Protein AF-0000000084769124 (afdb_homodimer)

pLDDT: mean 92.44, std 15.37, range [23.61, 98.94]

Organism: Brachypodium distachyon (NCBI:txid15368)

Sequence (930 aa):
MGTARRRLGLLFLAALMAAAPGTHAGITSAYRRKLEATADMPFDADVFRLPTGYNAPQQVHITLGDQAGTAMTVSWVTASEPGSSTVRYGRGSPDPRKMKLSARGTRTRYSYVNYTSGFIHHCTLTGLKHGAKYYYAMGFGHTVRSFSFTVPPKPGPDVPFKFGLIGDLGQTFDSNSTLSHYESNGGAAVLFVGDLSYADTYPLHDNRRWDSWARFVERSVAYQPWLWTTGNHELDYAPELGETTPFKPFTHRYPTPHRAAGSTEPFWYSVKIASAHVIVLASYSAYGKYTPQWTWLQDELKKVDREVTPWLVVLMHSPWYNSNGYHYMEGETMRVQFESWLVDAKVDVVLAGHVHSYERSKRFSNVEYDIVNGKATPVKNLHAPVYINIGDGGNIEGIANNFTKPQPAYSAFREASFGHATLEIMNRTHAYYAWHRNHDGAMAAAADSVWLTNRYWMPTHDDSIMGTARRRLGLLFLAALMAAAPGTHAGITSAYRRKLEATADMPFDADVFRLPTGYNAPQQVHITLGDQAGTAMTVSWVTASEPGSSTVRYGRGSPDPRKMKLSARGTRTRYSYVNYTSGFIHHCTLTGLKHGAKYYYAMGFGHTVRSFSFTVPPKPGPDVPFKFGLIGDLGQTFDSNSTLSHYESNGGAAVLFVGDLSYADTYPLHDNRRWDSWARFVERSVAYQPWLWTTGNHELDYAPELGETTPFKPFTHRYPTPHRAAGSTEPFWYSVKIASAHVIVLASYSAYGKYTPQWTWLQDELKKVDREVTPWLVVLMHSPWYNSNGYHYMEGETMRVQFESWLVDAKVDVVLAGHVHSYERSKRFSNVEYDIVNGKATPVKNLHAPVYINIGDGGNIEGIANNFTKPQPAYSAFREASFGHATLEIMNRTHAYYAWHRNHDGAMAAAADSVWLTNRYWMPTHDDSI

Nearest PDB structures (foldseek):
  8brn-assembly1_C  TM=9.808E-01  e=7.477E-72  Phaseolus vulgaris
  6hwr-assembly1_D  TM=9.807E-01  e=9.400E-72  Phaseolus vulgaris
  1kbp-assembly1_B  TM=9.807E-01  e=3.410E-69  Phaseolus vulgaris
  1xzw-assembly1_A  TM=9.712E-01  e=7.703E-70  Ipomoea batatas
  6gja-assembly1_A  TM=8.857E-01  e=1.894E-47  Triticum aestivum

InterPro domains:
  IPR004843 Calcineurin-like, phosphoesterase domain [PF00149] (162-358)
  IPR008963 Purple acid phosphatase-like, N-terminal [SSF49363] (39-153)
  IPR015914 Purple acid phosphatase, N-terminal [PF16656] (57-150)
  IPR025733 Purple acid phosphatase, C-terminal domain [PF14008] (384-442)
  IPR029052 Metallo-dependent phosphatase-like [G3DSA:3.60.21.10] (156-464)
  IPR029052 Metallo-dependent phosphatase-like [SSF56300] (155-462)
  IPR039331 Purple acid phosphatase-like [PTHR22953] (12-453)
  IPR041792 Purple acid phosphatase, metallophosphatase domain [cd00839] (157-454)

Secondary structure (DSSP, 8-state):
--------------------------EE-------PPP-BPPTTSGGGPPPSSTT--EEEEEEE-SSSS--EEEEEEESSS----EEEEESS-S-GGG--EEEE-EEE--EETTEE--EEEEEEE-SPPTT-EEEEEE-TTS--EEEEEEPPPPP-TT--EEEEEE---TTBHHHHHHHHHHHHH--SEEEE-S--S-GGGSGGG-THHHHHHHHHHHHHHTTSPEEE---GGGT--BGGGTB-STTHHHHHH----TTTTT-SSTTSEEEEETTEEEEE--TTS--STTSHHHHHHHHHHHH--TTT--EEEEE-SS-SS--BSTTTTTTHHHHHHHHHHHHHTT--EEEE-SSSSEEEEEEEE-TT--SSS---S-EE-TTSPEEEEE--S--TT-----B-SSPPTTEEEEE---EEEEEEE-SSSEEEEEEEETTS-TTSPPSEEEEEE-TTT----GGG-/--------------------------EE-------PPP-BPPTTSGGGPPPSSTT--EEEEEEE-SSSS--EEEEEEESSS----EEEEESS-S-GGG--EEEE-EEE--EETTEE--EEEEEEE-SPPTT-EEEEEE-TTS--EEEEEEPPPPP-TT--EEEEEE---TTBHHHHHHHHHHHHH--SEEEE-S--S-GGGSGGG-THHHHHHHHHHHHHHTTSPEEE---GGGT--BGGGTB-STTHHHHHH----TTTTT-SSTTSEEEEETTEEEEE--TTS--STTSHHHHHHHHHHHH--TTT--EEEEE-SS-SS--BSTTTTTTHHHHHHHHHHHHHTT--EEEE-SSSSEEEEEEEE-TT--SSS---S-EE-TTSPEEEEE--S--TT-----B-SSPPTTEEEEE---EEEEEEE-SSSEEEEEEEETTS-TTSPPSEEEEEE-TTT----GGG-

Solvent-accessible surface area (backbone atoms only — not comparable to full-atom values): 47021 Å² total; per-residue (Å²): 137,84,81,78,80,80,79,76,79,77,76,76,76,75,74,74,73,72,73,64,82,70,74,74,73,49,42,74,54,80,68,69,68,84,82,64,77,56,47,70,52,58,81,82,36,76,61,37,55,76,64,77,61,62,53,25,58,32,47,36,31,32,23,51,44,28,25,67,34,35,23,39,26,42,30,31,30,15,70,79,53,70,77,53,45,43,39,33,27,32,68,84,45,78,49,69,96,65,25,80,43,73,38,77,36,47,75,49,70,56,73,53,89,91,44,66,59,45,32,30,29,46,27,62,43,67,85,50,57,55,56,38,53,33,22,36,26,34,22,62,97,66,20,72,50,67,46,40,37,60,36,47,42,62,60,23,30,70,33,55,46,42,30,22,36,42,8,24,28,31,54,14,57,52,13,50,38,17,54,55,32,42,67,67,64,48,52,62,32,30,53,31,18,16,28,58,40,50,23,56,79,39,81,89,38,38,61,69,32,49,55,42,32,35,30,45,46,24,87,49,27,40,43,30,35,44,44,84,27,44,28,74,49,38,28,58,62,35,61,94,65,70,36,69,55,65,29,55,67,44,72,68,69,57,78,54,24,7,63,64,46,68,32,90,48,72,51,33,35,38,36,34,50,15,20,28,34,38,37,35,36,41,56,65,45,38,53,39,83,80,21,72,54,32,50,42,49,62,53,50,63,71,64,63,48,58,72,39,25,35,40,32,36,39,35,24,6,54,37,59,77,60,64,33,64,65,72,50,68,63,14,40,34,56,36,75,69,44,45,56,57,40,32,74,68,27,28,40,37,36,41,14,7,76,40,25,16,36,36,34,37,39,43,35,41,54,70,78,45,44,58,80,75,48,39,23,49,59,38,82,28,73,44,27,27,33,43,34,31,41,8,8,11,26,25,72,86,42,74,45,75,48,62,50,81,74,73,56,88,47,39,42,38,35,38,45,46,44,21,38,33,33,42,33,36,59,37,46,42,42,30,42,36,35,33,36,50,31,85,44,58,65,83,47,76,58,76,44,69,48,61,40,50,22,42,78,78,39,64,56,64,49,87,75,106,137,82,82,79,79,75,80,77,76,78,77,76,75,75,74,74,72,75,74,63,81,70,77,74,73,49,42,75,54,81,69,68,68,83,83,63,76,57,48,69,52,60,84,80,36,76,63,38,56,76,65,77,61,62,55,25,58,33,45,36,31,33,22,52,44,28,26,68,34,34,22,39,26,43,30,31,28,17,69,79,53,70,76,53,45,42,38,32,26,33,67,83,45,79,49,68,93,64,25,81,42,74,39,75,36,47,74,49,71,57,73,51,90,91,44,68,60,43,33,32,29,45,26,62,44,67,85,50,56,54,55,40,55,34,21,38,27,33,23,63,96,64,21,69,51,67,46,42,37,59,36,47,44,61,61,24,30,70,33,57,45,42,30,21,36,42,9,24,28,32,55,14,55,52,14,52,39,18,53,54,34,42,67,67,64,48,52,64,31,31,54,32,18,17,28,57,42,50,23,57,79,39,81,88,38,38,62,68,32,50,54,42,31,37,31,46,47,24,87,49,28,40,43,29,36,45,45,84,26,46,27,74,49,37,28,58,63,35,61,94,65,70,37,71,54,64,29,54,68,44,71,69,70,57,78,54,24,6,63,65,46,68,31,91,48,72,51,33,35,38,36,34,50,15,20,30,35,39,36,37,36,41,56,64,44,37,52,40,82,80,21,70,52,33,51,42,49,62,54,50,62,71,64,64,49,58,74,39,26,34,38,33,37,38,37,25,8,55,35,61,78,64,64,33,64,64,73,49,68,63,15,39,34,55,36,75,69,42,44,55,57,40,32,74,68,27,28,40,35,36,40,15,7,78,41,23,16,35,36,33,36,40,44,35,40,54,68,78,46,44,58,78,76,46,38,23,49,59,38,83,29,74,44,25,28,33,42,34,30,40,8,8,11,27,23,72,85,43,73,46,74,49,62,50,82,76,72,58,87,48,40,43,38,34,34,43,46,44,20,38,32,32,43,34,36,59,38,46,42,40,31,42,37,36,32,36,50,30,84,46,59,67,83,48,77,58,75,44,70,47,60,39,50,22,41,78,79,38,65,56,64,49,88,74,109

Radius of gyration: 32.26 Å; Cα contacts (8 Å, |Δi|>4): 2492; chains: 2; bounding box: 113×96×92 Å

Structure (mmCIF, N/CA/C/O backbone):
data_AF-0000000084769124-model_v1
#
loop_
_entity.id
_entity.type
_entity.pdbx_description
1 polymer 'Purple acid phosphatase'
#
loop_
_atom_site.group_PDB
_atom_site.id
_atom_site.type_symbol
_atom_site.label_atom_id
_atom_site.label_alt_id
_atom_site.label_comp_id
_atom_site.label_asym_id
_atom_site.label_entity_id
_atom_site.label_seq_id
_atom_site.pdbx_PDB_ins_code
_atom_site.Cartn_x
_atom_site.Cartn_y
_atom_site.Cartn_z
_atom_site.occupancy
_atom_site.B_iso_or_equiv
_atom_site.auth_seq_id
_atom_site.auth_comp_id
_atom_site.auth_asym_id
_atom_site.auth_atom_id
_atom_site.pdbx_PDB_model_num
ATOM 1 N N . MET A 1 1 ? -79 -56.188 -21.922 1 27.66 1 MET A N 1
ATOM 2 C CA . MET A 1 1 ? -78.438 -55.562 -20.703 1 27.66 1 MET A CA 1
ATOM 3 C C . MET A 1 1 ? -77.062 -55.094 -20.906 1 27.66 1 MET A C 1
ATOM 5 O O . MET A 1 1 ? -76.125 -55.875 -21.062 1 27.66 1 MET A O 1
ATOM 9 N N . GLY A 1 2 ? -76.812 -54 -21.734 1 30.17 2 GLY A N 1
ATOM 10 C CA . GLY A 1 2 ? -75.688 -53.344 -22.422 1 30.17 2 GLY A CA 1
ATOM 11 C C . GLY A 1 2 ? -74.688 -52.719 -21.469 1 30.17 2 GLY A C 1
ATOM 12 O O . GLY A 1 2 ? -75 -51.812 -20.703 1 30.17 2 GLY A O 1
ATOM 13 N N . THR A 1 3 ? -73.812 -53.5 -20.891 1 28.48 3 THR A N 1
ATOM 14 C CA . THR A 1 3 ? -72.812 -53.219 -19.875 1 28.48 3 THR A CA 1
ATOM 15 C C . THR A 1 3 ? -71.812 -52.125 -20.344 1 28.48 3 THR A C 1
ATOM 17 O O . THR A 1 3 ? -71.125 -52.344 -21.344 1 28.48 3 THR A O 1
ATOM 20 N N . ALA A 1 4 ? -72.25 -50.844 -20.312 1 31.33 4 ALA A N 1
ATOM 21 C CA . ALA A 1 4 ? -71.5 -49.625 -20.656 1 31.33 4 ALA A CA 1
ATOM 22 C C . ALA A 1 4 ? -70.188 -49.562 -19.875 1 31.33 4 ALA A C 1
ATOM 24 O O . ALA A 1 4 ? -70.188 -49.625 -18.641 1 31.33 4 ALA A O 1
ATOM 25 N N . ARG A 1 5 ? -69 -49.969 -20.469 1 31.22 5 ARG A N 1
ATOM 26 C CA . ARG A 1 5 ? -67.625 -49.969 -20.109 1 31.22 5 ARG A CA 1
ATOM 27 C C . ARG A 1 5 ? -67.125 -48.562 -19.719 1 31.22 5 ARG A C 1
ATOM 29 O O . ARG A 1 5 ? -67.188 -47.656 -20.531 1 31.22 5 ARG A O 1
ATOM 36 N N . ARG A 1 6 ? -67.5 -48.031 -18.516 1 28.73 6 ARG A N 1
ATOM 37 C CA . ARG A 1 6 ? -67.062 -46.75 -18 1 28.73 6 ARG A CA 1
ATOM 38 C C . ARG A 1 6 ? -65.5 -46.625 -18.062 1 28.73 6 ARG A C 1
ATOM 40 O O . ARG A 1 6 ? -64.812 -47.469 -17.484 1 28.73 6 ARG A O 1
ATOM 47 N N . ARG A 1 7 ? -64.938 -46.156 -19.172 1 27.7 7 ARG A N 1
ATOM 48 C CA . ARG A 1 7 ? -63.531 -45.781 -19.375 1 27.7 7 ARG A CA 1
ATOM 49 C C . ARG A 1 7 ? -63.062 -44.812 -18.312 1 27.7 7 ARG A C 1
ATOM 51 O O . ARG A 1 7 ? -63.562 -43.688 -18.234 1 27.7 7 ARG A O 1
ATOM 58 N N . LEU A 1 8 ? -62.844 -45.188 -17.047 1 29.52 8 LEU A N 1
ATOM 59 C CA . LEU A 1 8 ? -62.281 -44.344 -16.031 1 29.52 8 LEU A CA 1
ATOM 60 C C . LEU A 1 8 ? -60.938 -43.781 -16.484 1 29.52 8 LEU A C 1
ATOM 62 O O . LEU A 1 8 ? -60 -44.531 -16.766 1 29.52 8 LEU A O 1
ATOM 66 N N . GLY A 1 9 ? -60.938 -42.656 -17.25 1 29.08 9 GLY A N 1
ATOM 67 C CA . GLY A 1 9 ? -59.719 -41.906 -17.578 1 29.08 9 GLY A CA 1
ATOM 68 C C . GLY A 1 9 ? -58.906 -41.531 -16.359 1 29.08 9 GLY A C 1
ATOM 69 O O . GLY A 1 9 ? -59.375 -40.875 -15.445 1 29.08 9 GLY A O 1
ATOM 70 N N . LEU A 1 10 ? -58.031 -42.469 -15.859 1 30.67 10 LEU A N 1
ATOM 71 C CA . LEU A 1 10 ? -57.031 -42.156 -14.836 1 30.67 10 LEU A CA 1
ATOM 72 C C . LEU A 1 10 ? -56.188 -40.969 -15.242 1 30.67 10 LEU A C 1
ATOM 74 O O . LEU A 1 10 ? -55.469 -41.031 -16.25 1 30.67 10 LEU A O 1
ATOM 78 N N . LEU A 1 11 ? -56.719 -39.75 -14.992 1 33.38 11 LEU A N 1
ATOM 79 C CA . LEU A 1 11 ? -55.875 -38.562 -15.07 1 33.38 11 LEU A CA 1
ATOM 80 C C . LEU A 1 11 ? -54.625 -38.75 -14.211 1 33.38 11 LEU A C 1
ATOM 82 O O . LEU A 1 11 ? -54.719 -38.938 -13 1 33.38 11 LEU A O 1
ATOM 86 N N . PHE A 1 12 ? -53.531 -39.312 -14.789 1 31.03 12 PHE A N 1
ATOM 87 C CA . PHE A 1 12 ? -52.188 -39.25 -14.18 1 31.03 12 PHE A CA 1
ATOM 88 C C . PHE A 1 12 ? -51.812 -37.812 -13.867 1 31.03 12 PHE A C 1
ATOM 90 O O . PHE A 1 12 ? -51.656 -37 -14.773 1 31.03 12 PHE A O 1
ATOM 97 N N . LEU A 1 13 ? -52.344 -37.281 -12.766 1 33.06 13 LEU A N 1
ATOM 98 C CA . LEU A 1 13 ? -51.719 -36.062 -12.25 1 33.06 13 LEU A CA 1
ATOM 99 C C . LEU A 1 13 ? -50.219 -36.219 -12.102 1 33.06 13 LEU A C 1
ATOM 101 O O . LEU A 1 13 ? -49.75 -37 -11.258 1 33.06 13 LEU A O 1
ATOM 105 N N . ALA A 1 14 ? -49.469 -36 -13.164 1 33.72 14 ALA A N 1
ATOM 106 C CA . ALA A 1 14 ? -48.031 -35.781 -13.062 1 33.72 14 ALA A CA 1
ATOM 107 C C . ALA A 1 14 ? -47.688 -34.688 -12.055 1 33.72 14 ALA A C 1
ATOM 109 O O . ALA A 1 14 ? -47.969 -33.531 -12.289 1 33.72 14 ALA A O 1
ATOM 110 N N . ALA A 1 15 ? -47.75 -35 -10.773 1 34.41 15 ALA A N 1
ATOM 111 C CA . ALA A 1 15 ? -47.156 -34.094 -9.797 1 34.41 15 ALA A CA 1
ATOM 112 C C . ALA A 1 15 ? -45.75 -33.719 -10.211 1 34.41 15 ALA A C 1
ATOM 114 O O . ALA A 1 15 ? -44.844 -34.562 -10.219 1 34.41 15 ALA A O 1
ATOM 115 N N . LEU A 1 16 ? -45.594 -32.75 -11.055 1 33.94 16 LEU A N 1
ATOM 116 C CA . LEU A 1 16 ? -44.344 -32.062 -11.234 1 33.94 16 LEU A CA 1
ATOM 117 C C . LEU A 1 16 ? -43.75 -31.641 -9.883 1 33.94 16 LEU A C 1
ATOM 119 O O . LEU A 1 16 ? -44.281 -30.719 -9.258 1 33.94 16 LEU A O 1
ATOM 123 N N . MET A 1 17 ? -43.281 -32.625 -9.125 1 33 17 MET A N 1
ATOM 124 C CA . MET A 1 17 ? -42.438 -32.188 -8.039 1 33 17 MET A CA 1
ATOM 125 C C . MET A 1 17 ? -41.344 -31.234 -8.555 1 33 17 MET A C 1
ATOM 127 O O . MET A 1 17 ? -40.531 -31.625 -9.375 1 33 17 MET A O 1
ATOM 131 N N . ALA A 1 18 ? -41.625 -30 -8.578 1 34.16 18 ALA A N 1
ATOM 132 C CA . ALA A 1 18 ? -40.594 -28.984 -8.727 1 34.16 18 ALA A CA 1
ATOM 133 C C . ALA A 1 18 ? -39.438 -29.234 -7.762 1 34.16 18 ALA A C 1
ATOM 135 O O . ALA A 1 18 ? -39.594 -29.172 -6.543 1 34.16 18 ALA A O 1
ATOM 136 N N . ALA A 1 19 ? -38.438 -29.984 -8.117 1 30.97 19 ALA A N 1
ATOM 137 C CA . ALA A 1 19 ? -37.156 -29.984 -7.387 1 30.97 19 ALA A CA 1
ATOM 138 C C . ALA A 1 19 ? -36.75 -28.562 -7.023 1 30.97 19 ALA A C 1
ATOM 140 O O . ALA A 1 19 ? -36.562 -27.719 -7.906 1 30.97 19 ALA A O 1
ATOM 141 N N . ALA A 1 20 ? -37.156 -28.125 -5.949 1 39.56 20 ALA A N 1
ATOM 142 C CA . ALA A 1 20 ? -36.531 -26.906 -5.453 1 39.56 20 ALA A CA 1
ATOM 143 C C . ALA A 1 20 ? -35.031 -26.906 -5.746 1 39.56 20 ALA A C 1
ATOM 145 O O . ALA A 1 20 ? -34.344 -27.891 -5.469 1 39.56 20 ALA A O 1
ATOM 146 N N . PRO A 1 21 ? -34.5 -26.062 -6.684 1 39.09 21 PRO A N 1
ATOM 147 C CA . PRO A 1 21 ? -33.062 -26.109 -6.816 1 39.09 21 PRO A CA 1
ATOM 148 C C . PRO A 1 21 ? -32.344 -26.266 -5.477 1 39.09 21 PRO A C 1
ATOM 150 O O . PRO A 1 21 ? -32.5 -25.438 -4.582 1 39.09 21 PRO A O 1
ATOM 153 N N . GLY A 1 22 ? -32.188 -27.422 -4.965 1 39.06 22 GLY A N 1
ATOM 154 C CA . GLY A 1 22 ? -31.453 -27.656 -3.73 1 39.06 22 GLY A CA 1
ATOM 155 C C . GLY A 1 22 ? -30.156 -26.859 -3.646 1 39.06 22 GLY A C 1
ATOM 156 O O . GLY A 1 22 ? -29.297 -26.969 -4.523 1 39.06 22 GLY A O 1
ATOM 157 N N . THR A 1 23 ? -30.156 -25.688 -3.125 1 49.59 23 THR A N 1
ATOM 158 C CA . THR A 1 23 ? -28.906 -25.078 -2.686 1 49.59 23 THR A CA 1
ATOM 159 C C . THR A 1 23 ? -27.984 -26.109 -2.033 1 49.59 23 THR A C 1
ATOM 161 O O . THR A 1 23 ? -28.312 -26.641 -0.973 1 49.59 23 THR A O 1
ATOM 164 N N . HIS A 1 24 ? -27.25 -26.812 -2.793 1 59.72 24 HIS A N 1
ATOM 165 C CA . HIS A 1 24 ? -26.297 -27.766 -2.217 1 59.72 24 HIS A CA 1
ATOM 166 C C . HIS A 1 24 ? -25.5 -27.125 -1.085 1 59.72 24 HIS A C 1
ATOM 168 O O . HIS A 1 24 ? -24.859 -26.094 -1.28 1 59.72 24 HIS A O 1
ATOM 174 N N . ALA A 1 25 ? -25.781 -27.469 0.105 1 72.31 25 ALA A N 1
ATOM 175 C CA . ALA A 1 25 ? -25.047 -27.062 1.299 1 72.31 25 ALA A CA 1
ATOM 176 C C . ALA A 1 25 ? -23.547 -27.281 1.117 1 72.31 25 ALA A C 1
ATOM 178 O O . ALA A 1 25 ? -23.125 -28.234 0.458 1 72.31 25 ALA A O 1
ATOM 179 N N . GLY A 1 26 ? -22.781 -26.297 1.421 1 80.25 26 GLY A N 1
ATOM 180 C CA . GLY A 1 26 ? -21.344 -26.438 1.415 1 80.25 26 GLY A CA 1
ATOM 181 C C . GLY A 1 26 ? -20.859 -27.625 2.223 1 80.25 26 GLY A C 1
ATOM 182 O O . GLY A 1 26 ? -21.594 -28.156 3.064 1 80.25 26 GLY A O 1
ATOM 183 N N . ILE A 1 27 ? -19.734 -28.156 1.871 1 85 27 ILE A N 1
ATOM 184 C CA . ILE A 1 27 ? -19.141 -29.312 2.547 1 85 27 ILE A CA 1
ATOM 185 C C . ILE A 1 27 ? -17.922 -28.875 3.352 1 85 27 ILE A C 1
ATOM 187 O O . ILE A 1 27 ? -16.984 -28.281 2.801 1 85 27 ILE A O 1
ATOM 191 N N . THR A 1 28 ? -18.016 -29.047 4.598 1 84.88 28 THR A N 1
ATOM 192 C CA . THR A 1 28 ? -16.812 -29.062 5.41 1 84.88 28 THR A CA 1
ATOM 193 C C . THR A 1 28 ? -16.281 -30.484 5.582 1 84.88 28 THR A C 1
ATOM 195 O O . THR A 1 28 ? -16.891 -31.297 6.27 1 84.88 28 THR A O 1
ATOM 198 N N . SER A 1 29 ? -15.102 -30.734 5.008 1 84 29 SER A N 1
ATOM 199 C CA . SER A 1 29 ? -14.57 -32.094 5.078 1 84 29 SER A CA 1
ATOM 200 C C . SER A 1 29 ? -14.164 -32.469 6.504 1 84 29 SER A C 1
ATOM 202 O O . SER A 1 29 ? -13.586 -31.625 7.215 1 84 29 SER A O 1
ATOM 204 N N . ALA A 1 30 ? -14.438 -33.656 6.934 1 73.06 30 ALA A N 1
ATOM 205 C CA . ALA A 1 30 ? -14.102 -34.156 8.266 1 73.06 30 ALA A CA 1
ATOM 206 C C . ALA A 1 30 ? -12.703 -34.781 8.289 1 73.06 30 ALA A C 1
ATOM 208 O O . ALA A 1 30 ? -12.211 -35.156 9.352 1 73.06 30 ALA A O 1
ATOM 209 N N . TYR A 1 31 ? -12.07 -34.844 7.152 1 78.75 31 TYR A N 1
ATOM 210 C CA . TYR A 1 31 ? -10.742 -35.469 7.117 1 78.75 31 TYR A CA 1
ATOM 211 C C . TYR A 1 31 ? -9.766 -34.688 7.992 1 78.75 31 TYR A C 1
ATOM 213 O O . TYR A 1 31 ? -9.688 -33.469 7.922 1 78.75 31 TYR A O 1
ATOM 221 N N . ARG A 1 32 ? -9.141 -35.344 9.047 1 63.25 32 ARG A N 1
ATOM 222 C CA . ARG A 1 32 ? -8.086 -34.75 9.875 1 63.25 32 ARG A CA 1
ATOM 223 C C . ARG A 1 32 ? -6.812 -35.594 9.805 1 63.25 32 ARG A C 1
ATOM 225 O O . ARG A 1 32 ? -6.852 -36.812 10 1 63.25 32 ARG A O 1
ATOM 232 N N . ARG A 1 33 ? -5.75 -35.062 9.258 1 62.31 33 ARG A N 1
ATOM 233 C CA . ARG A 1 33 ? -4.484 -35.75 9.383 1 62.31 33 ARG A CA 1
ATOM 234 C C . ARG A 1 33 ? -4.016 -35.812 10.828 1 62.31 33 ARG A C 1
ATOM 236 O O . ARG A 1 33 ? -4.328 -34.906 11.617 1 62.31 33 ARG A O 1
ATOM 243 N N . LYS A 1 34 ? -3.316 -36.875 11.281 1 57.12 34 LYS A N 1
ATOM 244 C CA . LYS A 1 34 ? -2.67 -36.844 12.594 1 57.12 34 LYS A CA 1
ATOM 245 C C . LYS A 1 34 ? -1.876 -35.531 12.766 1 57.12 34 LYS A C 1
ATOM 247 O O . LYS A 1 34 ? -1.098 -35.156 11.883 1 57.12 34 LYS A O 1
ATOM 252 N N . LEU A 1 35 ? -2.436 -34.688 13.523 1 57.06 35 LEU A N 1
ATOM 253 C CA . LEU A 1 35 ? -1.974 -33.375 13.891 1 57.06 35 LEU A CA 1
ATOM 254 C C . LEU A 1 35 ? -0.507 -33.406 14.305 1 57.06 35 LEU A C 1
ATOM 256 O O . LEU A 1 35 ? -0.196 -33.406 15.5 1 57.06 35 LEU A O 1
ATOM 260 N N . GLU A 1 36 ? 0.319 -34.344 13.719 1 59.72 36 GLU A N 1
ATOM 261 C CA . GLU A 1 36 ? 1.699 -34.156 14.148 1 59.72 36 GLU A CA 1
ATOM 262 C C . GLU A 1 36 ? 2.178 -32.75 13.812 1 59.72 36 GLU A C 1
ATOM 264 O O . GLU A 1 36 ? 1.704 -32.125 12.852 1 59.72 36 GLU A O 1
ATOM 269 N N . ALA A 1 37 ? 2.945 -32.312 14.672 1 68.69 37 ALA A N 1
ATOM 270 C CA . ALA A 1 37 ? 3.541 -31 14.508 1 68.69 37 ALA A CA 1
ATOM 271 C C . ALA A 1 37 ? 4.355 -30.922 13.219 1 68.69 37 ALA A C 1
ATOM 273 O O . ALA A 1 37 ? 5.035 -31.891 12.852 1 68.69 37 ALA A O 1
ATOM 274 N N . THR A 1 38 ? 4.102 -29.969 12.453 1 81.44 38 THR A N 1
ATOM 275 C CA . THR A 1 38 ? 4.93 -29.672 11.289 1 81.44 38 THR A CA 1
ATOM 276 C C . THR A 1 38 ? 6.387 -29.484 11.688 1 81.44 38 THR A C 1
ATOM 278 O O . THR A 1 38 ? 6.684 -28.797 12.672 1 81.44 38 THR A O 1
ATOM 281 N N . ALA A 1 39 ? 7.262 -30.219 11.062 1 88.25 39 ALA A N 1
ATOM 282 C CA . ALA A 1 39 ? 8.688 -30.125 11.375 1 88.25 39 ALA A CA 1
ATOM 283 C C . ALA A 1 39 ? 9.492 -29.719 10.141 1 88.25 39 ALA A C 1
ATOM 285 O O . ALA A 1 39 ? 9.203 -30.156 9.031 1 88.25 39 ALA A O 1
ATOM 286 N N . ASP A 1 40 ? 10.484 -28.891 10.414 1 91.06 40 ASP A N 1
ATOM 287 C CA . ASP A 1 40 ? 11.398 -28.516 9.344 1 91.06 40 ASP A CA 1
ATOM 288 C C . ASP A 1 40 ? 12.227 -29.703 8.875 1 91.06 40 ASP A C 1
ATOM 290 O O . ASP A 1 40 ? 12.641 -30.531 9.68 1 91.06 40 ASP A O 1
ATOM 294 N N . MET A 1 41 ? 12.484 -29.672 7.621 1 94.88 41 MET A N 1
ATOM 295 C CA . MET A 1 41 ? 13.586 -30.516 7.16 1 94.88 41 MET A CA 1
ATOM 296 C C . MET A 1 41 ? 14.93 -29.922 7.602 1 94.88 41 MET A C 1
ATOM 298 O O . MET A 1 41 ? 15.125 -28.719 7.562 1 94.88 41 MET A O 1
ATOM 302 N N . PRO A 1 42 ? 15.773 -30.812 8.164 1 93.69 42 PRO A N 1
ATOM 303 C CA . PRO A 1 42 ? 17.078 -30.281 8.547 1 93.69 42 PRO A CA 1
ATOM 304 C C . PRO A 1 42 ? 17.875 -29.766 7.352 1 93.69 42 PRO A C 1
ATOM 306 O O . PRO A 1 42 ? 17.719 -30.266 6.234 1 93.69 42 PRO A O 1
ATOM 309 N N . PHE A 1 43 ? 18.797 -28.828 7.555 1 93.44 43 PHE A N 1
ATOM 310 C CA . PHE A 1 43 ? 19.531 -28.172 6.484 1 93.44 43 PHE A CA 1
ATOM 311 C C . PHE A 1 43 ? 20.359 -29.188 5.695 1 93.44 43 PHE A C 1
ATOM 313 O O . PHE A 1 43 ? 20.719 -28.938 4.547 1 93.44 43 PHE A O 1
ATOM 320 N N . ASP A 1 44 ? 20.641 -30.312 6.297 1 93.12 44 ASP A N 1
ATOM 321 C CA . ASP A 1 44 ? 21.469 -31.281 5.598 1 93.12 44 ASP A CA 1
ATOM 322 C C . ASP A 1 44 ? 20.609 -32.344 4.918 1 93.12 44 ASP A C 1
ATOM 324 O O . ASP A 1 44 ? 21.109 -33.375 4.48 1 93.12 44 ASP A O 1
ATOM 328 N N . ALA A 1 45 ? 19.344 -32.094 4.883 1 94.88 45 ALA A N 1
ATOM 329 C CA . ALA A 1 45 ? 18.453 -33 4.137 1 94.88 45 ALA A CA 1
ATOM 330 C C . ALA A 1 45 ? 18.875 -33.094 2.672 1 94.88 45 ALA A C 1
ATOM 332 O O . ALA A 1 45 ? 19.406 -32.125 2.111 1 94.88 45 ALA A O 1
ATOM 333 N N . ASP A 1 46 ? 18.562 -34.188 1.987 1 94.94 46 ASP A N 1
ATOM 334 C CA . ASP A 1 46 ? 18.969 -34.469 0.612 1 94.94 46 ASP A CA 1
ATOM 335 C C . ASP A 1 46 ? 18.359 -33.469 -0.355 1 94.94 46 ASP A C 1
ATOM 337 O O . ASP A 1 46 ? 18.984 -33.062 -1.339 1 94.94 46 ASP A O 1
ATOM 341 N N . VAL A 1 47 ? 17.188 -33 -0.063 1 95.12 47 VAL A N 1
ATOM 342 C CA . VAL A 1 47 ? 16.453 -32.125 -0.965 1 95.12 47 VAL A CA 1
ATOM 343 C C . VAL A 1 47 ? 17.109 -30.75 -0.984 1 95.12 47 VAL A C 1
ATOM 345 O O . VAL A 1 47 ? 16.812 -29.938 -1.861 1 95.12 47 VAL A O 1
ATOM 348 N N . PHE A 1 48 ? 18.016 -30.484 0.001 1 95.88 48 PHE A N 1
ATOM 349 C CA . PHE A 1 48 ? 18.703 -29.203 0.066 1 95.88 48 PHE A CA 1
ATOM 350 C C . PHE A 1 48 ? 20.125 -29.328 -0.459 1 95.88 48 PHE A C 1
ATOM 352 O O . PHE A 1 48 ? 20.922 -28.391 -0.356 1 95.88 48 PHE A O 1
ATOM 359 N N . ARG A 1 49 ? 20.5 -30.422 -0.928 1 95.06 49 ARG A N 1
ATOM 360 C CA . ARG A 1 49 ? 21.891 -30.734 -1.272 1 95.06 49 ARG A CA 1
ATOM 361 C C . ARG A 1 49 ? 22.422 -29.75 -2.309 1 95.06 49 ARG A C 1
ATOM 363 O O . ARG A 1 49 ? 21.703 -29.375 -3.24 1 95.06 49 ARG A O 1
ATOM 370 N N . LEU A 1 50 ? 23.641 -29.406 -2.16 1 96.31 50 LEU A N 1
ATOM 371 C CA . LEU A 1 50 ? 24.344 -28.562 -3.111 1 96.31 50 LEU A CA 1
ATOM 372 C C . LEU A 1 50 ? 24.766 -29.359 -4.34 1 96.31 50 LEU A C 1
ATOM 374 O O . LEU A 1 50 ? 25.125 -30.531 -4.227 1 96.31 50 LEU A O 1
ATOM 378 N N . PRO A 1 51 ? 24.719 -28.703 -5.492 1 97 51 PRO A N 1
ATOM 379 C CA . PRO A 1 51 ? 25.281 -29.391 -6.652 1 97 51 PRO A CA 1
ATOM 380 C C . PRO A 1 51 ? 26.797 -29.594 -6.531 1 97 51 PRO A C 1
ATOM 382 O O . PRO A 1 51 ? 27.484 -28.797 -5.875 1 97 51 PRO A O 1
ATOM 385 N N . THR A 1 52 ? 27.234 -30.594 -7.199 1 96.25 52 THR A N 1
ATOM 386 C CA . THR A 1 52 ? 28.672 -30.906 -7.145 1 96.25 52 THR A CA 1
ATOM 387 C C . THR A 1 52 ? 29.453 -29.969 -8.055 1 96.25 52 THR A C 1
ATOM 389 O O . THR A 1 52 ? 28.969 -29.547 -9.102 1 96.25 52 THR A O 1
ATOM 392 N N . GLY A 1 53 ? 30.719 -29.734 -7.602 1 97.44 53 GLY A N 1
ATOM 393 C CA . GLY A 1 53 ? 31.609 -28.922 -8.414 1 97.44 53 GLY A CA 1
ATOM 394 C C . GLY A 1 53 ? 31.844 -27.547 -7.836 1 97.44 53 GLY A C 1
ATOM 395 O O . GLY A 1 53 ? 31.031 -27.047 -7.047 1 97.44 53 GLY A O 1
ATOM 396 N N . TYR A 1 54 ? 32.969 -26.922 -8.258 1 97.62 54 TYR A N 1
ATOM 397 C CA . TYR A 1 54 ? 33.312 -25.594 -7.77 1 97.62 54 TYR A CA 1
ATOM 398 C C . TYR A 1 54 ? 32.406 -24.531 -8.344 1 97.62 54 TYR A C 1
ATOM 400 O O . TYR A 1 54 ? 32.188 -24.484 -9.562 1 97.62 54 TYR A O 1
ATOM 408 N N . ASN A 1 55 ? 31.875 -23.719 -7.52 1 98.25 55 ASN A N 1
ATOM 409 C CA . ASN A 1 55 ? 31.047 -22.578 -7.871 1 98.25 55 ASN A CA 1
ATOM 410 C C . ASN A 1 55 ? 29.891 -22.969 -8.766 1 98.25 55 ASN A C 1
ATOM 412 O O . ASN A 1 55 ? 29.469 -22.203 -9.625 1 98.25 55 ASN A O 1
ATOM 416 N N . ALA A 1 56 ? 29.422 -24.266 -8.656 1 98.62 56 ALA A N 1
ATOM 417 C CA . ALA A 1 56 ? 28.344 -24.781 -9.492 1 98.62 56 ALA A CA 1
ATOM 418 C C . ALA A 1 56 ? 27.062 -23.953 -9.312 1 98.62 56 ALA A C 1
ATOM 420 O O . ALA A 1 56 ? 26.672 -23.656 -8.188 1 98.62 56 ALA A O 1
ATOM 421 N N . PRO A 1 57 ? 26.438 -23.594 -10.469 1 98.75 57 PRO A N 1
ATOM 422 C CA . PRO A 1 57 ? 25.141 -22.906 -10.344 1 98.75 57 PRO A CA 1
ATOM 423 C C . PRO A 1 57 ? 24.156 -23.688 -9.484 1 98.75 57 PRO A C 1
ATOM 425 O O . PRO A 1 57 ? 23.984 -24.891 -9.672 1 98.75 57 PRO A O 1
ATOM 428 N N . GLN A 1 58 ? 23.562 -23.031 -8.57 1 98.81 58 GLN A N 1
ATOM 429 C CA . GLN A 1 58 ? 22.531 -23.609 -7.703 1 98.81 58 GLN A CA 1
ATOM 430 C C . GLN A 1 58 ? 21.297 -22.719 -7.652 1 98.81 58 GLN A C 1
ATOM 432 O O . GLN A 1 58 ? 21.328 -21.562 -8.102 1 98.81 58 GLN A O 1
ATOM 437 N N . GLN A 1 59 ? 20.141 -23.312 -7.086 1 98.81 59 GLN A N 1
ATOM 438 C CA . GLN A 1 59 ? 18.906 -22.547 -6.949 1 98.81 59 GLN A CA 1
ATOM 439 C C . GLN A 1 59 ? 18.375 -22.094 -8.305 1 98.81 59 GLN A C 1
ATOM 441 O O . GLN A 1 59 ? 17.891 -20.969 -8.445 1 98.81 59 GLN A O 1
ATOM 446 N N . VAL A 1 60 ? 18.547 -22.953 -9.336 1 98.94 60 VAL A N 1
ATOM 447 C CA . VAL A 1 60 ? 18.172 -22.609 -10.711 1 98.94 60 VAL A CA 1
ATOM 448 C C . VAL A 1 60 ? 16.641 -22.578 -10.836 1 98.94 60 VAL A C 1
ATOM 450 O O . VAL A 1 60 ? 15.961 -23.484 -10.375 1 98.94 60 VAL A O 1
ATOM 453 N N . HIS A 1 61 ? 16.172 -21.516 -11.375 1 98.94 61 HIS A N 1
ATOM 454 C CA . HIS A 1 61 ? 14.734 -21.453 -11.672 1 98.94 61 HIS A CA 1
ATOM 455 C C . HIS A 1 61 ? 14.469 -20.609 -12.914 1 98.94 61 HIS A C 1
ATOM 457 O O . HIS A 1 61 ? 15.32 -19.812 -13.328 1 98.94 61 HIS A O 1
ATOM 463 N N . ILE A 1 62 ? 13.312 -20.844 -13.539 1 98.81 62 ILE A N 1
ATOM 464 C CA . ILE A 1 62 ? 12.914 -20.078 -14.719 1 98.81 62 ILE A CA 1
ATOM 465 C C . ILE A 1 62 ? 11.562 -19.422 -14.469 1 98.81 62 ILE A C 1
ATOM 467 O O . ILE A 1 62 ? 10.727 -19.953 -13.734 1 98.81 62 ILE A O 1
ATOM 471 N N . THR A 1 63 ? 11.344 -18.281 -14.984 1 97.56 63 THR A N 1
ATOM 472 C CA . THR A 1 63 ? 10.086 -17.547 -15.008 1 97.56 63 THR A CA 1
ATOM 473 C C . THR A 1 63 ? 9.844 -16.922 -16.375 1 97.56 63 THR A C 1
ATOM 475 O O . THR A 1 63 ? 10.789 -16.625 -17.109 1 97.56 63 THR A O 1
ATOM 478 N N . LEU A 1 64 ? 8.602 -16.75 -16.75 1 98.31 64 LEU A N 1
ATOM 479 C CA . LEU A 1 64 ? 8.32 -16.094 -18.016 1 98.31 64 LEU A CA 1
ATOM 480 C C . LEU A 1 64 ? 8.977 -14.719 -18.062 1 98.31 64 LEU A C 1
ATOM 482 O O . LEU A 1 64 ? 8.977 -13.992 -17.062 1 98.31 64 LEU A O 1
ATOM 486 N N . GLY A 1 65 ? 9.578 -14.414 -19.266 1 98.19 65 GLY A N 1
ATOM 487 C CA . GLY A 1 65 ? 10.367 -13.195 -19.375 1 98.19 65 GLY A CA 1
ATOM 488 C C . GLY A 1 65 ? 9.602 -12.047 -20 1 98.19 65 GLY A C 1
ATOM 489 O O . GLY A 1 65 ? 10.078 -10.914 -20.016 1 98.19 65 GLY A O 1
ATOM 490 N N . ASP A 1 66 ? 8.414 -12.336 -20.516 1 98.19 66 ASP A N 1
ATOM 491 C CA . ASP A 1 66 ? 7.543 -11.312 -21.078 1 98.19 66 ASP A CA 1
ATOM 492 C C . ASP A 1 66 ? 6.074 -11.703 -20.953 1 98.19 66 ASP A C 1
ATOM 494 O O . ASP A 1 66 ? 5.746 -12.719 -20.328 1 98.19 66 ASP A O 1
ATOM 498 N N . GLN A 1 67 ? 5.207 -10.891 -21.438 1 97.44 67 GLN A N 1
ATOM 499 C CA . GLN A 1 67 ? 3.773 -11.102 -21.266 1 97.44 67 GLN A CA 1
ATOM 500 C C . GLN A 1 67 ? 3.254 -12.164 -22.234 1 97.44 67 GLN A C 1
ATOM 502 O O . GLN A 1 67 ? 2.344 -12.922 -21.891 1 97.44 67 GLN A O 1
ATOM 507 N N . ALA A 1 68 ? 3.891 -12.32 -23.391 1 94.56 68 ALA A N 1
ATOM 508 C CA . ALA A 1 68 ? 3.355 -13.141 -24.484 1 94.56 68 ALA A CA 1
ATOM 509 C C . ALA A 1 68 ? 3.924 -14.555 -24.438 1 94.56 68 ALA A C 1
ATOM 511 O O . ALA A 1 68 ? 3.459 -15.445 -25.156 1 94.56 68 ALA A O 1
ATOM 512 N N . GLY A 1 69 ? 4.914 -14.828 -23.703 1 95.38 69 GLY A N 1
ATOM 513 C CA . GLY A 1 69 ? 5.457 -16.172 -23.547 1 95.38 69 GLY A CA 1
ATOM 514 C C . GLY A 1 69 ? 6.535 -16.5 -24.562 1 95.38 69 GLY A C 1
ATOM 515 O O . GLY A 1 69 ? 6.699 -17.656 -24.938 1 95.38 69 GLY A O 1
ATOM 516 N N . THR A 1 70 ? 7.281 -15.453 -24.984 1 97.56 70 THR A N 1
ATOM 517 C CA . THR A 1 70 ? 8.352 -15.695 -25.953 1 97.56 70 THR A CA 1
ATOM 518 C C . THR A 1 70 ? 9.719 -15.453 -25.328 1 97.56 70 THR A C 1
ATOM 520 O O . THR A 1 70 ? 10.727 -15.375 -26.031 1 97.56 70 THR A O 1
ATOM 523 N N . ALA A 1 71 ? 9.68 -15.219 -24.109 1 98.62 71 ALA A N 1
ATOM 524 C CA . ALA A 1 71 ? 10.914 -15.023 -23.344 1 98.62 71 ALA A CA 1
ATOM 525 C C . ALA A 1 71 ? 10.875 -15.781 -22.031 1 98.62 71 ALA A C 1
ATOM 527 O O . ALA A 1 71 ? 9.805 -15.984 -21.453 1 98.62 71 ALA A O 1
ATOM 528 N N . MET A 1 72 ? 12.039 -16.203 -21.625 1 98.81 72 MET A N 1
ATOM 529 C CA . MET A 1 72 ? 12.227 -16.922 -20.359 1 98.81 72 MET A CA 1
ATOM 530 C C . MET A 1 72 ? 13.414 -16.359 -19.594 1 98.81 72 MET A C 1
ATOM 532 O O . MET A 1 72 ? 14.508 -16.219 -20.141 1 98.81 72 MET A O 1
ATOM 536 N N . THR A 1 73 ? 13.211 -15.938 -18.359 1 98.88 73 THR A N 1
ATOM 537 C CA . THR A 1 73 ? 14.328 -15.516 -17.531 1 98.88 73 THR A CA 1
ATOM 538 C C . THR A 1 73 ? 14.891 -16.688 -16.734 1 98.88 73 THR A C 1
ATOM 540 O O . THR A 1 73 ? 14.148 -17.359 -16 1 98.88 73 THR A O 1
ATOM 543 N N . VAL A 1 74 ? 16.109 -16.969 -16.859 1 98.94 74 VAL A N 1
ATOM 544 C CA . VAL A 1 74 ? 16.859 -17.969 -16.094 1 98.94 74 VAL A CA 1
ATOM 545 C C . VAL A 1 74 ? 17.578 -17.281 -14.93 1 98.94 74 VAL A C 1
ATOM 547 O O . VAL A 1 74 ? 18.266 -16.297 -15.109 1 98.94 74 VAL A O 1
ATOM 550 N N . SER A 1 75 ? 17.391 -17.797 -13.742 1 98.94 75 SER A N 1
ATOM 551 C CA . SER A 1 75 ? 18.062 -17.281 -12.547 1 98.94 75 SER A CA 1
ATOM 552 C C . SER A 1 75 ? 18.828 -18.375 -11.828 1 98.94 75 SER A C 1
ATOM 554 O O . SER A 1 75 ? 18.406 -19.547 -11.828 1 98.94 75 SER A O 1
ATOM 556 N N . TRP A 1 76 ? 19.922 -18.031 -11.242 1 98.94 76 TRP A N 1
ATOM 557 C CA . TRP A 1 76 ? 20.734 -18.969 -10.461 1 98.94 76 TRP A CA 1
ATOM 558 C C . TRP A 1 76 ? 21.656 -18.219 -9.508 1 98.94 76 TRP A C 1
ATOM 560 O O . TRP A 1 76 ? 21.703 -17 -9.5 1 98.94 76 TRP A O 1
ATOM 570 N N . VAL A 1 77 ? 22.266 -19 -8.602 1 98.88 77 VAL A N 1
ATOM 571 C CA . VAL A 1 77 ? 23.188 -18.422 -7.617 1 98.88 77 VAL A CA 1
ATOM 572 C C . VAL A 1 77 ? 24.547 -19.109 -7.715 1 98.88 77 VAL A C 1
ATOM 574 O O . VAL A 1 77 ? 24.625 -20.328 -7.863 1 98.88 77 VAL A O 1
ATOM 577 N N . THR A 1 78 ? 25.594 -18.344 -7.75 1 98.75 78 THR A N 1
ATOM 578 C CA . THR A 1 78 ? 26.953 -18.844 -7.508 1 98.75 78 THR A CA 1
ATOM 579 C C . THR A 1 78 ? 27.438 -18.422 -6.129 1 98.75 78 THR A C 1
ATOM 581 O O . THR A 1 78 ? 27.203 -17.281 -5.699 1 98.75 78 THR A O 1
ATOM 584 N N . ALA A 1 79 ? 28.094 -19.266 -5.469 1 97.25 79 ALA A N 1
ATOM 585 C CA . ALA A 1 79 ? 28.344 -19.062 -4.047 1 97.25 79 ALA A CA 1
ATOM 586 C C . ALA A 1 79 ? 29.75 -18.516 -3.803 1 97.25 79 ALA A C 1
ATOM 588 O O . ALA A 1 79 ? 29.953 -17.688 -2.926 1 97.25 79 ALA A O 1
ATOM 589 N N . SER A 1 80 ? 30.75 -18.875 -4.555 1 96.94 80 SER A N 1
ATOM 590 C CA . SER A 1 80 ? 32.156 -18.625 -4.219 1 96.94 80 SER A CA 1
ATOM 591 C C . SER A 1 80 ? 32.656 -17.359 -4.883 1 96.94 80 SER A C 1
ATOM 593 O O . SER A 1 80 ? 33.438 -16.594 -4.285 1 96.94 80 SER A O 1
ATOM 595 N N . GLU A 1 81 ? 32.312 -17.125 -6.078 1 97.56 81 GLU A N 1
ATOM 596 C CA . GLU A 1 81 ? 32.656 -15.938 -6.844 1 97.56 81 GLU A CA 1
ATOM 597 C C . GLU A 1 81 ? 31.609 -15.602 -7.887 1 97.56 81 GLU A C 1
ATOM 599 O O . GLU A 1 81 ? 30.75 -16.438 -8.211 1 97.56 81 GLU A O 1
ATOM 604 N N . PRO A 1 82 ? 31.578 -14.43 -8.422 1 97.44 82 PRO A N 1
ATOM 605 C CA . PRO A 1 82 ? 30.5 -13.992 -9.32 1 97.44 82 PRO A CA 1
ATOM 606 C C . PRO A 1 82 ? 30.312 -14.922 -10.516 1 97.44 82 PRO A C 1
ATOM 608 O O . PRO A 1 82 ? 29.188 -15.336 -10.805 1 97.44 82 PRO A O 1
ATOM 611 N N . GLY A 1 83 ? 31.453 -15.266 -11.156 1 96.25 83 GLY A N 1
ATOM 612 C CA . GLY A 1 83 ? 31.328 -16.078 -12.359 1 96.25 83 GLY A CA 1
ATOM 613 C C . GLY A 1 83 ? 30.625 -15.352 -13.5 1 96.25 83 GLY A C 1
ATOM 614 O O . GLY A 1 83 ? 30.391 -14.148 -13.422 1 96.25 83 GLY A O 1
ATOM 615 N N . SER A 1 84 ? 30.312 -16.156 -14.547 1 97.06 84 SER A N 1
ATOM 616 C CA . SER A 1 84 ? 29.672 -15.609 -15.734 1 97.06 84 SER A CA 1
ATOM 617 C C . SER A 1 84 ? 28.156 -15.602 -15.602 1 97.06 84 SER A C 1
ATOM 619 O O . SER A 1 84 ? 27.562 -16.547 -15.086 1 97.06 84 SER A O 1
ATOM 621 N N . SER A 1 85 ? 27.547 -14.508 -16.078 1 98.62 85 SER A N 1
ATOM 622 C CA . SER A 1 85 ? 26.078 -14.438 -16.125 1 98.62 85 SER A CA 1
ATOM 623 C C . SER A 1 85 ? 25.547 -14.82 -17.5 1 98.62 85 SER A C 1
ATOM 625 O O . SER A 1 85 ? 24.516 -14.297 -17.922 1 98.62 85 SER A O 1
ATOM 627 N N . THR A 1 86 ? 26.219 -15.695 -18.156 1 98.56 86 THR A N 1
ATOM 628 C CA . THR A 1 86 ? 25.859 -16.109 -19.5 1 98.56 86 THR A CA 1
ATOM 629 C C . THR A 1 86 ? 25.062 -17.406 -19.484 1 98.56 86 THR A C 1
ATOM 631 O O . THR A 1 86 ? 25.391 -18.328 -18.719 1 98.56 86 THR A O 1
ATOM 634 N N . VAL A 1 87 ? 24.047 -17.469 -20.312 1 98.88 87 VAL A N 1
ATOM 635 C CA . VAL A 1 87 ? 23.281 -18.688 -20.562 1 98.88 87 VAL A CA 1
ATOM 636 C C . VAL A 1 87 ? 23.406 -19.078 -22.031 1 98.88 87 VAL A C 1
ATOM 638 O O . VAL A 1 87 ? 23.234 -18.25 -22.922 1 98.88 87 VAL A O 1
ATOM 641 N N . ARG A 1 88 ? 23.766 -20.328 -22.25 1 98.75 88 ARG A N 1
ATOM 642 C CA . ARG A 1 88 ? 23.641 -20.906 -23.594 1 98.75 88 ARG A CA 1
ATOM 643 C C . ARG A 1 88 ? 22.391 -21.766 -23.688 1 98.75 88 ARG A C 1
ATOM 645 O O . ARG A 1 88 ? 21.984 -22.422 -22.719 1 98.75 88 ARG A O 1
ATOM 652 N N . TYR A 1 89 ? 21.781 -21.75 -24.844 1 98.75 89 TYR A N 1
ATOM 653 C CA . TYR A 1 89 ? 20.547 -22.5 -25 1 98.75 89 TYR A CA 1
ATOM 654 C C . TYR A 1 89 ? 20.328 -22.906 -26.453 1 98.75 89 TYR A C 1
ATOM 656 O O . TYR A 1 89 ? 21 -22.406 -27.344 1 98.75 89 TYR A O 1
ATOM 664 N N . GLY A 1 90 ? 19.5 -23.875 -26.609 1 97.88 90 GLY A N 1
ATOM 665 C CA . GLY A 1 90 ? 19.188 -24.359 -27.938 1 97.88 90 GLY A CA 1
ATOM 666 C C . GLY A 1 90 ? 18.188 -25.516 -27.938 1 97.88 90 GLY A C 1
ATOM 667 O O . GLY A 1 90 ? 17.812 -26 -26.875 1 97.88 90 GLY A O 1
ATOM 668 N N . ARG A 1 91 ? 17.594 -26.109 -29.016 1 96.06 91 ARG A N 1
ATOM 669 C CA . ARG A 1 91 ? 16.516 -27.094 -29.109 1 96.06 91 ARG A CA 1
ATOM 670 C C . ARG A 1 91 ? 17.062 -28.469 -29.469 1 96.06 91 ARG A C 1
ATOM 672 O O . ARG A 1 91 ? 16.391 -29.484 -29.266 1 96.06 91 ARG A O 1
ATOM 679 N N . GLY A 1 92 ? 18.266 -28.625 -29.75 1 89.12 92 GLY A N 1
ATOM 680 C CA . GLY A 1 92 ? 18.703 -29.844 -30.422 1 89.12 92 GLY A CA 1
ATOM 681 C C . GLY A 1 92 ? 19.391 -30.828 -29.484 1 89.12 92 GLY A C 1
ATOM 682 O O . GLY A 1 92 ? 19.281 -32.031 -29.656 1 89.12 92 GLY A O 1
ATOM 683 N N . SER A 1 93 ? 20.078 -30.344 -28.5 1 93.19 93 SER A N 1
ATOM 684 C CA . SER A 1 93 ? 20.906 -31.234 -27.688 1 93.19 93 SER A CA 1
ATOM 685 C C . SER A 1 93 ? 21.062 -30.703 -26.266 1 93.19 93 SER A C 1
ATOM 687 O O . SER A 1 93 ? 21.203 -29.484 -26.078 1 93.19 93 SER A O 1
ATOM 689 N N . PRO A 1 94 ? 21 -31.625 -25.312 1 95.69 94 PRO A N 1
ATOM 690 C CA . PRO A 1 94 ? 21.281 -31.203 -23.938 1 95.69 94 PRO A CA 1
ATOM 691 C C . PRO A 1 94 ? 22.766 -30.906 -23.703 1 95.69 94 PRO A C 1
ATOM 693 O O . PRO A 1 94 ? 23.141 -30.438 -22.625 1 95.69 94 PRO A O 1
ATOM 696 N N . ASP A 1 95 ? 23.625 -31.172 -24.703 1 96.69 95 ASP A N 1
ATOM 697 C CA . ASP A 1 95 ? 25.047 -30.891 -24.609 1 96.69 95 ASP A CA 1
ATOM 698 C C . ASP A 1 95 ? 25.312 -29.391 -24.703 1 96.69 95 ASP A C 1
ATOM 700 O O . ASP A 1 95 ? 25.125 -28.781 -25.75 1 96.69 95 ASP A O 1
ATOM 704 N N . PRO A 1 96 ? 25.844 -28.812 -23.625 1 96.12 96 PRO A N 1
ATOM 705 C CA . PRO A 1 96 ? 26.094 -27.375 -23.641 1 96.12 96 PRO A CA 1
ATOM 706 C C . PRO A 1 96 ? 26.938 -26.922 -24.828 1 96.12 96 PRO A C 1
ATOM 708 O O . PRO A 1 96 ? 26.812 -25.781 -25.281 1 96.12 96 PRO A O 1
ATOM 711 N N . ARG A 1 97 ? 27.938 -27.734 -25.516 1 93.38 97 ARG A N 1
ATOM 712 C CA . ARG A 1 97 ? 28.828 -27.406 -26.625 1 93.38 97 ARG A CA 1
ATOM 713 C C . ARG A 1 97 ? 28.047 -27.266 -27.922 1 93.38 97 ARG A C 1
ATOM 715 O O . ARG A 1 97 ? 28.531 -26.672 -28.891 1 93.38 97 ARG A O 1
ATOM 722 N N . LYS A 1 98 ? 26.828 -27.734 -27.766 1 95.69 98 LYS A N 1
ATOM 723 C CA . LYS A 1 98 ? 26.016 -27.734 -28.984 1 95.69 98 LYS A CA 1
ATOM 724 C C . LYS A 1 98 ? 24.922 -26.688 -28.922 1 95.69 98 LYS A C 1
ATOM 726 O O . LYS A 1 98 ? 24.141 -26.531 -29.859 1 95.69 98 LYS A O 1
ATOM 731 N N . MET A 1 99 ? 24.781 -26.078 -27.844 1 96.62 99 MET A N 1
ATOM 732 C CA . MET A 1 99 ? 23.828 -24.969 -27.703 1 96.62 99 MET A CA 1
ATOM 733 C C . MET A 1 99 ? 24.359 -23.719 -28.391 1 96.62 99 MET A C 1
ATOM 735 O O . MET A 1 99 ? 25.281 -23.078 -27.906 1 96.62 99 MET A O 1
ATOM 739 N N . LYS A 1 100 ? 23.719 -23.281 -29.406 1 94.69 100 LYS A N 1
ATOM 740 C CA . LYS A 1 100 ? 24.281 -22.281 -30.328 1 94.69 100 LYS A CA 1
ATOM 741 C C . LYS A 1 100 ? 23.891 -20.875 -29.906 1 94.69 100 LYS A C 1
ATOM 743 O O . LYS A 1 100 ? 24.531 -19.891 -30.312 1 94.69 100 LYS A O 1
ATOM 748 N N . LEU A 1 101 ? 22.797 -20.719 -29.219 1 97.88 101 LEU A N 1
ATOM 749 C CA . LEU A 1 101 ? 22.344 -19.391 -28.797 1 97.88 101 LEU A CA 1
ATOM 750 C C . LEU A 1 101 ? 22.938 -19.031 -27.438 1 97.88 101 LEU A C 1
ATOM 752 O O . LEU A 1 101 ? 23.25 -19.906 -26.625 1 97.88 101 LEU A O 1
ATOM 756 N N . SER A 1 102 ? 23.078 -17.703 -27.266 1 98.19 102 SER A N 1
ATOM 757 C CA . SER A 1 102 ? 23.609 -17.219 -26 1 98.19 102 SER A CA 1
ATOM 758 C C . SER A 1 102 ? 22.969 -15.898 -25.594 1 98.19 102 SER A C 1
ATOM 760 O O . SER A 1 102 ? 22.547 -15.125 -26.453 1 98.19 102 SER A O 1
ATOM 762 N N . ALA A 1 103 ? 22.797 -15.672 -24.344 1 98.62 103 ALA A N 1
ATOM 763 C CA . ALA A 1 103 ? 22.344 -14.406 -23.781 1 98.62 103 ALA A CA 1
ATOM 764 C C . ALA A 1 103 ? 23.172 -14.023 -22.547 1 98.62 103 ALA A C 1
ATOM 766 O O . ALA A 1 103 ? 23.641 -14.898 -21.828 1 98.62 103 ALA A O 1
ATOM 767 N N . ARG A 1 104 ? 23.391 -12.719 -22.344 1 98 104 ARG A N 1
ATOM 768 C CA . ARG A 1 104 ? 24.109 -12.211 -21.188 1 98 104 ARG A CA 1
ATOM 769 C C . ARG A 1 104 ? 23.156 -11.602 -20.172 1 98 104 ARG A C 1
ATOM 771 O O . ARG A 1 104 ? 22.25 -10.836 -20.531 1 98 104 ARG A O 1
ATOM 778 N N . GLY A 1 105 ? 23.344 -11.977 -18.938 1 98.44 105 GLY A N 1
ATOM 779 C CA . GLY A 1 105 ? 22.469 -11.5 -17.875 1 98.44 105 GLY A CA 1
ATOM 780 C C . GLY A 1 105 ? 23.141 -10.5 -16.953 1 98.44 105 GLY A C 1
ATOM 781 O O . GLY A 1 105 ? 24.156 -9.906 -17.312 1 98.44 105 GLY A O 1
ATOM 782 N N . THR A 1 106 ? 22.516 -10.188 -15.883 1 98.31 106 THR A N 1
ATOM 783 C CA . THR A 1 106 ? 23.016 -9.312 -14.836 1 98.31 106 THR A CA 1
ATOM 784 C C . THR A 1 106 ? 23.172 -10.078 -13.523 1 98.31 106 THR A C 1
ATOM 786 O O . THR A 1 106 ? 22.766 -11.234 -13.422 1 98.31 106 THR A O 1
ATOM 789 N N . ARG A 1 107 ? 23.844 -9.5 -12.625 1 98.25 107 ARG A N 1
ATOM 790 C CA . ARG A 1 107 ? 24.078 -10.109 -11.312 1 98.25 107 ARG A CA 1
ATOM 791 C C . ARG A 1 107 ? 23.781 -9.117 -10.195 1 98.25 107 ARG A C 1
ATOM 793 O O . ARG A 1 107 ? 24.047 -7.922 -10.328 1 98.25 107 ARG A O 1
ATOM 800 N N . THR A 1 108 ? 23.234 -9.555 -9.102 1 98.31 108 THR A N 1
ATOM 801 C CA . THR A 1 108 ? 23 -8.75 -7.91 1 98.31 108 THR A CA 1
ATOM 802 C C . THR A 1 108 ? 23.359 -9.531 -6.648 1 98.31 108 THR A C 1
ATOM 804 O O . THR A 1 108 ? 23.703 -10.719 -6.723 1 98.31 108 THR A O 1
ATOM 807 N N . ARG A 1 109 ? 23.453 -8.898 -5.562 1 98.12 109 ARG A N 1
ATOM 808 C CA . ARG A 1 109 ? 23.688 -9.43 -4.223 1 98.12 109 ARG A CA 1
ATOM 809 C C . ARG A 1 109 ? 23.016 -8.562 -3.164 1 98.12 109 ARG A C 1
ATOM 811 O O . ARG A 1 109 ? 22.719 -7.391 -3.412 1 98.12 109 ARG A O 1
ATOM 818 N N . TYR A 1 110 ? 22.594 -9.102 -2.078 1 98.56 110 TYR A N 1
ATOM 819 C CA . TYR A 1 110 ? 22.062 -8.312 -0.976 1 98.56 110 TYR A CA 1
ATOM 820 C C . TYR A 1 110 ? 22.5 -8.875 0.368 1 98.56 110 TYR A C 1
ATOM 822 O O . TYR A 1 110 ? 22.906 -10.031 0.458 1 98.56 110 TYR A O 1
ATOM 830 N N . SER A 1 111 ? 22.516 -8.039 1.367 1 98.31 111 SER A N 1
ATOM 831 C CA . SER A 1 111 ? 22.75 -8.445 2.748 1 98.31 111 SER A CA 1
ATOM 832 C C . SER A 1 111 ? 21.5 -8.32 3.594 1 98.31 111 SER A C 1
ATOM 834 O O . SER A 1 111 ? 20.594 -7.547 3.262 1 98.31 111 SER A O 1
ATOM 836 N N . TYR A 1 112 ? 21.375 -9.148 4.602 1 97.69 112 TYR A N 1
ATOM 837 C CA . TYR A 1 112 ? 20.312 -9.172 5.59 1 97.69 112 TYR A CA 1
ATOM 838 C C . TYR A 1 112 ? 20.844 -9.5 6.977 1 97.69 112 TYR A C 1
ATOM 840 O O . TYR A 1 112 ? 21.312 -10.609 7.219 1 97.69 112 TYR A O 1
ATOM 848 N N . VAL A 1 113 ? 20.766 -8.688 8 1 94.19 113 VAL A N 1
ATOM 849 C CA . VAL A 1 113 ? 21.219 -8.688 9.383 1 94.19 113 VAL A CA 1
ATOM 850 C C . VAL A 1 113 ? 22.516 -9.492 9.5 1 94.19 113 VAL A C 1
ATOM 852 O O . VAL A 1 113 ? 23.578 -8.922 9.711 1 94.19 113 VAL A O 1
ATOM 855 N N . ASN A 1 114 ? 22.5 -10.828 9.469 1 95.81 114 ASN A N 1
ATOM 856 C CA . ASN A 1 114 ? 23.656 -11.695 9.617 1 95.81 114 ASN A CA 1
ATOM 857 C C . ASN A 1 114 ? 23.828 -12.625 8.422 1 95.81 114 ASN A C 1
ATOM 859 O O . ASN A 1 114 ? 24.234 -13.773 8.57 1 95.81 114 ASN A O 1
ATOM 863 N N . TYR A 1 115 ? 23.484 -12.117 7.316 1 98.12 115 TYR A N 1
ATOM 864 C CA . TYR A 1 115 ? 23.469 -12.906 6.09 1 98.12 115 TYR A CA 1
ATOM 865 C C . TYR A 1 115 ? 23.859 -12.055 4.887 1 98.12 115 TYR A C 1
ATOM 867 O O . TYR A 1 115 ? 23.484 -10.883 4.801 1 98.12 115 TYR A O 1
ATOM 875 N N . THR A 1 116 ? 24.672 -12.547 4.012 1 98.5 116 THR A N 1
ATOM 876 C CA . THR A 1 116 ? 24.906 -12.023 2.672 1 98.5 116 THR A CA 1
ATOM 877 C C . THR A 1 116 ? 24.672 -13.102 1.62 1 98.5 116 THR A C 1
ATOM 879 O O . THR A 1 116 ? 25.219 -14.203 1.723 1 98.5 116 THR A O 1
ATOM 882 N N . SER A 1 117 ? 23.859 -12.852 0.644 1 98.69 117 SER A N 1
ATOM 883 C CA . SER A 1 117 ? 23.516 -13.844 -0.376 1 98.69 117 SER A CA 1
ATOM 884 C C . SER A 1 117 ? 24.734 -14.156 -1.257 1 98.69 117 SER A C 1
ATOM 886 O O . SER A 1 117 ? 25.703 -13.398 -1.286 1 98.69 117 SER A O 1
ATOM 888 N N . GLY A 1 118 ? 24.641 -15.352 -1.974 1 98.62 118 GLY A N 1
ATOM 889 C CA . GLY A 1 118 ? 25.562 -15.516 -3.098 1 98.62 118 GLY A CA 1
ATOM 890 C C . GLY A 1 118 ? 25.312 -14.523 -4.215 1 98.62 118 GLY A C 1
ATOM 891 O O . GLY A 1 118 ? 24.562 -13.562 -4.047 1 98.62 118 GLY A O 1
ATOM 892 N N . PHE A 1 119 ? 26.016 -14.781 -5.246 1 98.88 119 PHE A N 1
ATOM 893 C CA . PHE A 1 119 ? 25.812 -13.945 -6.426 1 98.88 119 PHE A CA 1
ATOM 894 C C . PHE A 1 119 ? 24.609 -14.414 -7.215 1 98.88 119 PHE A C 1
ATOM 896 O O . PHE A 1 119 ? 24.594 -15.516 -7.758 1 98.88 119 PHE A O 1
ATOM 903 N N . ILE A 1 120 ? 23.594 -13.578 -7.289 1 98.94 120 ILE A N 1
ATOM 904 C CA . ILE A 1 120 ? 22.312 -13.945 -7.906 1 98.94 120 ILE A CA 1
ATOM 905 C C . ILE A 1 120 ? 22.281 -13.453 -9.352 1 98.94 120 ILE A C 1
ATOM 907 O O . ILE A 1 120 ? 22.406 -12.25 -9.609 1 98.94 120 ILE A O 1
ATOM 911 N N . HIS A 1 121 ? 22.141 -14.406 -10.25 1 98.94 121 HIS A N 1
ATOM 912 C CA . HIS A 1 121 ? 22.156 -14.102 -11.68 1 98.94 121 HIS A CA 1
ATOM 913 C C . HIS A 1 121 ? 20.75 -14.164 -12.273 1 98.94 121 HIS A C 1
ATOM 915 O O . HIS A 1 121 ? 19.953 -15.039 -11.922 1 98.94 121 HIS A O 1
ATOM 921 N N . HIS A 1 122 ? 20.453 -13.203 -13.188 1 98.88 122 HIS A N 1
ATOM 922 C CA . HIS A 1 122 ? 19.25 -13.219 -14.008 1 98.88 122 HIS A CA 1
ATOM 923 C C . HIS A 1 122 ? 19.594 -13.008 -15.484 1 98.88 122 HIS A C 1
ATOM 925 O O . HIS A 1 122 ? 20.266 -12.039 -15.836 1 98.88 122 HIS A O 1
ATOM 931 N N . CYS A 1 123 ? 19.188 -13.898 -16.297 1 98.94 123 CYS A N 1
ATOM 932 C CA . CYS A 1 123 ? 19.422 -13.812 -17.734 1 98.94 123 CYS A CA 1
ATOM 933 C C . CYS A 1 123 ? 18.141 -14.109 -18.516 1 98.94 123 CYS A C 1
ATOM 935 O O . CYS A 1 123 ? 17.609 -15.219 -18.438 1 98.94 123 CYS A O 1
ATOM 937 N N . THR A 1 124 ? 17.656 -13.148 -19.281 1 98.81 124 THR A N 1
ATOM 938 C CA . THR A 1 124 ? 16.422 -13.32 -20.047 1 98.81 124 THR A CA 1
ATOM 939 C C . THR A 1 124 ? 16.734 -13.773 -21.469 1 98.81 124 THR A C 1
ATOM 941 O O . THR A 1 124 ? 17.469 -13.094 -22.203 1 98.81 124 THR A O 1
ATOM 944 N N . LEU A 1 125 ? 16.266 -14.922 -21.781 1 98.88 125 LEU A N 1
ATOM 945 C CA . LEU A 1 125 ? 16.312 -15.438 -23.156 1 98.88 125 LEU A CA 1
ATOM 946 C C . LEU A 1 125 ? 15.117 -14.93 -23.969 1 98.88 125 LEU A C 1
ATOM 948 O O . LEU A 1 125 ? 13.969 -15.086 -23.562 1 98.88 125 LEU A O 1
ATOM 952 N N . THR A 1 126 ? 15.336 -14.375 -25.125 1 98.19 126 THR A N 1
ATOM 953 C CA . THR A 1 126 ? 14.266 -13.781 -25.906 1 98.19 126 THR A CA 1
ATOM 954 C C . THR A 1 126 ? 14.141 -14.469 -27.266 1 98.19 126 THR A C 1
ATOM 956 O O . THR A 1 126 ? 14.992 -15.281 -27.625 1 98.19 126 THR A O 1
ATOM 959 N N . GLY A 1 127 ? 13.031 -14.164 -27.938 1 97.62 127 GLY A N 1
ATOM 960 C CA . GLY A 1 127 ? 12.82 -14.695 -29.281 1 97.62 127 GLY A CA 1
ATOM 961 C C . GLY A 1 127 ? 12.555 -16.188 -29.281 1 97.62 127 GLY A C 1
ATOM 962 O O . GLY A 1 127 ? 12.914 -16.875 -30.25 1 97.62 127 GLY A O 1
ATOM 963 N N . LEU A 1 128 ? 12.023 -16.766 -28.297 1 98.56 128 LEU A N 1
ATOM 964 C CA . LEU A 1 128 ? 11.773 -18.203 -28.172 1 98.56 128 LEU A CA 1
ATOM 965 C C . LEU A 1 128 ? 10.531 -18.609 -28.984 1 98.56 128 LEU A C 1
ATOM 967 O O . LEU A 1 128 ? 9.602 -17.812 -29.125 1 98.56 128 LEU A O 1
ATOM 971 N N . LYS A 1 129 ? 10.57 -19.812 -29.5 1 98.12 129 LYS A N 1
ATOM 972 C CA . LYS A 1 129 ? 9.445 -20.328 -30.266 1 98.12 129 LYS A CA 1
ATOM 973 C C . LYS A 1 129 ? 8.422 -21 -29.359 1 98.12 129 LYS A C 1
ATOM 975 O O . LYS A 1 129 ? 8.758 -21.922 -28.609 1 98.12 129 LYS A O 1
ATOM 980 N N . HIS A 1 130 ? 7.172 -20.625 -29.516 1 98.31 130 HIS A N 1
ATOM 981 C CA . HIS A 1 130 ? 6.098 -21.234 -28.734 1 98.31 130 HIS A CA 1
ATOM 982 C C . HIS A 1 130 ? 6.07 -22.75 -28.922 1 98.31 130 HIS A C 1
ATOM 984 O O . HIS A 1 130 ? 6.23 -23.25 -30.031 1 98.31 130 HIS A O 1
ATOM 990 N N . GLY A 1 131 ? 5.922 -23.422 -27.766 1 97.69 131 GLY A N 1
ATOM 991 C CA . GLY A 1 131 ? 5.719 -24.859 -27.781 1 97.69 131 GLY A CA 1
ATOM 992 C C . GLY A 1 131 ? 7.012 -25.641 -27.922 1 97.69 131 GLY A C 1
ATOM 993 O O . GLY A 1 131 ? 7.023 -26.859 -27.766 1 97.69 131 GLY A O 1
ATOM 994 N N . ALA A 1 132 ? 8.117 -25 -28.125 1 98.19 132 ALA A N 1
ATOM 995 C CA . ALA A 1 132 ? 9.391 -25.672 -28.375 1 98.19 132 ALA A CA 1
ATOM 996 C C . ALA A 1 132 ? 10.086 -26 -27.047 1 98.19 132 ALA A C 1
ATOM 998 O O . ALA A 1 132 ? 10.023 -25.219 -26.094 1 98.19 132 ALA A O 1
ATOM 999 N N . LYS A 1 133 ? 10.75 -27.141 -27.062 1 98.19 133 LYS A N 1
ATOM 1000 C CA . LYS A 1 133 ? 11.633 -27.484 -25.953 1 98.19 133 LYS A CA 1
ATOM 1001 C C . LYS A 1 133 ? 13.023 -26.891 -26.141 1 98.19 133 LYS A C 1
ATOM 1003 O O . LYS A 1 133 ? 13.602 -26.984 -27.234 1 98.19 133 LYS A O 1
ATOM 1008 N N . TYR A 1 134 ? 13.562 -26.25 -25.203 1 98.69 134 TYR A N 1
ATOM 1009 C CA . TYR A 1 134 ? 14.922 -25.719 -25.188 1 98.69 134 TYR A CA 1
ATOM 1010 C C . TYR A 1 134 ? 15.75 -26.359 -24.078 1 98.69 134 TYR A C 1
ATOM 1012 O O . TYR A 1 134 ? 15.242 -26.609 -22.984 1 98.69 134 TYR A O 1
ATOM 1020 N N . TYR A 1 135 ? 16.953 -26.656 -24.391 1 98.81 135 TYR A N 1
ATOM 1021 C CA . TYR A 1 135 ? 17.969 -26.938 -23.391 1 98.81 135 TYR A CA 1
ATOM 1022 C C . TYR A 1 135 ? 18.766 -25.688 -23.062 1 98.81 135 TYR A C 1
ATOM 1024 O O . TYR A 1 135 ? 19 -24.844 -23.938 1 98.81 135 TYR A O 1
ATOM 1032 N N . TYR A 1 136 ? 19.188 -25.469 -21.797 1 98.88 136 TYR A N 1
ATOM 1033 C CA . TYR A 1 136 ? 19.984 -24.312 -21.422 1 98.88 136 TYR A CA 1
ATOM 1034 C C . TYR A 1 136 ? 21.031 -24.672 -20.391 1 98.88 136 TYR A C 1
ATOM 1036 O O . TYR A 1 136 ? 20.875 -25.656 -19.641 1 98.88 136 TYR A O 1
ATOM 1044 N N . ALA A 1 137 ? 22.125 -23.922 -20.422 1 98.81 137 ALA A N 1
ATOM 1045 C CA . ALA A 1 137 ? 23.25 -24.203 -19.547 1 98.81 137 ALA A CA 1
ATOM 1046 C C . ALA A 1 137 ? 23.906 -22.906 -19.062 1 98.81 137 ALA A C 1
ATOM 1048 O O . ALA A 1 137 ? 23.859 -21.891 -19.75 1 98.81 137 ALA A O 1
ATOM 1049 N N . MET A 1 138 ? 24.469 -22.969 -17.906 1 98.69 138 MET A N 1
ATOM 1050 C CA . MET A 1 138 ? 25.188 -21.844 -17.297 1 98.69 138 MET A CA 1
ATOM 1051 C C . MET A 1 138 ? 26.344 -22.359 -16.438 1 98.69 138 MET A C 1
ATOM 1053 O O . MET A 1 138 ? 26.484 -23.562 -16.234 1 98.69 138 MET A O 1
ATOM 1057 N N . GLY A 1 139 ? 27.078 -21.438 -15.914 1 98.12 139 GLY A N 1
ATOM 1058 C CA . GLY A 1 139 ? 28.219 -21.781 -15.062 1 98.12 139 GLY A CA 1
ATOM 1059 C C . GLY A 1 139 ? 29.516 -21.891 -15.828 1 98.12 139 GLY A C 1
ATOM 1060 O O . GLY A 1 139 ? 30.484 -22.5 -15.344 1 98.12 139 GLY A O 1
ATOM 1061 N N . PHE A 1 140 ? 29.625 -21.359 -16.984 1 97.19 140 PHE A N 1
ATOM 1062 C CA . PHE A 1 140 ? 30.812 -21.453 -17.828 1 97.19 140 PHE A CA 1
ATOM 1063 C C . PHE A 1 140 ? 32.031 -20.828 -17.141 1 97.19 140 PHE A C 1
ATOM 1065 O O . PHE A 1 140 ? 31.922 -19.766 -16.547 1 97.19 140 PHE A O 1
ATOM 1072 N N . GLY A 1 141 ? 33.125 -21.438 -17.312 1 96.75 141 GLY A N 1
ATOM 1073 C CA . GLY A 1 141 ? 34.344 -21.031 -16.641 1 96.75 141 GLY A CA 1
ATOM 1074 C C . GLY A 1 141 ? 34.625 -21.812 -15.367 1 96.75 141 GLY A C 1
ATOM 1075 O O . GLY A 1 141 ? 35.781 -21.859 -14.898 1 96.75 141 GLY A O 1
ATOM 1076 N N . HIS A 1 142 ? 33.562 -22.453 -14.805 1 97.56 142 HIS A N 1
ATOM 1077 C CA . HIS A 1 142 ? 33.688 -23.312 -13.633 1 97.56 142 HIS A CA 1
ATOM 1078 C C . HIS A 1 142 ? 32.938 -24.625 -13.828 1 97.56 142 HIS A C 1
ATOM 1080 O O . HIS A 1 142 ? 33.312 -25.422 -14.703 1 97.56 142 HIS A O 1
ATOM 1086 N N . THR A 1 143 ? 31.844 -24.766 -13.062 1 98.19 143 THR A N 1
ATOM 1087 C CA . THR A 1 143 ? 31.016 -25.953 -13.227 1 98.19 143 THR A CA 1
ATOM 1088 C C . THR A 1 143 ? 29.766 -25.641 -14.023 1 98.19 143 THR A C 1
ATOM 1090 O O . THR A 1 143 ? 28.969 -24.797 -13.633 1 98.19 143 THR A O 1
ATOM 1093 N N . VAL A 1 144 ? 29.625 -26.359 -15.125 1 98.25 144 VAL A N 1
ATOM 1094 C CA . VAL A 1 144 ? 28.484 -26.125 -16 1 98.25 144 VAL A CA 1
ATOM 1095 C C . VAL A 1 144 ? 27.328 -27.047 -15.602 1 98.25 144 VAL A C 1
ATOM 1097 O O . VAL A 1 144 ? 27.531 -28.25 -15.367 1 98.25 144 VAL A O 1
ATOM 1100 N N . ARG A 1 145 ? 26.141 -26.531 -15.461 1 98.38 145 ARG A N 1
ATOM 1101 C CA . ARG A 1 145 ? 24.922 -27.312 -15.266 1 98.38 145 ARG A CA 1
ATOM 1102 C C . ARG A 1 145 ? 23.906 -27.016 -16.375 1 98.38 145 ARG A C 1
ATOM 1104 O O . ARG A 1 145 ? 23.812 -25.891 -16.859 1 98.38 145 ARG A O 1
ATOM 1111 N N . SER A 1 146 ? 23.188 -28 -16.781 1 98.12 146 SER A N 1
ATOM 1112 C CA . SER A 1 146 ? 22.234 -27.891 -17.875 1 98.12 146 SER A CA 1
ATOM 1113 C C . SER A 1 146 ? 20.844 -28.359 -17.453 1 98.12 146 SER A C 1
ATOM 1115 O O . SER A 1 146 ? 20.719 -29.25 -16.625 1 98.12 146 SER A O 1
ATOM 1117 N N . PHE A 1 147 ? 19.875 -27.734 -18 1 98.69 147 PHE A N 1
ATOM 1118 C CA . PHE A 1 147 ? 18.453 -28 -17.766 1 98.69 147 PHE A CA 1
ATOM 1119 C C . PHE A 1 147 ? 17.672 -27.844 -19.062 1 98.69 147 PHE A C 1
ATOM 1121 O O . PHE A 1 147 ? 18.234 -27.625 -20.125 1 98.69 147 PHE A O 1
ATOM 1128 N N . SER A 1 148 ? 16.406 -28.078 -18.953 1 98.75 148 SER A N 1
ATOM 1129 C CA . SER A 1 148 ? 15.547 -27.859 -20.109 1 98.75 148 SER A CA 1
ATOM 1130 C C . SER A 1 148 ? 14.188 -27.328 -19.688 1 98.75 148 SER A C 1
ATOM 1132 O O . SER A 1 148 ? 13.797 -27.438 -18.516 1 98.75 148 SER A O 1
ATOM 1134 N N . PHE A 1 149 ? 13.539 -26.672 -20.578 1 98.56 149 PHE A N 1
ATOM 1135 C CA . PHE A 1 149 ? 12.156 -26.234 -20.406 1 98.56 149 PHE A CA 1
ATOM 1136 C C . PHE A 1 149 ? 11.414 -26.25 -21.734 1 98.56 149 PHE A C 1
ATOM 1138 O O . PHE A 1 149 ? 12.039 -26.297 -22.797 1 98.56 149 PHE A O 1
ATOM 1145 N N . THR A 1 150 ? 10.141 -26.281 -21.656 1 98.19 150 THR A N 1
ATOM 1146 C CA . THR A 1 150 ? 9.281 -26.109 -22.828 1 98.19 150 THR A CA 1
ATOM 1147 C C . THR A 1 150 ? 8.562 -24.766 -22.781 1 98.19 150 THR A C 1
ATOM 1149 O O . THR A 1 150 ? 7.941 -24.422 -21.781 1 98.19 150 THR A O 1
ATOM 1152 N N . VAL A 1 151 ? 8.688 -24.016 -23.875 1 98.5 151 VAL A N 1
ATOM 1153 C CA . VAL A 1 151 ? 8.008 -22.719 -23.969 1 98.5 151 VAL A CA 1
ATOM 1154 C C . VAL A 1 151 ? 6.5 -22.938 -24.062 1 98.5 151 VAL A C 1
ATOM 1156 O O . VAL A 1 151 ? 6.031 -23.844 -24.766 1 98.5 151 VAL A O 1
ATOM 1159 N N . PRO A 1 152 ? 5.723 -22.094 -23.297 1 97.5 152 PRO A N 1
ATOM 1160 C CA . PRO A 1 152 ? 4.273 -22.266 -23.406 1 97.5 152 PRO A CA 1
ATOM 1161 C C . PRO A 1 152 ? 3.76 -22.109 -24.844 1 97.5 152 PRO A C 1
ATOM 1163 O O . PRO A 1 152 ? 4.391 -21.438 -25.656 1 97.5 152 PRO A O 1
ATOM 1166 N N . PRO A 1 153 ? 2.639 -22.766 -25.125 1 97.94 153 PRO A N 1
ATOM 1167 C CA . PRO A 1 153 ? 2.055 -22.609 -26.453 1 97.94 153 PRO A CA 1
ATOM 1168 C C . PRO A 1 153 ? 1.643 -21.172 -26.75 1 97.94 153 PRO A C 1
ATOM 1170 O O . PRO A 1 153 ? 1.469 -20.375 -25.828 1 97.94 153 PRO A O 1
ATOM 1173 N N . LYS A 1 154 ? 1.475 -20.875 -28.016 1 97.5 154 LYS A N 1
ATOM 1174 C CA . LYS A 1 154 ? 0.994 -19.562 -28.422 1 97.5 154 LYS A CA 1
ATOM 1175 C C . LYS A 1 154 ? -0.402 -19.281 -27.875 1 97.5 154 LYS A C 1
ATOM 1177 O O . LYS A 1 154 ? -1.273 -20.156 -27.922 1 97.5 154 LYS A O 1
ATOM 1182 N N . PRO A 1 155 ? -0.596 -18.125 -27.359 1 97.81 155 PRO A N 1
ATOM 1183 C CA . PRO A 1 155 ? -1.937 -17.797 -26.875 1 97.81 155 PRO A CA 1
ATOM 1184 C C . PRO A 1 155 ? -3.008 -17.922 -27.953 1 97.81 155 PRO A C 1
ATOM 1186 O O . PRO A 1 155 ? -2.787 -17.516 -29.094 1 97.81 155 PRO A O 1
ATOM 1189 N N . GLY A 1 156 ? -4.105 -18.547 -27.562 1 97.75 156 GLY A N 1
ATOM 1190 C CA . GLY A 1 156 ? -5.25 -18.766 -28.438 1 97.75 156 GLY A CA 1
ATOM 1191 C C . GLY A 1 156 ? -6.453 -19.344 -27.719 1 97.75 156 GLY A C 1
ATOM 1192 O O . GLY A 1 156 ? -6.328 -19.844 -26.594 1 97.75 156 GLY A O 1
ATOM 1193 N N . PRO A 1 157 ? -7.703 -19.25 -28.266 1 96.88 157 PRO A N 1
ATOM 1194 C CA . PRO A 1 157 ? -8.938 -19.547 -27.547 1 96.88 157 PRO A CA 1
ATOM 1195 C C . PRO A 1 157 ? -9.125 -21.031 -27.281 1 96.88 157 PRO A C 1
ATOM 1197 O O . PRO A 1 157 ? -9.797 -21.422 -26.312 1 96.88 157 PRO A O 1
ATOM 1200 N N . ASP A 1 158 ? -8.609 -21.922 -28.094 1 97.94 158 ASP A N 1
ATOM 1201 C CA . ASP A 1 158 ? -8.805 -23.375 -27.938 1 97.94 158 ASP A CA 1
ATOM 1202 C C . ASP A 1 158 ? -7.469 -24.094 -27.828 1 97.94 158 ASP A C 1
ATOM 1204 O O . ASP A 1 158 ? -7.234 -25.078 -28.531 1 97.94 158 ASP A O 1
ATOM 1208 N N . VAL A 1 159 ? -6.641 -23.531 -26.984 1 98.38 159 VAL A N 1
ATOM 1209 C CA . VAL A 1 159 ? -5.34 -24.141 -26.719 1 98.38 159 VAL A CA 1
ATOM 1210 C C . VAL A 1 159 ? -5.32 -24.719 -25.297 1 98.38 159 VAL A C 1
ATOM 1212 O O . VAL A 1 159 ? -5.266 -23.984 -24.312 1 98.38 159 VAL A O 1
ATOM 1215 N N . PRO A 1 160 ? -5.387 -26.016 -25.172 1 98.06 160 PRO A N 1
ATOM 1216 C CA . PRO A 1 160 ? -5.402 -26.641 -23.859 1 98.06 160 PRO A CA 1
ATOM 1217 C C . PRO A 1 160 ? -4.109 -26.422 -23.078 1 98.06 160 PRO A C 1
ATOM 1219 O O . PRO A 1 160 ? -3.039 -26.297 -23.672 1 98.06 160 PRO A O 1
ATOM 1222 N N . PHE A 1 161 ? -4.172 -26.422 -21.812 1 98.44 161 PHE A N 1
ATOM 1223 C CA . PHE A 1 161 ? -3.02 -26.203 -20.938 1 98.44 161 PHE A CA 1
ATOM 1224 C C . PHE A 1 161 ? -3.33 -26.625 -19.516 1 98.44 161 PHE A C 1
ATOM 1226 O O . PHE A 1 161 ? -4.434 -26.391 -19.016 1 98.44 161 PHE A O 1
ATOM 1233 N N . LYS A 1 162 ? -2.396 -27.266 -18.906 1 98.5 162 LYS A N 1
ATOM 1234 C CA . LYS A 1 162 ? -2.557 -27.703 -17.516 1 98.5 162 LYS A CA 1
ATOM 1235 C C . LYS A 1 162 ? -1.637 -26.922 -16.578 1 98.5 162 LYS A C 1
ATOM 1237 O O . LYS A 1 162 ? -0.412 -27.031 -16.688 1 98.5 162 LYS A O 1
ATOM 1242 N N . PHE A 1 163 ? -2.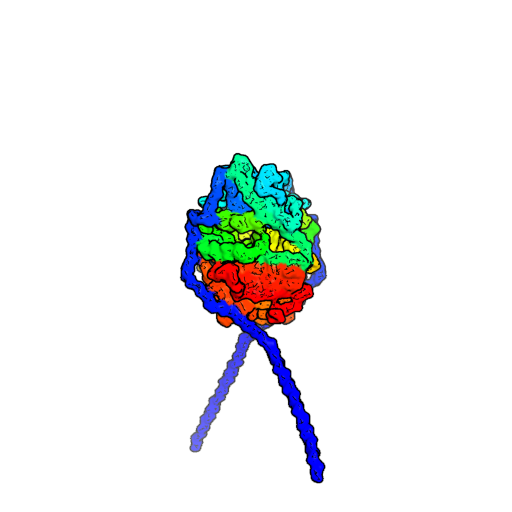24 -26.156 -15.633 1 98.69 163 PHE A N 1
ATOM 1243 C CA . PHE A 1 163 ? -1.507 -25.438 -14.602 1 98.69 163 PHE A CA 1
ATOM 1244 C C . PHE A 1 163 ? -1.428 -26.266 -13.32 1 98.69 163 PHE A C 1
ATOM 1246 O O . PHE A 1 163 ? -2.387 -26.938 -12.953 1 98.69 163 PHE A O 1
ATOM 1253 N N . GLY A 1 164 ? -0.261 -26.25 -12.68 1 98.56 164 GLY A N 1
ATOM 1254 C CA . GLY A 1 164 ? -0.216 -26.562 -11.266 1 98.56 164 GLY A CA 1
ATOM 1255 C C . GLY A 1 164 ? -0.519 -25.375 -10.375 1 98.56 164 GLY A C 1
ATOM 1256 O O . GLY A 1 164 ? -0.228 -24.234 -10.734 1 98.56 164 GLY A O 1
ATOM 1257 N N . LEU A 1 165 ? -1.172 -25.594 -9.219 1 98.69 165 LEU A N 1
ATOM 1258 C CA . LEU A 1 165 ? -1.493 -24.562 -8.242 1 98.69 165 LEU A CA 1
ATOM 1259 C C . LEU A 1 165 ? -0.919 -24.906 -6.875 1 98.69 165 LEU A C 1
ATOM 1261 O O . LEU A 1 165 ? -1.23 -25.969 -6.316 1 98.69 165 LEU A O 1
ATOM 1265 N N . ILE A 1 166 ? -0.035 -24.062 -6.344 1 98.69 166 ILE A N 1
ATOM 1266 C CA . ILE A 1 166 ? 0.597 -24.266 -5.043 1 98.69 166 ILE A CA 1
ATOM 1267 C C . ILE A 1 166 ? 0.689 -22.938 -4.305 1 98.69 166 ILE A C 1
ATOM 1269 O O . ILE A 1 166 ? 0.893 -21.891 -4.922 1 98.69 166 ILE A O 1
ATOM 1273 N N . GLY A 1 167 ? 0.47 -22.906 -3.027 1 98.56 167 GLY A N 1
ATOM 1274 C CA . GLY A 1 167 ? 0.747 -21.75 -2.186 1 98.56 167 GLY A CA 1
ATOM 1275 C C . GLY A 1 167 ? 1.281 -22.125 -0.816 1 98.56 167 GLY A C 1
ATOM 1276 O O . GLY A 1 167 ? 1.038 -23.234 -0.332 1 98.56 167 GLY A O 1
ATOM 1277 N N . ASP A 1 168 ? 2.064 -21.266 -0.238 1 98.69 168 ASP A N 1
ATOM 1278 C CA . ASP A 1 168 ? 2.492 -21.406 1.15 1 98.69 168 ASP A CA 1
ATOM 1279 C C . ASP A 1 168 ? 3.271 -22.703 1.353 1 98.69 168 ASP A C 1
ATOM 1281 O O . ASP A 1 168 ? 2.957 -23.5 2.25 1 98.69 168 ASP A O 1
ATOM 1285 N N . LEU A 1 169 ? 4.27 -22.922 0.624 1 98.44 169 LEU A N 1
ATOM 1286 C CA . LEU A 1 169 ? 4.93 -24.219 0.549 1 98.44 169 LEU A CA 1
ATOM 1287 C C . LEU A 1 169 ? 5.93 -24.391 1.687 1 98.44 169 LEU A C 1
ATOM 1289 O O . LEU A 1 169 ? 5.918 -25.406 2.389 1 98.44 169 LEU A O 1
ATOM 1293 N N . GLY A 1 170 ? 6.832 -23.422 1.931 1 97.75 170 GLY A N 1
ATOM 1294 C CA . GLY A 1 170 ? 7.875 -23.562 2.932 1 97.75 170 GLY A CA 1
ATOM 1295 C C . GLY A 1 170 ? 8.844 -24.688 2.629 1 97.75 170 GLY A C 1
ATOM 1296 O O . GLY A 1 170 ? 9.156 -24.953 1.466 1 97.75 170 GLY A O 1
ATOM 1297 N N . GLN A 1 171 ? 9.438 -25.266 3.686 1 97.69 171 GLN A N 1
ATOM 1298 C CA . GLN A 1 171 ? 10.469 -26.281 3.492 1 97.69 171 GLN A CA 1
ATOM 1299 C C . GLN A 1 171 ? 10.445 -27.312 4.617 1 97.69 171 GLN A C 1
ATOM 1301 O O . GLN A 1 171 ? 11.492 -27.656 5.168 1 97.69 171 GLN A O 1
ATOM 1306 N N . THR A 1 172 ? 9.305 -27.766 4.938 1 96.88 172 THR A N 1
ATOM 1307 C CA . THR A 1 172 ? 9.062 -28.828 5.906 1 96.88 172 THR A CA 1
ATOM 1308 C C . THR A 1 172 ? 8.922 -30.172 5.207 1 96.88 172 THR A C 1
ATOM 1310 O O . THR A 1 172 ? 8.953 -30.25 3.979 1 96.88 172 THR A O 1
ATOM 1313 N N . PHE A 1 173 ? 8.773 -31.25 6.07 1 95.62 173 PHE A N 1
ATOM 1314 C CA . PHE A 1 173 ? 8.5 -32.562 5.484 1 95.62 173 PHE A CA 1
ATOM 1315 C C . PHE A 1 173 ? 7.168 -32.562 4.75 1 95.62 173 PHE A C 1
ATOM 1317 O O . PHE A 1 173 ? 7.012 -33.219 3.727 1 95.62 173 PHE A O 1
ATOM 1324 N N . ASP A 1 174 ? 6.203 -31.844 5.258 1 94.88 174 ASP A N 1
ATOM 1325 C CA . ASP A 1 174 ? 4.922 -31.688 4.578 1 94.88 174 ASP A CA 1
ATOM 1326 C C . ASP A 1 174 ? 5.09 -30.953 3.252 1 94.88 174 ASP A C 1
ATOM 1328 O O . ASP A 1 174 ? 4.422 -31.266 2.268 1 94.88 174 ASP A O 1
ATOM 1332 N N . SER A 1 175 ? 5.941 -29.922 3.232 1 97.25 175 SER A N 1
ATOM 1333 C CA . SER A 1 175 ? 6.258 -29.219 1.996 1 97.25 175 SER A CA 1
ATOM 1334 C C . SER A 1 175 ? 6.793 -30.172 0.936 1 97.25 175 SER A C 1
ATOM 1336 O O . SER A 1 175 ? 6.387 -30.109 -0.227 1 97.25 175 SER A O 1
ATOM 1338 N N . ASN A 1 176 ? 7.719 -31.031 1.388 1 96.94 176 ASN A N 1
ATOM 1339 C CA . ASN A 1 176 ? 8.305 -32 0.474 1 96.94 176 ASN A CA 1
ATOM 1340 C C . ASN A 1 176 ? 7.25 -32.969 -0.05 1 96.94 176 ASN A C 1
ATOM 1342 O O . ASN A 1 176 ? 7.27 -33.344 -1.226 1 96.94 176 ASN A O 1
ATOM 1346 N N . SER A 1 177 ? 6.375 -33.375 0.828 1 95.06 177 SER A N 1
ATOM 1347 C CA . SER A 1 177 ? 5.285 -34.25 0.422 1 95.06 177 SER A CA 1
ATOM 1348 C C . SER A 1 177 ? 4.402 -33.594 -0.628 1 95.06 177 SER A C 1
ATOM 1350 O O . SER A 1 177 ? 4.031 -34.219 -1.623 1 95.06 177 SER A O 1
ATOM 1352 N N . THR A 1 178 ? 4.055 -32.344 -0.439 1 96.75 178 THR A N 1
ATOM 1353 C CA . THR A 1 178 ? 3.213 -31.594 -1.369 1 96.75 178 THR A CA 1
ATOM 1354 C C . THR A 1 178 ? 3.891 -31.469 -2.73 1 96.75 178 THR A C 1
ATOM 1356 O O . THR A 1 178 ? 3.279 -31.75 -3.764 1 96.75 178 THR A O 1
ATOM 1359 N N . LEU A 1 179 ? 5.145 -31.078 -2.713 1 97.56 179 LEU A N 1
ATOM 1360 C CA . LEU A 1 179 ? 5.852 -30.875 -3.975 1 97.56 179 LEU A CA 1
ATOM 1361 C C . LEU A 1 179 ? 6.031 -32.188 -4.711 1 97.56 179 LEU A C 1
ATOM 1363 O O . LEU A 1 179 ? 5.871 -32.25 -5.934 1 97.56 179 LEU A O 1
ATOM 1367 N N . SER A 1 180 ? 6.352 -33.281 -3.988 1 96.25 180 SER A N 1
ATOM 1368 C CA . SER A 1 180 ? 6.496 -34.594 -4.602 1 96.25 180 SER A CA 1
ATOM 1369 C C . SER A 1 180 ? 5.176 -35.094 -5.207 1 96.25 180 SER A C 1
ATOM 1371 O O . SER A 1 180 ? 5.16 -35.656 -6.305 1 96.25 180 SER A O 1
ATOM 1373 N N . HIS A 1 181 ? 4.152 -34.875 -4.434 1 96.19 181 HIS A N 1
ATOM 1374 C CA . HIS A 1 181 ? 2.834 -35.25 -4.93 1 96.19 181 HIS A CA 1
ATOM 1375 C C . HIS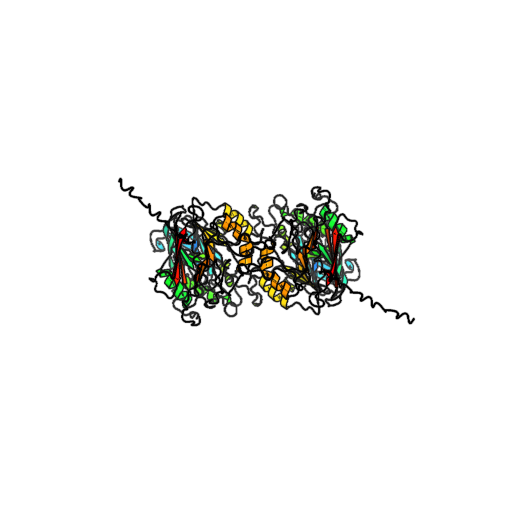 A 1 181 ? 2.475 -34.469 -6.188 1 96.19 181 HIS A C 1
ATOM 1377 O O . HIS A 1 181 ? 1.963 -35.031 -7.152 1 96.19 181 HIS A O 1
ATOM 1383 N N . TYR A 1 182 ? 2.73 -33.219 -6.176 1 96.75 182 TYR A N 1
ATOM 1384 C CA . TYR A 1 182 ? 2.475 -32.375 -7.34 1 96.75 182 TYR A CA 1
ATOM 1385 C C . TYR A 1 182 ? 3.25 -32.875 -8.555 1 96.75 182 TYR A C 1
ATOM 1387 O O . TYR A 1 182 ? 2.703 -32.969 -9.656 1 96.75 182 TYR A O 1
ATOM 1395 N N . GLU A 1 183 ? 4.516 -33.219 -8.359 1 95.19 183 GLU A N 1
ATOM 1396 C CA . GLU A 1 183 ? 5.363 -33.656 -9.461 1 95.19 183 GLU A CA 1
ATOM 1397 C C . GLU A 1 183 ? 4.789 -34.906 -10.117 1 95.19 183 GLU A C 1
ATOM 1399 O O . GLU A 1 183 ? 4.953 -35.125 -11.32 1 95.19 183 GLU A O 1
ATOM 1404 N N . SER A 1 184 ? 4.059 -35.594 -9.375 1 92.06 184 SER A N 1
ATOM 1405 C CA . SER A 1 184 ? 3.455 -36.844 -9.883 1 92.06 184 SER A CA 1
ATOM 1406 C C . SER A 1 184 ? 2.158 -36.531 -10.633 1 92.06 184 SER A C 1
ATOM 1408 O O . SER A 1 184 ? 1.698 -37.375 -11.43 1 92.06 184 SER A O 1
ATOM 1410 N N . ASN A 1 185 ? 1.5 -35.5 -10.281 1 83.69 185 ASN A N 1
ATOM 1411 C CA . ASN A 1 185 ? 0.228 -35.125 -10.891 1 83.69 185 ASN A CA 1
ATOM 1412 C C . ASN A 1 185 ? 0.427 -34.156 -12.047 1 83.69 185 ASN A C 1
ATOM 1414 O O . ASN A 1 185 ? -0.254 -34.25 -13.07 1 83.69 185 ASN A O 1
ATOM 1418 N N . GLY A 1 186 ? 1.312 -33.312 -11.844 1 81.38 186 GLY A N 1
ATOM 1419 C CA . GLY A 1 186 ? 1.983 -32.594 -12.922 1 81.38 186 GLY A CA 1
ATOM 1420 C C . GLY A 1 186 ? 1.228 -31.375 -13.391 1 81.38 186 GLY A C 1
ATOM 1421 O O . GLY A 1 186 ? 0.076 -31.172 -13.008 1 81.38 186 GLY A O 1
ATOM 1422 N N . GLY A 1 187 ? 1.746 -30.438 -14.086 1 92.56 187 GLY A N 1
ATOM 1423 C CA . GLY A 1 187 ? 1.474 -29.219 -14.844 1 92.56 187 GLY A CA 1
ATOM 1424 C C . GLY A 1 187 ? 2.674 -28.734 -15.633 1 92.56 187 GLY A C 1
ATOM 1425 O O . GLY A 1 187 ? 3.775 -29.266 -15.492 1 92.56 187 GLY A O 1
ATOM 1426 N N . ALA A 1 188 ? 2.309 -27.859 -16.531 1 97.19 188 ALA A N 1
ATOM 1427 C CA . ALA A 1 188 ? 3.381 -27.359 -17.391 1 97.19 188 ALA A CA 1
ATOM 1428 C C . ALA A 1 188 ? 3.875 -26 -16.922 1 97.19 188 ALA A C 1
ATOM 1430 O O . ALA A 1 188 ? 4.938 -25.531 -17.344 1 97.19 188 ALA A O 1
ATOM 1431 N N . ALA A 1 189 ? 3.143 -25.359 -16.094 1 98.38 189 ALA A N 1
ATOM 1432 C CA . ALA A 1 189 ? 3.48 -24.141 -15.352 1 98.38 189 ALA A CA 1
ATOM 1433 C C . ALA A 1 189 ? 2.754 -24.109 -14.008 1 98.38 189 ALA A C 1
ATOM 1435 O O . ALA A 1 189 ? 1.691 -24.703 -13.852 1 98.38 189 ALA A O 1
ATOM 1436 N N . VAL A 1 190 ? 3.326 -23.422 -13.055 1 98.69 190 VAL A N 1
ATOM 1437 C CA . VAL A 1 190 ? 2.709 -23.391 -11.734 1 98.69 190 VAL A CA 1
ATOM 1438 C C . VAL A 1 190 ? 2.281 -21.969 -11.391 1 98.69 190 VAL A C 1
ATOM 1440 O O . VAL A 1 190 ? 3.07 -21.031 -11.523 1 98.69 190 VAL A O 1
ATOM 1443 N N . LEU A 1 191 ? 1.029 -21.781 -11.078 1 98.81 191 LEU A N 1
ATOM 1444 C CA . LEU A 1 191 ? 0.546 -20.562 -10.438 1 98.81 191 LEU A CA 1
ATOM 1445 C C . LEU A 1 191 ? 0.819 -20.594 -8.938 1 98.81 191 LEU A C 1
ATOM 1447 O O . LEU A 1 191 ? 0.083 -21.234 -8.18 1 98.81 191 LEU A O 1
ATOM 1451 N N . PHE A 1 192 ? 1.916 -19.984 -8.5 1 98.81 192 PHE A N 1
ATOM 1452 C CA . PHE A 1 192 ? 2.33 -20.016 -7.105 1 98.81 192 PHE A CA 1
ATOM 1453 C C . PHE A 1 192 ? 1.817 -18.781 -6.363 1 98.81 192 PHE A C 1
ATOM 1455 O O . PHE A 1 192 ? 2.172 -17.656 -6.707 1 98.81 192 PHE A O 1
ATOM 1462 N N . VAL A 1 193 ? 1.042 -18.953 -5.254 1 98.81 193 VAL A N 1
ATOM 1463 C CA . VAL A 1 193 ? 0.237 -17.844 -4.754 1 98.81 193 VAL A CA 1
ATOM 1464 C C . VAL A 1 193 ? 0.854 -17.297 -3.469 1 98.81 193 VAL A C 1
ATOM 1466 O O . VAL A 1 193 ? 0.151 -16.734 -2.627 1 98.81 193 VAL A O 1
ATOM 1469 N N . GLY A 1 194 ? 2.133 -17.484 -3.311 1 98.69 194 GLY A N 1
ATOM 1470 C CA . GLY A 1 194 ? 2.838 -16.672 -2.324 1 98.69 194 GLY A CA 1
ATOM 1471 C C . GLY A 1 194 ? 3.273 -17.469 -1.107 1 98.69 194 GLY A C 1
ATOM 1472 O O . GLY A 1 194 ? 2.854 -18.625 -0.926 1 98.69 194 GLY A O 1
ATOM 1473 N N . ASP A 1 195 ? 4.137 -16.875 -0.242 1 98.81 195 ASP A N 1
ATOM 1474 C CA . ASP A 1 195 ? 4.801 -17.438 0.929 1 98.81 195 ASP A CA 1
ATOM 1475 C C . ASP A 1 195 ? 5.75 -18.578 0.531 1 98.81 195 ASP A C 1
ATOM 1477 O O . ASP A 1 195 ? 5.379 -19.75 0.587 1 98.81 195 ASP A O 1
ATOM 1481 N N . LEU A 1 196 ? 6.945 -18.156 0.26 1 98.69 196 LEU A N 1
ATOM 1482 C CA . LEU A 1 196 ? 7.945 -19.047 -0.309 1 98.69 196 LEU A CA 1
ATOM 1483 C C . LEU A 1 196 ? 8.75 -19.734 0.79 1 98.69 196 LEU A C 1
ATOM 1485 O O . LEU A 1 196 ? 8.328 -20.766 1.329 1 98.69 196 LEU A O 1
ATOM 1489 N N . SER A 1 197 ? 9.711 -19.062 1.397 1 98.19 197 SER A N 1
ATOM 1490 C CA . SER A 1 197 ? 10.742 -19.703 2.211 1 98.19 197 SER A CA 1
ATOM 1491 C C . SER A 1 197 ? 10.352 -19.719 3.686 1 98.19 197 SER A C 1
ATOM 1493 O O . SER A 1 197 ? 10.875 -20.516 4.465 1 98.19 197 SER A O 1
ATOM 1495 N N . TYR A 1 198 ? 9.578 -18.703 4.16 1 98.25 198 TYR A N 1
ATOM 1496 C CA . TYR A 1 198 ? 9.195 -18.516 5.555 1 98.25 198 TYR A CA 1
ATOM 1497 C C . TYR A 1 198 ? 10.398 -18.141 6.406 1 98.25 198 TYR A C 1
ATOM 1499 O O . TYR A 1 198 ? 10.422 -18.406 7.609 1 98.25 198 TYR A O 1
ATOM 1507 N N . ALA A 1 199 ? 11.383 -17.516 5.836 1 98.25 199 ALA A N 1
ATOM 1508 C CA . ALA A 1 199 ? 12.602 -17.125 6.543 1 98.25 199 ALA A CA 1
ATOM 1509 C C . ALA A 1 199 ? 12.281 -16.281 7.766 1 98.25 199 ALA A C 1
ATOM 1511 O O . ALA A 1 199 ? 12.961 -16.359 8.789 1 98.25 199 ALA A O 1
ATOM 1512 N N . ASP A 1 200 ? 11.266 -15.469 7.691 1 98 200 ASP A N 1
ATOM 1513 C CA . ASP A 1 200 ? 10.93 -14.484 8.719 1 98 200 ASP A CA 1
ATOM 1514 C C . ASP A 1 200 ? 10.312 -15.156 9.938 1 98 200 ASP A C 1
ATOM 1516 O O . ASP A 1 200 ? 10.055 -14.508 10.953 1 98 200 ASP A O 1
ATOM 1520 N N . THR A 1 201 ? 10.055 -16.484 9.906 1 97.19 201 THR A N 1
ATOM 1521 C CA . THR A 1 201 ? 9.484 -17.203 11.039 1 97.19 201 THR A CA 1
ATOM 1522 C C . THR A 1 201 ? 10.578 -17.719 11.969 1 97.19 201 THR A C 1
ATOM 1524 O O . THR A 1 201 ? 10.297 -18.203 13.062 1 97.19 201 THR A O 1
ATOM 1527 N N . TYR A 1 202 ? 11.805 -17.562 11.602 1 96.94 202 TYR A N 1
ATOM 1528 C CA . TYR A 1 202 ? 12.945 -18.062 12.367 1 96.94 202 TYR A CA 1
ATOM 1529 C C . TYR A 1 202 ? 13.703 -16.906 13.023 1 96.94 202 TYR A C 1
ATOM 1531 O O . TYR A 1 202 ? 13.562 -15.75 12.609 1 96.94 202 TYR A O 1
ATOM 1539 N N . PRO A 1 203 ? 14.477 -17.234 14.07 1 96.62 203 PRO A N 1
ATOM 1540 C CA . PRO A 1 203 ? 15.234 -16.172 14.734 1 96.62 203 PRO A CA 1
ATOM 1541 C C . PRO A 1 203 ? 16.047 -15.336 13.75 1 96.62 203 PRO A C 1
ATOM 1543 O O . PRO A 1 203 ? 16.703 -15.891 12.859 1 96.62 203 PRO A O 1
ATOM 1546 N N . LEU A 1 204 ? 15.93 -13.969 13.875 1 97.44 204 LEU A N 1
ATOM 1547 C CA . LEU A 1 204 ? 16.656 -12.992 13.07 1 97.44 204 LEU A CA 1
ATOM 1548 C C . LEU A 1 204 ? 16.266 -13.094 11.602 1 97.44 204 LEU A C 1
ATOM 1550 O O . LEU A 1 204 ? 17.062 -12.773 10.719 1 97.44 204 LEU A O 1
ATOM 1554 N N . HIS A 1 205 ? 15.078 -13.602 11.289 1 98.12 205 HIS A N 1
ATOM 1555 C CA . HIS A 1 205 ? 14.656 -13.82 9.914 1 98.12 205 HIS A CA 1
ATOM 1556 C C . HIS A 1 205 ? 15.719 -14.578 9.125 1 98.12 205 HIS A C 1
ATOM 1558 O O . HIS A 1 205 ? 16.25 -14.07 8.141 1 98.12 205 HIS A O 1
ATOM 1564 N N . ASP A 1 206 ? 16.078 -15.781 9.453 1 98 206 ASP A N 1
ATOM 1565 C CA . ASP A 1 206 ? 17.188 -16.562 8.945 1 98 206 ASP A CA 1
ATOM 1566 C C . ASP A 1 206 ? 17.156 -16.656 7.422 1 98 206 ASP A C 1
ATOM 1568 O O . ASP A 1 206 ? 16.625 -17.625 6.863 1 98 206 ASP A O 1
ATOM 1572 N N . ASN A 1 207 ? 17.828 -15.742 6.742 1 98.38 207 ASN A N 1
ATOM 1573 C CA . ASN A 1 207 ? 17.781 -15.656 5.285 1 98.38 207 ASN A CA 1
ATOM 1574 C C . ASN A 1 207 ? 18.516 -16.812 4.633 1 98.38 207 ASN A C 1
ATOM 1576 O O . ASN A 1 207 ? 18.5 -16.969 3.406 1 98.38 207 ASN A O 1
ATOM 1580 N N . ARG A 1 208 ? 19.266 -17.75 5.41 1 97.81 208 ARG A N 1
ATOM 1581 C CA . ARG A 1 208 ? 19.766 -19.016 4.871 1 97.81 208 ARG A CA 1
ATOM 1582 C C . ARG A 1 208 ? 18.609 -19.875 4.359 1 97.81 208 ARG A C 1
ATOM 1584 O O . ARG A 1 208 ? 18.797 -20.703 3.463 1 97.81 208 ARG A O 1
ATOM 1591 N N . ARG A 1 209 ? 17.359 -19.578 4.801 1 98.12 209 ARG A N 1
ATOM 1592 C CA . ARG A 1 209 ? 16.172 -20.344 4.41 1 98.12 209 ARG A CA 1
ATOM 1593 C C . ARG A 1 209 ? 15.766 -20.016 2.977 1 98.12 209 ARG A C 1
ATOM 1595 O O . ARG A 1 209 ? 15.148 -20.844 2.299 1 98.12 209 ARG A O 1
ATOM 1602 N N . TRP A 1 210 ? 16.094 -18.844 2.512 1 98.69 210 TRP A N 1
ATOM 1603 C CA . TRP A 1 210 ? 15.875 -18.547 1.101 1 98.69 210 TRP A CA 1
ATOM 1604 C C . TRP A 1 210 ? 16.719 -19.438 0.215 1 98.69 210 TRP A C 1
ATOM 1606 O O . TRP A 1 210 ? 16.281 -19.875 -0.852 1 98.69 210 TRP A O 1
ATOM 1616 N N . ASP A 1 211 ? 17.938 -19.766 0.655 1 98.56 211 ASP A N 1
ATOM 1617 C CA . ASP A 1 211 ? 18.844 -20.625 -0.107 1 98.56 211 ASP A CA 1
ATOM 1618 C C . ASP A 1 211 ? 18.328 -22.078 -0.122 1 98.56 211 ASP A C 1
ATOM 1620 O O . ASP A 1 211 ? 18.266 -22.703 -1.182 1 98.56 211 ASP A O 1
ATOM 1624 N N . SER A 1 212 ? 18.031 -22.594 1.052 1 98.38 212 SER A N 1
ATOM 1625 C CA . SER A 1 212 ? 17.578 -23.984 1.127 1 98.38 212 SER A CA 1
ATOM 1626 C C . SER A 1 212 ? 16.266 -24.188 0.386 1 98.38 212 SER A C 1
ATOM 1628 O O . SER A 1 212 ? 16.094 -25.188 -0.312 1 98.38 212 SER A O 1
ATOM 1630 N N . TRP A 1 213 ? 15.375 -23.234 0.528 1 98.62 213 TRP A N 1
ATOM 1631 C CA . TRP A 1 213 ? 14.094 -23.344 -0.165 1 98.62 213 TRP A CA 1
ATOM 1632 C C . TRP A 1 213 ? 14.289 -23.359 -1.677 1 98.62 213 TRP A C 1
ATOM 1634 O O . TRP A 1 213 ? 13.656 -24.141 -2.383 1 98.62 213 TRP A O 1
ATOM 1644 N N . ALA A 1 214 ? 15.156 -22.469 -2.145 1 98.75 214 ALA A N 1
ATOM 1645 C CA . ALA A 1 214 ? 15.406 -22.391 -3.58 1 98.75 214 ALA A CA 1
ATOM 1646 C C . ALA A 1 214 ? 16.016 -23.688 -4.102 1 98.75 214 ALA A C 1
ATOM 1648 O O . ALA A 1 214 ? 15.688 -24.141 -5.203 1 98.75 214 ALA A O 1
ATOM 1649 N N . ARG A 1 215 ? 16.906 -24.281 -3.357 1 98.56 215 ARG A N 1
ATOM 1650 C CA . ARG A 1 215 ? 17.453 -25.578 -3.75 1 98.56 215 ARG A CA 1
ATOM 1651 C C . ARG A 1 215 ? 16.375 -26.672 -3.717 1 98.56 215 ARG A C 1
ATOM 1653 O O . ARG A 1 215 ? 16.359 -27.547 -4.574 1 98.56 215 ARG A O 1
ATOM 1660 N N . PHE A 1 216 ? 15.531 -26.516 -2.771 1 98.56 216 PHE A N 1
ATOM 1661 C CA . PHE A 1 216 ? 14.445 -27.469 -2.574 1 98.56 216 PHE A CA 1
ATOM 1662 C C . PHE A 1 216 ? 13.531 -27.5 -3.791 1 98.56 216 PHE A C 1
ATOM 1664 O O . PHE A 1 216 ? 13.211 -28.578 -4.301 1 98.56 216 PHE A O 1
ATOM 1671 N N . VAL A 1 217 ? 13.156 -26.375 -4.332 1 98.69 217 VAL A N 1
ATOM 1672 C CA . VAL A 1 217 ? 12.148 -26.328 -5.387 1 98.69 217 VAL A CA 1
ATOM 1673 C C . VAL A 1 217 ? 12.828 -26.391 -6.75 1 98.69 217 VAL A C 1
ATOM 1675 O O . VAL A 1 217 ? 12.156 -26.5 -7.781 1 98.69 217 VAL A O 1
ATOM 1678 N N . GLU A 1 218 ? 14.156 -26.391 -6.844 1 98.69 218 GLU A N 1
ATOM 1679 C CA . GLU A 1 218 ? 14.898 -26.438 -8.102 1 98.69 218 GLU A CA 1
ATOM 1680 C C . GLU A 1 218 ? 14.469 -27.609 -8.961 1 98.69 218 GLU A C 1
ATOM 1682 O O . GLU A 1 218 ? 14.438 -27.516 -10.188 1 98.69 218 GLU A O 1
ATOM 1687 N N . ARG A 1 219 ? 14.086 -28.703 -8.336 1 97.94 219 ARG A N 1
ATOM 1688 C CA . ARG A 1 219 ? 13.68 -29.922 -9.031 1 97.94 219 ARG A CA 1
ATOM 1689 C C . ARG A 1 219 ? 12.453 -29.672 -9.898 1 97.94 219 ARG A C 1
ATOM 1691 O O . ARG A 1 219 ? 12.125 -30.484 -10.766 1 97.94 219 ARG A O 1
ATOM 1698 N N . SER A 1 220 ? 11.766 -28.594 -9.633 1 98.44 220 SER A N 1
ATOM 1699 C CA . SER A 1 220 ? 10.578 -28.25 -10.414 1 98.44 220 SER A CA 1
ATOM 1700 C C . SER A 1 220 ? 10.789 -26.938 -11.172 1 98.44 220 SER A C 1
ATOM 1702 O O . SER A 1 220 ? 10.633 -26.906 -12.398 1 98.44 220 SER A O 1
ATOM 1704 N N . VAL A 1 221 ? 11.297 -25.922 -10.539 1 98.69 221 VAL A N 1
ATOM 1705 C CA . VAL A 1 221 ? 11.297 -24.562 -11.055 1 98.69 221 VAL A CA 1
ATOM 1706 C C . VAL A 1 221 ? 12.391 -24.406 -12.109 1 98.69 221 VAL A C 1
ATOM 1708 O O . VAL A 1 221 ? 12.391 -23.438 -12.875 1 98.69 221 VAL A O 1
ATOM 1711 N N . ALA A 1 222 ? 13.328 -25.328 -12.227 1 98.75 222 ALA A N 1
ATOM 1712 C CA . ALA A 1 222 ? 14.352 -25.281 -13.273 1 98.75 222 ALA A CA 1
ATOM 1713 C C . ALA A 1 222 ? 13.805 -25.812 -14.594 1 98.75 222 ALA A C 1
ATOM 1715 O O . ALA A 1 222 ? 14.422 -25.641 -15.648 1 98.75 222 ALA A O 1
ATOM 1716 N N . TYR A 1 223 ? 12.609 -26.453 -14.555 1 98.38 223 TYR A N 1
ATOM 1717 C CA . TYR A 1 223 ? 12.133 -27.188 -15.719 1 98.38 223 TYR A CA 1
ATOM 1718 C C . TYR A 1 223 ? 10.805 -26.625 -16.219 1 98.38 223 TYR A C 1
ATOM 1720 O O . TYR A 1 223 ? 10.383 -26.891 -17.344 1 98.38 223 TYR A O 1
ATOM 1728 N N . GLN A 1 224 ? 10.102 -25.953 -15.398 1 98.19 224 GLN A N 1
ATOM 1729 C CA . GLN A 1 224 ? 8.852 -25.297 -15.75 1 98.19 224 GLN A CA 1
ATOM 1730 C C . GLN A 1 224 ? 8.727 -23.938 -15.047 1 98.19 224 GLN A C 1
ATOM 1732 O O . GLN A 1 224 ? 9.219 -23.766 -13.93 1 98.19 224 GLN A O 1
ATOM 1737 N N . PRO A 1 225 ? 8.094 -22.969 -15.719 1 98.44 225 PRO A N 1
ATOM 1738 C CA . PRO A 1 225 ? 7.992 -21.641 -15.094 1 98.44 225 PRO A CA 1
ATOM 1739 C C . PRO A 1 225 ? 6.992 -21.609 -13.938 1 98.44 225 PRO A C 1
ATOM 1741 O O . PRO A 1 225 ? 5.891 -22.156 -14.055 1 98.44 225 PRO A O 1
ATOM 1744 N N . TRP A 1 226 ? 7.359 -21.078 -12.852 1 98.5 226 TRP A N 1
ATOM 1745 C CA . TRP A 1 226 ? 6.457 -20.688 -11.766 1 98.5 226 TRP A CA 1
ATOM 1746 C C . TRP A 1 226 ? 6.137 -19.203 -11.836 1 98.5 226 TRP A C 1
ATOM 1748 O O . TRP A 1 226 ? 7.02 -18.391 -12.102 1 98.5 226 TRP A O 1
ATOM 1758 N N . LEU A 1 227 ? 4.891 -18.859 -11.766 1 98.56 227 LEU A N 1
ATOM 1759 C CA . LEU A 1 227 ? 4.461 -17.484 -11.625 1 98.56 227 LEU A CA 1
ATOM 1760 C C . LEU A 1 227 ? 4.438 -17.062 -10.156 1 98.56 227 LEU A C 1
ATOM 1762 O O . LEU A 1 227 ? 3.715 -17.656 -9.352 1 98.56 227 LEU A O 1
ATOM 1766 N N . TRP A 1 228 ? 5.211 -16.031 -9.852 1 98.62 228 TRP A N 1
ATOM 1767 C CA . TRP A 1 228 ? 5.434 -15.664 -8.453 1 98.62 228 TRP A CA 1
ATOM 1768 C C . TRP A 1 228 ? 4.402 -14.641 -7.988 1 98.62 228 TRP A C 1
ATOM 1770 O O . TRP A 1 228 ? 4.191 -13.617 -8.641 1 98.62 228 TRP A O 1
ATOM 1780 N N . THR A 1 229 ? 3.758 -14.914 -6.906 1 98.81 229 THR A N 1
ATOM 1781 C CA . THR A 1 229 ? 2.953 -13.969 -6.133 1 98.81 229 THR A CA 1
ATOM 1782 C C . THR A 1 229 ? 3.602 -13.688 -4.781 1 98.81 229 THR A C 1
ATOM 1784 O O . THR A 1 229 ? 4.125 -14.602 -4.137 1 98.81 229 THR A O 1
ATOM 1787 N N . THR A 1 230 ? 3.602 -12.461 -4.367 1 98.75 230 THR A N 1
ATOM 1788 C CA . THR A 1 230 ? 4.191 -12.156 -3.07 1 98.75 230 THR A CA 1
ATOM 1789 C C . THR A 1 230 ? 3.154 -12.289 -1.959 1 98.75 230 THR A C 1
ATOM 1791 O O . THR A 1 230 ? 2.002 -11.883 -2.129 1 98.75 230 THR A O 1
ATOM 1794 N N . GLY A 1 231 ? 3.518 -12.961 -0.884 1 98.69 231 GLY A N 1
ATOM 1795 C CA . GLY A 1 231 ? 2.762 -12.977 0.357 1 98.69 231 GLY A CA 1
ATOM 1796 C C . GLY A 1 231 ? 3.4 -12.148 1.456 1 98.69 231 GLY A C 1
ATOM 1797 O O . GLY A 1 231 ? 4.305 -11.352 1.194 1 98.69 231 GLY A O 1
ATOM 1798 N N . ASN A 1 232 ? 2.832 -12.242 2.668 1 98.62 232 ASN A N 1
ATOM 1799 C CA . ASN A 1 232 ? 3.359 -11.461 3.783 1 98.62 232 ASN A CA 1
ATOM 1800 C C . ASN A 1 232 ? 4.766 -11.914 4.168 1 98.62 232 ASN A C 1
ATOM 1802 O O . ASN A 1 232 ? 5.574 -11.109 4.637 1 98.62 232 ASN A O 1
ATOM 1806 N N . HIS A 1 233 ? 5.141 -13.141 3.947 1 98.75 233 HIS A N 1
ATOM 1807 C CA . HIS A 1 233 ? 6.449 -13.648 4.348 1 98.75 233 HIS A CA 1
ATOM 1808 C C . HIS A 1 233 ? 7.547 -13.133 3.424 1 98.75 233 HIS A C 1
ATOM 1810 O O . HIS A 1 233 ? 8.727 -13.195 3.764 1 98.75 233 HIS A O 1
ATOM 1816 N N . GLU A 1 234 ? 7.152 -12.625 2.279 1 98.75 234 GLU A N 1
ATOM 1817 C CA . GLU A 1 234 ? 8.141 -12.031 1.377 1 98.75 234 GLU A CA 1
ATOM 1818 C C . GLU A 1 234 ? 8.477 -10.609 1.791 1 98.75 234 GLU A C 1
ATOM 1820 O O . GLU A 1 234 ? 9.469 -10.039 1.319 1 98.75 234 GLU A O 1
ATOM 1825 N N . LEU A 1 235 ? 7.637 -9.992 2.648 1 98.62 235 LEU A N 1
ATOM 1826 C CA . LEU A 1 235 ? 7.977 -8.664 3.143 1 98.62 235 LEU A CA 1
ATOM 1827 C C . LEU A 1 235 ? 9.352 -8.656 3.797 1 98.62 235 LEU A C 1
ATOM 1829 O O . LEU A 1 235 ? 10.164 -7.77 3.543 1 98.62 235 LEU A O 1
ATOM 1833 N N . ASP A 1 236 ? 9.531 -9.703 4.637 1 98.25 236 ASP A N 1
ATOM 1834 C CA . ASP A 1 236 ? 10.781 -9.852 5.375 1 98.25 236 ASP A CA 1
ATOM 1835 C C . ASP A 1 236 ? 11.219 -8.523 5.984 1 98.25 236 ASP A C 1
ATOM 1837 O O . ASP A 1 236 ? 12.383 -8.133 5.879 1 98.25 236 ASP A O 1
ATOM 1841 N N . TYR A 1 237 ? 10.266 -7.773 6.492 1 98 237 TYR A N 1
ATOM 1842 C CA . TYR A 1 237 ? 10.422 -6.453 7.094 1 98 237 TYR A CA 1
ATOM 1843 C C . TYR A 1 237 ? 10.664 -6.562 8.594 1 98 237 TYR A C 1
ATOM 1845 O O . TYR A 1 237 ? 9.812 -7.062 9.336 1 98 237 TYR A O 1
ATOM 1853 N N . ALA A 1 238 ? 11.836 -6.113 9.062 1 97.5 238 ALA A N 1
ATOM 1854 C CA . ALA A 1 238 ? 12.227 -6.191 10.469 1 97.5 238 ALA A CA 1
ATOM 1855 C C . ALA A 1 238 ? 13.039 -4.969 10.875 1 97.5 238 ALA A C 1
ATOM 1857 O O . ALA A 1 238 ? 14.258 -5.055 11.047 1 97.5 238 ALA A O 1
ATOM 1858 N N . PRO A 1 239 ? 12.312 -3.904 11.141 1 95.88 239 PRO A N 1
ATOM 1859 C CA . PRO A 1 239 ? 13.039 -2.68 11.477 1 95.88 239 PRO A CA 1
ATOM 1860 C C . PRO A 1 239 ? 13.859 -2.807 12.758 1 95.88 239 PRO A C 1
ATOM 1862 O O . PRO A 1 239 ? 14.914 -2.178 12.891 1 95.88 239 PRO A O 1
ATOM 1865 N N . GLU A 1 240 ? 13.438 -3.641 13.703 1 95.12 240 GLU A N 1
ATOM 1866 C CA . GLU A 1 240 ? 14.156 -3.861 14.961 1 95.12 240 GLU A CA 1
ATOM 1867 C C . GLU A 1 240 ? 15.523 -4.492 14.703 1 95.12 240 GLU A C 1
ATOM 1869 O O . GLU A 1 240 ? 16.422 -4.41 15.547 1 95.12 240 GLU A O 1
ATOM 1874 N N . LEU A 1 241 ? 15.703 -5.133 13.531 1 97.06 241 LEU A N 1
ATOM 1875 C CA . LEU A 1 241 ? 16.969 -5.746 13.141 1 97.06 241 LEU A CA 1
ATOM 1876 C C . LEU A 1 241 ? 17.719 -4.848 12.172 1 97.06 241 LEU A C 1
ATOM 1878 O O . LEU A 1 241 ? 18.781 -5.238 11.648 1 97.06 241 LEU A O 1
ATOM 1882 N N . GLY A 1 242 ? 17.188 -3.68 11.906 1 96.19 242 GLY A N 1
ATOM 1883 C CA . GLY A 1 242 ? 17.781 -2.766 10.945 1 96.19 242 GLY A CA 1
ATOM 1884 C C . GLY A 1 242 ? 17.359 -3.037 9.516 1 96.19 242 GLY A C 1
ATOM 1885 O O . GLY A 1 242 ? 17.859 -2.398 8.586 1 96.19 242 GLY A O 1
ATOM 1886 N N . GLU A 1 243 ? 16.5 -3.977 9.281 1 97.75 243 GLU A N 1
ATOM 1887 C CA . GLU A 1 243 ? 16 -4.312 7.949 1 97.75 243 GLU A CA 1
ATOM 1888 C C . GLU A 1 243 ? 14.695 -3.586 7.645 1 97.75 243 GLU A C 1
ATOM 1890 O O . GLU A 1 243 ? 13.609 -4.094 7.941 1 97.75 243 GLU A O 1
ATOM 1895 N N . THR A 1 244 ? 14.781 -2.453 6.918 1 97.12 244 THR A N 1
ATOM 1896 C CA . THR A 1 244 ? 13.648 -1.537 6.801 1 97.12 244 THR A CA 1
ATOM 1897 C C . THR A 1 244 ? 13.078 -1.562 5.391 1 97.12 244 THR A C 1
ATOM 1899 O O . THR A 1 244 ? 12.102 -0.868 5.098 1 97.12 244 THR A O 1
ATOM 1902 N N . THR A 1 245 ? 13.68 -2.326 4.48 1 96.94 245 THR A N 1
ATOM 1903 C CA . THR A 1 245 ? 13.195 -2.396 3.105 1 96.94 245 THR A CA 1
ATOM 1904 C C . THR A 1 245 ? 12.344 -3.643 2.895 1 96.94 245 THR A C 1
ATOM 1906 O O . THR A 1 245 ? 12.859 -4.766 2.922 1 96.94 245 THR A O 1
ATOM 1909 N N . PRO A 1 246 ? 11.055 -3.432 2.633 1 98 246 PRO A N 1
ATOM 1910 C CA . PRO A 1 246 ? 10.219 -4.613 2.385 1 98 246 PRO A CA 1
ATOM 1911 C C . PRO A 1 246 ? 10.586 -5.332 1.088 1 98 246 PRO A C 1
ATOM 1913 O O . PRO A 1 246 ? 11.031 -4.695 0.131 1 98 246 PRO A O 1
ATOM 1916 N N . PHE A 1 247 ? 10.391 -6.684 1.021 1 98.69 247 PHE A N 1
ATOM 1917 C CA . PHE A 1 247 ? 10.492 -7.547 -0.151 1 98.69 247 PHE A CA 1
ATOM 1918 C C . PHE A 1 247 ? 11.945 -7.645 -0.623 1 98.69 247 PHE A C 1
ATOM 1920 O O . PHE A 1 247 ? 12.203 -7.992 -1.777 1 98.69 247 PHE A O 1
ATOM 1927 N N . LYS A 1 248 ? 12.93 -7.305 0.228 1 98.38 248 LYS A N 1
ATOM 1928 C CA . LYS A 1 248 ? 14.336 -7.242 -0.166 1 98.38 248 LYS A CA 1
ATOM 1929 C C . LYS A 1 248 ? 14.812 -8.578 -0.729 1 98.38 248 LYS A C 1
ATOM 1931 O O . LYS A 1 248 ? 15.352 -8.633 -1.837 1 98.38 248 LYS A O 1
ATOM 1936 N N . PRO A 1 249 ? 14.578 -9.719 -0.06 1 98.81 249 PRO A N 1
ATOM 1937 C CA . PRO A 1 249 ? 15.039 -10.977 -0.657 1 98.81 249 PRO A CA 1
ATOM 1938 C C . PRO A 1 249 ? 14.312 -11.32 -1.953 1 98.81 249 PRO A C 1
ATOM 1940 O O . PRO A 1 249 ? 14.938 -11.734 -2.928 1 98.81 249 PRO A O 1
ATOM 1943 N N . PHE A 1 250 ? 13.031 -11.102 -1.954 1 98.81 250 PHE A N 1
ATOM 1944 C CA . PHE A 1 250 ? 12.211 -11.461 -3.107 1 98.81 250 PHE A CA 1
ATOM 1945 C C . PHE A 1 250 ? 12.641 -10.672 -4.34 1 98.81 250 PHE A C 1
ATOM 1947 O O . PHE A 1 250 ? 12.773 -11.242 -5.426 1 98.81 250 PHE A O 1
ATOM 1954 N N . THR A 1 251 ? 12.852 -9.336 -4.207 1 98.62 251 THR A N 1
ATOM 1955 C CA . THR A 1 251 ? 13.141 -8.469 -5.348 1 98.62 251 THR A CA 1
ATOM 1956 C C . THR A 1 251 ? 14.508 -8.797 -5.945 1 98.62 251 THR A C 1
ATOM 1958 O O . THR A 1 251 ? 14.75 -8.539 -7.125 1 98.62 251 THR A O 1
ATOM 1961 N N . HIS A 1 252 ? 15.367 -9.414 -5.176 1 98.75 252 HIS A N 1
ATOM 1962 C CA . HIS A 1 252 ? 16.688 -9.789 -5.68 1 98.75 252 HIS A CA 1
ATOM 1963 C C . HIS A 1 252 ? 16.656 -11.172 -6.312 1 98.75 252 HIS A C 1
ATOM 1965 O O . HIS A 1 252 ? 17.422 -11.453 -7.23 1 98.75 252 HIS A O 1
ATOM 1971 N N . ARG A 1 253 ? 15.734 -12.039 -5.891 1 98.81 253 ARG A N 1
ATOM 1972 C CA . ARG A 1 253 ? 15.852 -13.453 -6.211 1 98.81 253 ARG A CA 1
ATOM 1973 C C . ARG A 1 253 ? 14.867 -13.852 -7.305 1 98.81 253 ARG A C 1
ATOM 1975 O O . ARG A 1 253 ? 15.148 -14.758 -8.102 1 98.81 253 ARG A O 1
ATOM 1982 N N . TYR A 1 254 ? 13.711 -13.195 -7.367 1 98.75 254 TYR A N 1
ATOM 1983 C CA . TYR A 1 254 ? 12.625 -13.727 -8.188 1 98.75 254 TYR A CA 1
ATOM 1984 C C . TYR A 1 254 ? 12.094 -12.656 -9.141 1 98.75 254 TYR A C 1
ATOM 1986 O O . TYR A 1 254 ? 11.094 -12 -8.844 1 98.75 254 TYR A O 1
ATOM 1994 N N . PRO A 1 255 ? 12.719 -12.555 -10.289 1 98.25 255 PRO A N 1
ATOM 1995 C CA . PRO A 1 255 ? 12.234 -11.594 -11.281 1 98.25 255 PRO A CA 1
ATOM 1996 C C . PRO A 1 255 ? 10.859 -11.953 -11.828 1 98.25 255 PRO A C 1
ATOM 1998 O O . PRO A 1 255 ? 10.469 -13.125 -11.812 1 98.25 255 PRO A O 1
ATOM 2001 N N . THR A 1 256 ? 10.102 -10.961 -12.234 1 98.56 256 THR A N 1
ATOM 2002 C CA . THR A 1 256 ? 8.812 -11.117 -12.883 1 98.56 256 THR A CA 1
ATOM 2003 C C . THR A 1 256 ? 8.766 -10.328 -14.195 1 98.56 256 THR A C 1
ATOM 2005 O O . THR A 1 256 ? 9.586 -9.438 -14.414 1 98.56 256 THR A O 1
ATOM 2008 N N . PRO A 1 257 ? 7.887 -10.625 -15.055 1 98.56 257 PRO A N 1
ATOM 2009 C CA . PRO A 1 257 ? 7.793 -9.883 -16.312 1 98.56 257 PRO A CA 1
ATOM 2010 C C . PRO A 1 257 ? 6.965 -8.602 -16.188 1 98.56 257 PRO A C 1
ATOM 2012 O O . PRO A 1 257 ? 6.215 -8.25 -17.094 1 98.56 257 PRO A O 1
ATOM 2015 N N . HIS A 1 258 ? 7.098 -7.879 -15.07 1 98.38 258 HIS A N 1
ATOM 2016 C CA . HIS A 1 258 ? 6.238 -6.746 -14.75 1 98.38 258 HIS A CA 1
ATOM 2017 C C . HIS A 1 258 ? 6.395 -5.625 -15.773 1 98.38 258 HIS A C 1
ATOM 2019 O O . HIS A 1 258 ? 5.41 -4.996 -16.172 1 98.38 258 HIS A O 1
ATOM 2025 N N . ARG A 1 259 ? 7.609 -5.422 -16.281 1 97 259 ARG A N 1
ATOM 2026 C CA . ARG A 1 259 ? 7.809 -4.34 -17.25 1 97 259 ARG A CA 1
ATOM 2027 C C . ARG A 1 259 ? 7.102 -4.633 -18.562 1 97 259 ARG A C 1
ATOM 2029 O O . ARG A 1 259 ? 6.484 -3.742 -19.156 1 97 259 ARG A O 1
ATOM 2036 N N . ALA A 1 260 ? 7.23 -5.879 -18.938 1 97.38 260 ALA A N 1
ATOM 2037 C CA . ALA A 1 260 ? 6.574 -6.289 -20.172 1 97.38 260 ALA A CA 1
ATOM 2038 C C . ALA A 1 260 ? 5.059 -6.16 -20.062 1 97.38 260 ALA A C 1
ATOM 2040 O O . ALA A 1 260 ? 4.363 -5.977 -21.062 1 97.38 260 ALA A O 1
ATOM 2041 N N . ALA A 1 261 ? 4.594 -6.215 -18.859 1 97.31 261 ALA A N 1
ATOM 2042 C CA . ALA A 1 261 ? 3.158 -6.117 -18.609 1 97.31 261 ALA A CA 1
ATOM 2043 C C . ALA A 1 261 ? 2.742 -4.672 -18.344 1 97.31 261 ALA A C 1
ATOM 2045 O O . ALA A 1 261 ? 1.587 -4.406 -18 1 97.31 261 ALA A O 1
ATOM 2046 N N . GLY A 1 262 ? 3.656 -3.736 -18.422 1 97 262 GLY A N 1
ATOM 2047 C CA . GLY A 1 262 ? 3.346 -2.326 -18.25 1 97 262 GLY A CA 1
ATOM 2048 C C . GLY A 1 262 ? 3.312 -1.89 -16.797 1 97 262 GLY A C 1
ATOM 2049 O O . GLY A 1 262 ? 2.822 -0.804 -16.484 1 97 262 GLY A O 1
ATOM 2050 N N . SER A 1 263 ? 3.709 -2.729 -15.945 1 97.56 263 SER A N 1
ATOM 2051 C CA . SER A 1 263 ? 3.777 -2.387 -14.531 1 97.56 263 SER A CA 1
ATOM 2052 C C . SER A 1 263 ? 5.102 -1.709 -14.188 1 97.56 263 SER A C 1
ATOM 2054 O O . SER A 1 263 ? 6.062 -1.792 -14.953 1 97.56 263 SER A O 1
ATOM 2056 N N . THR A 1 264 ? 5.133 -1.002 -13.055 1 97.25 264 THR A N 1
ATOM 2057 C CA . THR A 1 264 ? 6.34 -0.282 -12.656 1 97.25 264 THR A CA 1
ATOM 2058 C C . THR A 1 264 ? 6.992 -0.94 -11.445 1 97.25 264 THR A C 1
ATOM 2060 O O . THR A 1 264 ? 8.062 -0.52 -11.008 1 97.25 264 THR A O 1
ATOM 2063 N N . GLU A 1 265 ? 6.328 -2.008 -10.891 1 97.5 265 GLU A N 1
ATOM 2064 C CA . GLU A 1 265 ? 6.871 -2.781 -9.773 1 97.5 265 GLU A CA 1
ATOM 2065 C C . GLU A 1 265 ? 6.762 -4.281 -10.039 1 97.5 265 GLU A C 1
ATOM 2067 O O . GLU A 1 265 ? 5.859 -4.727 -10.75 1 97.5 265 GLU A O 1
ATOM 2072 N N . PRO A 1 266 ? 7.602 -5.051 -9.414 1 98.19 266 PRO A N 1
ATOM 2073 C CA . PRO A 1 266 ? 7.668 -6.473 -9.766 1 98.19 266 PRO A CA 1
ATOM 2074 C C . PRO A 1 266 ? 6.598 -7.305 -9.07 1 98.19 266 PRO A C 1
ATOM 2076 O O . PRO A 1 266 ? 6.555 -8.531 -9.227 1 98.19 266 PRO A O 1
ATOM 2079 N N . PHE A 1 267 ? 5.699 -6.668 -8.344 1 98.69 267 PHE A N 1
ATOM 2080 C CA . PHE A 1 267 ? 4.828 -7.41 -7.441 1 98.69 267 PHE A CA 1
ATOM 2081 C C . PHE A 1 267 ? 3.473 -7.672 -8.086 1 98.69 267 PHE A C 1
ATOM 2083 O O . PHE A 1 267 ? 2.684 -8.477 -7.586 1 98.69 267 PHE A O 1
ATOM 2090 N N . TRP A 1 268 ? 3.143 -6.941 -9.164 1 98.88 268 TRP A N 1
ATOM 2091 C CA . TRP A 1 268 ? 1.932 -7.18 -9.938 1 98.88 268 TRP A CA 1
ATOM 2092 C C . TRP A 1 268 ? 2.227 -7.133 -11.438 1 98.88 268 TRP A C 1
ATOM 2094 O O . TRP A 1 268 ? 3.051 -6.336 -11.883 1 98.88 268 TRP A O 1
ATOM 2104 N N . TYR A 1 269 ? 1.659 -8.07 -12.164 1 98.88 269 TYR A N 1
ATOM 2105 C CA . TYR A 1 269 ? 1.923 -8.234 -13.586 1 98.88 269 TYR A CA 1
ATOM 2106 C C . TYR A 1 269 ? 0.913 -9.18 -14.219 1 98.88 269 TYR A C 1
ATOM 2108 O O . TYR A 1 269 ? -0.035 -9.617 -13.562 1 98.88 269 TYR A O 1
ATOM 2116 N N . SER A 1 270 ? 1.073 -9.391 -15.539 1 98.88 270 SER A N 1
ATOM 2117 C CA . SER A 1 270 ? 0.231 -10.352 -16.234 1 98.88 270 SER A CA 1
ATOM 2118 C C . SER A 1 270 ? 1.021 -11.102 -17.312 1 98.88 270 SER A C 1
ATOM 2120 O O . SER A 1 270 ? 2.084 -10.648 -17.734 1 98.88 270 SER A O 1
ATOM 2122 N N . VAL A 1 271 ? 0.541 -12.281 -17.578 1 98.75 271 VAL A N 1
ATOM 2123 C CA . VAL A 1 271 ? 1.08 -13.086 -18.672 1 98.75 271 VAL A CA 1
ATOM 2124 C C . VAL A 1 271 ? -0.062 -13.75 -19.438 1 98.75 271 VAL A C 1
ATOM 2126 O O . VAL A 1 271 ? -1.18 -13.859 -18.922 1 98.75 271 VAL A O 1
ATOM 2129 N N . LYS A 1 272 ? 0.25 -14.148 -20.625 1 98.44 272 LYS A N 1
ATOM 2130 C CA . LYS A 1 272 ? -0.642 -14.961 -21.453 1 98.44 272 LYS A CA 1
ATOM 2131 C C . LYS A 1 272 ? -0.039 -16.328 -21.719 1 98.44 272 LYS A C 1
ATOM 2133 O O . LYS A 1 272 ? 1.07 -16.438 -22.25 1 98.44 272 LYS A O 1
ATOM 2138 N N . ILE A 1 273 ? -0.727 -17.312 -21.312 1 98.19 273 ILE A N 1
ATOM 2139 C CA . ILE A 1 273 ? -0.316 -18.703 -21.516 1 98.19 273 ILE A CA 1
ATOM 2140 C C . ILE A 1 273 ? -1.467 -19.5 -22.125 1 98.19 273 ILE A C 1
ATOM 2142 O O . ILE A 1 273 ? -2.48 -19.734 -21.469 1 98.19 273 ILE A O 1
ATOM 2146 N N . ALA A 1 274 ? -1.262 -19.953 -23.344 1 98.12 274 ALA A N 1
ATOM 2147 C CA . ALA A 1 274 ? -2.318 -20.703 -24.016 1 98.12 274 ALA A CA 1
ATOM 2148 C C . ALA A 1 274 ? -3.621 -19.906 -24.047 1 98.12 274 ALA A C 1
ATOM 2150 O O . ALA A 1 274 ? -3.648 -18.766 -24.5 1 98.12 274 ALA A O 1
ATOM 2151 N N . SER A 1 275 ? -4.652 -20.453 -23.391 1 98.44 275 SER A N 1
ATOM 2152 C CA . SER A 1 275 ? -5.961 -19.812 -23.422 1 98.44 275 SER A CA 1
ATOM 2153 C C . SER A 1 275 ? -6.172 -18.906 -22.219 1 98.44 275 SER A C 1
ATOM 2155 O O . SER A 1 275 ? -7.277 -18.406 -22 1 98.44 275 SER A O 1
ATOM 2157 N N . ALA A 1 276 ? -5.145 -18.641 -21.484 1 98.69 276 ALA A N 1
ATOM 2158 C CA . ALA A 1 276 ? -5.348 -17.953 -20.203 1 98.69 276 ALA A CA 1
ATOM 2159 C C . ALA A 1 276 ? -4.613 -16.609 -20.188 1 98.69 276 ALA A C 1
ATOM 2161 O O . ALA A 1 276 ? -3.475 -16.516 -20.656 1 98.69 276 ALA A O 1
ATOM 2162 N N . HIS A 1 277 ? -5.324 -15.586 -19.844 1 98.81 277 HIS A N 1
ATOM 2163 C CA . HIS A 1 277 ? -4.75 -14.344 -19.328 1 98.81 277 HIS A CA 1
ATOM 2164 C C . HIS A 1 277 ? -4.66 -14.367 -17.812 1 98.81 277 HIS A C 1
ATOM 2166 O O . HIS A 1 277 ? -5.684 -14.367 -17.125 1 98.81 277 HIS A O 1
ATOM 2172 N N . VAL A 1 278 ? -3.4 -14.398 -17.266 1 98.88 278 VAL A N 1
ATOM 2173 C CA . VAL A 1 278 ? -3.188 -14.523 -15.828 1 98.88 278 VAL A CA 1
ATOM 2174 C C . VAL A 1 278 ? -2.713 -13.188 -15.258 1 98.88 278 VAL A C 1
ATOM 2176 O O . VAL A 1 278 ? -1.712 -12.633 -15.711 1 98.88 278 VAL A O 1
ATOM 2179 N N . ILE A 1 279 ? -3.438 -12.664 -14.32 1 98.94 279 ILE A N 1
ATOM 2180 C CA . ILE A 1 279 ? -3.096 -11.422 -13.633 1 98.94 279 ILE A CA 1
ATOM 2181 C C . ILE A 1 279 ? -2.635 -11.734 -12.211 1 98.94 279 ILE A C 1
ATOM 2183 O O . ILE A 1 279 ? -3.289 -12.484 -11.484 1 98.94 279 ILE A O 1
ATOM 2187 N N . VAL A 1 280 ? -1.482 -11.219 -11.836 1 98.94 280 VAL A N 1
ATOM 2188 C CA . VAL A 1 280 ? -0.957 -11.352 -10.484 1 98.94 280 VAL A CA 1
ATOM 2189 C C . VAL A 1 280 ? -1.061 -10.016 -9.75 1 98.94 280 VAL A C 1
ATOM 2191 O O . VAL A 1 280 ? -0.623 -8.984 -10.266 1 98.94 280 VAL A O 1
ATOM 2194 N N . LEU A 1 281 ? -1.701 -10.031 -8.586 1 98.94 281 LEU A N 1
ATOM 2195 C CA . LEU A 1 281 ? -1.821 -8.852 -7.727 1 98.94 281 LEU A CA 1
ATOM 2196 C C . LEU A 1 281 ? -1.03 -9.039 -6.438 1 98.94 281 LEU A C 1
ATOM 2198 O O . LEU A 1 281 ? -0.661 -10.164 -6.086 1 98.94 281 LEU A O 1
ATOM 2202 N N . ALA A 1 282 ? -0.773 -7.926 -5.797 1 98.88 282 ALA A N 1
ATOM 2203 C CA . ALA A 1 282 ? 0.04 -7.926 -4.586 1 98.88 282 ALA A CA 1
ATOM 2204 C C . ALA A 1 282 ? -0.773 -7.461 -3.381 1 98.88 282 ALA A C 1
ATOM 2206 O O . ALA A 1 282 ? -1.016 -6.266 -3.211 1 98.88 282 ALA A O 1
ATOM 2207 N N . SER A 1 283 ? -1.034 -8.391 -2.449 1 98.75 283 SER A N 1
ATOM 2208 C CA . SER A 1 283 ? -1.895 -8.148 -1.295 1 98.75 283 SER A CA 1
ATOM 2209 C C . SER A 1 283 ? -1.233 -7.199 -0.302 1 98.75 283 SER A C 1
ATOM 2211 O O . SER A 1 283 ? -1.917 -6.543 0.488 1 98.75 283 SER A O 1
ATOM 2213 N N . TYR A 1 284 ? 0.055 -7.086 -0.328 1 98.56 284 TYR A N 1
ATOM 2214 C CA . TYR A 1 284 ? 0.752 -6.348 0.719 1 98.56 284 TYR A CA 1
ATOM 2215 C C . TYR A 1 284 ? 1.498 -5.152 0.139 1 98.56 284 TYR A C 1
ATOM 2217 O O . TYR A 1 284 ? 2.48 -4.684 0.72 1 98.56 284 TYR A O 1
ATOM 2225 N N . SER A 1 285 ? 1.082 -4.691 -1.037 1 98.44 285 SER A N 1
ATOM 2226 C CA . SER A 1 285 ? 1.438 -3.416 -1.654 1 98.44 285 SER A CA 1
ATOM 2227 C C . SER A 1 285 ? 0.264 -2.443 -1.631 1 98.44 285 SER A C 1
ATOM 2229 O O . SER A 1 285 ? -0.845 -2.811 -1.237 1 98.44 285 SER A O 1
ATOM 2231 N N . ALA A 1 286 ? 0.571 -1.226 -1.968 1 98.31 286 ALA A N 1
ATOM 2232 C CA . ALA A 1 286 ? -0.512 -0.247 -2.039 1 98.31 286 ALA A CA 1
ATOM 2233 C C . ALA A 1 286 ? -1.466 -0.567 -3.188 1 98.31 286 ALA A C 1
ATOM 2235 O O . ALA A 1 286 ? -1.029 -0.928 -4.281 1 98.31 286 ALA A O 1
ATOM 2236 N N . TYR A 1 287 ? -2.752 -0.478 -2.9 1 98.25 287 TYR A N 1
ATOM 2237 C CA . TYR A 1 287 ? -3.717 -0.758 -3.959 1 98.25 287 TYR A CA 1
ATOM 2238 C C . TYR A 1 287 ? -4.914 0.179 -3.867 1 98.25 287 TYR A C 1
ATOM 2240 O O . TYR A 1 287 ? -5.918 -0.014 -4.562 1 98.25 287 TYR A O 1
ATOM 2248 N N . GLY A 1 288 ? -4.895 1.139 -2.953 1 96.5 288 GLY A N 1
ATOM 2249 C CA . GLY A 1 288 ? -5.941 2.15 -2.938 1 96.5 288 GLY A CA 1
ATOM 2250 C C . GLY A 1 288 ? -6.07 2.896 -4.25 1 96.5 288 GLY A C 1
ATOM 2251 O O . GLY A 1 288 ? -5.152 2.875 -5.074 1 96.5 288 GLY A O 1
ATOM 2252 N N . LYS A 1 289 ? -7.207 3.553 -4.426 1 97.44 289 LYS A N 1
ATOM 2253 C CA . LYS A 1 289 ? -7.453 4.316 -5.648 1 97.44 289 LYS A CA 1
ATOM 2254 C C . LYS A 1 289 ? -6.285 5.25 -5.957 1 97.44 289 LYS A C 1
ATOM 2256 O O . LYS A 1 289 ? -5.742 5.895 -5.055 1 97.44 289 LYS A O 1
ATOM 2261 N N . TYR A 1 290 ? -5.77 5.27 -7.176 1 97.5 290 TYR A N 1
ATOM 2262 C CA . TYR A 1 290 ? -4.75 6.137 -7.758 1 97.5 290 TYR A CA 1
ATOM 2263 C C . TYR A 1 290 ? -3.355 5.555 -7.551 1 97.5 290 TYR A C 1
ATOM 2265 O O . TYR A 1 290 ? -2.387 6.016 -8.156 1 97.5 290 TYR A O 1
ATOM 2273 N N . THR A 1 291 ? -3.166 4.578 -6.707 1 98.38 291 THR A N 1
ATOM 2274 C CA . THR A 1 291 ? -1.854 3.973 -6.512 1 98.38 291 THR A CA 1
ATOM 2275 C C . THR A 1 291 ? -1.401 3.25 -7.777 1 98.38 291 THR A C 1
ATOM 2277 O O . THR A 1 291 ? -2.211 2.973 -8.664 1 98.38 291 THR A O 1
ATOM 2280 N N . PRO A 1 292 ? -0.144 2.922 -7.871 1 98.56 292 PRO A N 1
ATOM 2281 C CA . PRO A 1 292 ? 0.384 2.27 -9.07 1 98.56 292 PRO A CA 1
ATOM 2282 C C . PRO A 1 292 ? -0.322 0.953 -9.383 1 98.56 292 PRO A C 1
ATOM 2284 O O . PRO A 1 292 ? -0.668 0.694 -10.539 1 98.56 292 PRO A O 1
ATOM 2287 N N . GLN A 1 293 ? -0.567 0.114 -8.422 1 98.81 293 GLN A N 1
ATOM 2288 C CA . GLN A 1 293 ? -1.231 -1.163 -8.656 1 98.81 293 GLN A CA 1
ATOM 2289 C C . GLN A 1 293 ? -2.664 -0.958 -9.141 1 98.81 293 GLN A C 1
ATOM 2291 O O . GLN A 1 293 ? -3.119 -1.642 -10.055 1 98.81 293 GLN A O 1
ATOM 2296 N N . TRP A 1 294 ? -3.352 -0.009 -8.484 1 98.62 294 TRP A N 1
ATOM 2297 C CA . TRP A 1 294 ? -4.723 0.326 -8.859 1 98.62 294 TRP A CA 1
ATOM 2298 C C . TRP A 1 294 ? -4.789 0.8 -10.312 1 98.62 294 TRP A C 1
ATOM 2300 O O . TRP A 1 294 ? -5.598 0.304 -11.094 1 98.62 294 TRP A O 1
ATOM 2310 N N . THR A 1 295 ? -3.893 1.763 -10.68 1 98.31 295 THR A N 1
ATOM 2311 C CA . THR A 1 295 ? -3.863 2.328 -12.023 1 98.31 295 THR A CA 1
ATOM 2312 C C . THR A 1 295 ? -3.529 1.252 -13.055 1 98.31 295 THR A C 1
ATOM 2314 O O . THR A 1 295 ? -4.164 1.177 -14.102 1 98.31 295 THR A O 1
ATOM 2317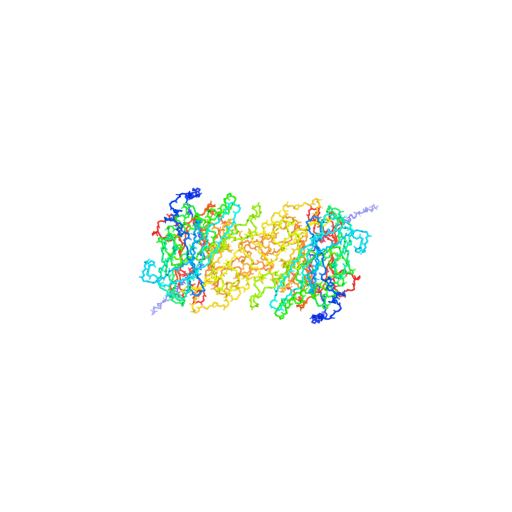 N N . TRP A 1 296 ? -2.621 0.434 -12.727 1 98.75 296 TRP A N 1
ATOM 2318 C CA . TRP A 1 296 ? -2.189 -0.623 -13.641 1 98.75 296 TRP A CA 1
ATOM 2319 C C . TRP A 1 296 ? -3.316 -1.618 -13.891 1 98.75 296 TRP A C 1
ATOM 2321 O O . TRP A 1 296 ? -3.564 -2.01 -15.031 1 98.75 296 TRP A O 1
ATOM 2331 N N . LEU A 1 297 ? -3.982 -2.043 -12.789 1 98.88 297 LEU A N 1
ATOM 2332 C CA . LEU A 1 297 ? -5.035 -3.039 -12.953 1 98.88 297 LEU A CA 1
ATOM 2333 C C . LEU A 1 297 ? -6.172 -2.496 -13.812 1 98.88 297 LEU A C 1
ATOM 2335 O O . LEU A 1 297 ? -6.73 -3.219 -14.641 1 98.88 297 LEU A O 1
ATOM 2339 N N . GLN A 1 298 ? -6.547 -1.238 -13.57 1 98.25 298 GLN A N 1
ATOM 2340 C CA . GLN A 1 298 ? -7.578 -0.604 -14.391 1 98.25 298 GLN A CA 1
ATOM 2341 C C . GLN A 1 298 ? -7.242 -0.702 -15.875 1 98.25 298 GLN A C 1
ATOM 2343 O O . GLN A 1 298 ? -8.102 -1.046 -16.688 1 98.25 298 GLN A O 1
ATOM 2348 N N . ASP A 1 299 ? -6.008 -0.456 -16.203 1 97.94 299 ASP A N 1
ATOM 2349 C CA . ASP A 1 299 ? -5.555 -0.485 -17.594 1 97.94 299 ASP A CA 1
ATOM 2350 C C . ASP A 1 299 ? -5.449 -1.919 -18.094 1 97.94 299 ASP A C 1
ATOM 2352 O O . ASP A 1 299 ? -5.812 -2.203 -19.25 1 97.94 299 ASP A O 1
ATOM 2356 N N . GLU A 1 300 ? -4.938 -2.793 -17.266 1 98.62 300 GLU A N 1
ATOM 2357 C CA . GLU A 1 300 ? -4.719 -4.18 -17.656 1 98.62 300 GLU A CA 1
ATOM 2358 C C . GLU A 1 300 ? -6.035 -4.867 -18.016 1 98.62 300 GLU A C 1
ATOM 2360 O O . GLU A 1 300 ? -6.109 -5.613 -18.984 1 98.62 300 GLU A O 1
ATOM 2365 N N . LEU A 1 301 ? -7.066 -4.637 -17.234 1 98.69 301 LEU A N 1
ATOM 2366 C CA . LEU A 1 301 ? -8.352 -5.285 -17.469 1 98.69 301 LEU A CA 1
ATOM 2367 C C . LEU A 1 301 ? -8.945 -4.855 -18.797 1 98.69 301 LEU A C 1
ATOM 2369 O O . LEU A 1 301 ? -9.617 -5.645 -19.469 1 98.69 301 LEU A O 1
ATOM 2373 N N . LYS A 1 302 ? -8.641 -3.652 -19.25 1 97.69 302 LYS A N 1
ATOM 2374 C CA . LYS A 1 302 ? -9.125 -3.156 -20.531 1 97.69 302 LYS A CA 1
ATOM 2375 C C . LYS A 1 302 ? -8.422 -3.857 -21.688 1 97.69 302 LYS A C 1
ATOM 2377 O O . LYS A 1 302 ? -8.953 -3.914 -22.812 1 97.69 302 LYS A O 1
ATOM 2382 N N . LYS A 1 303 ? -7.281 -4.422 -21.391 1 96.31 303 LYS A N 1
ATOM 2383 C CA . LYS A 1 303 ? -6.461 -5.039 -22.422 1 96.31 303 LYS A CA 1
ATOM 2384 C C . LYS A 1 303 ? -6.828 -6.508 -22.625 1 96.31 303 LYS A C 1
ATOM 2386 O O . LYS A 1 303 ? -6.414 -7.137 -23.594 1 96.31 303 LYS A O 1
ATOM 2391 N N . VAL A 1 304 ? -7.578 -7.016 -21.734 1 98.06 304 VAL A N 1
ATOM 2392 C CA . VAL A 1 304 ? -7.922 -8.43 -21.812 1 98.06 304 VAL A CA 1
ATOM 2393 C C . VAL A 1 304 ? -8.734 -8.695 -23.078 1 98.06 304 VAL A C 1
ATOM 2395 O O . VAL A 1 304 ? -9.758 -8.047 -23.312 1 98.06 304 VAL A O 1
ATOM 2398 N N . ASP A 1 305 ? -8.297 -9.594 -23.938 1 98 305 ASP A N 1
ATOM 2399 C CA . ASP A 1 305 ? -8.984 -10.023 -25.156 1 98 305 ASP A CA 1
ATOM 2400 C C . ASP A 1 305 ? -9.547 -11.438 -25 1 98 305 ASP A C 1
ATOM 2402 O O . ASP A 1 305 ? -8.836 -12.422 -25.219 1 98 305 ASP A O 1
ATOM 2406 N N . ARG A 1 306 ? -10.781 -11.547 -24.781 1 98 306 ARG A N 1
ATOM 2407 C CA . ARG A 1 306 ? -11.422 -12.82 -24.438 1 98 306 ARG A CA 1
ATOM 2408 C C . ARG A 1 306 ? -11.578 -13.703 -25.672 1 98 306 ARG A C 1
ATOM 2410 O O . ARG A 1 306 ? -11.93 -14.875 -25.562 1 98 306 ARG A O 1
ATOM 2417 N N . GLU A 1 307 ? -11.25 -13.18 -26.812 1 98 307 GLU A N 1
ATOM 2418 C CA . GLU A 1 307 ? -11.234 -14 -28.016 1 98 307 GLU A CA 1
ATOM 2419 C C . GLU A 1 307 ? -9.922 -14.766 -28.156 1 98 307 GLU A C 1
ATOM 2421 O O . GLU A 1 307 ? -9.891 -15.852 -28.734 1 98 307 GLU A O 1
ATOM 2426 N N . VAL A 1 308 ? -8.938 -14.203 -27.594 1 97.94 308 VAL A N 1
ATOM 2427 C CA . VAL A 1 308 ? -7.625 -14.836 -27.688 1 97.94 308 VAL A CA 1
ATOM 2428 C C . VAL A 1 308 ? -7.359 -15.641 -26.422 1 97.94 308 VAL A C 1
ATOM 2430 O O . VAL A 1 308 ? -6.93 -16.797 -26.484 1 97.94 308 VAL A O 1
ATOM 2433 N N . THR A 1 309 ? -7.578 -15.039 -25.312 1 98.5 309 THR A N 1
ATOM 2434 C CA . THR A 1 309 ? -7.426 -15.695 -24.016 1 98.5 309 THR A CA 1
ATOM 2435 C C . THR A 1 309 ? -8.75 -15.703 -23.266 1 98.5 309 THR A C 1
ATOM 2437 O O . THR A 1 309 ? -8.969 -14.875 -22.375 1 98.5 309 THR A O 1
ATOM 2440 N N . PRO A 1 310 ? -9.547 -16.656 -23.547 1 98.56 310 PRO A N 1
ATOM 2441 C CA . PRO A 1 310 ? -10.883 -16.688 -22.938 1 98.56 310 PRO A CA 1
ATOM 2442 C C . PRO A 1 310 ? -10.836 -16.781 -21.422 1 98.56 310 PRO A C 1
ATOM 2444 O O . PRO A 1 310 ? -11.695 -16.219 -20.734 1 98.56 310 PRO A O 1
ATOM 2447 N N . TRP A 1 311 ? -9.891 -17.484 -20.906 1 98.81 311 TRP A N 1
ATOM 2448 C CA . TRP A 1 311 ? -9.828 -17.703 -19.453 1 98.81 311 TRP A CA 1
ATOM 2449 C C . TRP A 1 311 ? -9.055 -16.578 -18.781 1 98.81 311 TRP A C 1
ATOM 2451 O O . TRP A 1 311 ? -7.91 -16.297 -19.156 1 98.81 311 TRP A O 1
ATOM 2461 N N . LEU A 1 312 ? -9.664 -15.883 -17.844 1 98.88 312 LEU A N 1
ATOM 2462 C CA . LEU A 1 312 ? -9.055 -14.844 -17.031 1 98.88 312 LEU A CA 1
ATOM 2463 C C . LEU A 1 312 ? -8.883 -15.32 -15.586 1 98.88 312 LEU A C 1
ATOM 2465 O O . LEU A 1 312 ? -9.867 -15.586 -14.898 1 98.88 312 LEU A O 1
ATOM 2469 N N . VAL A 1 313 ? -7.641 -15.484 -15.148 1 98.94 313 VAL A N 1
ATOM 2470 C CA . VAL A 1 313 ? -7.289 -15.961 -13.82 1 98.94 313 VAL A CA 1
ATOM 2471 C C . VAL A 1 313 ? -6.543 -14.875 -13.055 1 98.94 313 VAL A C 1
ATOM 2473 O O . VAL A 1 313 ? -5.641 -14.234 -13.594 1 98.94 313 VAL A O 1
ATOM 2476 N N . VAL A 1 314 ? -6.945 -14.617 -11.828 1 98.94 314 VAL A N 1
ATOM 2477 C CA . VAL A 1 314 ? -6.281 -13.625 -10.992 1 98.94 314 VAL A CA 1
ATOM 2478 C C . VAL A 1 314 ? -5.656 -14.305 -9.781 1 98.94 314 VAL A C 1
ATOM 2480 O O . VAL A 1 314 ? -6.305 -15.109 -9.109 1 98.94 314 VAL A O 1
ATOM 2483 N N . LEU A 1 315 ? -4.398 -14.031 -9.555 1 98.94 315 LEU A N 1
ATOM 2484 C CA . LEU A 1 315 ? -3.666 -14.523 -8.391 1 98.94 315 LEU A CA 1
ATOM 2485 C C . LEU A 1 315 ? -3.461 -13.406 -7.371 1 98.94 315 LEU A C 1
ATOM 2487 O O . LEU A 1 315 ? -3.191 -12.266 -7.742 1 98.94 315 LEU A O 1
ATOM 2491 N N . MET A 1 316 ? -3.578 -13.711 -6.156 1 98.88 316 MET A N 1
ATOM 2492 C CA . MET A 1 316 ? -3.225 -12.891 -5 1 98.88 316 MET A CA 1
ATOM 2493 C C . MET A 1 316 ? -2.836 -13.766 -3.811 1 98.88 316 MET A C 1
ATOM 2495 O O . MET A 1 316 ? -2.844 -14.992 -3.908 1 98.88 316 MET A O 1
ATOM 2499 N N . HIS A 1 317 ? -2.467 -13.133 -2.727 1 98.88 317 HIS A N 1
ATOM 2500 C CA . HIS A 1 317 ? -2.045 -13.961 -1.606 1 98.88 317 HIS A CA 1
ATOM 2501 C C . HIS A 1 317 ? -3.127 -14.031 -0.533 1 98.88 317 HIS A C 1
ATOM 2503 O O . HIS A 1 317 ? -3.52 -15.125 -0.112 1 98.88 317 HIS A O 1
ATOM 2509 N N . SER A 1 318 ? -3.594 -12.891 -0.076 1 98.81 318 SER A N 1
ATOM 2510 C CA . SER A 1 318 ? -4.617 -12.867 0.965 1 98.81 318 SER A CA 1
ATOM 2511 C C . SER A 1 318 ? -6.008 -13.094 0.38 1 98.81 318 SER A C 1
ATOM 2513 O O . SER A 1 318 ? -6.465 -12.328 -0.468 1 98.81 318 SER A O 1
ATOM 2515 N N . PRO A 1 319 ? -6.684 -14.109 0.819 1 98.69 319 PRO A N 1
ATOM 2516 C CA . PRO A 1 319 ? -7.984 -14.406 0.218 1 98.69 319 PRO A CA 1
ATOM 2517 C C . PRO A 1 319 ? -9.062 -13.398 0.614 1 98.69 319 PRO A C 1
ATOM 2519 O O . PRO A 1 319 ? -9.109 -12.961 1.769 1 98.69 319 PRO A O 1
ATOM 2522 N N . TRP A 1 320 ? -9.891 -13.016 -0.354 1 98.19 320 TRP A N 1
ATOM 2523 C CA . TRP A 1 320 ? -11.016 -12.125 -0.113 1 98.19 320 TRP A CA 1
ATOM 2524 C C . TRP A 1 320 ? -12.125 -12.836 0.666 1 98.19 320 TRP A C 1
ATOM 2526 O O . TRP A 1 320 ? -12.797 -12.219 1.497 1 98.19 320 TRP A O 1
ATOM 2536 N N . TYR A 1 321 ? -12.32 -14.125 0.379 1 97.5 321 TYR A N 1
ATOM 2537 C CA . TYR A 1 321 ? -13.297 -14.969 1.062 1 97.5 321 TYR A CA 1
ATOM 2538 C C . TYR A 1 321 ? -12.609 -16.141 1.762 1 97.5 321 TYR A C 1
ATOM 2540 O O . TYR A 1 321 ? -11.938 -16.938 1.118 1 97.5 321 TYR A O 1
ATOM 2548 N N . ASN A 1 322 ? -12.703 -16.125 2.998 1 96.44 322 ASN A N 1
ATOM 2549 C CA . ASN A 1 322 ? -12.109 -17.094 3.9 1 96.44 322 ASN A CA 1
ATOM 2550 C C . ASN A 1 322 ? -13.031 -17.406 5.078 1 96.44 322 ASN A C 1
ATOM 2552 O O . ASN A 1 322 ? -13.508 -16.5 5.754 1 96.44 322 ASN A O 1
ATOM 2556 N N . SER A 1 323 ? -13.344 -18.656 5.273 1 96.69 323 SER A N 1
ATOM 2557 C CA . SER A 1 323 ? -14.234 -19.016 6.375 1 96.69 323 SER A CA 1
ATOM 2558 C C . SER A 1 323 ? -13.477 -19.734 7.48 1 96.69 323 SER A C 1
ATOM 2560 O O . SER A 1 323 ? -14.031 -20.609 8.156 1 96.69 323 SER A O 1
ATOM 2562 N N . ASN A 1 324 ? -12.188 -19.547 7.57 1 96.19 324 ASN A N 1
ATOM 2563 C CA . ASN A 1 324 ? -11.328 -19.953 8.672 1 96.19 324 ASN A CA 1
ATOM 2564 C C . ASN A 1 324 ? -11.07 -18.812 9.648 1 96.19 324 ASN A C 1
ATOM 2566 O O . ASN A 1 324 ? -11 -17.656 9.242 1 96.19 324 ASN A O 1
ATOM 2570 N N . GLY A 1 325 ? -11.016 -19.156 10.977 1 95.19 325 GLY A N 1
ATOM 2571 C CA . GLY A 1 325 ? -10.695 -18.125 11.953 1 95.19 325 GLY A CA 1
ATOM 2572 C C . GLY A 1 325 ? -9.344 -17.484 11.727 1 95.19 325 GLY A C 1
ATOM 2573 O O . GLY A 1 325 ? -9.133 -16.328 12.086 1 95.19 325 GLY A O 1
ATOM 2574 N N . TYR A 1 326 ? -8.453 -18.234 11.117 1 95.44 326 TYR A N 1
ATOM 2575 C CA . TYR A 1 326 ? -7.137 -17.703 10.781 1 95.44 326 TYR A CA 1
ATOM 2576 C C . TYR A 1 326 ? -7.227 -16.734 9.617 1 95.44 326 TYR A C 1
ATOM 2578 O O . TYR A 1 326 ? -7.73 -17.078 8.547 1 95.44 326 TYR A O 1
ATOM 2586 N N . HIS A 1 327 ? -6.699 -15.5 9.875 1 96.31 327 HIS A N 1
ATOM 2587 C CA . HIS A 1 327 ? -6.602 -14.438 8.875 1 96.31 327 HIS A CA 1
ATOM 2588 C C . HIS A 1 327 ? -7.98 -14.039 8.359 1 96.31 327 HIS A C 1
ATOM 2590 O O . HIS A 1 327 ? -8.117 -13.617 7.207 1 96.31 327 HIS A O 1
ATOM 2596 N N . TYR A 1 328 ? -9.031 -14.336 9.164 1 95.62 328 TYR A N 1
ATOM 2597 C CA . TYR A 1 328 ? -10.391 -13.969 8.797 1 95.62 328 TYR A CA 1
ATOM 2598 C C . TYR A 1 328 ? -10.492 -12.469 8.508 1 95.62 328 TYR A C 1
ATOM 2600 O O . TYR A 1 328 ? -9.961 -11.656 9.266 1 95.62 328 TYR A O 1
ATOM 2608 N N . MET A 1 329 ? -11.07 -12.031 7.359 1 95.5 329 MET A N 1
ATOM 2609 C CA . MET A 1 329 ? -11.375 -10.664 6.934 1 95.5 329 MET A CA 1
ATOM 2610 C C . MET A 1 329 ? -10.102 -9.93 6.52 1 95.5 329 MET A C 1
ATOM 2612 O O . MET A 1 329 ? -10.148 -8.742 6.184 1 95.5 329 MET A O 1
ATOM 2616 N N . GLU A 1 330 ? -8.969 -10.617 6.461 1 97.25 330 GLU A N 1
ATOM 2617 C CA . GLU A 1 330 ? -7.715 -9.93 6.148 1 97.25 330 GLU A CA 1
ATOM 2618 C C . GLU A 1 330 ? -7.719 -9.398 4.719 1 97.25 330 GLU A C 1
ATOM 2620 O O . GLU A 1 330 ? -7.18 -8.328 4.445 1 97.25 330 GLU A O 1
ATOM 2625 N N . GLY A 1 331 ? -8.32 -10.109 3.801 1 97.81 331 GLY A N 1
ATOM 2626 C CA . GLY A 1 331 ? -8.359 -9.711 2.402 1 97.81 331 GLY A CA 1
ATOM 2627 C C . GLY A 1 331 ? -9.469 -8.727 2.094 1 97.81 331 GLY A C 1
ATOM 2628 O O . GLY A 1 331 ? -9.602 -8.266 0.958 1 97.81 331 GLY A O 1
ATOM 2629 N N . GLU A 1 332 ? -10.297 -8.352 3.107 1 97.06 332 GLU A N 1
ATOM 2630 C CA . GLU A 1 332 ? -11.469 -7.504 2.889 1 97.06 332 GLU A CA 1
ATOM 2631 C C . GLU A 1 332 ? -11.07 -6.137 2.346 1 97.06 332 GLU A C 1
ATOM 2633 O O . GLU A 1 332 ? -11.789 -5.543 1.541 1 97.06 332 GLU A O 1
ATOM 2638 N N . THR A 1 333 ? -9.891 -5.617 2.775 1 97.38 333 THR A N 1
ATOM 2639 C CA . THR A 1 333 ? -9.398 -4.316 2.332 1 97.38 333 THR A CA 1
ATOM 2640 C C . THR A 1 333 ? -9.25 -4.289 0.813 1 97.38 333 THR A C 1
ATOM 2642 O O . THR A 1 333 ? -9.656 -3.324 0.161 1 97.38 333 THR A O 1
ATOM 2645 N N . MET A 1 334 ? -8.734 -5.305 0.256 1 98.5 334 MET A N 1
ATOM 2646 C CA . MET A 1 334 ? -8.539 -5.359 -1.19 1 98.5 334 MET A CA 1
ATOM 2647 C C . MET A 1 334 ? -9.836 -5.727 -1.899 1 98.5 334 MET A C 1
ATOM 2649 O O . MET A 1 334 ? -10.094 -5.266 -3.014 1 98.5 334 MET A O 1
ATOM 2653 N N . ARG A 1 335 ? -10.672 -6.578 -1.278 1 98.19 335 ARG A N 1
ATOM 2654 C CA . ARG A 1 335 ? -11.93 -6.977 -1.897 1 98.19 335 ARG A CA 1
ATOM 2655 C C . ARG A 1 335 ? -12.789 -5.758 -2.225 1 98.19 335 ARG A C 1
ATOM 2657 O O . ARG A 1 335 ? -13.266 -5.613 -3.354 1 98.19 335 ARG A O 1
ATOM 2664 N N . VAL A 1 336 ? -12.938 -4.883 -1.26 1 96.62 336 VAL A N 1
ATOM 2665 C CA . VAL A 1 336 ? -13.812 -3.729 -1.432 1 96.62 336 VAL A CA 1
ATOM 2666 C C . VAL A 1 336 ? -13.289 -2.848 -2.562 1 96.62 336 VAL A C 1
ATOM 2668 O O . VAL A 1 336 ? -14.062 -2.176 -3.246 1 96.62 336 VAL A O 1
ATOM 2671 N N . GLN A 1 337 ? -12.008 -2.914 -2.793 1 97.62 337 GLN A N 1
ATOM 2672 C CA . GLN A 1 337 ? -11.391 -2.08 -3.818 1 97.62 337 GLN A CA 1
ATOM 2673 C C . GLN A 1 337 ? -11.617 -2.664 -5.211 1 97.62 337 GLN A C 1
ATOM 2675 O O . GLN A 1 337 ? -11.906 -1.931 -6.156 1 97.62 337 GLN A O 1
ATOM 2680 N N . PHE A 1 338 ? -11.5 -4.035 -5.336 1 98.69 338 PHE A N 1
ATOM 2681 C CA . PHE A 1 338 ? -11.258 -4.547 -6.676 1 98.69 338 PHE A CA 1
ATOM 2682 C C . PHE A 1 338 ? -12.352 -5.516 -7.094 1 98.69 338 PHE A C 1
ATOM 2684 O O . PHE A 1 338 ? -12.469 -5.867 -8.273 1 98.69 338 PHE A O 1
ATOM 2691 N N . GLU A 1 339 ? -13.227 -6.016 -6.211 1 98.62 339 GLU A N 1
ATOM 2692 C CA . GLU A 1 339 ? -14.102 -7.125 -6.582 1 98.62 339 GLU A CA 1
ATOM 2693 C C . GLU A 1 339 ? -15.055 -6.723 -7.699 1 98.62 339 GLU A C 1
ATOM 2695 O O . GLU A 1 339 ? -15.312 -7.508 -8.617 1 98.62 339 GLU A O 1
ATOM 2700 N N . SER A 1 340 ? -15.602 -5.516 -7.637 1 98.31 340 SER A N 1
ATOM 2701 C CA . SER A 1 340 ? -16.516 -5.086 -8.68 1 98.31 340 SER A CA 1
ATOM 2702 C C . SER A 1 340 ? -15.844 -5.109 -10.055 1 98.31 340 SER A C 1
ATOM 2704 O O . SER A 1 340 ? -16.484 -5.445 -11.055 1 98.31 340 SER A O 1
ATOM 2706 N N . TRP A 1 341 ? -14.555 -4.785 -10.094 1 98.75 341 TRP A N 1
ATOM 2707 C CA . TRP A 1 341 ? -13.812 -4.805 -11.352 1 98.75 341 TRP A CA 1
ATOM 2708 C C . TRP A 1 341 ? -13.664 -6.23 -11.875 1 98.75 341 TRP A C 1
ATOM 2710 O O . TRP A 1 341 ? -13.797 -6.477 -13.078 1 98.75 341 TRP A O 1
ATOM 2720 N N . LEU A 1 342 ? -13.359 -7.141 -10.953 1 98.81 342 LEU A N 1
ATOM 2721 C CA . LEU A 1 342 ? -13.156 -8.523 -11.367 1 98.81 342 LEU A CA 1
ATOM 2722 C C . LEU A 1 342 ? -14.461 -9.141 -11.859 1 98.81 342 LEU A C 1
ATOM 2724 O O . LEU A 1 342 ? -14.469 -9.906 -12.828 1 98.81 342 LEU A O 1
ATOM 2728 N N . VAL A 1 343 ? -15.562 -8.812 -11.164 1 98.56 343 VAL A N 1
ATOM 2729 C CA . VAL A 1 343 ? -16.875 -9.305 -11.562 1 98.56 343 VAL A CA 1
ATOM 2730 C C . VAL A 1 343 ? -17.25 -8.727 -12.93 1 98.56 343 VAL A C 1
ATOM 2732 O O . VAL A 1 343 ? -17.703 -9.453 -13.812 1 98.56 343 VAL A O 1
ATOM 2735 N N . ASP A 1 344 ? -17.031 -7.43 -13.117 1 98.38 344 ASP A N 1
ATOM 2736 C CA . ASP A 1 344 ? -17.328 -6.762 -14.383 1 98.38 344 ASP A CA 1
ATOM 2737 C C . ASP A 1 344 ? -16.5 -7.355 -15.523 1 98.38 344 ASP A C 1
ATOM 2739 O O . ASP A 1 344 ? -16.984 -7.484 -16.656 1 98.38 344 ASP A O 1
ATOM 2743 N N . ALA A 1 345 ? -15.258 -7.711 -15.227 1 98.69 345 ALA A N 1
ATOM 2744 C CA . ALA A 1 345 ? -14.352 -8.266 -16.234 1 98.69 345 ALA A CA 1
ATOM 2745 C C . ALA A 1 345 ? -14.625 -9.758 -16.438 1 98.69 345 ALA A C 1
ATOM 2747 O O . ALA A 1 345 ? -14 -10.383 -17.297 1 98.69 345 ALA A O 1
ATOM 2748 N N . LYS A 1 346 ? -15.5 -10.297 -15.609 1 98.12 346 LYS A N 1
ATOM 2749 C CA . LYS A 1 346 ? -15.883 -11.703 -15.711 1 98.12 346 LYS A CA 1
ATOM 2750 C C . LYS A 1 346 ? -14.68 -12.617 -15.484 1 98.12 346 LYS A C 1
ATOM 2752 O O . LYS A 1 346 ? -14.453 -13.547 -16.266 1 98.12 346 LYS A O 1
ATOM 2757 N N . VAL A 1 347 ? -13.938 -12.289 -14.492 1 98.81 347 VAL A N 1
ATOM 2758 C CA . VAL A 1 347 ? -12.852 -13.172 -14.078 1 98.81 347 VAL A CA 1
ATOM 2759 C C . VAL A 1 347 ? -13.391 -14.562 -13.781 1 98.81 347 VAL A C 1
ATOM 2761 O O . VAL A 1 347 ? -14.461 -14.703 -13.18 1 98.81 347 VAL A O 1
ATOM 2764 N N . ASP A 1 348 ? -12.672 -15.586 -14.203 1 98.56 348 ASP A N 1
ATOM 2765 C CA . ASP A 1 348 ? -13.164 -16.953 -14.062 1 98.56 348 ASP A CA 1
ATOM 2766 C C . ASP A 1 348 ? -12.773 -17.531 -12.703 1 98.56 348 ASP A C 1
ATOM 2768 O O . ASP A 1 348 ? -13.578 -18.219 -12.062 1 98.56 348 ASP A O 1
ATOM 2772 N N . VAL A 1 349 ? -11.531 -17.312 -12.297 1 98.62 349 VAL A N 1
ATOM 2773 C CA . VAL A 1 349 ? -10.984 -17.906 -11.086 1 98.62 349 VAL A CA 1
ATOM 2774 C C . VAL A 1 349 ? -10.078 -16.906 -10.375 1 98.62 349 VAL A C 1
ATOM 2776 O O . VAL A 1 349 ? -9.297 -16.203 -11.023 1 98.62 349 VAL A O 1
ATOM 2779 N N . VAL A 1 350 ? -10.242 -16.75 -9.102 1 98.94 350 VAL A N 1
ATOM 2780 C CA . VAL A 1 350 ? -9.297 -16.031 -8.25 1 98.94 350 VAL A CA 1
ATOM 2781 C C . VAL A 1 350 ? -8.617 -17.031 -7.305 1 98.94 350 VAL A C 1
ATOM 2783 O O . VAL A 1 350 ? -9.289 -17.766 -6.586 1 98.94 350 VAL A O 1
ATOM 2786 N N . LEU A 1 351 ? -7.309 -17.062 -7.324 1 98.88 351 LEU A N 1
ATOM 2787 C CA . LEU A 1 351 ? -6.508 -17.969 -6.504 1 98.88 351 LEU A CA 1
ATOM 2788 C C . LEU A 1 351 ? -5.762 -17.203 -5.418 1 98.88 351 LEU A C 1
ATOM 2790 O O . LEU A 1 351 ? -5.156 -16.156 -5.691 1 98.88 351 LEU A O 1
ATOM 2794 N N . ALA A 1 352 ? -5.871 -17.688 -4.203 1 98.88 352 ALA A N 1
ATOM 2795 C CA . ALA A 1 352 ? -5.172 -17.078 -3.072 1 98.88 352 ALA A CA 1
ATOM 2796 C C . ALA A 1 352 ? -4.5 -18.156 -2.213 1 98.88 352 ALA A C 1
ATOM 2798 O O . ALA A 1 352 ? -4.688 -19.344 -2.439 1 98.88 352 ALA A O 1
ATOM 2799 N N . GLY A 1 353 ? -3.666 -17.766 -1.273 1 98.75 353 GLY A N 1
ATOM 2800 C CA . GLY A 1 353 ? -3.016 -18.625 -0.287 1 98.75 353 GLY A CA 1
ATOM 2801 C C . GLY A 1 353 ? -3.219 -18.141 1.138 1 98.75 353 GLY A C 1
ATOM 2802 O O . GLY A 1 353 ? -4.348 -17.891 1.559 1 98.75 353 GLY A O 1
ATOM 2803 N N . HIS A 1 354 ? -2.232 -18.078 1.894 1 98.62 354 HIS A N 1
ATOM 2804 C CA . HIS A 1 354 ? -2.156 -17.391 3.178 1 98.62 354 HIS A CA 1
ATOM 2805 C C . HIS A 1 354 ? -2.793 -18.219 4.285 1 98.62 354 HIS A C 1
ATOM 2807 O O . HIS A 1 354 ? -2.248 -18.328 5.387 1 98.62 354 HIS A O 1
ATOM 2813 N N . VAL A 1 355 ? -3.996 -18.75 4.086 1 98.38 355 VAL A N 1
ATOM 2814 C CA . VAL A 1 355 ? -4.664 -19.625 5.047 1 98.38 355 VAL A CA 1
ATOM 2815 C C . VAL A 1 355 ? -4.262 -21.078 4.793 1 98.38 355 VAL A C 1
ATOM 2817 O O . VAL A 1 355 ? -4.473 -21.609 3.699 1 98.38 355 VAL A O 1
ATOM 2820 N N . HIS A 1 356 ? -3.713 -21.734 5.789 1 96.94 356 HIS A N 1
ATOM 2821 C CA . HIS A 1 356 ? -3.109 -23.047 5.602 1 96.94 356 HIS A CA 1
ATOM 2822 C C . HIS A 1 356 ? -4.168 -24.141 5.613 1 96.94 356 HIS A C 1
ATOM 2824 O O . HIS A 1 356 ? -4.07 -25.094 6.387 1 96.94 356 HIS A O 1
ATOM 2830 N N . SER A 1 357 ? -5.078 -23.984 4.762 1 96.31 357 SER A N 1
ATOM 2831 C CA . SER A 1 357 ? -6.176 -24.906 4.465 1 96.31 357 SER A CA 1
ATOM 2832 C C . SER A 1 357 ? -6.691 -24.703 3.043 1 96.31 357 SER A C 1
ATOM 2834 O O . SER A 1 357 ? -6.211 -23.828 2.32 1 96.31 357 SER A O 1
ATOM 2836 N N . TYR A 1 358 ? -7.527 -25.656 2.672 1 97.25 358 TYR A N 1
ATOM 2837 C CA . TYR A 1 358 ? -8.148 -25.562 1.356 1 97.25 358 TYR A CA 1
ATOM 2838 C C . TYR A 1 358 ? -9.594 -25.109 1.47 1 97.25 358 TYR A C 1
ATOM 2840 O O . TYR A 1 358 ? -10.328 -25.547 2.363 1 97.25 358 TYR A O 1
ATOM 2848 N N . GLU A 1 359 ? -9.992 -24.141 0.582 1 97.88 359 GLU A N 1
ATOM 2849 C CA . GLU A 1 359 ? -11.383 -23.719 0.49 1 97.88 359 GLU A CA 1
ATOM 2850 C C . GLU A 1 359 ? -11.727 -23.25 -0.922 1 97.88 359 GLU A C 1
ATOM 2852 O O . GLU A 1 359 ? -10.961 -22.516 -1.544 1 97.88 359 GLU A O 1
ATOM 2857 N N . ARG A 1 360 ? -12.797 -23.734 -1.459 1 98.12 360 ARG A N 1
ATOM 2858 C CA . ARG A 1 360 ? -13.359 -23.312 -2.732 1 98.12 360 ARG A CA 1
ATOM 2859 C C . ARG A 1 360 ? -14.75 -22.703 -2.541 1 98.12 360 ARG A C 1
ATOM 2861 O O . ARG A 1 360 ? -15.586 -23.266 -1.839 1 98.12 360 ARG A O 1
ATOM 2868 N N . SER A 1 361 ? -14.961 -21.609 -3.162 1 96.69 361 SER A N 1
ATOM 2869 C CA . SER A 1 361 ? -16.266 -20.938 -3.064 1 96.69 361 SER A CA 1
ATOM 2870 C C . SER A 1 361 ? -17.188 -21.375 -4.203 1 96.69 361 SER A C 1
ATOM 2872 O O . SER A 1 361 ? -16.719 -21.938 -5.203 1 96.69 361 SER A O 1
ATOM 2874 N N . LYS A 1 362 ? -18.438 -21.156 -3.988 1 94.69 362 LYS A N 1
ATOM 2875 C CA . LYS A 1 362 ? -19.359 -20.984 -5.109 1 94.69 362 LYS A CA 1
ATOM 2876 C C . LYS A 1 362 ? -19.141 -19.656 -5.809 1 94.69 362 LYS A C 1
ATOM 2878 O O . LYS A 1 362 ? -18.234 -18.891 -5.453 1 94.69 362 LYS A O 1
ATOM 2883 N N . ARG A 1 363 ? -19.922 -19.453 -6.875 1 96.25 363 ARG A N 1
ATOM 2884 C CA . ARG A 1 363 ? -19.859 -18.141 -7.504 1 96.25 363 ARG A CA 1
ATOM 2885 C C . ARG A 1 363 ? -20.703 -17.109 -6.746 1 96.25 363 ARG A C 1
ATOM 2887 O O . ARG A 1 363 ? -21.922 -17.062 -6.91 1 96.25 363 ARG A O 1
ATOM 2894 N N . PHE A 1 364 ? -20.016 -16.297 -5.918 1 95.38 364 PHE A N 1
ATOM 2895 C CA . PHE A 1 364 ? -20.609 -15.297 -5.051 1 95.38 364 PHE A CA 1
ATOM 2896 C C . PHE A 1 364 ? -19.859 -13.984 -5.133 1 95.38 364 PHE A C 1
ATOM 2898 O O . PHE A 1 364 ? -18.688 -13.953 -5.527 1 95.38 364 PHE A O 1
ATOM 2905 N N . SER A 1 365 ? -20.484 -12.906 -4.914 1 97.25 365 SER A N 1
ATOM 2906 C CA . SER A 1 365 ? -19.828 -11.617 -4.766 1 97.25 365 SER A CA 1
ATOM 2907 C C . SER A 1 365 ? -20.531 -10.758 -3.723 1 97.25 365 SER A C 1
ATOM 2909 O O . SER A 1 365 ? -21.672 -11.023 -3.354 1 97.25 365 SER A O 1
ATOM 2911 N N . ASN A 1 366 ? -19.812 -9.906 -3.195 1 97.25 366 ASN A N 1
ATOM 2912 C CA . ASN A 1 366 ? -20.328 -8.898 -2.275 1 97.25 366 ASN A CA 1
ATOM 2913 C C . ASN A 1 366 ? -20.219 -7.492 -2.865 1 97.25 366 ASN A C 1
ATOM 2915 O O . ASN A 1 366 ? -19.953 -6.531 -2.146 1 97.25 366 ASN A O 1
ATOM 2919 N N . VAL A 1 367 ? -20.453 -7.359 -4.18 1 96.56 367 VAL A N 1
ATOM 2920 C CA . VAL A 1 367 ? -20.203 -6.105 -4.887 1 96.56 367 VAL A CA 1
ATOM 2921 C C . VAL A 1 367 ? -21.297 -5.094 -4.531 1 96.56 367 VAL A C 1
ATOM 2923 O O . VAL A 1 367 ? -21.125 -3.893 -4.754 1 96.56 367 VAL A O 1
ATOM 2926 N N . GLU A 1 368 ? -22.375 -5.531 -3.92 1 94.38 368 GLU A N 1
ATOM 2927 C CA . GLU A 1 368 ? -23.469 -4.617 -3.559 1 94.38 368 GLU A CA 1
ATOM 2928 C C . GLU A 1 368 ? -23.188 -3.938 -2.221 1 94.38 368 GLU A C 1
ATOM 2930 O O . GLU A 1 368 ? -23.859 -2.973 -1.858 1 94.38 368 GLU A O 1
ATOM 2935 N N . TYR A 1 369 ? -22.203 -4.43 -1.559 1 94.19 369 TYR A N 1
ATOM 2936 C CA . TYR A 1 369 ? -21.891 -3.895 -0.239 1 94.19 369 TYR A CA 1
ATOM 2937 C C . TYR A 1 369 ? -21.594 -2.402 -0.316 1 94.19 369 TYR A C 1
ATOM 2939 O O . TYR A 1 369 ? -20.828 -1.965 -1.175 1 94.19 369 TYR A O 1
ATOM 2947 N N . ASP A 1 370 ? -22.172 -1.645 0.627 1 89.38 370 ASP A N 1
ATOM 2948 C CA . ASP A 1 370 ? -21.719 -0.309 1.017 1 89.38 370 ASP A CA 1
ATOM 2949 C C . ASP A 1 370 ? -21.984 -0.051 2.496 1 89.38 370 ASP A C 1
ATOM 2951 O O . ASP A 1 370 ? -22.594 -0.88 3.176 1 89.38 370 ASP A O 1
ATOM 2955 N N . ILE A 1 371 ? -21.594 0.959 3.09 1 90.88 371 ILE A N 1
ATOM 2956 C CA . ILE A 1 371 ? -21.594 1.142 4.535 1 90.88 371 ILE A CA 1
ATOM 2957 C C . ILE A 1 371 ? -22.984 1.624 4.992 1 90.88 371 ILE A C 1
ATOM 2959 O O . ILE A 1 371 ? -23.25 1.701 6.191 1 90.88 371 ILE A O 1
ATOM 2963 N N . VAL A 1 372 ? -23.969 1.926 4.02 1 89.06 372 VAL A N 1
ATOM 2964 C CA . VAL A 1 372 ? -25.203 2.523 4.512 1 89.06 372 VAL A CA 1
ATOM 2965 C C . VAL A 1 372 ? -26.406 1.728 3.994 1 89.06 372 VAL A C 1
ATOM 2967 O O . VAL A 1 372 ? -27.547 1.974 4.398 1 89.06 372 VAL A O 1
ATOM 2970 N N . ASN A 1 373 ? -26.219 0.68 3.111 1 87.44 373 ASN A N 1
ATOM 2971 C CA . ASN A 1 373 ? -27.344 0.022 2.457 1 87.44 373 ASN A CA 1
ATOM 2972 C C . ASN A 1 373 ? -27.781 -1.223 3.221 1 87.44 373 ASN A C 1
ATOM 2974 O O . ASN A 1 373 ? -28.812 -1.822 2.896 1 87.44 373 ASN A O 1
ATOM 2978 N N . GLY A 1 374 ? -26.984 -1.572 4.137 1 88.81 374 GLY A N 1
ATOM 2979 C CA . GLY A 1 374 ? -27.328 -2.713 4.969 1 88.81 374 GLY A CA 1
ATOM 2980 C C . GLY A 1 374 ? -27.031 -4.047 4.312 1 88.81 374 GLY A C 1
ATOM 2981 O O . GLY A 1 374 ? -27.422 -5.098 4.812 1 88.81 374 GLY A O 1
ATOM 2982 N N . LYS A 1 375 ? -26.359 -3.992 3.193 1 90.38 375 LYS A N 1
ATOM 2983 C CA . LYS A 1 375 ? -25.984 -5.207 2.48 1 90.38 375 LYS A CA 1
ATOM 2984 C C . LYS A 1 375 ? -24.5 -5.535 2.703 1 90.38 375 LYS A C 1
ATOM 2986 O O . LYS A 1 375 ? -23.625 -4.77 2.307 1 90.38 375 LYS A O 1
ATOM 2991 N N . ALA A 1 376 ? -24.281 -6.66 3.365 1 90.88 376 ALA A N 1
ATOM 2992 C CA . ALA A 1 376 ? -22.891 -7.008 3.68 1 90.88 376 ALA A CA 1
ATOM 2993 C C . ALA A 1 376 ? -22.625 -8.484 3.396 1 90.88 376 ALA A C 1
ATOM 2995 O O . ALA A 1 376 ? -21.484 -8.945 3.529 1 90.88 376 ALA A O 1
ATOM 2996 N N . THR A 1 377 ? -23.562 -9.234 2.896 1 92.94 377 THR A N 1
ATOM 2997 C CA . THR A 1 377 ? -23.422 -10.672 2.709 1 92.94 377 THR A CA 1
ATOM 2998 C C . THR A 1 377 ? -23.25 -11.016 1.233 1 92.94 377 THR A C 1
ATOM 3000 O O . THR A 1 377 ? -24.031 -10.57 0.388 1 92.94 377 THR A O 1
ATOM 3003 N N . PRO A 1 378 ? -22.203 -11.797 1.023 1 95.81 378 PRO A N 1
ATOM 3004 C CA . PRO A 1 378 ? -22.047 -12.234 -0.366 1 95.81 378 PRO A CA 1
ATOM 3005 C C . PRO A 1 378 ? -23.266 -12.977 -0.898 1 95.81 378 PRO A C 1
ATOM 3007 O O . PRO A 1 378 ? -23.875 -13.766 -0.17 1 95.81 378 PRO A O 1
ATOM 3010 N N . VAL A 1 379 ? -23.609 -12.727 -2.145 1 95.56 379 VAL A N 1
ATOM 3011 C CA . VAL A 1 379 ? -24.75 -13.375 -2.775 1 95.56 379 VAL A CA 1
ATOM 3012 C C . VAL A 1 379 ? -24.312 -14.07 -4.062 1 95.56 379 VAL A C 1
ATOM 3014 O O . VAL A 1 379 ? -23.25 -13.758 -4.609 1 95.56 379 VAL A O 1
ATOM 3017 N N . LYS A 1 380 ? -25.141 -15.023 -4.473 1 95.06 380 LYS A N 1
ATOM 3018 C CA . LYS A 1 380 ? -24.875 -15.695 -5.738 1 95.06 380 LYS A CA 1
ATOM 3019 C C . LYS A 1 380 ? -24.75 -14.695 -6.883 1 95.06 380 LYS A C 1
ATOM 3021 O O . LYS A 1 380 ? -25.516 -13.742 -6.969 1 95.06 380 LYS A O 1
ATOM 3026 N N . ASN A 1 381 ? -23.766 -14.82 -7.609 1 95.88 381 ASN A N 1
ATOM 3027 C CA . ASN A 1 381 ? -23.469 -13.945 -8.734 1 95.88 381 ASN A CA 1
ATOM 3028 C C . ASN A 1 381 ? -22.812 -14.703 -9.883 1 95.88 381 ASN A C 1
ATOM 3030 O O . ASN A 1 381 ? -21.641 -15.102 -9.789 1 95.88 381 ASN A O 1
ATOM 3034 N N . LEU A 1 382 ? -23.516 -14.867 -11.008 1 94.31 382 LEU A N 1
ATOM 3035 C CA . LEU A 1 382 ? -23.109 -15.664 -12.156 1 94.31 382 LEU A CA 1
ATOM 3036 C C . LEU A 1 382 ? -21.828 -15.125 -12.773 1 94.31 382 LEU A C 1
ATOM 3038 O O . LEU A 1 382 ? -21.094 -15.859 -13.43 1 94.31 382 LEU A O 1
ATOM 3042 N N . HIS A 1 383 ? -21.609 -13.875 -12.578 1 95.31 383 HIS A N 1
ATOM 3043 C CA . HIS A 1 383 ? -20.469 -13.234 -13.234 1 95.31 383 HIS A CA 1
ATOM 3044 C C . HIS A 1 383 ? -19.266 -13.18 -12.312 1 95.31 383 HIS A C 1
ATOM 3046 O O . HIS A 1 383 ? -18.188 -12.727 -12.719 1 95.31 383 HIS A O 1
ATOM 3052 N N . ALA A 1 384 ? -19.391 -13.664 -11.094 1 97.31 384 ALA A N 1
ATOM 3053 C CA . ALA A 1 384 ? -18.297 -13.656 -10.133 1 97.31 384 ALA A CA 1
ATOM 3054 C C . ALA A 1 384 ? -17.344 -14.828 -10.375 1 97.31 384 ALA A C 1
ATOM 3056 O O . ALA A 1 384 ? -17.75 -15.859 -10.914 1 97.31 384 ALA A O 1
ATOM 3057 N N . PRO A 1 385 ? -16.125 -14.656 -10.023 1 97.88 385 PRO A N 1
ATOM 3058 C CA . PRO A 1 385 ? -15.203 -15.789 -10.102 1 97.88 385 PRO A CA 1
ATOM 3059 C C . PRO A 1 385 ? -15.461 -16.828 -9.016 1 97.88 385 PRO A C 1
ATOM 3061 O O . PRO A 1 385 ? -16.219 -16.578 -8.078 1 97.88 385 PRO A O 1
ATOM 3064 N N . VAL A 1 386 ? -14.93 -18.016 -9.273 1 97.62 386 VAL A N 1
ATOM 3065 C CA . VAL A 1 386 ? -14.719 -18.938 -8.156 1 97.62 386 VAL A CA 1
ATOM 3066 C C . VAL A 1 386 ? -13.484 -18.5 -7.367 1 97.62 386 VAL A C 1
ATOM 3068 O O . VAL A 1 386 ? -12.414 -18.281 -7.945 1 97.62 386 VAL A O 1
ATOM 3071 N N . TYR A 1 387 ? -13.695 -18.297 -6.109 1 98.5 387 TYR A N 1
ATOM 3072 C CA . TYR A 1 387 ? -12.562 -18.016 -5.23 1 98.5 387 TYR A CA 1
ATOM 3073 C C . TYR A 1 387 ? -12.008 -19.297 -4.625 1 98.5 387 TYR A C 1
ATOM 3075 O O . TYR A 1 387 ? -12.75 -20.109 -4.062 1 98.5 387 TYR A O 1
ATOM 3083 N N . ILE A 1 388 ? -10.68 -19.453 -4.73 1 98.62 388 ILE A N 1
ATOM 3084 C CA . ILE A 1 388 ? -10.031 -20.656 -4.219 1 98.62 388 ILE A CA 1
ATOM 3085 C C . ILE A 1 388 ? -8.875 -20.266 -3.303 1 98.62 388 ILE A C 1
ATOM 3087 O O . ILE A 1 388 ? -8 -19.484 -3.691 1 98.62 388 ILE A O 1
ATOM 3091 N N . ASN A 1 389 ? -8.898 -20.734 -2.119 1 98.31 389 ASN A N 1
ATOM 3092 C CA . ASN A 1 389 ? -7.766 -20.656 -1.206 1 98.31 389 ASN A CA 1
ATOM 3093 C C . ASN A 1 389 ? -6.949 -21.953 -1.223 1 98.31 389 ASN A C 1
ATOM 3095 O O . ASN A 1 389 ? -7.449 -23.016 -0.854 1 98.31 389 ASN A O 1
ATOM 3099 N N . ILE A 1 390 ? -5.727 -21.828 -1.616 1 98.25 390 ILE A N 1
ATOM 3100 C CA . ILE A 1 390 ? -4.844 -22.984 -1.703 1 98.25 390 ILE A CA 1
ATOM 3101 C C . ILE A 1 390 ? -3.562 -22.719 -0.917 1 98.25 390 ILE A C 1
ATOM 3103 O O . ILE A 1 390 ? -2.461 -22.984 -1.407 1 98.25 390 ILE A O 1
ATOM 3107 N N . GLY A 1 391 ? -3.656 -22.094 0.259 1 97.94 391 GLY A N 1
ATOM 3108 C CA . GLY A 1 391 ? -2.521 -21.828 1.129 1 97.94 391 GLY A CA 1
ATOM 3109 C C . GLY A 1 391 ? -2.059 -23.062 1.89 1 97.94 391 GLY A C 1
ATOM 3110 O O . GLY A 1 391 ? -1.588 -22.953 3.025 1 97.94 391 GLY A O 1
ATOM 3111 N N . ASP A 1 392 ? -2.105 -24.219 1.344 1 96.75 392 ASP A N 1
ATOM 3112 C CA . ASP A 1 392 ? -1.972 -25.5 2.053 1 96.75 392 ASP A CA 1
ATOM 3113 C C . ASP A 1 392 ? -0.729 -26.25 1.591 1 96.75 392 ASP A C 1
ATOM 3115 O O . ASP A 1 392 ? -0.717 -27.484 1.573 1 96.75 392 ASP A O 1
ATOM 3119 N N . GLY A 1 393 ? 0.334 -25.609 1.236 1 97 393 GLY A N 1
ATOM 3120 C CA . GLY A 1 393 ? 1.528 -26.234 0.697 1 97 393 GLY A CA 1
ATOM 3121 C C . GLY A 1 393 ? 2.369 -26.922 1.754 1 97 393 GLY A C 1
ATOM 3122 O O . GLY A 1 393 ? 3.23 -27.75 1.43 1 97 393 GLY A O 1
ATOM 3123 N N . GLY A 1 394 ? 2.221 -26.672 3.115 1 93.56 394 GLY A N 1
ATOM 3124 C CA . GLY A 1 394 ? 2.879 -27.453 4.156 1 93.56 394 GLY A CA 1
ATOM 3125 C C . GLY A 1 394 ? 4.043 -26.719 4.797 1 93.56 394 GLY A C 1
ATOM 3126 O O . GLY A 1 394 ? 5.094 -27.312 5.051 1 93.56 394 GLY A O 1
ATOM 3127 N N . ASN A 1 395 ? 3.928 -25.547 5.383 1 93.31 395 ASN A N 1
ATOM 3128 C CA . ASN A 1 395 ? 4.98 -24.734 5.98 1 93.31 395 ASN A CA 1
ATOM 3129 C C . ASN A 1 395 ? 5.043 -24.922 7.496 1 93.31 395 ASN A C 1
ATOM 3131 O O . ASN A 1 395 ? 4.227 -25.656 8.07 1 93.31 395 ASN A O 1
ATOM 3135 N N . ILE A 1 396 ? 5.922 -24.266 8.156 1 95.38 396 ILE A N 1
ATOM 3136 C CA . ILE A 1 396 ? 6.305 -24.516 9.547 1 95.38 396 ILE A CA 1
ATOM 3137 C C . ILE A 1 396 ? 5.188 -24.031 10.477 1 95.38 396 ILE A C 1
ATOM 3139 O O . ILE A 1 396 ? 5.125 -24.453 11.641 1 95.38 396 ILE A O 1
ATOM 3143 N N . GLU A 1 397 ? 4.301 -23.188 9.969 1 94.75 397 GLU A N 1
ATOM 3144 C CA . GLU A 1 397 ? 3.248 -22.625 10.812 1 94.75 397 GLU A CA 1
ATOM 3145 C C . GLU A 1 397 ? 2.111 -23.625 11.016 1 94.75 397 GLU A C 1
ATOM 3147 O O . GLU A 1 397 ? 1.277 -23.453 11.906 1 94.75 397 GLU A O 1
ATOM 3152 N N . GLY A 1 398 ? 2.082 -24.672 10.195 1 92.81 398 GLY A N 1
ATOM 3153 C CA . GLY A 1 398 ? 1.14 -25.766 10.414 1 92.81 398 GLY A CA 1
ATOM 3154 C C . GLY A 1 398 ? -0.213 -25.516 9.773 1 92.81 398 GLY A C 1
ATOM 3155 O O . GLY A 1 398 ? -0.369 -24.594 8.977 1 92.81 398 GLY A O 1
ATOM 3156 N N . ILE A 1 399 ? -1.144 -26.359 10.125 1 92.94 399 ILE A N 1
ATOM 3157 C CA . ILE A 1 399 ? -2.445 -26.406 9.469 1 92.94 399 ILE A CA 1
ATOM 3158 C C . ILE A 1 399 ? -3.402 -25.422 10.148 1 92.94 399 ILE A C 1
ATOM 3160 O O . ILE A 1 399 ? -3.375 -25.266 11.367 1 92.94 399 ILE A O 1
ATOM 3164 N N . ALA A 1 400 ? -4.199 -24.734 9.367 1 93.94 400 ALA A N 1
ATOM 3165 C CA . ALA A 1 400 ? -5.293 -23.906 9.867 1 93.94 400 ALA A CA 1
ATOM 3166 C C . ALA A 1 400 ? -6.594 -24.703 9.938 1 93.94 400 ALA A C 1
ATOM 3168 O O . ALA A 1 400 ? -7.273 -24.891 8.922 1 93.94 400 ALA A O 1
ATOM 3169 N N . ASN A 1 401 ? -7.031 -25.094 11.102 1 92.25 401 ASN A N 1
ATOM 3170 C CA . ASN A 1 401 ? -8.156 -26.016 11.234 1 92.25 401 ASN A CA 1
ATOM 3171 C C . ASN A 1 401 ? -9.305 -25.406 12.023 1 92.25 401 ASN A C 1
ATOM 3173 O O . ASN A 1 401 ? -10.078 -26.109 12.664 1 92.25 401 ASN A O 1
ATOM 3177 N N . ASN A 1 402 ? -9.398 -24.125 12.031 1 93.69 402 ASN A N 1
ATOM 3178 C CA . ASN A 1 402 ? -10.438 -23.422 12.781 1 93.69 402 ASN A CA 1
ATOM 3179 C C . ASN A 1 402 ? -11.484 -22.812 11.844 1 93.69 402 ASN A C 1
ATOM 3181 O O . ASN A 1 402 ? -11.617 -21.578 11.781 1 93.69 402 ASN A O 1
ATOM 3185 N N . PHE A 1 403 ? -12.352 -23.641 11.258 1 94.75 403 PHE A N 1
ATOM 3186 C CA . PHE A 1 403 ? -13.391 -23.172 10.344 1 94.75 403 PHE A CA 1
ATOM 3187 C C . PHE A 1 403 ? -14.57 -22.594 11.117 1 94.75 403 PHE A C 1
ATOM 3189 O O . PHE A 1 403 ? -14.953 -23.125 12.164 1 94.75 403 PHE A O 1
ATOM 3196 N N . THR A 1 404 ? -15.078 -21.594 10.555 1 92.94 404 THR A N 1
ATOM 3197 C CA . THR A 1 404 ? -16.234 -20.953 11.18 1 92.94 404 THR A CA 1
ATOM 3198 C C . THR A 1 404 ? -17.453 -21.875 11.125 1 92.94 404 THR A C 1
ATOM 3200 O O . THR A 1 404 ? -17.578 -22.703 10.219 1 92.94 404 THR A O 1
ATOM 3203 N N . LYS A 1 405 ? -18.328 -21.797 12.117 1 91.62 405 LYS A N 1
ATOM 3204 C CA . LYS A 1 405 ? -19.641 -22.438 12.18 1 91.62 405 LYS A CA 1
ATOM 3205 C C . LYS A 1 405 ? -20.734 -21.406 12.445 1 91.62 405 LYS A C 1
ATOM 3207 O O . LYS A 1 405 ? -20.625 -20.594 13.359 1 91.62 405 LYS A O 1
ATOM 3212 N N . PRO A 1 406 ? -21.844 -21.391 11.688 1 92.19 406 PRO A N 1
ATOM 3213 C CA . PRO A 1 406 ? -22.094 -22.281 10.547 1 92.19 406 PRO A CA 1
ATOM 3214 C C . PRO A 1 406 ? -21.188 -21.969 9.359 1 92.19 406 PRO A C 1
ATOM 3216 O O . PRO A 1 406 ? -20.609 -20.891 9.281 1 92.19 406 PRO A O 1
ATOM 3219 N N . GLN A 1 407 ? -21.047 -22.891 8.484 1 94.19 407 GLN A N 1
ATOM 3220 C CA . GLN A 1 407 ? -20.359 -22.656 7.211 1 94.19 407 GLN A CA 1
ATOM 3221 C C . GLN A 1 407 ? -21.078 -21.609 6.379 1 94.19 407 GLN A C 1
ATOM 3223 O O . GLN A 1 407 ? -22.297 -21.688 6.172 1 94.19 407 GLN A O 1
ATOM 3228 N N . PRO A 1 408 ? -20.359 -20.594 5.969 1 95 408 PRO A N 1
ATOM 3229 C CA . PRO A 1 408 ? -21.016 -19.594 5.141 1 95 408 PRO A CA 1
ATOM 3230 C C . PRO A 1 408 ? -21.531 -20.156 3.816 1 95 408 PRO A C 1
ATOM 3232 O O . PRO A 1 408 ? -20.938 -21.078 3.262 1 95 408 PRO A O 1
ATOM 3235 N N . ALA A 1 409 ? -22.547 -19.484 3.223 1 93.25 409 ALA A N 1
ATOM 3236 C CA . ALA A 1 409 ? -23.219 -19.984 2.021 1 93.25 409 ALA A CA 1
ATOM 3237 C C . ALA A 1 409 ? 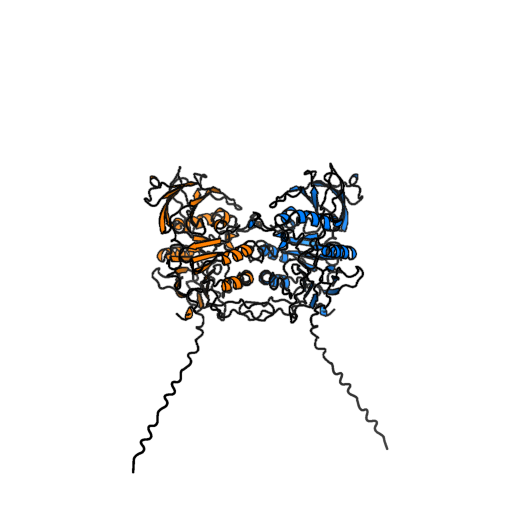-22.281 -19.922 0.812 1 93.25 409 ALA A C 1
ATOM 3239 O O . ALA A 1 409 ? -22.438 -20.719 -0.12 1 93.25 409 ALA A O 1
ATOM 3240 N N . TYR A 1 410 ? -21.297 -19.062 0.865 1 95.06 410 TYR A N 1
ATOM 3241 C CA . TYR A 1 410 ? -20.422 -18.906 -0.296 1 95.06 410 TYR A CA 1
ATOM 3242 C C . TYR A 1 410 ? -19.438 -20.062 -0.383 1 95.06 410 TYR A C 1
ATOM 3244 O O . TYR A 1 410 ? -18.859 -20.328 -1.444 1 95.06 410 TYR A O 1
ATOM 3252 N N . SER A 1 411 ? -19.156 -20.75 0.697 1 96.44 411 SER A N 1
ATOM 3253 C CA . SER A 1 411 ? -18.156 -21.797 0.754 1 96.44 411 SER A CA 1
ATOM 3254 C C . SER A 1 411 ? -18.703 -23.125 0.227 1 96.44 411 SER A C 1
ATOM 3256 O O . SER A 1 411 ? -19.625 -23.688 0.811 1 96.44 411 SER A O 1
ATOM 3258 N N . ALA A 1 412 ? -18.156 -23.609 -0.84 1 96.19 412 ALA A N 1
ATOM 3259 C CA . ALA A 1 412 ? -18.625 -24.844 -1.469 1 96.19 412 ALA A CA 1
ATOM 3260 C C . ALA A 1 412 ? -17.953 -26.062 -0.847 1 96.19 412 ALA A C 1
ATOM 3262 O O . ALA A 1 412 ? -18.609 -27.078 -0.616 1 96.19 412 ALA A O 1
ATOM 3263 N N . PHE A 1 413 ? -16.703 -25.984 -0.667 1 96.38 413 PHE A N 1
ATOM 3264 C CA . PHE A 1 413 ? -15.898 -27.078 -0.111 1 96.38 413 PHE A CA 1
ATOM 3265 C C . PHE A 1 413 ? -14.719 -26.531 0.677 1 96.38 413 PHE A C 1
ATOM 3267 O O . PHE A 1 413 ? -14.062 -25.578 0.245 1 96.38 413 PHE A O 1
ATOM 3274 N N . ARG A 1 414 ? -14.453 -27.047 1.84 1 97.06 414 ARG A N 1
ATOM 3275 C CA . ARG A 1 414 ? -13.305 -26.641 2.635 1 97.06 414 ARG A CA 1
ATOM 3276 C C . ARG A 1 414 ? -12.742 -27.797 3.447 1 97.06 414 ARG A C 1
ATOM 3278 O O . ARG A 1 414 ? -13.492 -28.688 3.863 1 97.06 414 ARG A O 1
ATOM 3285 N N . GLU A 1 415 ? -11.414 -27.812 3.582 1 95.88 415 GLU A N 1
ATOM 3286 C CA . GLU A 1 415 ? -10.719 -28.875 4.301 1 95.88 415 GLU A CA 1
ATOM 3287 C C . GLU A 1 415 ? -9.391 -28.391 4.863 1 95.88 415 GLU A C 1
ATOM 3289 O O . GLU A 1 415 ? -8.656 -27.656 4.199 1 95.88 415 GLU A O 1
ATOM 3294 N N . ALA A 1 416 ? -9.133 -28.828 6.098 1 94.19 416 ALA A N 1
ATOM 3295 C CA . ALA A 1 416 ? -7.863 -28.5 6.738 1 94.19 416 ALA A CA 1
ATOM 3296 C C . ALA A 1 416 ? -6.824 -29.594 6.473 1 94.19 416 ALA A C 1
ATOM 3298 O O . ALA A 1 416 ? -6.531 -30.406 7.352 1 94.19 416 ALA A O 1
ATOM 3299 N N . SER A 1 417 ? -6.238 -29.562 5.285 1 93.81 417 SER A N 1
ATOM 3300 C CA . SER A 1 417 ? -5.184 -30.484 4.859 1 93.81 417 SER A CA 1
ATOM 3301 C C . SER A 1 417 ? -4.172 -29.781 3.957 1 93.81 417 SER A C 1
ATOM 3303 O O . SER A 1 417 ? -4.484 -28.75 3.342 1 93.81 417 SER A O 1
ATOM 3305 N N . PHE A 1 418 ? -3.008 -30.344 3.965 1 95 418 PHE A N 1
ATOM 3306 C CA . PHE A 1 418 ? -2.023 -29.875 2.996 1 95 418 PHE A CA 1
ATOM 3307 C C . PHE A 1 418 ? -2.242 -30.531 1.641 1 95 418 PHE A C 1
ATOM 3309 O O . PHE A 1 418 ? -2.752 -31.656 1.565 1 95 418 PHE A O 1
ATOM 3316 N N . GLY A 1 419 ? -1.88 -29.812 0.657 1 95.94 419 GLY A N 1
ATOM 3317 C CA . GLY A 1 419 ? -2.068 -30.328 -0.688 1 95.94 419 GLY A CA 1
ATOM 3318 C C . GLY A 1 419 ? -1.688 -29.344 -1.771 1 95.94 419 GLY A C 1
ATOM 3319 O O . GLY A 1 419 ? -0.877 -28.438 -1.537 1 95.94 419 GLY A O 1
ATOM 3320 N N . HIS A 1 420 ? -2.094 -29.625 -2.986 1 97.75 420 HIS A N 1
ATOM 3321 C CA . HIS A 1 420 ? -1.92 -28.828 -4.203 1 97.75 420 HIS A CA 1
ATOM 3322 C C . HIS A 1 420 ? -3.09 -29.031 -5.16 1 97.75 420 HIS A C 1
ATOM 3324 O O . HIS A 1 420 ? -3.951 -29.891 -4.922 1 97.75 420 HIS A O 1
ATOM 3330 N N . ALA A 1 421 ? -3.148 -28.203 -6.172 1 98.06 421 ALA A N 1
ATOM 3331 C CA . ALA A 1 421 ? -4.234 -28.359 -7.137 1 98.06 421 ALA A CA 1
ATOM 3332 C C . ALA A 1 421 ? -3.721 -28.219 -8.57 1 98.06 421 ALA A C 1
ATOM 3334 O O . ALA A 1 421 ? -2.535 -27.953 -8.789 1 98.06 421 ALA A O 1
ATOM 3335 N N . THR A 1 422 ? -4.578 -28.609 -9.484 1 97.94 422 THR A N 1
ATOM 3336 C CA . THR A 1 422 ? -4.348 -28.406 -10.906 1 97.94 422 THR A CA 1
ATOM 3337 C C . THR A 1 422 ? -5.555 -27.719 -11.555 1 97.94 422 THR A C 1
ATOM 3339 O O . THR A 1 422 ? -6.684 -27.875 -11.078 1 97.94 422 THR A O 1
ATOM 3342 N N . LEU A 1 423 ? -5.34 -26.938 -12.477 1 98.5 423 LEU A N 1
ATOM 3343 C CA . LEU A 1 423 ? -6.328 -26.344 -13.375 1 98.5 423 LEU A CA 1
ATOM 3344 C C . LEU A 1 423 ? -6.012 -26.688 -14.828 1 98.5 423 LEU A C 1
ATOM 3346 O O . LEU A 1 423 ? -5.043 -26.172 -15.391 1 98.5 423 LEU A O 1
ATOM 3350 N N . GLU A 1 424 ? -6.805 -27.516 -15.406 1 98.31 424 GLU A N 1
ATOM 3351 C CA . GLU A 1 424 ? -6.613 -27.953 -16.781 1 98.31 424 GLU A CA 1
ATOM 3352 C C . GLU A 1 424 ? -7.629 -27.297 -17.719 1 98.31 424 GLU A C 1
ATOM 3354 O O . GLU A 1 424 ? -8.797 -27.688 -17.75 1 98.31 424 GLU A O 1
ATOM 3359 N N . ILE A 1 425 ? -7.176 -26.375 -18.469 1 98.56 425 ILE A N 1
ATOM 3360 C CA . ILE A 1 425 ? -8.016 -25.734 -19.484 1 98.56 425 ILE A CA 1
ATOM 3361 C C . ILE A 1 425 ? -8.125 -26.641 -20.703 1 98.56 425 ILE A C 1
ATOM 3363 O O . ILE A 1 425 ? -7.113 -27 -21.312 1 98.56 425 ILE A O 1
ATOM 3367 N N . MET A 1 426 ? -9.367 -26.969 -21.047 1 98.25 426 MET A N 1
ATOM 3368 C CA . MET A 1 426 ? -9.594 -27.875 -22.172 1 98.25 426 MET A CA 1
ATOM 3369 C C . MET A 1 426 ? -9.789 -27.078 -23.469 1 98.25 426 MET A C 1
ATOM 3371 O O . MET A 1 426 ? -9.258 -27.469 -24.516 1 98.25 426 MET A O 1
ATOM 3375 N N . ASN A 1 427 ? -10.531 -26.141 -23.438 1 98.12 427 ASN A N 1
ATOM 3376 C CA . ASN A 1 427 ? -10.875 -25.266 -24.547 1 98.12 427 ASN A CA 1
ATOM 3377 C C . ASN A 1 427 ? -11.422 -23.922 -24.047 1 98.12 427 ASN A C 1
ATOM 3379 O O . ASN A 1 427 ? -11.234 -23.562 -22.891 1 98.12 427 ASN A O 1
ATOM 3383 N N . ARG A 1 428 ? -12.078 -23.156 -24.906 1 98.38 428 ARG A N 1
ATOM 3384 C CA . ARG A 1 428 ? -12.477 -21.797 -24.562 1 98.38 428 ARG A CA 1
ATOM 3385 C C . ARG A 1 428 ? -13.633 -21.812 -23.578 1 98.38 428 ARG A C 1
ATOM 3387 O O . ARG A 1 428 ? -13.859 -20.828 -22.875 1 98.38 428 ARG A O 1
ATOM 3394 N N . THR A 1 429 ? -14.312 -22.953 -23.375 1 97.81 429 THR A N 1
ATOM 3395 C CA . THR A 1 429 ? -15.523 -22.922 -22.547 1 97.81 429 THR A CA 1
ATOM 3396 C C . THR A 1 429 ? -15.344 -23.766 -21.297 1 97.81 429 THR A C 1
ATOM 3398 O O . THR A 1 429 ? -16.016 -23.547 -20.281 1 97.81 429 THR A O 1
ATOM 3401 N N . HIS A 1 430 ? -14.461 -24.812 -21.312 1 97.56 430 HIS A N 1
ATOM 3402 C CA . HIS A 1 430 ? -14.406 -25.766 -20.203 1 97.56 430 HIS A CA 1
ATOM 3403 C C . HIS A 1 430 ? -12.992 -25.875 -19.641 1 97.56 430 HIS A C 1
ATOM 3405 O O . HIS A 1 430 ? -12.016 -25.906 -20.391 1 97.56 430 HIS A O 1
ATOM 3411 N N . ALA A 1 431 ? -12.883 -25.906 -18.344 1 97.88 431 ALA A N 1
ATOM 3412 C CA . ALA A 1 431 ? -11.672 -26.234 -17.594 1 97.88 431 ALA A CA 1
ATOM 3413 C C . ALA A 1 431 ? -11.984 -27.188 -16.438 1 97.88 431 ALA A C 1
ATOM 3415 O O . ALA A 1 431 ? -13.086 -27.172 -15.883 1 97.88 431 ALA A O 1
ATOM 3416 N N . TYR A 1 432 ? -11.062 -28.016 -16.125 1 97.12 432 TYR A N 1
ATOM 3417 C CA . TYR A 1 432 ? -11.203 -28.969 -15.016 1 97.12 432 TYR A CA 1
ATOM 3418 C C . TYR A 1 432 ? -10.273 -28.594 -13.867 1 97.12 432 TYR A C 1
ATOM 3420 O O . TYR A 1 432 ? -9.055 -28.516 -14.047 1 97.12 432 TYR A O 1
ATOM 3428 N N . TYR A 1 433 ? -10.891 -28.359 -12.719 1 97.38 433 TYR A N 1
ATOM 3429 C CA . TYR A 1 433 ? -10.148 -28.062 -11.5 1 97.38 433 TYR A CA 1
ATOM 3430 C C . TYR A 1 433 ? -10.133 -29.266 -10.57 1 97.38 433 TYR A C 1
ATOM 3432 O O . TYR A 1 433 ? -11.164 -29.906 -10.359 1 97.38 433 TYR A O 1
ATOM 3440 N N . ALA A 1 434 ? -8.938 -29.547 -9.961 1 96.56 434 ALA A N 1
ATOM 3441 C CA . ALA A 1 434 ? -8.812 -30.672 -9.031 1 96.56 434 ALA A CA 1
ATOM 3442 C C . ALA A 1 434 ? -7.848 -30.344 -7.898 1 96.56 434 ALA A C 1
ATOM 3444 O O . ALA A 1 434 ? -6.723 -29.906 -8.148 1 96.56 434 ALA A O 1
ATOM 3445 N N . TRP A 1 435 ? -8.336 -30.516 -6.688 1 97.12 435 TRP A N 1
ATOM 3446 C CA . TRP A 1 435 ? -7.5 -30.375 -5.5 1 97.12 435 TRP A CA 1
ATOM 3447 C C . TRP A 1 435 ? -7.129 -31.734 -4.93 1 97.12 435 TRP A C 1
ATOM 3449 O O . TRP A 1 435 ? -7.98 -32.625 -4.816 1 97.12 435 TRP A O 1
ATOM 3459 N N . HIS A 1 436 ? -5.805 -31.906 -4.57 1 95.94 436 HIS A N 1
ATOM 3460 C CA . HIS A 1 436 ? -5.266 -33.156 -4.094 1 95.94 436 HIS A CA 1
ATOM 3461 C C . HIS A 1 436 ? -4.637 -33.031 -2.713 1 95.94 436 HIS A C 1
ATOM 3463 O O . HIS A 1 436 ? -3.852 -32.094 -2.482 1 95.94 436 HIS A O 1
ATOM 3469 N N . ARG A 1 437 ? -4.941 -34 -1.816 1 92.94 437 ARG A N 1
ATOM 3470 C CA . ARG A 1 437 ? -4.227 -34.094 -0.548 1 92.94 437 ARG A CA 1
ATOM 3471 C C . ARG A 1 437 ? -2.828 -34.656 -0.752 1 92.94 437 ARG A C 1
ATOM 3473 O O . ARG A 1 437 ? -2.654 -35.656 -1.486 1 92.94 437 ARG A O 1
ATOM 3480 N N . ASN A 1 438 ? -1.921 -34.062 -0.073 1 89.69 438 ASN A N 1
ATOM 3481 C CA . ASN A 1 438 ? -0.565 -34.562 -0.283 1 89.69 438 ASN A CA 1
ATOM 3482 C C . ASN A 1 438 ? -0.383 -35.969 0.306 1 89.69 438 ASN A C 1
ATOM 3484 O O . ASN A 1 438 ? 0.513 -36.688 -0.106 1 89.69 438 ASN A O 1
ATOM 3488 N N . HIS A 1 439 ? -1.239 -36.344 1.241 1 86.25 439 HIS A N 1
ATOM 3489 C CA . HIS A 1 439 ? -1.121 -37.625 1.922 1 86.25 439 HIS A CA 1
ATOM 3490 C C . HIS A 1 439 ? -1.719 -38.75 1.084 1 86.25 439 HIS A C 1
ATOM 3492 O O . HIS A 1 439 ? -1.488 -39.906 1.364 1 86.25 439 HIS A O 1
ATOM 3498 N N . ASP A 1 440 ? -2.467 -38.281 0.246 1 87.5 440 ASP A N 1
ATOM 3499 C CA . ASP A 1 440 ? -3.064 -39.312 -0.609 1 87.5 440 ASP A CA 1
ATOM 3500 C C . ASP A 1 440 ? -2.074 -39.781 -1.674 1 87.5 440 ASP A C 1
ATOM 3502 O O . ASP A 1 440 ? -1.166 -39.031 -2.055 1 87.5 440 ASP A O 1
ATOM 3506 N N . GLY A 1 441 ? -2.186 -41.062 -1.979 1 83.69 441 GLY A N 1
ATOM 3507 C CA . GLY A 1 441 ? -1.365 -41.531 -3.086 1 83.69 441 GLY A CA 1
ATOM 3508 C C . GLY A 1 441 ? -1.54 -40.719 -4.348 1 83.69 441 GLY A C 1
ATOM 3509 O O . GLY A 1 441 ? -2.623 -40.156 -4.602 1 83.69 441 GLY A O 1
ATOM 3510 N N . ALA A 1 442 ? -0.493 -40.562 -5.07 1 78.31 442 ALA A N 1
ATOM 3511 C CA . ALA A 1 442 ? -0.489 -39.688 -6.25 1 78.31 442 ALA A CA 1
ATOM 3512 C C . ALA A 1 442 ? -1.594 -40.094 -7.223 1 78.31 442 ALA A C 1
ATOM 3514 O O . ALA A 1 442 ? -2.066 -39.281 -8.008 1 78.31 442 ALA A O 1
ATOM 3515 N N . MET A 1 443 ? -1.971 -41.312 -7.121 1 78.56 443 MET A N 1
ATOM 3516 C CA . MET A 1 443 ? -2.975 -41.812 -8.062 1 78.56 443 MET A CA 1
ATOM 3517 C C . MET A 1 443 ? -4.367 -41.75 -7.441 1 78.56 443 MET A C 1
ATOM 3519 O O . MET A 1 443 ? -5.348 -42.125 -8.086 1 78.56 443 MET A O 1
ATOM 3523 N N . ALA A 1 444 ? -4.32 -41.188 -6.312 1 81.75 444 ALA A N 1
ATOM 3524 C CA . ALA A 1 444 ? -5.621 -41.094 -5.648 1 81.75 444 ALA A CA 1
ATOM 3525 C C . ALA A 1 444 ? -6.523 -40.094 -6.324 1 81.75 444 ALA A C 1
ATOM 3527 O O . ALA A 1 444 ? -6.035 -39.156 -6.973 1 81.75 444 ALA A O 1
ATOM 3528 N N . ALA A 1 445 ? -7.785 -40.344 -6.172 1 82.81 445 ALA A N 1
ATOM 3529 C CA . ALA A 1 445 ? -8.766 -39.375 -6.652 1 82.81 445 ALA A CA 1
ATOM 3530 C C . ALA A 1 445 ? -8.602 -38.031 -5.941 1 82.81 445 ALA A C 1
ATOM 3532 O O . ALA A 1 445 ? -8.227 -38 -4.77 1 82.81 445 ALA A O 1
ATOM 3533 N N . ALA A 1 446 ? -8.938 -37 -6.746 1 92.44 446 ALA A N 1
ATOM 3534 C CA . ALA A 1 446 ? -8.914 -35.656 -6.164 1 92.44 446 ALA A CA 1
ATOM 3535 C C . ALA A 1 446 ? -9.898 -35.562 -5.004 1 92.44 446 ALA A C 1
ATOM 3537 O O . ALA A 1 446 ? -11 -36.094 -5.059 1 92.44 446 ALA A O 1
ATOM 3538 N N . ALA A 1 447 ? -9.461 -34.906 -3.994 1 92.81 447 ALA A N 1
ATOM 3539 C CA . ALA A 1 447 ? -10.328 -34.719 -2.832 1 92.81 447 ALA A CA 1
ATOM 3540 C C . ALA A 1 447 ? -11.469 -33.75 -3.154 1 92.81 447 ALA A C 1
ATOM 3542 O O . ALA A 1 447 ? -12.555 -33.844 -2.568 1 92.81 447 ALA A O 1
ATOM 3543 N N . ASP A 1 448 ? -11.25 -32.781 -3.979 1 94.75 448 ASP A N 1
ATOM 3544 C CA . ASP A 1 448 ? -12.242 -31.859 -4.539 1 94.75 448 ASP A CA 1
ATOM 3545 C C . ASP A 1 448 ? -11.977 -31.594 -6.02 1 94.75 448 ASP A C 1
ATOM 3547 O O . ASP A 1 448 ? -10.828 -31.406 -6.422 1 94.75 448 ASP A O 1
ATOM 3551 N N . SER A 1 449 ? -13.023 -31.688 -6.793 1 95.06 449 SER A N 1
ATOM 3552 C CA . SER A 1 449 ? -12.875 -31.406 -8.211 1 95.06 449 SER A CA 1
ATOM 3553 C C . SER A 1 449 ? -14.164 -30.828 -8.797 1 95.06 449 SER A C 1
ATOM 3555 O O . SER A 1 449 ? -15.258 -31.125 -8.305 1 95.06 449 SER A O 1
ATOM 3557 N N . VAL A 1 450 ? -14.016 -29.953 -9.75 1 95 450 VAL A N 1
ATOM 3558 C CA . VAL A 1 450 ? -15.172 -29.344 -10.398 1 95 450 VAL A CA 1
ATOM 3559 C C . VAL A 1 450 ? -14.82 -29 -11.844 1 95 450 VAL A C 1
ATOM 3561 O O . VAL A 1 450 ? -13.68 -28.641 -12.148 1 95 450 VAL A O 1
ATOM 3564 N N . TRP A 1 451 ? -15.789 -29.203 -12.734 1 95.94 451 TRP A N 1
ATOM 3565 C CA . TRP A 1 451 ? -15.711 -28.594 -14.055 1 95.94 451 TRP A CA 1
ATOM 3566 C C . TRP A 1 451 ? -16.141 -27.141 -14.016 1 95.94 451 TRP A C 1
ATOM 3568 O O . TRP A 1 451 ? -17.188 -26.797 -13.469 1 95.94 451 TRP A O 1
ATOM 3578 N N . LEU A 1 452 ? -15.32 -26.312 -14.531 1 96.69 452 LEU A N 1
ATOM 3579 C CA . LEU A 1 452 ? -15.617 -24.891 -14.617 1 96.69 452 LEU A CA 1
ATOM 3580 C C . LEU A 1 452 ? -15.992 -24.5 -16.047 1 96.69 452 LEU A C 1
ATOM 3582 O O . LEU A 1 452 ? -15.414 -25 -17.016 1 96.69 452 LEU A O 1
ATOM 3586 N N . THR A 1 453 ? -16.984 -23.641 -16.141 1 96.69 453 THR A N 1
ATOM 3587 C CA . THR A 1 453 ? -17.297 -23.031 -17.422 1 96.69 453 THR A CA 1
ATOM 3588 C C . THR A 1 453 ? -16.859 -21.578 -17.453 1 96.69 453 THR A C 1
ATOM 3590 O O . THR A 1 453 ? -16.859 -20.891 -16.422 1 96.69 453 THR A O 1
ATOM 3593 N N . ASN A 1 454 ? -16.469 -21.172 -18.656 1 97.25 454 ASN A N 1
ATOM 3594 C CA . ASN A 1 454 ? -15.93 -19.828 -18.844 1 97.25 454 ASN A CA 1
ATOM 3595 C C . ASN A 1 454 ? -17 -18.766 -18.672 1 97.25 454 ASN A C 1
ATOM 3597 O O . ASN A 1 454 ? -18.125 -18.922 -19.141 1 97.25 454 ASN A O 1
ATOM 3601 N N . ARG A 1 455 ? -16.672 -17.656 -18.031 1 96.31 455 ARG A N 1
ATOM 3602 C CA . ARG A 1 455 ? -17.656 -16.625 -17.672 1 96.31 455 ARG A CA 1
ATOM 3603 C C . ARG A 1 455 ? -18.016 -15.766 -18.859 1 96.31 455 ARG A C 1
ATOM 3605 O O . ARG A 1 455 ? -19.062 -15.109 -18.875 1 96.31 455 ARG A O 1
ATOM 3612 N N . TYR A 1 456 ? -17.203 -15.711 -19.844 1 96.44 456 TYR A N 1
ATOM 3613 C CA . TYR A 1 456 ? -17.438 -14.875 -21.016 1 96.44 456 TYR A CA 1
ATOM 3614 C C . TYR A 1 456 ? -18.125 -15.672 -22.109 1 96.44 456 TYR A C 1
ATOM 3616 O O . TYR A 1 456 ? -19.109 -15.219 -22.703 1 96.44 456 TYR A O 1
ATOM 3624 N N . TRP A 1 457 ? -17.734 -16.938 -22.359 1 96.69 457 TRP A N 1
ATOM 3625 C CA . TRP A 1 457 ? -18.172 -17.719 -23.516 1 96.69 457 TRP A CA 1
ATOM 3626 C C . TRP A 1 457 ? -19.312 -18.656 -23.125 1 96.69 457 TRP A C 1
ATOM 3628 O O . TRP A 1 457 ? -20.125 -19.047 -23.984 1 96.69 457 TRP A O 1
ATOM 3638 N N . MET A 1 458 ? -19.375 -19.031 -21.812 1 95.06 458 MET A N 1
ATOM 3639 C CA . MET A 1 458 ? -20.406 -19.953 -21.359 1 95.06 458 MET A CA 1
ATOM 3640 C C . MET A 1 458 ? -20.719 -19.75 -19.875 1 95.06 458 MET A C 1
ATOM 3642 O O . MET A 1 458 ? -20.469 -20.641 -19.062 1 95.06 458 MET A O 1
ATOM 3646 N N . PRO A 1 459 ? -21.359 -18.594 -19.594 1 92.75 459 PRO A N 1
ATOM 3647 C CA . PRO A 1 459 ? -21.688 -18.344 -18.188 1 92.75 459 PRO A CA 1
ATOM 3648 C C . PRO A 1 459 ? -22.812 -19.234 -17.672 1 92.75 459 PRO A C 1
ATOM 3650 O O . PRO A 1 459 ? -23.953 -19.141 -18.141 1 92.75 459 PRO A O 1
ATOM 3653 N N . THR A 1 460 ? -22.391 -20.266 -16.859 1 86.75 460 THR A N 1
ATOM 3654 C CA . THR A 1 460 ? -23.344 -21.141 -16.188 1 86.75 460 THR A CA 1
ATOM 3655 C C . THR A 1 460 ? -23.016 -21.234 -14.695 1 86.75 460 THR A C 1
ATOM 3657 O O . THR A 1 460 ? -22 -20.719 -14.242 1 86.75 460 THR A O 1
ATOM 3660 N N . HIS A 1 461 ? -24.016 -21.719 -13.906 1 76.75 461 HIS A N 1
ATOM 3661 C CA . HIS A 1 461 ? -23.688 -22.016 -12.523 1 76.75 461 HIS A CA 1
ATOM 3662 C C . HIS A 1 461 ? -22.953 -23.344 -12.406 1 76.75 461 HIS A C 1
ATOM 3664 O O . HIS A 1 461 ? -23.375 -24.344 -12.984 1 76.75 461 HIS A O 1
ATOM 3670 N N . ASP A 1 462 ? -21.625 -23.312 -12.219 1 69.19 462 ASP A N 1
ATOM 3671 C CA . ASP A 1 462 ? -20.766 -24.484 -12.211 1 69.19 462 ASP A CA 1
ATOM 3672 C C . ASP A 1 462 ? -21.469 -25.672 -11.539 1 69.19 462 ASP A C 1
ATOM 3674 O O . ASP A 1 462 ? -21.109 -26.828 -11.773 1 69.19 462 ASP A O 1
ATOM 3678 N N . ASP A 1 463 ? -22.297 -25.547 -10.492 1 56.31 463 ASP A N 1
ATOM 3679 C CA . ASP A 1 463 ? -22.953 -26.672 -9.852 1 56.31 463 ASP A CA 1
ATOM 3680 C C . ASP A 1 463 ? -23.938 -27.359 -10.812 1 56.31 463 ASP A C 1
ATOM 3682 O O . ASP A 1 463 ? -24.516 -28.391 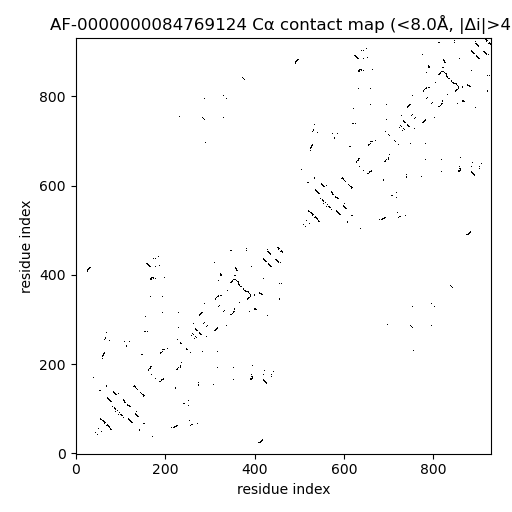-10.484 1 56.31 463 ASP A O 1
ATOM 3686 N N . SER A 1 464 ? -24.172 -26.766 -11.906 1 42.66 464 SER A N 1
ATOM 3687 C CA . SER A 1 464 ? -25.141 -27.344 -12.836 1 42.66 464 SER A CA 1
ATOM 3688 C C . SER A 1 464 ? -24.469 -28.328 -13.781 1 42.66 464 SER A C 1
ATOM 3690 O O . SER A 1 464 ? -25.125 -28.922 -14.641 1 42.66 464 SER A O 1
ATOM 3692 N N . ILE A 1 465 ? -23.234 -28.438 -13.648 1 40.12 465 ILE A N 1
ATOM 3693 C CA . ILE A 1 465 ? -22.703 -29.406 -14.602 1 40.12 465 ILE A CA 1
ATOM 3694 C C . ILE A 1 465 ? -22.359 -30.703 -13.883 1 40.12 465 ILE A C 1
ATOM 3696 O O . ILE A 1 465 ? -21.75 -30.688 -12.812 1 40.12 465 ILE A O 1
ATOM 3700 N N . MET B 1 1 ? -74.125 14.555 62.906 1 27.17 1 MET B N 1
ATOM 3701 C CA . MET B 1 1 ? -74.188 14.539 61.469 1 27.17 1 MET B CA 1
ATOM 3702 C C . MET B 1 1 ? -72.875 15.039 60.875 1 27.17 1 MET B C 1
ATOM 3704 O O . MET B 1 1 ? -72.688 16.25 60.688 1 27.17 1 MET B O 1
ATOM 3708 N N . GLY B 1 2 ? -71.688 14.469 61.312 1 29.38 2 GLY B N 1
ATOM 3709 C CA . GLY B 1 2 ? -70.25 14.812 61.125 1 29.38 2 GLY B CA 1
ATOM 3710 C C . GLY B 1 2 ? -69.812 14.695 59.656 1 29.38 2 GLY B C 1
ATOM 3711 O O . GLY B 1 2 ? -70.125 13.695 59 1 29.38 2 GLY B O 1
ATOM 3712 N N . THR B 1 3 ? -69.75 15.789 58.906 1 23.61 3 THR B N 1
ATOM 3713 C CA . THR B 1 3 ? -69.438 16 57.5 1 23.61 3 THR B CA 1
ATOM 3714 C C . THR B 1 3 ? -68.062 15.484 57.156 1 23.61 3 THR B C 1
ATOM 3716 O O . THR B 1 3 ? -67.062 15.906 57.75 1 23.61 3 THR B O 1
ATOM 3719 N N . ALA B 1 4 ? -68 14.125 56.844 1 33.38 4 ALA B N 1
ATOM 3720 C CA . ALA B 1 4 ? -66.812 13.383 56.312 1 33.38 4 ALA B CA 1
ATOM 3721 C C . ALA B 1 4 ? -66.25 14.055 55.062 1 33.38 4 ALA B C 1
ATOM 3723 O O . ALA B 1 4 ? -66.875 14.055 54 1 33.38 4 ALA B O 1
ATOM 3724 N N . ARG B 1 5 ? -65.5 15.242 55.219 1 27.92 5 ARG B N 1
ATOM 3725 C CA . ARG B 1 5 ? -64.812 15.953 54.125 1 27.92 5 ARG B CA 1
ATOM 3726 C C . ARG B 1 5 ? -63.875 15.008 53.344 1 27.92 5 ARG B C 1
ATOM 3728 O O . ARG B 1 5 ? -63 14.367 53.938 1 27.92 5 ARG B O 1
ATOM 3735 N N . ARG B 1 6 ? -64.375 14.289 52.344 1 28.22 6 ARG B N 1
ATOM 3736 C CA . ARG B 1 6 ? -63.688 13.438 51.375 1 28.22 6 ARG B CA 1
ATOM 3737 C C . ARG B 1 6 ? -62.594 14.219 50.656 1 28.22 6 ARG B C 1
ATOM 3739 O O . ARG B 1 6 ? -62.875 15.188 49.969 1 28.22 6 ARG B O 1
ATOM 3746 N N . ARG B 1 7 ? -61.375 14.477 51.281 1 27.97 7 ARG B N 1
ATOM 3747 C CA . ARG B 1 7 ? -60.219 15.047 50.594 1 27.97 7 ARG B CA 1
ATOM 3748 C C . ARG B 1 7 ? -59.875 14.25 49.344 1 27.97 7 ARG B C 1
ATOM 3750 O O . ARG B 1 7 ? -59.594 13.047 49.406 1 27.97 7 ARG B O 1
ATOM 3757 N N . LEU B 1 8 ? -60.562 14.438 48.188 1 30.42 8 LEU B N 1
ATOM 3758 C CA . LEU B 1 8 ? -60.219 13.898 46.906 1 30.42 8 LEU B CA 1
ATOM 3759 C C . LEU B 1 8 ? -58.781 14.273 46.531 1 30.42 8 LEU B C 1
ATOM 3761 O O . LEU B 1 8 ? -58.438 15.453 46.438 1 30.42 8 LEU B O 1
ATOM 3765 N N . GLY B 1 9 ? -57.781 13.516 47.062 1 30.14 9 GLY B N 1
ATOM 3766 C CA . GLY B 1 9 ? -56.406 13.633 46.625 1 30.14 9 GLY B CA 1
ATOM 3767 C C . GLY B 1 9 ? -56.219 13.547 45.125 1 30.14 9 GLY B C 1
ATOM 3768 O O . GLY B 1 9 ? -56.656 12.57 44.5 1 30.14 9 GLY B O 1
ATOM 3769 N N . LEU B 1 10 ? -56.344 14.695 44.375 1 31.59 10 LEU B N 1
ATOM 3770 C CA . LEU B 1 10 ? -56 14.797 42.969 1 31.59 10 LEU B CA 1
ATOM 3771 C C . LEU B 1 10 ? -54.594 14.25 42.719 1 31.59 10 LEU B C 1
ATOM 3773 O O . LEU B 1 10 ? -53.625 14.758 43.25 1 31.59 10 LEU B O 1
ATOM 3777 N N . LEU B 1 11 ? -54.5 12.938 42.469 1 34.12 11 LEU B N 1
ATOM 3778 C CA . LEU B 1 11 ? -53.281 12.336 41.938 1 34.12 11 LEU B CA 1
ATOM 3779 C C . LEU B 1 11 ? -52.875 13.047 40.625 1 34.12 11 LEU B C 1
ATOM 3781 O O . LEU B 1 11 ? -53.625 13.055 39.656 1 34.12 11 LEU B O 1
ATOM 3785 N N . PHE B 1 12 ? -52.125 14.164 40.75 1 31.61 12 PHE B N 1
ATOM 3786 C CA . PHE B 1 12 ? -51.406 14.703 39.594 1 31.61 12 PHE B CA 1
ATOM 3787 C C . PHE B 1 12 ? -50.562 13.633 38.938 1 31.61 12 PHE B C 1
ATOM 3789 O O . PHE B 1 12 ? -49.625 13.102 39.562 1 31.61 12 PHE B O 1
ATOM 3796 N N . LEU B 1 13 ? -51.188 12.852 38.062 1 32.72 13 LEU B N 1
ATOM 3797 C CA . LEU B 1 13 ? -50.375 12.047 37.156 1 32.72 13 LEU B CA 1
ATOM 3798 C C . LEU B 1 13 ? -49.406 12.922 36.375 1 32.72 13 LEU B C 1
ATOM 3800 O O . LEU B 1 13 ? -49.844 13.727 35.531 1 32.72 13 LEU B O 1
ATOM 3804 N N . ALA B 1 14 ? -48.312 13.297 36.969 1 34.03 14 ALA B N 1
ATOM 3805 C CA . ALA B 1 14 ? -47.188 13.828 36.156 1 34.03 14 ALA B CA 1
ATOM 3806 C C . ALA B 1 14 ? -46.875 12.906 35 1 34.03 14 ALA B C 1
ATOM 3808 O O . ALA B 1 14 ? -46.406 11.781 35.188 1 34.03 14 ALA B O 1
ATOM 3809 N N . ALA B 1 15 ? -47.594 13.016 33.938 1 33.31 15 ALA B N 1
ATOM 3810 C CA . ALA B 1 15 ? -47.156 12.422 32.688 1 33.31 15 ALA B CA 1
ATOM 3811 C C . ALA B 1 15 ? -45.719 12.797 32.375 1 33.31 15 ALA B C 1
ATOM 3813 O O . ALA B 1 15 ? -45.406 13.953 32.094 1 33.31 15 ALA B O 1
ATOM 3814 N N . LEU B 1 16 ? -44.781 12.141 33 1 33.06 16 LEU B N 1
ATOM 3815 C CA . LEU B 1 16 ? -43.406 12.18 32.5 1 33.06 16 LEU B CA 1
ATOM 3816 C C . LEU B 1 16 ? -43.406 11.867 31 1 33.06 16 LEU B C 1
ATOM 3818 O O . LEU B 1 16 ? -43.656 10.734 30.594 1 33.06 16 LEU B O 1
ATOM 3822 N N . MET B 1 17 ? -43.781 12.82 30.188 1 30.89 17 MET B N 1
ATOM 3823 C CA . MET B 1 17 ? -43.438 12.633 28.797 1 30.89 17 MET B CA 1
ATOM 3824 C C . MET B 1 17 ? -41.969 12.211 28.656 1 30.89 17 MET B C 1
ATOM 3826 O O . MET B 1 17 ? -41.062 12.938 29.078 1 30.89 17 MET B O 1
ATOM 3830 N N . ALA B 1 18 ? -41.719 10.977 28.562 1 35.34 18 ALA B N 1
ATOM 3831 C CA . ALA B 1 18 ? -40.438 10.453 28.109 1 35.34 18 ALA B CA 1
ATOM 3832 C C . ALA B 1 18 ? -39.969 11.18 26.844 1 35.34 18 ALA B C 1
ATOM 3834 O O . ALA B 1 18 ? -40.594 11.055 25.781 1 35.34 18 ALA B O 1
ATOM 3835 N N . ALA B 1 19 ? -39.312 12.375 27.047 1 33 19 ALA B N 1
ATOM 3836 C CA . ALA B 1 19 ? -38.562 12.906 25.922 1 33 19 ALA B CA 1
ATOM 3837 C C . ALA B 1 19 ? -37.75 11.812 25.234 1 33 19 ALA B C 1
ATOM 3839 O O . ALA B 1 19 ? -36.875 11.188 25.844 1 33 19 ALA B O 1
ATOM 3840 N N . ALA B 1 20 ? -38.25 11.164 24.328 1 36.94 20 ALA B N 1
ATOM 3841 C CA . ALA B 1 20 ? -37.438 10.32 23.469 1 36.94 20 ALA B CA 1
ATOM 3842 C C . ALA B 1 20 ? -36.125 11.023 23.094 1 36.94 20 ALA B C 1
ATOM 3844 O O . ALA B 1 20 ? -36.156 12.203 22.719 1 36.94 20 ALA B O 1
ATOM 3845 N N . PRO B 1 21 ? -35 10.633 23.641 1 39.84 21 PRO B N 1
ATOM 3846 C CA . PRO B 1 21 ? -33.812 11.305 23.125 1 39.84 21 PRO B CA 1
ATOM 3847 C C . PRO B 1 21 ? -33.875 11.555 21.625 1 39.84 21 PRO B C 1
ATOM 3849 O O . PRO B 1 21 ? -34 10.609 20.844 1 39.84 21 PRO B O 1
ATOM 3852 N N . GLY B 1 22 ? -34.5 12.594 21.172 1 38.81 22 GLY B N 1
ATOM 3853 C CA . GLY B 1 22 ? -34.531 12.961 19.766 1 38.81 22 GLY B CA 1
ATOM 3854 C C . GLY B 1 22 ? -33.219 12.734 19.062 1 38.81 22 GLY B C 1
ATOM 3855 O O . GLY B 1 22 ? -32.188 13.273 19.469 1 38.81 22 GLY B O 1
ATOM 3856 N N . THR B 1 23 ? -33 11.617 18.5 1 49.41 23 THR B N 1
ATOM 3857 C CA . THR B 1 23 ? -31.938 11.516 17.484 1 49.41 23 THR B CA 1
ATOM 3858 C C . THR B 1 23 ? -31.922 12.75 16.594 1 49.41 23 THR B C 1
ATOM 3860 O O . THR B 1 23 ? -32.875 12.992 15.844 1 49.41 23 THR B O 1
ATOM 3863 N N . HIS B 1 24 ? -31.312 13.812 17.016 1 59.06 24 HIS B N 1
ATOM 3864 C CA . HIS B 1 24 ? -31.203 14.984 16.156 1 59.06 24 HIS B CA 1
ATOM 3865 C C . HIS B 1 24 ? -30.797 14.594 14.742 1 59.06 24 HIS B C 1
ATOM 3867 O O . HIS B 1 24 ? -29.75 13.961 14.547 1 59.06 24 HIS B O 1
ATOM 3873 N N . ALA B 1 25 ? -31.656 14.695 13.852 1 71.25 25 ALA B N 1
ATOM 3874 C CA . ALA B 1 25 ? -31.422 14.477 12.422 1 71.25 25 ALA B CA 1
ATOM 3875 C C . ALA B 1 25 ? -30.234 15.289 11.922 1 71.25 25 ALA B C 1
ATOM 3877 O O . ALA B 1 25 ? -30 16.406 12.391 1 71.25 25 ALA B O 1
ATOM 3878 N N . GLY B 1 26 ? -29.359 14.688 11.234 1 78.69 26 GLY B N 1
ATOM 3879 C CA . GLY B 1 26 ? -28.25 15.383 10.602 1 78.69 26 GLY B CA 1
ATOM 3880 C C . GLY B 1 26 ? -28.688 16.578 9.789 1 78.69 26 GLY B C 1
ATOM 3881 O O . GLY B 1 26 ? -29.859 16.703 9.422 1 78.69 26 GLY B O 1
ATOM 3882 N N . ILE B 1 27 ? -27.844 17.562 9.648 1 84.88 27 ILE B N 1
ATOM 3883 C CA . ILE B 1 27 ? -28.141 18.781 8.898 1 84.88 27 ILE B CA 1
ATOM 3884 C C . ILE B 1 27 ? -27.344 18.781 7.59 1 84.88 27 ILE B C 1
ATOM 3886 O O . ILE B 1 27 ? -26.125 18.672 7.598 1 84.88 27 ILE B O 1
ATOM 3890 N N . THR B 1 28 ? -28.062 18.766 6.543 1 85.5 28 THR B N 1
ATOM 3891 C CA . THR B 1 28 ? -27.453 19.172 5.273 1 85.5 28 THR B CA 1
ATOM 3892 C C . THR B 1 28 ? -27.688 20.656 5.023 1 85.5 28 THR B C 1
ATOM 3894 O O . THR B 1 28 ? -28.812 21.094 4.762 1 85.5 28 THR B O 1
ATOM 3897 N N . SER B 1 29 ? -26.594 21.422 5.027 1 83.5 29 SER B N 1
ATOM 3898 C CA . SER B 1 29 ? -26.734 22.875 4.855 1 83.5 29 SER B CA 1
ATOM 3899 C C . SER B 1 29 ? -27.188 23.219 3.436 1 83.5 29 SER B C 1
ATOM 3901 O O . SER B 1 29 ? -26.688 22.641 2.467 1 83.5 29 SER B O 1
ATOM 3903 N N . ALA B 1 30 ? -28.078 24.156 3.283 1 73.25 30 ALA B N 1
ATOM 3904 C CA . ALA B 1 30 ? -28.578 24.594 1.986 1 73.25 30 ALA B CA 1
ATOM 3905 C C . ALA B 1 30 ? -27.719 25.719 1.414 1 73.25 30 ALA B C 1
ATOM 3907 O O . ALA B 1 30 ? -27.922 26.156 0.284 1 73.25 30 ALA B O 1
ATOM 3908 N N . TYR B 1 31 ? -26.75 26.156 2.168 1 78 31 TYR B N 1
ATOM 3909 C CA . TYR B 1 31 ? -25.922 27.25 1.685 1 78 31 TYR B CA 1
ATOM 3910 C C . TYR B 1 31 ? -25.172 26.859 0.417 1 78 31 TYR B C 1
ATOM 3912 O O . TYR B 1 31 ? -24.578 25.766 0.354 1 78 31 TYR B O 1
ATOM 3920 N N . ARG B 1 32 ? -25.391 27.562 -0.735 1 63.03 32 ARG B N 1
ATOM 3921 C CA . ARG B 1 32 ? -24.641 27.359 -1.971 1 63.03 32 ARG B CA 1
ATOM 3922 C C . ARG B 1 32 ? -23.938 28.656 -2.4 1 63.03 32 ARG B C 1
ATOM 3924 O O . ARG B 1 32 ? -24.578 29.703 -2.469 1 63.03 32 ARG B O 1
ATOM 3931 N N . ARG B 1 33 ? -22.656 28.719 -2.363 1 62.28 33 ARG B N 1
ATOM 3932 C CA . ARG B 1 33 ? -22 29.906 -2.939 1 62.28 33 ARG B CA 1
ATOM 3933 C C . ARG B 1 33 ? -22.234 29.969 -4.445 1 62.28 33 ARG B C 1
ATOM 3935 O O . ARG B 1 33 ? -22.406 28.938 -5.102 1 62.28 33 ARG B O 1
ATOM 3942 N N . LYS B 1 34 ? -22.297 31.156 -5.051 1 57.56 34 LYS B N 1
ATOM 3943 C CA . LYS B 1 34 ? -22.344 31.297 -6.504 1 57.56 34 LYS B CA 1
ATOM 3944 C C . LYS B 1 34 ? -21.312 30.406 -7.176 1 57.56 34 LYS B C 1
ATOM 3946 O O . LYS B 1 34 ? -20.172 30.312 -6.715 1 57.56 34 LYS B O 1
ATOM 3951 N N . LEU B 1 35 ? -21.828 29.359 -7.883 1 56.62 35 LEU B N 1
ATOM 3952 C CA . LEU B 1 35 ? -21.281 28.281 -8.695 1 56.62 35 LEU B CA 1
ATOM 3953 C C . LEU B 1 35 ? -20.188 28.797 -9.625 1 56.62 35 LEU B C 1
ATOM 3955 O O . LEU B 1 35 ? -20.344 28.781 -10.852 1 56.62 35 LEU B O 1
ATOM 3959 N N . GLU B 1 36 ? -19.625 30.016 -9.336 1 60.31 36 GLU B N 1
ATOM 3960 C CA . GLU B 1 36 ? -18.609 30.297 -10.344 1 60.31 36 GLU B CA 1
ATOM 3961 C C . GLU B 1 36 ? -17.516 29.219 -10.336 1 60.31 36 GLU B C 1
ATOM 3963 O O . GLU B 1 36 ? -17.234 28.625 -9.297 1 60.31 36 GLU B O 1
ATOM 3968 N N . ALA B 1 37 ? -17.094 29.109 -11.445 1 68.25 37 ALA B N 1
ATOM 3969 C CA . ALA B 1 37 ? -16.031 28.141 -11.672 1 68.25 37 ALA B CA 1
ATOM 3970 C C . ALA B 1 37 ? -14.758 28.516 -10.914 1 68.25 37 ALA B C 1
ATOM 3972 O O . ALA B 1 37 ? -14.398 29.703 -10.844 1 68.25 37 ALA B O 1
ATOM 3973 N N . THR B 1 38 ? -14.25 27.656 -10.18 1 82.12 38 THR B N 1
ATOM 3974 C CA . THR B 1 38 ? -12.945 27.828 -9.547 1 82.12 38 THR B CA 1
ATOM 3975 C C . THR B 1 38 ? -11.891 28.188 -10.586 1 82.12 38 THR B C 1
ATOM 3977 O O . THR B 1 38 ? -11.836 27.594 -11.664 1 82.12 38 THR B O 1
ATOM 3980 N N . ALA B 1 39 ? -11.164 29.25 -10.352 1 88.44 39 ALA B N 1
ATOM 3981 C CA . ALA B 1 39 ? -10.125 29.688 -11.281 1 88.44 39 ALA B CA 1
ATOM 3982 C C . ALA B 1 39 ? -8.766 29.766 -10.594 1 88.44 39 ALA B C 1
ATOM 3984 O O . ALA B 1 39 ? -8.672 30.172 -9.438 1 88.44 39 ALA B O 1
ATOM 3985 N N . ASP B 1 40 ? -7.777 29.375 -11.344 1 91.38 40 ASP B N 1
ATOM 3986 C CA . ASP B 1 40 ? -6.406 29.5 -10.852 1 91.38 40 ASP B CA 1
ATOM 3987 C C . ASP B 1 40 ? -6.004 30.953 -10.695 1 91.38 40 ASP B C 1
ATOM 3989 O O . ASP B 1 40 ? -6.367 31.797 -11.516 1 91.38 40 ASP B O 1
ATOM 3993 N N . MET B 1 41 ? -5.223 31.172 -9.695 1 94.94 41 MET B N 1
ATOM 3994 C CA . MET B 1 41 ? -4.461 32.406 -9.703 1 94.94 41 MET B CA 1
ATOM 3995 C C . MET B 1 41 ? -3.359 32.375 -10.758 1 94.94 41 MET B C 1
ATOM 3997 O O . MET B 1 41 ? -2.701 31.344 -10.93 1 94.94 41 MET B O 1
ATOM 4001 N N . PRO B 1 42 ? -3.291 33.469 -11.547 1 93.81 42 PRO B N 1
ATOM 4002 C CA . PRO B 1 42 ? -2.203 33.469 -12.523 1 93.81 42 PRO B CA 1
ATOM 4003 C C . PRO B 1 42 ? -0.823 33.438 -11.875 1 93.81 42 PRO B C 1
ATOM 4005 O O . PRO B 1 42 ? -0.643 33.938 -10.766 1 93.81 42 PRO B O 1
ATOM 4008 N N . PHE B 1 43 ? 0.193 32.906 -12.562 1 93.38 43 PHE B N 1
ATOM 4009 C CA . PHE B 1 43 ? 1.528 32.719 -12.008 1 93.38 43 PHE B CA 1
ATOM 4010 C C . PHE B 1 43 ? 2.135 34.031 -11.57 1 93.38 43 PHE B C 1
ATOM 4012 O O . PHE B 1 43 ? 3.045 34.062 -10.742 1 93.38 43 PHE B O 1
ATOM 4019 N N . ASP B 1 44 ? 1.644 35.094 -12.117 1 93.12 44 ASP B N 1
ATOM 4020 C CA . ASP B 1 44 ? 2.229 36.406 -11.773 1 93.12 44 ASP B CA 1
ATOM 4021 C C . ASP B 1 44 ? 1.42 37.094 -10.672 1 93.12 44 ASP B C 1
ATOM 4023 O O . ASP B 1 44 ? 1.608 38.281 -10.414 1 93.12 44 ASP B O 1
ATOM 4027 N N . ALA B 1 45 ? 0.52 36.375 -10.086 1 94.88 45 ALA B N 1
ATOM 4028 C CA . ALA B 1 45 ? -0.212 36.906 -8.945 1 94.88 45 ALA B CA 1
ATOM 4029 C C . ALA B 1 45 ? 0.74 37.312 -7.82 1 94.88 45 ALA B C 1
ATOM 4031 O O . ALA B 1 45 ? 1.8 36.719 -7.656 1 94.88 45 ALA B O 1
ATOM 4032 N N . ASP B 1 46 ? 0.366 38.25 -6.973 1 94.88 46 ASP B N 1
ATOM 4033 C CA . ASP B 1 46 ? 1.192 38.812 -5.902 1 94.88 46 ASP B CA 1
ATOM 4034 C C . ASP B 1 46 ? 1.538 37.75 -4.867 1 94.88 46 ASP B C 1
ATOM 4036 O O . ASP B 1 46 ? 2.641 37.75 -4.316 1 94.88 46 ASP B O 1
ATOM 4040 N N . VAL B 1 47 ? 0.66 36.844 -4.645 1 95.12 47 VAL B N 1
ATOM 4041 C CA . VAL B 1 47 ? 0.829 35.844 -3.604 1 95.12 47 VAL B CA 1
ATOM 4042 C C . VAL B 1 47 ? 1.909 34.844 -4.02 1 95.12 47 VAL B C 1
ATOM 4044 O O . VAL B 1 47 ? 2.41 34.062 -3.189 1 95.12 47 VAL B O 1
ATOM 4047 N N . PHE B 1 48 ? 2.297 34.875 -5.324 1 95.88 48 PHE B N 1
ATOM 4048 C CA . PHE B 1 48 ? 3.33 33.969 -5.82 1 95.88 48 PHE B CA 1
ATOM 4049 C C . PHE B 1 48 ? 4.656 34.688 -5.98 1 95.88 48 PHE B C 1
ATOM 4051 O O . PHE B 1 48 ? 5.617 34.125 -6.512 1 95.88 48 PHE B O 1
ATOM 4058 N N . ARG B 1 49 ? 4.734 35.875 -5.617 1 95.06 49 ARG B N 1
ATOM 4059 C CA . ARG B 1 49 ? 5.879 36.75 -5.902 1 95.06 49 ARG B CA 1
ATOM 4060 C C . ARG B 1 49 ? 7.16 36.156 -5.312 1 95.06 49 ARG B C 1
ATOM 4062 O O . ARG B 1 49 ? 7.152 35.625 -4.203 1 95.06 49 ARG B O 1
ATOM 4069 N N . LEU B 1 50 ? 8.211 36.312 -6.023 1 96.25 50 LEU B N 1
ATOM 4070 C CA . LEU B 1 50 ? 9.539 35.906 -5.578 1 96.25 50 LEU B CA 1
ATOM 4071 C C . LEU B 1 50 ? 10.109 36.938 -4.598 1 96.25 50 LEU B C 1
ATOM 4073 O O . LEU B 1 50 ? 9.891 38.125 -4.746 1 96.25 50 LEU B O 1
ATOM 4077 N N . PRO B 1 51 ? 10.844 36.438 -3.613 1 97 51 PRO B N 1
ATOM 4078 C CA . PRO B 1 51 ? 11.547 37.406 -2.773 1 97 51 PRO B CA 1
ATOM 4079 C C . PRO B 1 51 ? 12.625 38.156 -3.537 1 97 51 PRO B C 1
ATOM 4081 O O . PRO B 1 51 ? 13.195 37.656 -4.5 1 97 51 PRO B O 1
ATOM 4084 N N . THR B 1 52 ? 12.883 39.344 -3.039 1 96.19 52 THR B N 1
ATOM 4085 C CA . THR B 1 52 ? 13.875 40.188 -3.697 1 96.19 52 THR B CA 1
ATOM 4086 C C . THR B 1 52 ? 15.289 39.719 -3.334 1 96.19 52 THR B C 1
ATOM 4088 O O . THR B 1 52 ? 15.531 39.25 -2.221 1 96.19 52 THR B O 1
ATOM 4091 N N . GLY B 1 53 ? 16.188 39.969 -4.324 1 97.38 53 GLY B N 1
ATOM 4092 C CA . GLY B 1 53 ? 17.578 39.656 -4.082 1 97.38 53 GLY B CA 1
ATOM 4093 C C . GLY B 1 53 ? 18.062 38.406 -4.836 1 97.38 53 GLY B C 1
ATOM 4094 O O . GLY B 1 53 ? 17.266 37.562 -5.227 1 97.38 53 GLY B O 1
ATOM 4095 N N . TYR B 1 54 ? 19.406 38.344 -5.027 1 97.56 54 TYR B N 1
ATOM 4096 C CA . TYR B 1 54 ? 20 37.219 -5.758 1 97.56 54 TYR B CA 1
ATOM 4097 C C . TYR B 1 54 ? 19.938 35.938 -4.934 1 97.56 54 TYR B C 1
ATOM 4099 O O . TYR B 1 54 ? 20.328 35.938 -3.764 1 97.56 54 TYR B O 1
ATOM 4107 N N . ASN B 1 55 ? 19.469 34.938 -5.52 1 98.19 55 ASN B N 1
ATOM 4108 C CA . ASN B 1 55 ? 19.422 33.594 -4.949 1 98.19 55 ASN B CA 1
ATOM 4109 C C . ASN B 1 55 ? 18.719 33.562 -3.592 1 98.19 55 ASN B C 1
ATOM 4111 O O . ASN B 1 55 ? 19.078 32.781 -2.713 1 98.19 55 ASN B O 1
ATOM 4115 N N . ALA B 1 56 ? 17.797 34.531 -3.346 1 98.62 56 ALA B N 1
ATOM 4116 C CA . ALA B 1 56 ? 17.094 34.688 -2.072 1 98.62 56 ALA B CA 1
ATOM 4117 C C . ALA B 1 56 ? 16.312 33.406 -1.739 1 98.62 56 ALA B C 1
ATOM 4119 O O . ALA B 1 56 ? 15.609 32.844 -2.594 1 98.62 56 ALA B O 1
ATOM 4120 N N . PRO B 1 57 ? 16.469 32.938 -0.464 1 98.75 57 PRO B N 1
ATOM 4121 C CA . PRO B 1 57 ? 15.648 31.781 -0.07 1 98.75 57 PRO B CA 1
ATOM 4122 C C . PRO B 1 57 ? 14.156 32.031 -0.315 1 98.75 57 PRO B C 1
ATOM 4124 O O . PRO B 1 57 ? 13.625 33.062 0.05 1 98.75 57 PRO B O 1
ATOM 4127 N N . GLN B 1 58 ? 13.531 31.094 -0.923 1 98.81 58 GLN B N 1
ATOM 4128 C CA . GLN B 1 58 ? 12.094 31.125 -1.182 1 98.81 58 GLN B CA 1
ATOM 4129 C C . GLN B 1 58 ? 11.438 29.81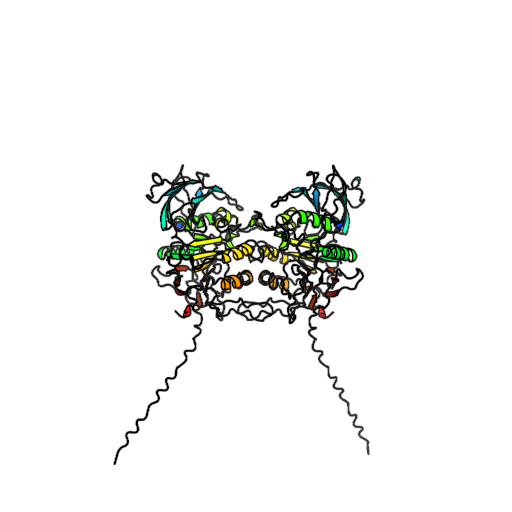2 -0.76 1 98.81 58 GLN B C 1
ATOM 4131 O O . GLN B 1 58 ? 12.117 28.812 -0.501 1 98.81 58 GLN B O 1
ATOM 4136 N N . GLN B 1 59 ? 10.023 29.844 -0.685 1 98.81 59 GLN B N 1
ATOM 4137 C CA . GLN B 1 59 ? 9.266 28.641 -0.328 1 98.81 59 GLN B CA 1
ATOM 4138 C C . GLN B 1 59 ? 9.641 28.156 1.07 1 98.81 59 GLN B C 1
ATOM 4140 O O . GLN B 1 59 ? 9.758 26.953 1.301 1 98.81 59 GLN B O 1
ATOM 4145 N N . VAL B 1 60 ? 9.898 29.094 1.999 1 98.94 60 VAL B N 1
ATOM 4146 C CA . VAL B 1 60 ? 10.352 28.781 3.348 1 98.94 60 VAL B CA 1
ATOM 4147 C C . VAL B 1 60 ? 9.203 28.156 4.145 1 98.94 60 VAL B C 1
ATOM 4149 O O . VAL B 1 60 ? 8.086 28.672 4.133 1 98.94 60 VAL B O 1
ATOM 4152 N N . HIS B 1 61 ? 9.477 27.047 4.738 1 98.94 61 HIS B N 1
ATOM 4153 C CA . HIS B 1 61 ? 8.492 26.453 5.633 1 98.94 61 HIS B CA 1
ATOM 4154 C C . HIS B 1 61 ? 9.164 25.703 6.773 1 98.94 61 HIS B C 1
ATOM 4156 O O . HIS B 1 61 ? 10.352 25.359 6.688 1 98.94 61 HIS B O 1
ATOM 4162 N N . ILE B 1 62 ? 8.422 25.531 7.875 1 98.81 62 ILE B N 1
ATOM 4163 C CA . ILE B 1 62 ? 8.93 24.781 9.023 1 98.81 62 ILE B CA 1
ATOM 4164 C C . ILE B 1 62 ? 8 23.609 9.336 1 98.81 62 ILE B C 1
ATOM 4166 O O . ILE B 1 62 ? 6.793 23.688 9.102 1 98.81 62 ILE B O 1
ATOM 4170 N N . THR B 1 63 ? 8.516 22.547 9.781 1 97.56 63 THR B N 1
ATOM 4171 C CA . THR B 1 63 ? 7.805 21.375 10.289 1 97.56 63 THR B CA 1
ATOM 4172 C C . THR B 1 63 ? 8.469 20.844 11.562 1 97.56 63 THR B C 1
ATOM 4174 O O . THR B 1 63 ? 9.672 21.016 11.758 1 97.56 63 THR B O 1
ATOM 4177 N N . LEU B 1 64 ? 7.703 20.234 12.422 1 98.31 64 LEU B N 1
ATOM 4178 C CA . LEU B 1 64 ? 8.305 19.641 13.609 1 98.31 64 LEU B CA 1
ATOM 4179 C C . LEU B 1 64 ? 9.398 18.656 13.227 1 98.31 64 LEU B C 1
ATOM 4181 O O . LEU B 1 64 ? 9.25 17.906 12.266 1 98.31 64 LEU B O 1
ATOM 4185 N N . GLY B 1 65 ? 10.531 18.734 13.992 1 98.12 65 GLY B N 1
ATOM 4186 C CA . GLY B 1 65 ? 11.695 17.953 13.625 1 98.12 65 GLY B CA 1
ATOM 4187 C C . GLY B 1 65 ? 11.82 16.656 14.414 1 98.12 65 GLY B C 1
ATOM 4188 O O . GLY B 1 65 ? 12.664 15.82 14.102 1 98.12 65 GLY B O 1
ATOM 4189 N N . ASP B 1 66 ? 10.977 16.516 15.414 1 98.19 66 ASP B N 1
ATOM 4190 C CA . ASP B 1 66 ? 10.945 15.289 16.203 1 98.19 66 ASP B CA 1
ATOM 4191 C C . ASP B 1 66 ? 9.547 15.055 16.781 1 98.19 66 ASP B C 1
ATOM 4193 O O . ASP B 1 66 ? 8.609 15.781 16.469 1 98.19 66 ASP B O 1
ATOM 4197 N N . GLN B 1 67 ? 9.398 14.008 17.531 1 97.38 67 GLN B N 1
ATOM 4198 C CA . GLN B 1 67 ? 8.086 13.609 18.047 1 97.38 67 GLN B CA 1
ATOM 4199 C C . GLN B 1 67 ? 7.672 14.469 19.234 1 97.38 67 GLN B C 1
ATOM 4201 O O . GLN B 1 67 ? 6.488 14.766 19.406 1 97.38 67 GLN B O 1
ATOM 4206 N N . ALA B 1 68 ? 8.641 14.992 20 1 94.44 68 ALA B N 1
ATOM 4207 C CA . ALA B 1 68 ? 8.367 15.633 21.297 1 94.44 68 ALA B CA 1
ATOM 4208 C C . ALA B 1 68 ? 8.25 17.156 21.141 1 94.44 68 ALA B C 1
ATOM 4210 O O . ALA B 1 68 ? 7.852 17.844 22.078 1 94.44 68 ALA B O 1
ATOM 4211 N N . GLY B 1 69 ? 8.617 17.719 20.078 1 95.31 69 GLY B N 1
ATOM 4212 C CA . GLY B 1 69 ? 8.453 19.141 19.828 1 95.31 69 GLY B CA 1
ATOM 4213 C C . GLY B 1 69 ? 9.641 19.953 20.281 1 95.31 69 GLY B C 1
ATOM 4214 O O . GLY B 1 69 ? 9.484 21.109 20.688 1 95.31 69 GLY B O 1
ATOM 4215 N N . THR B 1 70 ? 10.836 19.359 20.219 1 97.5 70 THR B N 1
ATOM 4216 C CA . THR B 1 70 ? 12.031 20.094 20.625 1 97.5 70 THR B CA 1
ATOM 4217 C C . THR B 1 70 ? 12.945 20.344 19.422 1 97.5 70 THR B C 1
ATOM 4219 O O . THR B 1 70 ? 14.102 20.734 19.594 1 97.5 70 THR B O 1
ATOM 4222 N N . ALA B 1 71 ? 12.461 19.984 18.328 1 98.62 71 ALA B N 1
ATOM 4223 C CA . ALA B 1 71 ? 13.195 20.219 17.094 1 98.62 71 ALA B CA 1
ATOM 4224 C C . ALA B 1 71 ? 12.273 20.781 16 1 98.62 71 ALA B C 1
ATOM 4226 O O . ALA B 1 71 ? 11.07 20.484 15.992 1 98.62 71 ALA B O 1
ATOM 4227 N N . MET B 1 72 ? 12.859 21.578 15.164 1 98.75 72 MET B N 1
ATOM 4228 C CA . MET B 1 72 ? 12.156 22.172 14.031 1 98.75 72 MET B CA 1
ATOM 4229 C C . MET B 1 7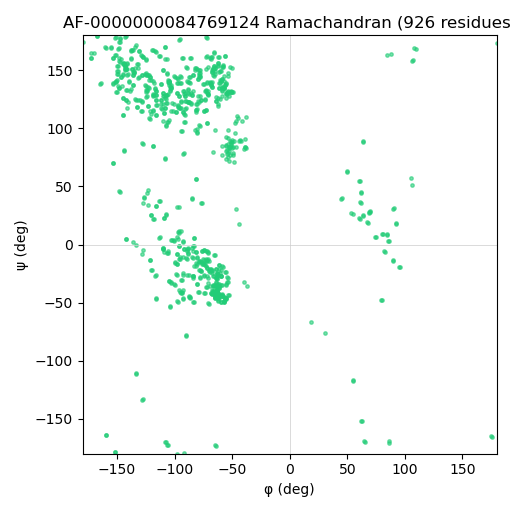2 ? 12.992 22.062 12.758 1 98.75 72 MET B C 1
ATOM 4231 O O . MET B 1 72 ? 14.172 22.406 12.75 1 98.75 72 MET B O 1
ATOM 4235 N N . THR B 1 73 ? 12.438 21.484 11.719 1 98.88 73 THR B N 1
ATOM 4236 C CA . THR B 1 73 ? 13.133 21.453 10.43 1 98.88 73 THR B CA 1
ATOM 4237 C C . THR B 1 73 ? 12.75 22.672 9.594 1 98.88 73 THR B C 1
ATOM 4239 O O . THR B 1 73 ? 11.57 22.922 9.344 1 98.88 73 THR B O 1
ATOM 4242 N N . VAL B 1 74 ? 13.695 23.422 9.188 1 98.94 74 VAL B N 1
ATOM 4243 C CA . VAL B 1 74 ? 13.547 24.547 8.273 1 98.94 74 VAL B CA 1
ATOM 4244 C C . VAL B 1 74 ? 13.867 24.109 6.844 1 98.94 74 VAL B C 1
ATOM 4246 O O . VAL B 1 74 ? 14.906 23.5 6.598 1 98.94 74 VAL B O 1
ATOM 4249 N N . SER B 1 75 ? 12.984 24.375 5.918 1 98.94 75 SER B N 1
ATOM 4250 C CA . SER B 1 75 ? 13.188 24.047 4.508 1 98.94 75 SER B CA 1
ATOM 4251 C C . SER B 1 75 ? 13.047 25.297 3.635 1 98.94 75 SER B C 1
ATOM 4253 O O . SER B 1 75 ? 12.25 26.188 3.938 1 98.94 75 SER B O 1
ATOM 4255 N N . TRP B 1 76 ? 13.812 25.344 2.58 1 98.94 76 TRP B N 1
ATOM 4256 C CA . TRP B 1 76 ? 13.734 26.453 1.622 1 98.94 76 TRP B CA 1
ATOM 4257 C C . TRP B 1 76 ? 14.344 26.047 0.282 1 98.94 76 TRP B C 1
ATOM 4259 O O . TRP B 1 76 ? 14.867 24.938 0.139 1 98.94 76 TRP B O 1
ATOM 4269 N N . VAL B 1 77 ? 14.133 26.906 -0.723 1 98.88 77 VAL B N 1
ATOM 4270 C CA . VAL B 1 77 ? 14.648 26.656 -2.064 1 98.88 77 VAL B CA 1
ATOM 4271 C C . VAL B 1 77 ? 15.508 27.828 -2.52 1 98.88 77 VAL B C 1
ATOM 4273 O O . VAL B 1 77 ? 15.156 28.984 -2.301 1 98.88 77 VAL B O 1
ATOM 4276 N N . THR B 1 78 ? 16.656 27.547 -3.023 1 98.75 78 THR B N 1
ATOM 4277 C CA . THR B 1 78 ? 17.438 28.516 -3.793 1 98.75 78 THR B CA 1
ATOM 4278 C C . THR B 1 78 ? 17.391 28.188 -5.281 1 98.75 78 THR B C 1
ATOM 4280 O O . THR B 1 78 ? 17.438 27.016 -5.668 1 98.75 78 THR B O 1
ATOM 4283 N N . ALA B 1 79 ? 17.281 29.172 -6.082 1 97.19 79 ALA B N 1
ATOM 4284 C CA . ALA B 1 79 ? 16.922 28.938 -7.48 1 97.19 79 ALA B CA 1
ATOM 4285 C C . ALA B 1 79 ? 18.156 28.984 -8.375 1 97.19 79 ALA B C 1
ATOM 4287 O O . ALA B 1 79 ? 18.266 28.203 -9.336 1 97.19 79 ALA B O 1
ATOM 4288 N N . SER B 1 80 ? 19.156 29.781 -8.125 1 96.75 80 SER B N 1
ATOM 4289 C CA . SER B 1 80 ? 20.219 30.062 -9.078 1 96.75 80 SER B CA 1
ATOM 4290 C C . SER B 1 80 ? 21.438 29.172 -8.836 1 96.75 80 SER B C 1
ATOM 4292 O O . SER B 1 80 ? 22.078 28.719 -9.781 1 96.75 80 SER B O 1
ATOM 4294 N N . GLU B 1 81 ? 21.766 28.938 -7.637 1 97.56 81 GLU B N 1
ATOM 4295 C CA . GLU B 1 81 ? 22.875 28.078 -7.242 1 97.56 81 GLU B CA 1
ATOM 4296 C C . GLU B 1 81 ? 22.625 27.453 -5.871 1 97.56 81 GLU B C 1
ATOM 4298 O O . GLU B 1 81 ? 21.766 27.906 -5.125 1 97.56 81 GLU B O 1
ATOM 4303 N N . PRO B 1 82 ? 23.312 26.422 -5.492 1 97.5 82 PRO B N 1
ATOM 4304 C CA . PRO B 1 82 ? 23.031 25.672 -4.266 1 97.5 82 PRO B CA 1
ATOM 4305 C C . PRO B 1 82 ? 23.047 26.562 -3.02 1 97.5 82 PRO B C 1
ATOM 4307 O O . PRO B 1 82 ? 22.109 26.516 -2.217 1 97.5 82 PRO B O 1
ATOM 4310 N N . GLY B 1 83 ? 24.109 27.406 -2.92 1 96.31 83 GLY B N 1
ATOM 4311 C CA . GLY B 1 83 ? 24.234 28.203 -1.715 1 96.31 83 GLY B CA 1
ATOM 4312 C C . GLY B 1 83 ? 24.469 27.375 -0.464 1 96.31 83 GLY B C 1
ATOM 4313 O O . GLY B 1 83 ? 24.719 26.172 -0.547 1 96.31 83 GLY B O 1
ATOM 4314 N N . SER B 1 84 ? 24.344 28.094 0.685 1 97.06 84 SER B N 1
ATOM 4315 C CA . SER B 1 84 ? 24.594 27.453 1.975 1 97.06 84 SER B CA 1
ATOM 4316 C C . SER B 1 84 ? 23.312 26.828 2.533 1 97.06 84 SER B C 1
ATOM 4318 O O . SER B 1 84 ? 22.234 27.406 2.428 1 97.06 84 SER B O 1
ATOM 4320 N N . SER B 1 85 ? 23.484 25.625 3.139 1 98.56 85 SER B N 1
ATOM 4321 C CA . SER B 1 85 ? 22.344 25 3.812 1 98.56 85 SER B CA 1
ATOM 4322 C C . SER B 1 85 ? 22.375 25.266 5.312 1 98.56 85 SER B C 1
ATOM 4324 O O . SER B 1 85 ? 21.922 24.438 6.105 1 98.56 85 SER B O 1
ATOM 4326 N N . THR B 1 86 ? 22.875 26.391 5.676 1 98.56 86 THR B N 1
ATOM 4327 C CA . THR B 1 86 ? 23.031 26.766 7.078 1 98.56 86 THR B CA 1
ATOM 4328 C C . THR B 1 86 ? 21.859 27.641 7.535 1 98.56 86 THR B C 1
ATOM 4330 O O . THR B 1 86 ? 21.422 28.531 6.809 1 98.56 86 THR B O 1
ATOM 4333 N N . VAL B 1 87 ? 21.391 27.375 8.75 1 98.88 87 VAL B N 1
ATOM 4334 C CA . VAL B 1 87 ? 20.406 28.219 9.43 1 98.88 87 VAL B CA 1
ATOM 4335 C C . VAL B 1 87 ? 21.016 28.766 10.719 1 98.88 87 VAL B C 1
ATOM 4337 O O . VAL B 1 87 ? 21.594 28.016 11.508 1 98.88 87 VAL B O 1
ATOM 4340 N N . ARG B 1 88 ? 20.906 30.062 10.883 1 98.75 88 ARG B N 1
ATOM 4341 C CA . ARG B 1 88 ? 21.156 30.672 12.188 1 98.75 88 ARG B CA 1
ATOM 4342 C C . ARG B 1 88 ? 19.859 30.969 12.922 1 98.75 88 ARG B C 1
ATOM 4344 O O . ARG B 1 88 ? 18.859 31.312 12.297 1 98.75 88 ARG B O 1
ATOM 4351 N N . TYR B 1 89 ? 19.906 30.812 14.227 1 98.75 89 TYR B N 1
ATOM 4352 C CA . TYR B 1 89 ? 18.672 31.031 14.984 1 98.75 89 TYR B CA 1
ATOM 4353 C C . TYR B 1 89 ? 18.984 31.453 16.422 1 98.75 89 TYR B C 1
ATOM 4355 O O . TYR B 1 89 ? 20.141 31.344 16.859 1 98.75 89 TYR B O 1
ATOM 4363 N N . GLY B 1 90 ? 18.016 32.031 17.016 1 97.88 90 GLY B N 1
ATOM 4364 C CA . GLY B 1 90 ? 18.172 32.469 18.391 1 97.88 90 GLY B CA 1
ATOM 4365 C C . GLY B 1 90 ? 16.906 33.125 18.938 1 97.88 90 GLY B C 1
ATOM 4366 O O . GLY B 1 90 ? 15.93 33.312 18.219 1 97.88 90 GLY B O 1
ATOM 4367 N N . ARG B 1 91 ? 16.656 33.562 20.219 1 96.06 91 ARG B N 1
ATOM 4368 C CA . ARG B 1 91 ? 15.461 34.031 20.891 1 96.06 91 ARG B CA 1
ATOM 4369 C C . ARG B 1 91 ? 15.508 35.531 21.094 1 96.06 91 ARG B C 1
ATOM 4371 O O . ARG B 1 91 ? 14.469 36.188 21.297 1 96.06 91 ARG B O 1
ATOM 4378 N N . GLY B 1 92 ? 16.547 36.188 20.828 1 89.06 92 GLY B N 1
ATOM 4379 C CA . GLY B 1 92 ? 16.703 37.531 21.344 1 89.06 92 GLY B CA 1
ATOM 4380 C C . GLY B 1 92 ? 16.453 38.594 20.297 1 89.06 92 GLY B C 1
ATOM 4381 O O . GLY B 1 92 ? 15.961 39.688 20.625 1 89.06 92 GLY B O 1
ATOM 4382 N N . SER B 1 93 ? 16.766 38.344 19.078 1 93.19 93 SER B N 1
ATOM 4383 C CA . SER B 1 93 ? 16.703 39.406 18.062 1 93.19 93 SER B CA 1
ATOM 4384 C C . SER B 1 93 ? 16.406 38.844 16.688 1 93.19 93 SER B C 1
ATOM 4386 O O . SER B 1 93 ? 16.906 37.781 16.328 1 93.19 93 SER B O 1
ATOM 4388 N N . PRO B 1 94 ? 15.57 39.562 15.945 1 95.62 94 PRO B N 1
ATOM 4389 C CA . PRO B 1 94 ? 15.352 39.156 14.555 1 95.62 94 PRO B CA 1
ATOM 4390 C C . PRO B 1 94 ? 16.547 39.469 13.656 1 95.62 94 PRO B C 1
ATOM 4392 O O . PRO B 1 94 ? 16.562 39.062 12.484 1 95.62 94 PRO B O 1
ATOM 4395 N N . ASP B 1 95 ? 17.578 40.156 14.188 1 96.75 95 ASP B N 1
ATOM 4396 C CA . ASP B 1 95 ? 18.797 40.438 13.438 1 96.75 95 ASP B CA 1
ATOM 4397 C C . ASP B 1 95 ? 19.656 39.188 13.258 1 96.75 95 ASP B C 1
ATOM 4399 O O . ASP B 1 95 ? 20.203 38.656 14.227 1 96.75 95 ASP B O 1
ATOM 4403 N N . PRO B 1 96 ? 19.828 38.75 12 1 96.19 96 PRO B N 1
ATOM 4404 C CA . PRO B 1 96 ? 20.594 37.531 11.766 1 96.19 96 PRO B CA 1
ATOM 4405 C C . PRO B 1 96 ? 21.984 37.594 12.398 1 96.19 96 PRO B C 1
ATOM 4407 O O . PRO B 1 96 ? 22.547 36.531 12.75 1 96.19 96 PRO B O 1
ATOM 4410 N N . ARG B 1 97 ? 22.766 38.781 12.641 1 93.5 97 ARG B N 1
ATOM 4411 C CA . ARG B 1 97 ? 24.094 38.938 13.203 1 93.5 97 ARG B CA 1
ATOM 4412 C C . ARG B 1 97 ? 24.109 38.625 14.695 1 93.5 97 ARG B C 1
ATOM 4414 O O . ARG B 1 97 ? 25.156 38.375 15.281 1 93.5 97 ARG B O 1
ATOM 4421 N N . LYS B 1 98 ? 22.875 38.594 15.133 1 95.81 98 LYS B N 1
ATOM 4422 C CA . LYS B 1 98 ? 22.781 38.406 16.578 1 95.81 98 LYS B CA 1
ATOM 4423 C C . LYS B 1 98 ? 22.297 36.969 16.906 1 95.81 98 LYS B C 1
ATOM 4425 O O . LYS B 1 98 ? 22.141 36.625 18.078 1 95.81 98 LYS B O 1
ATOM 4430 N N . MET B 1 99 ? 21.938 36.25 15.969 1 96.62 99 MET B N 1
ATOM 4431 C CA . MET B 1 99 ? 21.547 34.875 16.172 1 96.62 99 MET B CA 1
ATOM 4432 C C . MET B 1 99 ? 22.766 34 16.422 1 96.62 99 MET B C 1
ATOM 4434 O O . MET B 1 99 ? 23.547 33.719 15.508 1 96.62 99 MET B O 1
ATOM 4438 N N . LYS B 1 100 ? 22.891 33.438 17.562 1 94.56 100 LYS B N 1
ATOM 4439 C CA . LYS B 1 100 ? 24.141 32.844 18.031 1 94.56 100 LYS B CA 1
ATOM 4440 C C . LYS B 1 100 ? 24.203 31.359 17.703 1 94.56 100 LYS B C 1
ATOM 4442 O O . LYS B 1 100 ? 25.281 30.781 17.672 1 94.56 100 LYS B O 1
ATOM 4447 N N . LEU B 1 101 ? 23.078 30.719 17.547 1 97.88 101 LEU B N 1
ATOM 4448 C CA . LEU B 1 101 ? 23.062 29.297 17.25 1 97.88 101 LEU B CA 1
ATOM 4449 C C . LEU B 1 101 ? 23.078 29.062 15.734 1 97.88 101 LEU B C 1
ATOM 4451 O O . LEU B 1 101 ? 22.609 29.906 14.969 1 97.88 101 LEU B O 1
ATOM 4455 N N . SER B 1 102 ? 23.641 27.891 15.398 1 98.19 102 SER B N 1
ATOM 4456 C CA . SER B 1 102 ? 23.703 27.531 13.984 1 98.19 102 SER B CA 1
ATOM 4457 C C . SER B 1 102 ? 23.531 26.031 13.781 1 98.19 102 SER B C 1
ATOM 4459 O O . SER B 1 102 ? 23.891 25.25 14.656 1 98.19 102 SER B O 1
ATOM 4461 N N . ALA B 1 103 ? 22.922 25.641 12.719 1 98.56 103 ALA B N 1
ATOM 4462 C CA . ALA B 1 103 ? 22.812 24.25 12.289 1 98.56 103 ALA B CA 1
ATOM 4463 C C . ALA B 1 103 ? 23.062 24.109 10.797 1 98.56 103 ALA B C 1
ATOM 4465 O O . ALA B 1 103 ? 22.766 25.031 10.016 1 98.56 103 ALA B O 1
ATOM 4466 N N . ARG B 1 104 ? 23.672 22.984 10.383 1 97.94 104 ARG B N 1
ATOM 4467 C CA . ARG B 1 104 ? 23.922 22.688 8.977 1 97.94 104 ARG B CA 1
ATOM 4468 C C . ARG B 1 104 ? 22.938 21.641 8.445 1 97.94 104 ARG B C 1
ATOM 4470 O O . ARG B 1 104 ? 22.703 20.625 9.094 1 97.94 104 ARG B O 1
ATOM 4477 N N . GLY B 1 105 ? 22.391 21.938 7.305 1 98.38 105 GLY B N 1
ATOM 4478 C CA . GLY B 1 105 ? 21.406 21.062 6.703 1 98.38 105 GLY B CA 1
ATOM 4479 C C . GLY B 1 105 ? 21.938 20.312 5.484 1 98.38 105 GLY B C 1
ATOM 4480 O O . GLY B 1 105 ? 23.141 20.219 5.289 1 98.38 105 GLY B O 1
ATOM 4481 N N . THR B 1 106 ? 21.078 19.688 4.789 1 98.31 106 THR B N 1
ATOM 4482 C CA . THR B 1 106 ? 21.344 18.984 3.545 1 98.31 106 THR B CA 1
ATOM 4483 C C . THR B 1 106 ? 20.594 19.609 2.383 1 98.31 106 THR B C 1
ATOM 4485 O O . THR B 1 106 ? 19.75 20.5 2.586 1 98.31 106 THR B O 1
ATOM 4488 N N . ARG B 1 107 ? 20.953 19.281 1.225 1 98.25 107 ARG B N 1
ATOM 4489 C CA . ARG B 1 107 ? 20.312 19.781 0.021 1 98.25 107 ARG B CA 1
ATOM 4490 C C . ARG B 1 107 ? 19.969 18.656 -0.939 1 98.25 107 ARG B C 1
ATOM 4492 O O . ARG B 1 107 ? 20.719 17.688 -1.062 1 98.25 107 ARG B O 1
ATOM 4499 N N . THR B 1 108 ? 18.875 18.734 -1.629 1 98.38 108 THR B N 1
ATOM 4500 C CA . THR B 1 108 ? 18.469 17.797 -2.67 1 98.38 108 THR B CA 1
ATOM 4501 C C . THR B 1 108 ? 17.891 18.531 -3.873 1 98.38 108 THR B C 1
ATOM 4503 O O . THR B 1 108 ? 17.719 19.75 -3.84 1 98.38 108 THR B O 1
ATOM 4506 N N . ARG B 1 109 ? 17.719 17.875 -4.945 1 98.12 109 ARG B N 1
ATOM 4507 C CA . ARG B 1 109 ? 17.094 18.312 -6.188 1 98.12 109 ARG B CA 1
ATOM 4508 C C . ARG B 1 109 ? 16.438 17.156 -6.914 1 98.12 109 ARG B C 1
ATOM 4510 O O . ARG B 1 109 ? 16.766 15.992 -6.676 1 98.12 109 ARG B O 1
ATOM 4517 N N . TYR B 1 110 ? 15.398 17.375 -7.645 1 98.56 110 TYR B N 1
ATOM 4518 C CA . TYR B 1 110 ? 14.781 16.328 -8.453 1 98.56 110 TYR B CA 1
ATOM 4519 C C . TYR B 1 110 ? 14.312 16.875 -9.797 1 98.56 110 TYR B C 1
ATOM 4521 O O . TYR B 1 110 ? 14.141 18.094 -9.945 1 98.56 110 TYR B O 1
ATOM 4529 N N . SER B 1 111 ? 14.219 16.016 -10.766 1 98.31 111 SER B N 1
ATOM 4530 C CA . SER B 1 111 ? 13.641 16.344 -12.062 1 98.31 111 SER B CA 1
ATOM 4531 C C . SER B 1 111 ? 12.297 15.648 -12.258 1 98.31 111 SER B C 1
ATOM 4533 O O . SER B 1 111 ? 12.023 14.617 -11.641 1 98.31 111 SER B O 1
ATOM 4535 N N . TYR B 1 112 ? 11.438 16.266 -13.008 1 97.69 112 TYR B N 1
ATOM 4536 C CA . TYR B 1 112 ? 10.125 15.781 -13.422 1 97.69 112 TYR B CA 1
ATOM 4537 C C . TYR B 1 112 ? 9.836 16.156 -14.867 1 97.69 112 TYR B C 1
ATOM 4539 O O . TYR B 1 112 ? 9.836 17.344 -15.219 1 97.69 112 TYR B O 1
ATOM 4547 N N . VAL B 1 113 ? 9.539 15.289 -15.844 1 93.94 113 VAL B N 1
ATOM 4548 C CA . VAL B 1 113 ? 9.336 15.289 -17.281 1 93.94 113 VAL B CA 1
ATOM 4549 C C . VAL B 1 113 ? 9.938 16.547 -17.891 1 93.94 113 VAL B C 1
ATOM 4551 O O . VAL B 1 113 ? 10.852 16.469 -18.719 1 93.94 113 VAL B O 1
ATOM 4554 N N . ASN B 1 114 ? 9.453 17.766 -17.656 1 95.56 114 ASN B N 1
ATOM 4555 C CA . ASN B 1 114 ? 9.93 19.031 -18.219 1 95.56 114 ASN B CA 1
ATOM 4556 C C . ASN B 1 114 ? 10.219 20.062 -17.141 1 95.56 114 ASN B C 1
ATOM 4558 O O . ASN B 1 114 ? 9.969 21.25 -17.312 1 95.56 114 ASN B O 1
ATOM 4562 N N . TYR B 1 115 ? 10.695 19.562 -16.078 1 98.12 115 TYR B N 1
ATOM 4563 C CA . TYR B 1 115 ? 10.922 20.391 -14.906 1 98.12 115 TYR B CA 1
ATOM 4564 C C . TYR B 1 115 ? 12.102 19.891 -14.094 1 98.12 115 TYR B C 1
ATOM 4566 O O . TYR B 1 115 ? 12.312 18.672 -13.977 1 98.12 115 TYR B O 1
ATOM 4574 N N . THR B 1 116 ? 12.953 20.734 -13.641 1 98.5 116 THR B N 1
ATOM 4575 C CA . THR B 1 116 ? 13.945 20.469 -12.602 1 98.5 116 THR B CA 1
ATOM 4576 C C . THR B 1 116 ? 13.797 21.469 -11.453 1 98.5 116 THR B C 1
ATOM 4578 O O . THR B 1 116 ? 13.758 22.688 -11.68 1 98.5 116 THR B O 1
ATOM 4581 N N . SER B 1 117 ? 13.688 21.016 -10.25 1 98.69 117 SER B N 1
ATOM 4582 C CA . SER B 1 117 ? 13.492 21.891 -9.094 1 98.69 117 SER B CA 1
ATOM 4583 C C . SER B 1 117 ? 14.727 22.734 -8.82 1 98.69 117 SER B C 1
ATOM 4585 O O . SER B 1 117 ? 15.812 22.422 -9.297 1 98.69 117 SER B O 1
ATOM 4587 N N . GLY B 1 118 ? 14.508 23.859 -8.031 1 98.62 118 GLY B N 1
ATOM 4588 C CA . GLY B 1 118 ? 15.672 24.484 -7.418 1 98.62 118 GLY B CA 1
ATOM 4589 C C . GLY B 1 118 ? 16.375 23.594 -6.414 1 98.62 118 GLY B C 1
ATOM 4590 O O . GLY B 1 118 ? 16.078 22.406 -6.32 1 98.62 118 GLY B O 1
ATOM 4591 N N . PHE B 1 119 ? 17.297 24.203 -5.797 1 98.88 119 PHE B N 1
ATOM 4592 C CA . PHE B 1 119 ? 18 23.484 -4.742 1 98.88 119 PHE B CA 1
ATOM 4593 C C . PHE B 1 119 ? 17.203 23.5 -3.445 1 98.88 119 PHE B C 1
ATOM 4595 O O . PHE B 1 119 ? 17 24.562 -2.854 1 98.88 119 PHE B O 1
ATOM 4602 N N . ILE B 1 120 ? 16.75 22.359 -3.008 1 98.94 120 ILE B N 1
ATOM 4603 C CA . ILE B 1 120 ? 15.859 22.25 -1.854 1 98.94 120 ILE B CA 1
ATOM 4604 C C . ILE B 1 120 ? 16.672 21.922 -0.604 1 98.94 120 ILE B C 1
ATOM 4606 O O . ILE B 1 120 ? 17.359 20.906 -0.55 1 98.94 120 ILE B O 1
ATOM 4610 N N . HIS B 1 121 ? 16.578 22.828 0.361 1 98.94 121 HIS B N 1
ATOM 4611 C CA . HIS B 1 121 ? 17.344 22.688 1.592 1 98.94 121 HIS B CA 1
ATOM 4612 C C . HIS B 1 121 ? 16.453 22.25 2.752 1 98.94 121 HIS B C 1
ATOM 4614 O O . HIS B 1 121 ? 15.32 22.703 2.877 1 98.94 121 HIS B O 1
ATOM 4620 N N . HIS B 1 122 ? 17.031 21.359 3.607 1 98.88 122 HIS B N 1
ATOM 4621 C CA . HIS B 1 122 ? 16.422 20.984 4.879 1 98.88 122 HIS B CA 1
ATOM 4622 C C . HIS B 1 122 ? 17.438 21.062 6.016 1 98.88 122 HIS B C 1
ATOM 4624 O O . HIS B 1 122 ? 18.516 20.484 5.934 1 98.88 122 HIS B O 1
ATOM 4630 N N . CYS B 1 123 ? 17.125 21.797 7.008 1 98.94 123 CYS B N 1
ATOM 4631 C CA . CYS B 1 123 ? 17.984 21.953 8.172 1 98.94 123 CYS B CA 1
ATOM 4632 C C . CYS B 1 123 ? 17.188 21.781 9.469 1 98.94 123 CYS B C 1
ATOM 4634 O O . CYS B 1 123 ? 16.297 22.578 9.75 1 98.94 123 CYS B O 1
ATOM 4636 N N . THR B 1 124 ? 17.531 20.797 10.273 1 98.81 124 THR B N 1
ATOM 4637 C CA . THR B 1 124 ? 16.812 20.531 11.523 1 98.81 124 THR B CA 1
ATOM 4638 C C . THR B 1 124 ? 17.516 21.203 12.695 1 98.81 124 THR B C 1
ATOM 4640 O O . THR B 1 124 ? 18.703 20.953 12.945 1 98.81 124 THR B O 1
ATOM 4643 N N . LEU B 1 125 ? 16.812 22.109 13.305 1 98.88 125 LEU B N 1
ATOM 4644 C CA . LEU B 1 125 ? 17.266 22.719 14.547 1 98.88 125 LEU B CA 1
ATOM 4645 C C . LEU B 1 125 ? 16.875 21.875 15.75 1 98.88 125 LEU B C 1
ATOM 4647 O O . LEU B 1 125 ? 15.703 21.516 15.914 1 98.88 125 LEU B O 1
ATOM 4651 N N . THR B 1 126 ? 17.781 21.562 16.609 1 98.19 126 THR B N 1
ATOM 4652 C CA . THR B 1 126 ? 17.516 20.672 17.734 1 98.19 126 THR B CA 1
ATOM 4653 C C . THR B 1 126 ? 17.734 21.375 19.062 1 98.19 126 THR B C 1
ATOM 4655 O O . THR B 1 126 ? 18.266 22.5 19.094 1 98.19 126 THR B O 1
ATOM 4658 N N . GLY B 1 127 ? 17.266 20.734 20.141 1 97.62 127 GLY B N 1
ATOM 4659 C CA . GLY B 1 127 ? 17.484 21.266 21.484 1 97.62 127 GLY B CA 1
ATOM 4660 C C . GLY B 1 127 ? 16.688 22.531 21.75 1 97.62 127 GLY B C 1
ATOM 4661 O O . GLY B 1 127 ? 17.125 23.391 22.516 1 97.62 127 GLY B O 1
ATOM 4662 N N . LEU B 1 128 ? 15.594 22.75 21.172 1 98.56 128 LEU B N 1
ATOM 4663 C CA . LEU B 1 128 ? 14.773 23.953 21.312 1 98.56 128 LEU B CA 1
ATOM 4664 C C . LEU B 1 128 ? 13.977 23.906 22.625 1 98.56 128 LEU B C 1
ATOM 4666 O O . LEU B 1 128 ? 13.617 22.812 23.094 1 98.56 128 LEU B O 1
ATOM 4670 N N . LYS B 1 129 ? 13.758 25.062 23.172 1 98.06 129 LYS B N 1
ATOM 4671 C CA . LYS B 1 129 ? 12.992 25.156 24.422 1 98.06 129 LYS B CA 1
ATOM 4672 C C . LYS B 1 129 ? 11.5 25.281 24.141 1 98.06 129 LYS B C 1
ATOM 4674 O O . LYS B 1 129 ? 11.07 26.188 23.406 1 98.06 129 LYS B O 1
ATOM 4679 N N . HIS B 1 130 ? 10.703 24.469 24.797 1 98.31 130 HIS B N 1
ATOM 4680 C CA . HIS B 1 130 ? 9.258 24.516 24.641 1 98.31 130 HIS B CA 1
ATOM 4681 C C . HIS B 1 130 ? 8.711 25.906 24.969 1 98.31 130 HIS B C 1
ATOM 4683 O O . HIS B 1 130 ? 9.148 26.531 25.938 1 98.31 130 HIS B O 1
ATOM 4689 N N . GLY B 1 131 ? 7.82 26.344 24.078 1 97.69 131 GLY B N 1
ATOM 4690 C CA . GLY B 1 131 ? 7.094 27.578 24.328 1 97.69 131 GLY B CA 1
ATOM 4691 C C . GLY B 1 131 ? 7.879 28.812 23.938 1 97.69 131 GLY B C 1
ATOM 4692 O O . GLY B 1 131 ? 7.336 29.922 23.922 1 97.69 131 GLY B O 1
ATOM 4693 N N . ALA B 1 132 ? 9.117 28.688 23.562 1 98.12 132 ALA B N 1
ATOM 4694 C CA . ALA B 1 132 ? 9.977 29.844 23.281 1 98.12 132 ALA B CA 1
ATOM 4695 C C . ALA B 1 132 ? 9.82 30.281 21.828 1 98.12 132 ALA B C 1
ATOM 4697 O O . ALA B 1 132 ? 9.656 29.453 20.938 1 98.12 132 ALA B O 1
ATOM 4698 N N . LYS B 1 133 ? 9.898 31.594 21.656 1 98.19 133 LYS B N 1
ATOM 4699 C CA . LYS B 1 133 ? 9.969 32.156 20.312 1 98.19 133 LYS B CA 1
ATOM 4700 C C . LYS B 1 133 ? 11.414 32.156 19.797 1 98.19 133 LYS B C 1
ATOM 4702 O O . LYS B 1 133 ? 12.32 32.594 20.516 1 98.19 133 LYS B O 1
ATOM 4707 N N . TYR B 1 134 ? 11.688 31.719 18.656 1 98.69 134 TYR B N 1
ATOM 4708 C CA . TYR B 1 134 ? 12.984 31.781 17.984 1 98.69 134 TYR B CA 1
ATOM 4709 C C . TYR B 1 134 ? 12.891 32.594 16.688 1 98.69 134 TYR B C 1
ATOM 4711 O O . TYR B 1 134 ? 11.906 32.5 15.961 1 98.69 134 TYR B O 1
ATOM 4719 N N . TYR B 1 135 ? 13.891 33.344 16.469 1 98.81 135 TYR B N 1
ATOM 4720 C CA . TYR B 1 135 ? 14.141 33.906 15.141 1 98.81 135 TYR B CA 1
ATOM 4721 C C . TYR B 1 135 ? 15.133 33.031 14.367 1 98.81 135 TYR B C 1
ATOM 4723 O O . TYR B 1 135 ? 16.031 32.438 14.961 1 98.81 135 TYR B O 1
ATOM 4731 N N . TYR B 1 136 ? 14.984 32.906 13.039 1 98.88 136 TYR B N 1
ATOM 4732 C CA . TYR B 1 136 ? 15.914 32.125 12.234 1 98.88 136 TYR B CA 1
ATOM 4733 C C . TYR B 1 136 ? 16.141 32.781 10.875 1 98.88 136 TYR B C 1
ATOM 4735 O O . TYR B 1 136 ? 15.297 33.5 10.383 1 98.88 136 TYR B O 1
ATOM 4743 N N . ALA B 1 137 ? 17.344 32.5 10.359 1 98.81 137 ALA B N 1
ATOM 4744 C CA . ALA B 1 137 ? 17.75 33.125 9.102 1 98.81 137 ALA B CA 1
ATOM 4745 C C . ALA B 1 137 ? 18.547 32.156 8.25 1 98.81 137 ALA B C 1
ATOM 4747 O O . ALA B 1 137 ? 19.234 31.281 8.773 1 98.81 137 ALA B O 1
ATOM 4748 N N . MET B 1 138 ? 18.469 32.312 6.973 1 98.69 138 MET B N 1
ATOM 4749 C CA . MET B 1 138 ? 19.219 31.531 6 1 98.69 138 MET B CA 1
ATOM 4750 C C . MET B 1 138 ? 19.562 32.375 4.77 1 98.69 138 MET B C 1
ATOM 4752 O O . MET B 1 138 ? 19.109 33.5 4.641 1 98.69 138 MET B O 1
ATOM 4756 N N . GLY B 1 139 ? 20.281 31.766 3.871 1 98.19 139 GLY B N 1
ATOM 4757 C CA . GLY B 1 139 ? 20.672 32.469 2.646 1 98.19 139 GLY B CA 1
ATOM 4758 C C . GLY B 1 139 ? 22.016 33.156 2.748 1 98.19 139 GLY B C 1
ATOM 4759 O O . GLY B 1 139 ? 22.328 34.031 1.961 1 98.19 139 GLY B O 1
ATOM 4760 N N . PHE B 1 140 ? 22.828 32.812 3.67 1 97.25 140 PHE B N 1
ATOM 4761 C CA . PHE B 1 140 ? 24.125 33.438 3.904 1 97.25 140 PHE B CA 1
ATOM 4762 C C . PHE B 1 140 ? 25.031 33.312 2.689 1 97.25 140 PHE B C 1
ATOM 4764 O O . PHE B 1 140 ? 25.109 32.219 2.094 1 97.25 140 PHE B O 1
ATOM 4771 N N . GLY B 1 141 ? 25.75 34.312 2.398 1 96.81 141 GLY B N 1
ATOM 4772 C CA . GLY B 1 141 ? 26.594 34.375 1.217 1 96.81 141 GLY B CA 1
ATOM 4773 C C . GLY B 1 141 ? 25.938 35.062 0.04 1 96.81 141 GLY B C 1
ATOM 4774 O O . GLY B 1 141 ? 26.609 35.5 -0.884 1 96.81 141 GLY B O 1
ATOM 4775 N N . HIS B 1 142 ? 24.578 35.156 0.075 1 97.56 142 HIS B N 1
ATOM 4776 C CA . HIS B 1 142 ? 23.812 35.875 -0.937 1 97.56 142 HIS B CA 1
ATOM 4777 C C . HIS B 1 142 ? 22.781 36.781 -0.294 1 97.56 142 HIS B C 1
ATOM 4779 O O . HIS B 1 142 ? 23.141 37.719 0.41 1 97.56 142 HIS B O 1
ATOM 4785 N N . THR B 1 143 ? 21.5 36.438 -0.466 1 98.19 143 THR B N 1
ATOM 4786 C CA . THR B 1 143 ? 20.438 37.188 0.165 1 98.19 143 THR B CA 1
ATOM 4787 C C . THR B 1 143 ? 19.922 36.5 1.411 1 98.19 143 THR B C 1
ATOM 4789 O O . THR B 1 143 ? 19.438 35.375 1.333 1 98.19 143 THR B O 1
ATOM 4792 N N . VAL B 1 144 ? 20.016 37.188 2.52 1 98.25 144 VAL B N 1
ATOM 4793 C CA . VAL B 1 144 ? 19.578 36.594 3.785 1 98.25 144 VAL B CA 1
ATOM 4794 C C . VAL B 1 144 ? 18.125 36.969 4.043 1 98.25 144 VAL B C 1
ATOM 4796 O O . VAL B 1 144 ? 17.703 38.094 3.855 1 98.25 144 VAL B O 1
ATOM 4799 N N . ARG B 1 145 ? 17.297 36 4.398 1 98.38 145 ARG B N 1
ATOM 4800 C CA . ARG B 1 145 ? 15.93 36.219 4.855 1 98.38 145 ARG B CA 1
ATOM 4801 C C . ARG B 1 145 ? 15.727 35.656 6.258 1 98.38 145 ARG B C 1
ATOM 4803 O O . ARG B 1 145 ? 16.328 34.625 6.617 1 98.38 145 ARG B O 1
ATOM 4810 N N . SER B 1 146 ? 14.945 36.312 7.039 1 98.12 146 SER B N 1
ATOM 4811 C CA . SER B 1 146 ? 14.711 35.938 8.43 1 98.12 146 SER B CA 1
ATOM 4812 C C . SER B 1 146 ? 13.227 35.75 8.719 1 98.12 146 SER B C 1
ATOM 4814 O O . SER B 1 146 ? 12.391 36.438 8.125 1 98.12 146 SER B O 1
ATOM 4816 N N . PHE B 1 147 ? 12.938 34.875 9.578 1 98.69 147 PHE B N 1
ATOM 4817 C CA . PHE B 1 147 ? 11.594 34.5 10.039 1 98.69 147 PHE B CA 1
ATOM 4818 C C . PHE B 1 147 ? 11.594 34.188 11.523 1 98.69 147 PHE B C 1
ATOM 4820 O O . PHE B 1 147 ? 12.625 34.344 12.195 1 98.69 147 PHE B O 1
ATOM 4827 N N . SER B 1 148 ? 10.453 33.875 12.008 1 98.75 148 SER B N 1
ATOM 4828 C CA . SER B 1 148 ? 10.367 33.469 13.398 1 98.75 148 SER B CA 1
ATOM 4829 C C . SER B 1 148 ? 9.297 32.375 13.586 1 98.75 148 SER B C 1
ATOM 4831 O O . SER B 1 148 ? 8.414 32.219 12.734 1 98.75 148 SER B O 1
ATOM 4833 N N . PHE B 1 149 ? 9.43 31.625 14.602 1 98.5 149 PHE B N 1
ATOM 4834 C CA . PHE B 1 149 ? 8.414 30.672 15.023 1 98.5 149 PHE B CA 1
ATOM 4835 C C . PHE B 1 149 ? 8.422 30.516 16.531 1 98.5 149 PHE B C 1
ATOM 4837 O O . PHE B 1 149 ? 9.375 30.906 17.203 1 98.5 149 PHE B O 1
ATOM 4844 N N . THR B 1 150 ? 7.344 30.016 17.047 1 98.19 150 THR B N 1
ATOM 4845 C CA . THR B 1 150 ? 7.25 29.641 18.438 1 98.19 150 THR B CA 1
ATOM 4846 C C . THR B 1 150 ? 7.188 28.125 18.594 1 98.19 150 THR B C 1
ATOM 4848 O O . THR B 1 150 ? 6.375 27.469 17.938 1 98.19 150 THR B O 1
ATOM 4851 N N . VAL B 1 151 ? 8.062 27.594 19.438 1 98.44 151 VAL B N 1
ATOM 4852 C CA . VAL B 1 151 ? 8.078 26.156 19.703 1 98.44 151 VAL B CA 1
ATOM 4853 C C . VAL B 1 151 ? 6.82 25.766 20.469 1 98.44 151 VAL B C 1
ATOM 4855 O O . VAL B 1 151 ? 6.398 26.469 21.391 1 98.44 151 VAL B O 1
ATOM 4858 N N . PRO B 1 152 ? 6.203 24.609 20.062 1 97.44 152 PRO B N 1
ATOM 4859 C CA . PRO B 1 152 ? 5.016 24.203 20.812 1 97.44 152 PRO B CA 1
ATOM 4860 C C . PRO B 1 152 ? 5.305 24 22.297 1 97.44 152 PRO B C 1
ATOM 4862 O O . PRO B 1 152 ? 6.441 23.719 22.688 1 97.44 152 PRO B O 1
ATOM 4865 N N . PRO B 1 153 ? 4.27 24.188 23.125 1 97.88 153 PRO B N 1
ATOM 4866 C CA . PRO B 1 153 ? 4.465 23.938 24.562 1 97.88 153 PRO B CA 1
ATOM 4867 C C . PRO B 1 153 ? 4.836 22.484 24.859 1 97.88 153 PRO B C 1
ATOM 4869 O O . PRO B 1 153 ? 4.594 21.594 24.047 1 97.88 153 PRO B O 1
ATOM 4872 N N . LYS B 1 154 ? 5.383 22.281 26.031 1 97.5 154 LYS B N 1
ATOM 4873 C CA . LYS B 1 154 ? 5.703 20.938 26.484 1 97.5 154 LYS B CA 1
ATOM 4874 C C . LYS B 1 154 ? 4.445 20.078 26.594 1 97.5 154 LYS B C 1
ATOM 4876 O O . LYS B 1 154 ? 3.424 20.531 27.109 1 97.5 154 LYS B O 1
ATOM 4881 N N . PRO B 1 155 ? 4.52 18.891 26.109 1 97.81 155 PRO B N 1
ATOM 4882 C CA . PRO B 1 155 ? 3.355 18.016 26.234 1 97.81 155 PRO B CA 1
ATOM 4883 C C . PRO B 1 155 ? 2.932 17.812 27.688 1 97.81 155 PRO B C 1
ATOM 4885 O O . PRO B 1 155 ? 3.781 17.625 28.562 1 97.81 155 PRO B O 1
ATOM 4888 N N . GLY B 1 156 ? 1.624 17.906 27.891 1 97.75 156 GLY B N 1
ATOM 4889 C CA . GLY B 1 156 ? 1.013 17.734 29.203 1 97.75 156 GLY B CA 1
ATOM 4890 C C . GLY B 1 156 ? -0.503 17.719 29.156 1 97.75 156 GLY B C 1
ATOM 4891 O O . GLY B 1 156 ? -1.103 18.109 28.156 1 97.75 156 GLY B O 1
ATOM 4892 N N . PRO B 1 157 ? -1.245 17.188 30.188 1 96.75 157 PRO B N 1
ATOM 4893 C CA . PRO B 1 157 ? -2.68 16.891 30.125 1 96.75 157 PRO B CA 1
ATOM 4894 C C . PRO B 1 157 ? -3.537 18.156 30.125 1 96.75 157 PRO B C 1
ATOM 4896 O O . PRO B 1 157 ? -4.656 18.141 29.609 1 96.75 157 PRO B O 1
ATOM 4899 N N . ASP B 1 158 ? -3.113 19.266 30.688 1 97.94 158 ASP B N 1
ATOM 4900 C CA . ASP B 1 158 ? -3.908 20.484 30.797 1 97.94 158 ASP B CA 1
ATOM 4901 C C . ASP B 1 158 ? -3.178 21.672 30.156 1 97.94 158 ASP B C 1
ATOM 4903 O O . ASP B 1 158 ? -3.088 22.75 30.766 1 97.94 158 ASP B O 1
ATOM 4907 N N . VAL B 1 159 ? -2.639 21.391 29 1 98.38 159 VAL B N 1
ATOM 4908 C CA . VAL B 1 159 ? -1.956 22.422 28.234 1 98.38 159 VAL B CA 1
ATOM 4909 C C . VAL B 1 159 ? -2.807 22.828 27.031 1 98.38 159 VAL B C 1
ATOM 4911 O O . VAL B 1 159 ? -2.926 22.062 26.078 1 98.38 159 VAL B O 1
ATOM 4914 N N . PRO B 1 160 ? -3.426 23.969 27.078 1 98.06 160 PRO B N 1
ATOM 4915 C CA . PRO B 1 160 ? -4.281 24.406 25.969 1 98.06 160 PRO B CA 1
ATOM 4916 C C . PRO B 1 160 ? -3.506 24.641 24.672 1 98.06 160 PRO B C 1
ATOM 4918 O O . PRO B 1 160 ? -2.326 25 24.719 1 98.06 160 PRO B O 1
ATOM 4921 N N . PHE B 1 161 ? -4.121 24.484 23.594 1 98.44 161 PHE B N 1
ATOM 4922 C CA . PHE B 1 161 ? -3.5 24.672 22.281 1 98.44 161 PHE B CA 1
ATOM 4923 C C . PHE B 1 161 ? -4.562 24.797 21.188 1 98.44 161 PHE B C 1
ATOM 4925 O O . PHE B 1 161 ? -5.574 24.094 21.219 1 98.44 161 PHE B O 1
ATOM 4932 N N . LYS B 1 162 ? -4.34 25.672 20.297 1 98.5 162 LYS B N 1
ATOM 4933 C CA . LYS B 1 162 ? -5.262 25.875 19.172 1 98.5 162 LYS B CA 1
ATOM 4934 C C . LYS B 1 162 ? -4.633 25.438 17.859 1 98.5 162 LYS B C 1
ATOM 4936 O O . LYS B 1 162 ? -3.648 26.031 17.406 1 98.5 162 LYS B O 1
ATOM 4941 N N . PHE B 1 163 ? -5.238 24.406 17.203 1 98.69 163 PHE B N 1
ATOM 4942 C CA . PHE B 1 163 ? -4.824 23.938 15.891 1 98.69 163 PHE B CA 1
ATOM 4943 C C . PHE B 1 163 ? -5.66 24.594 14.797 1 98.69 163 PHE B C 1
ATOM 4945 O O . PHE B 1 163 ? -6.863 24.812 14.969 1 98.69 163 PHE B O 1
ATOM 4952 N N . GLY B 1 164 ? -5 24.984 13.703 1 98.56 164 GLY B N 1
ATOM 4953 C CA . GLY B 1 164 ? -5.723 25.156 12.453 1 98.56 164 GLY B CA 1
ATOM 4954 C C . GLY B 1 164 ? -5.891 23.859 11.68 1 98.56 164 GLY B C 1
ATOM 4955 O O . GLY B 1 164 ? -5.047 22.969 11.766 1 98.56 164 GLY B O 1
ATOM 4956 N N . LEU B 1 165 ? -7.016 23.688 10.969 1 98.69 165 LEU B N 1
ATOM 4957 C CA . LEU B 1 165 ? -7.301 22.516 10.141 1 98.69 165 LEU B CA 1
ATOM 4958 C C . LEU B 1 165 ? -7.59 22.922 8.703 1 98.69 165 LEU B C 1
ATOM 4960 O O . LEU B 1 165 ? -8.508 23.719 8.453 1 98.69 165 LEU B O 1
ATOM 4964 N N . ILE B 1 166 ? -6.789 22.453 7.746 1 98.75 166 ILE B N 1
ATOM 4965 C CA . ILE B 1 166 ? -6.941 22.766 6.332 1 98.75 166 ILE B CA 1
ATOM 4966 C C . ILE B 1 166 ? -6.672 21.516 5.5 1 98.75 166 ILE B C 1
ATOM 4968 O O . ILE B 1 166 ? -5.812 20.703 5.852 1 98.75 166 ILE B O 1
ATOM 4972 N N . GLY B 1 167 ? -7.41 21.266 4.465 1 98.56 167 GLY B N 1
ATOM 4973 C CA . GLY B 1 167 ? -7.109 20.234 3.477 1 98.56 167 GLY B CA 1
ATOM 4974 C C . GLY B 1 167 ? -7.441 20.672 2.057 1 98.56 167 GLY B C 1
ATOM 4975 O O . GLY B 1 167 ? -8.297 21.531 1.845 1 98.56 167 GLY B O 1
ATOM 4976 N N . ASP B 1 168 ? -6.73 20.141 1.109 1 98.69 168 ASP B N 1
ATOM 4977 C CA . ASP B 1 168 ? -7.062 20.297 -0.303 1 98.69 168 ASP B CA 1
ATOM 4978 C C . ASP B 1 168 ? -7.043 21.766 -0.705 1 98.69 168 ASP B C 1
ATOM 4980 O O . ASP B 1 168 ? -8.008 22.281 -1.283 1 98.69 168 ASP B O 1
ATOM 4984 N N . LEU B 1 169 ? -6 22.438 -0.486 1 98.5 169 LEU B N 1
ATOM 4985 C CA . LEU B 1 169 ? -5.957 23.891 -0.586 1 98.5 169 LEU B CA 1
ATOM 4986 C C . LEU B 1 169 ? -5.727 24.328 -2.029 1 98.5 169 LEU B C 1
ATOM 4988 O O . LEU B 1 169 ? -6.453 25.188 -2.545 1 98.5 169 LEU B O 1
ATOM 4992 N N . GLY B 1 170 ? -4.727 23.766 -2.742 1 97.81 170 GLY B N 1
ATOM 4993 C CA . GLY B 1 170 ? -4.391 24.219 -4.086 1 97.81 170 GLY B CA 1
ATOM 4994 C C . GLY B 1 170 ? -3.932 25.656 -4.137 1 97.81 170 GLY B C 1
ATOM 4995 O O . GLY B 1 170 ? -3.256 26.141 -3.221 1 97.81 170 GLY B O 1
ATOM 4996 N N . GLN B 1 171 ? -4.152 26.312 -5.285 1 97.75 171 GLN B N 1
ATOM 4997 C CA . GLN B 1 171 ? -3.637 27.672 -5.473 1 97.75 171 GLN B CA 1
ATOM 4998 C C . GLN B 1 171 ? -4.566 28.5 -6.355 1 97.75 171 GLN B C 1
ATOM 5000 O O . GLN B 1 171 ? -4.117 29.172 -7.277 1 97.75 171 GLN B O 1
ATOM 5005 N N . THR B 1 172 ? -5.816 28.422 -6.086 1 97 172 THR B N 1
ATOM 5006 C CA . THR B 1 172 ? -6.867 29.219 -6.73 1 97 172 THR B CA 1
ATOM 5007 C C . THR B 1 172 ? -7.191 30.453 -5.914 1 97 172 THR B C 1
ATOM 5009 O O . THR B 1 172 ? -6.645 30.656 -4.824 1 97 172 THR B O 1
ATOM 5012 N N . PHE B 1 173 ? -8.125 31.297 -6.5 1 95.69 173 PHE B N 1
ATOM 5013 C CA . PHE B 1 173 ? -8.594 32.438 -5.723 1 95.69 173 PHE B CA 1
ATOM 5014 C C . PHE B 1 173 ? -9.336 31.984 -4.473 1 95.69 173 PHE B C 1
ATOM 5016 O O . PHE B 1 173 ? -9.273 32.625 -3.432 1 95.69 173 PHE B O 1
ATOM 5023 N N . ASP B 1 174 ? -10.055 30.891 -4.578 1 95.06 174 ASP B N 1
ATOM 5024 C CA . ASP B 1 174 ? -10.719 30.312 -3.416 1 95.06 174 ASP B CA 1
ATOM 5025 C C . ASP B 1 174 ? -9.695 29.828 -2.387 1 95.06 174 ASP B C 1
ATOM 5027 O O . ASP B 1 174 ? -9.922 29.938 -1.18 1 95.06 174 ASP B O 1
ATOM 5031 N N . SER B 1 175 ? -8.602 29.234 -2.855 1 97.38 175 SER B N 1
ATOM 5032 C CA . SER B 1 175 ? -7.516 28.828 -1.969 1 97.38 175 SER B CA 1
ATOM 5033 C C . SER B 1 175 ? -6.984 30.016 -1.173 1 97.38 175 SER B C 1
ATOM 5035 O O . SER B 1 175 ? -6.762 29.922 0.035 1 97.38 175 SER B O 1
ATOM 5037 N N . ASN B 1 176 ? -6.785 31.125 -1.903 1 97.06 176 ASN B N 1
ATOM 5038 C CA . ASN B 1 176 ? -6.297 32.344 -1.254 1 97.06 176 ASN B CA 1
ATOM 5039 C C . ASN B 1 176 ? -7.293 32.875 -0.221 1 97.06 176 ASN B C 1
ATOM 5041 O O . ASN B 1 176 ? -6.895 33.312 0.851 1 97.06 176 ASN B O 1
ATOM 5045 N N . SER B 1 177 ? -8.547 32.781 -0.562 1 95.19 177 SER B N 1
ATOM 5046 C CA . SER B 1 177 ? -9.586 33.219 0.374 1 95.19 177 SER B CA 1
ATOM 5047 C C . SER B 1 177 ? -9.562 32.344 1.637 1 95.19 177 SER B C 1
ATOM 5049 O O . SER B 1 177 ? -9.664 32.875 2.748 1 95.19 177 SER B O 1
ATOM 5051 N N . THR B 1 178 ? -9.422 31.047 1.493 1 96.81 178 THR B N 1
ATOM 5052 C CA . THR B 1 178 ? -9.383 30.125 2.621 1 96.81 178 THR B CA 1
ATOM 5053 C C . THR B 1 178 ? -8.188 30.406 3.516 1 96.81 178 THR B C 1
ATOM 5055 O O . THR B 1 178 ? -8.32 30.516 4.734 1 96.81 178 THR B O 1
ATOM 5058 N N . LEU B 1 179 ? -7.031 30.547 2.904 1 97.69 179 LEU B N 1
ATOM 5059 C CA . LEU B 1 179 ? -5.82 30.766 3.689 1 97.69 179 LEU B CA 1
ATOM 5060 C C . LEU B 1 179 ? -5.867 32.125 4.395 1 97.69 179 LEU B C 1
ATOM 5062 O O . LEU B 1 179 ? -5.469 32.219 5.555 1 97.69 179 LEU B O 1
ATOM 5066 N N . SER B 1 180 ? -6.367 33.188 3.715 1 96.38 180 SER B N 1
ATOM 5067 C CA . SER B 1 180 ? -6.492 34.5 4.324 1 96.38 180 SER B CA 1
ATOM 5068 C C . SER B 1 180 ? -7.465 34.469 5.5 1 96.38 180 SER B C 1
ATOM 5070 O O . SER B 1 180 ? -7.211 35.094 6.535 1 96.38 180 SER B O 1
ATOM 5072 N N . HIS B 1 181 ? -8.555 33.812 5.25 1 96.25 181 HIS B N 1
ATOM 5073 C CA . HIS B 1 181 ? -9.539 33.688 6.32 1 96.25 181 HIS B CA 1
ATOM 5074 C C . HIS B 1 181 ? -8.953 32.938 7.523 1 96.25 181 HIS B C 1
ATOM 5076 O O . HIS B 1 181 ? -9.156 33.344 8.664 1 96.25 181 HIS B O 1
ATOM 5082 N N . TYR B 1 182 ? -8.266 31.891 7.27 1 96.81 182 TYR B N 1
ATOM 5083 C CA . TYR B 1 182 ? -7.617 31.125 8.336 1 96.81 182 TYR B CA 1
ATOM 5084 C C . TYR B 1 182 ? -6.648 32 9.117 1 96.81 182 TYR B C 1
ATOM 5086 O O . TYR B 1 182 ? -6.629 31.984 10.352 1 96.81 182 TYR B O 1
ATOM 5094 N N . GLU B 1 183 ? -5.855 32.812 8.414 1 95.31 183 GLU B N 1
ATOM 5095 C CA . GLU B 1 183 ? -4.863 33.688 9.047 1 95.31 183 GLU B CA 1
ATOM 5096 C C . GLU B 1 183 ? -5.523 34.656 10.016 1 95.31 183 GLU B C 1
ATOM 5098 O O . GLU B 1 183 ? -4.938 35.031 11.031 1 95.31 183 GLU B O 1
ATOM 5103 N N . SER B 1 184 ? -6.711 34.938 9.742 1 92.31 184 SER B N 1
ATOM 5104 C CA . SER B 1 184 ? -7.449 35.875 10.586 1 92.31 184 SER B CA 1
ATOM 5105 C C . SER B 1 184 ? -8.039 35.156 11.805 1 92.31 184 SER B C 1
ATOM 5107 O O . SER B 1 184 ? -8.367 35.812 12.805 1 92.31 184 SER B O 1
ATOM 5109 N N . ASN B 1 185 ? -8.305 33.906 11.695 1 83.75 185 ASN B N 1
ATOM 5110 C CA . ASN B 1 185 ? -8.906 33.125 12.766 1 83.75 185 ASN B CA 1
ATOM 5111 C C . ASN B 1 185 ? -7.848 32.438 13.617 1 83.75 185 ASN B C 1
ATOM 5113 O O . ASN B 1 185 ? -7.973 32.344 14.844 1 83.75 185 ASN B O 1
ATOM 5117 N N . GLY B 1 186 ? -6.902 31.969 12.938 1 81.31 186 GLY B N 1
ATOM 5118 C CA . GLY B 1 186 ? -5.605 31.719 13.539 1 81.31 186 GLY B CA 1
ATOM 5119 C C . GLY B 1 186 ? -5.508 30.328 14.164 1 81.31 186 GLY B C 1
ATOM 5120 O O . GLY B 1 186 ? -6.512 29.625 14.289 1 81.31 186 GLY B O 1
ATOM 5121 N N . GLY B 1 187 ? -4.418 29.75 14.484 1 92.56 187 GLY B N 1
ATOM 5122 C CA . GLY B 1 187 ? -3.818 28.609 15.156 1 92.56 187 GLY B CA 1
ATOM 5123 C C . GLY B 1 187 ? -2.309 28.703 15.266 1 92.56 187 GLY B C 1
ATOM 5124 O O . GLY B 1 187 ? -1.698 29.609 14.695 1 92.56 187 GLY B O 1
ATOM 5125 N N . ALA B 1 188 ? -1.856 27.859 16.125 1 97.25 188 ALA B N 1
ATOM 5126 C CA . ALA B 1 188 ? -0.416 27.906 16.375 1 97.25 188 ALA B CA 1
ATOM 5127 C C . ALA B 1 188 ? 0.311 26.812 15.602 1 97.25 188 ALA B C 1
ATOM 5129 O O . ALA B 1 188 ? 1.535 26.859 15.453 1 97.25 188 ALA B O 1
ATOM 5130 N N . ALA B 1 189 ? -0.397 25.859 15.125 1 98.38 189 ALA B N 1
ATOM 5131 C CA . ALA B 1 189 ? 0.022 24.812 14.195 1 98.38 189 ALA B CA 1
ATOM 5132 C C . ALA B 1 189 ? -1.144 24.359 13.32 1 98.38 189 ALA B C 1
ATOM 5134 O O . ALA B 1 189 ? -2.305 24.469 13.719 1 98.38 189 ALA B O 1
ATOM 5135 N N . VAL B 1 190 ? -0.841 23.875 12.156 1 98.69 190 VAL B N 1
ATOM 5136 C CA . VAL B 1 190 ? -1.915 23.469 11.25 1 98.69 190 VAL B CA 1
ATOM 5137 C C . VAL B 1 190 ? -1.845 21.969 11 1 98.69 190 VAL B C 1
ATOM 5139 O O . VAL B 1 190 ? -0.782 21.438 10.672 1 98.69 190 VAL B O 1
ATOM 5142 N N . LEU B 1 191 ? -2.916 21.266 11.258 1 98.81 191 LEU B N 1
ATOM 5143 C CA . LEU B 1 191 ? -3.105 19.906 10.781 1 98.81 191 LEU B CA 1
ATOM 5144 C C . LEU B 1 191 ? -3.57 19.891 9.328 1 98.81 191 LEU B C 1
ATOM 5146 O O . LEU B 1 191 ? -4.75 20.109 9.047 1 98.81 191 LEU B O 1
ATOM 5150 N N . PHE B 1 192 ? -2.643 19.719 8.391 1 98.81 192 PHE B N 1
ATOM 5151 C CA . PHE B 1 192 ? -2.943 19.766 6.969 1 98.81 192 PHE B CA 1
ATOM 5152 C C . PHE B 1 192 ? -3.197 18.375 6.418 1 98.81 192 PHE B C 1
ATOM 5154 O O . PHE B 1 192 ? -2.309 17.516 6.449 1 98.81 192 PHE B O 1
ATOM 5161 N N . VAL B 1 193 ? -4.383 18.109 5.797 1 98.81 193 VAL B N 1
ATOM 5162 C CA . VAL B 1 193 ? -4.809 16.734 5.598 1 98.81 193 VAL B CA 1
ATOM 5163 C C . VAL B 1 193 ? -4.676 16.359 4.125 1 98.81 193 VAL B C 1
ATOM 5165 O O . VAL B 1 193 ? -5.41 15.492 3.629 1 98.81 193 VAL B O 1
ATOM 5168 N N . GLY B 1 194 ? -3.779 17.016 3.441 1 98.69 194 GLY B N 1
ATOM 5169 C CA . GLY B 1 194 ? -3.336 16.469 2.168 1 98.69 194 GLY B CA 1
ATOM 5170 C C . GLY B 1 194 ? -3.852 17.25 0.972 1 98.69 194 GLY B C 1
ATOM 5171 O O . GLY B 1 194 ? -4.727 18.109 1.114 1 98.69 194 GLY B O 1
ATOM 5172 N N . ASP B 1 195 ? -3.309 16.953 -0.247 1 98.81 195 ASP B N 1
ATOM 5173 C CA . ASP B 1 195 ? -3.529 17.625 -1.528 1 98.81 195 ASP B CA 1
ATOM 5174 C C . ASP B 1 195 ? -3.043 19.062 -1.489 1 98.81 195 ASP B C 1
ATOM 5176 O O . ASP B 1 195 ? -3.834 19.984 -1.275 1 98.81 195 ASP B O 1
ATOM 5180 N N . LEU B 1 196 ? -1.796 19.188 -1.815 1 98.69 196 LEU B N 1
ATOM 5181 C CA . LEU B 1 196 ? -1.099 20.453 -1.669 1 98.69 196 LEU B CA 1
ATOM 5182 C C . LEU B 1 196 ? -1.216 21.297 -2.939 1 98.69 196 LEU B C 1
ATOM 5184 O O . LEU B 1 196 ? -2.203 22 -3.131 1 98.69 196 LEU B O 1
ATOM 5188 N N . SER B 1 197 ? -0.445 21 -3.977 1 98.19 197 SER B N 1
ATOM 5189 C CA . SER B 1 197 ? -0.235 21.906 -5.098 1 98.19 197 SER B CA 1
ATOM 5190 C C . SER B 1 197 ? -1.21 21.625 -6.234 1 98.19 197 SER B C 1
ATOM 5192 O O . SER B 1 197 ? -1.459 22.484 -7.078 1 98.19 197 SER B O 1
ATOM 5194 N N . TYR B 1 198 ? -1.642 20.344 -6.414 1 98.25 198 TYR B N 1
ATOM 5195 C CA . TYR B 1 198 ? -2.494 19.875 -7.5 1 98.25 198 TYR B CA 1
ATOM 5196 C C . TYR B 1 198 ? -1.757 19.922 -8.836 1 98.25 198 TYR B C 1
ATOM 5198 O O . TYR B 1 198 ? -2.381 20.062 -9.891 1 98.25 198 TYR B O 1
ATOM 5206 N N . ALA B 1 199 ? -0.473 19.812 -8.82 1 98.25 199 ALA B N 1
ATOM 5207 C CA . ALA B 1 199 ? 0.339 19.875 -10.031 1 98.25 199 ALA B CA 1
ATOM 5208 C C . ALA B 1 199 ? -0.125 18.844 -11.062 1 98.25 199 ALA B C 1
ATOM 5210 O O . ALA B 1 199 ? -0.072 19.094 -12.266 1 98.25 199 ALA B O 1
ATOM 5211 N N . ASP B 1 200 ? -0.578 17.719 -10.617 1 98 200 ASP B N 1
ATOM 5212 C CA . ASP B 1 200 ? -0.914 16.578 -11.477 1 98 200 ASP B CA 1
ATOM 5213 C C . ASP B 1 200 ? -2.227 16.828 -12.219 1 98 200 ASP B C 1
ATOM 5215 O O . ASP B 1 200 ? -2.619 16.031 -13.07 1 98 200 ASP B O 1
ATOM 5219 N N . THR B 1 201 ? -2.945 17.938 -11.953 1 97.25 201 THR B N 1
ATOM 5220 C CA . THR B 1 201 ? -4.195 18.25 -12.633 1 97.25 201 THR B CA 1
ATOM 5221 C C . THR B 1 201 ? -3.932 19.047 -13.906 1 97.25 201 THR B C 1
ATOM 5223 O O . THR B 1 201 ? -4.84 19.25 -14.711 1 97.25 201 THR B O 1
ATOM 5226 N N . TYR B 1 202 ? -2.721 19.453 -14.133 1 97 202 TYR B N 1
ATOM 5227 C CA . TYR B 1 202 ? -2.354 20.281 -15.281 1 97 202 TYR B CA 1
ATOM 5228 C C . TYR B 1 202 ? -1.586 19.469 -16.312 1 97 202 TYR B C 1
ATOM 5230 O O . TYR B 1 202 ? -1.057 18.391 -16 1 97 202 TYR B O 1
ATOM 5238 N N . PRO B 1 203 ? -1.57 19.969 -17.562 1 96.56 203 PRO B N 1
ATOM 5239 C CA . PRO B 1 203 ? -0.837 19.234 -18.594 1 96.56 203 PRO B CA 1
ATOM 5240 C C . PRO B 1 203 ? 0.59 18.891 -18.172 1 96.56 203 PRO B C 1
ATOM 5242 O O . PRO B 1 203 ? 1.299 19.75 -17.625 1 96.56 203 PRO B O 1
ATOM 5245 N N . LEU B 1 204 ? 0.974 17.594 -18.375 1 97.44 204 LEU B N 1
ATOM 5246 C CA . LEU B 1 204 ? 2.305 17.062 -18.078 1 97.44 204 LEU B CA 1
ATOM 5247 C C . LEU B 1 204 ? 2.605 17.141 -16.594 1 97.44 204 LEU B C 1
ATOM 5249 O O . LEU B 1 204 ? 3.768 17.25 -16.188 1 97.44 204 LEU B O 1
ATOM 5253 N N . HIS B 1 205 ? 1.595 17.156 -15.727 1 98.12 205 HIS B N 1
ATOM 5254 C CA . HIS B 1 205 ? 1.789 17.328 -14.289 1 98.12 205 HIS B CA 1
ATOM 5255 C C . HIS B 1 205 ? 2.693 18.531 -13.992 1 98.12 205 HIS B C 1
ATOM 5257 O O . HIS B 1 205 ? 3.77 18.359 -13.414 1 98.12 205 HIS B O 1
ATOM 5263 N N . ASP B 1 206 ? 2.346 19.734 -14.312 1 98.06 206 ASP B N 1
ATOM 5264 C CA . ASP B 1 206 ? 3.162 20.938 -14.289 1 98.06 206 ASP B CA 1
ATOM 5265 C C . ASP B 1 206 ? 3.777 21.156 -12.906 1 98.06 206 ASP B C 1
ATOM 5267 O O . ASP B 1 206 ? 3.225 21.891 -12.086 1 98.06 206 ASP B O 1
ATOM 5271 N N . ASN B 1 207 ? 4.988 20.656 -12.688 1 98.38 207 ASN B N 1
ATOM 5272 C CA . ASN B 1 207 ? 5.637 20.703 -11.383 1 98.38 207 ASN B CA 1
ATOM 5273 C C . ASN B 1 207 ? 6.055 22.125 -11.016 1 98.38 207 ASN B C 1
ATOM 5275 O O . ASN B 1 207 ? 6.523 22.375 -9.898 1 98.38 207 ASN B O 1
ATOM 5279 N N . ARG B 1 208 ? 5.945 23.203 -11.945 1 97.81 208 ARG B N 1
ATOM 5280 C CA . ARG B 1 208 ? 6.074 24.609 -11.562 1 97.81 208 ARG B CA 1
ATOM 5281 C C . ARG B 1 208 ? 5.039 24.984 -10.5 1 97.81 208 ARG B C 1
ATOM 5283 O O . ARG B 1 208 ? 5.258 25.891 -9.703 1 97.81 208 ARG B O 1
ATOM 5290 N N . ARG B 1 209 ? 3.959 24.188 -10.367 1 98.12 209 ARG B N 1
ATOM 5291 C CA . ARG B 1 209 ? 2.883 24.438 -9.414 1 98.12 209 ARG B CA 1
ATOM 5292 C C . ARG B 1 209 ? 3.324 24.109 -7.988 1 98.12 209 ARG B C 1
ATOM 5294 O O . ARG B 1 209 ? 2.803 24.672 -7.027 1 98.12 209 ARG B O 1
ATOM 5301 N N . TRP B 1 210 ? 4.262 23.203 -7.84 1 98.69 210 TRP B N 1
ATOM 5302 C CA . TRP B 1 210 ? 4.836 22.984 -6.52 1 98.69 210 TRP B CA 1
ATOM 5303 C C . TRP B 1 210 ? 5.559 24.234 -6.023 1 98.69 210 TRP B C 1
ATOM 5305 O O . TRP B 1 210 ? 5.508 24.562 -4.836 1 98.69 210 TRP B O 1
ATOM 5315 N N . ASP B 1 211 ? 6.207 24.984 -6.941 1 98.56 211 ASP B N 1
ATOM 5316 C CA . ASP B 1 211 ? 6.922 26.203 -6.578 1 98.56 211 ASP B CA 1
ATOM 5317 C C . ASP B 1 211 ? 5.953 27.312 -6.199 1 98.56 211 ASP B C 1
ATOM 5319 O O . ASP B 1 211 ? 6.117 27.969 -5.164 1 98.56 211 ASP B O 1
ATOM 5323 N N . SER B 1 212 ? 4.973 27.547 -7.043 1 98.38 212 SER B N 1
ATOM 5324 C CA . SER B 1 212 ? 4.031 28.641 -6.773 1 98.38 212 SER B CA 1
ATOM 5325 C C . SER B 1 212 ? 3.229 28.375 -5.508 1 98.38 212 SER B C 1
ATOM 5327 O O . SER B 1 212 ? 3 29.281 -4.707 1 98.38 212 SER B O 1
ATOM 5329 N N . TRP B 1 213 ? 2.826 27.125 -5.328 1 98.62 213 TRP B N 1
ATOM 5330 C CA . TRP B 1 213 ? 2.068 26.781 -4.129 1 98.62 213 TRP B CA 1
ATOM 5331 C C . TRP B 1 213 ? 2.896 27.031 -2.873 1 98.62 213 TRP B C 1
ATOM 5333 O O . TRP B 1 213 ? 2.389 27.562 -1.881 1 98.62 213 TRP B O 1
ATOM 5343 N N . ALA B 1 214 ? 4.152 26.609 -2.934 1 98.75 214 ALA B N 1
ATOM 5344 C CA . ALA B 1 214 ? 5.027 26.781 -1.777 1 98.75 214 ALA B CA 1
ATOM 5345 C C . ALA B 1 214 ? 5.234 28.266 -1.456 1 98.75 214 ALA B C 1
ATOM 5347 O O . ALA B 1 214 ? 5.289 28.641 -0.286 1 98.75 214 ALA B O 1
ATOM 5348 N N . ARG B 1 215 ? 5.375 29.094 -2.459 1 98.56 215 ARG B N 1
ATOM 5349 C CA . ARG B 1 215 ? 5.477 30.531 -2.229 1 98.56 215 ARG B CA 1
ATOM 5350 C C . ARG B 1 215 ? 4.172 31.094 -1.67 1 98.56 215 ARG B C 1
ATOM 5352 O O . ARG B 1 215 ? 4.188 31.969 -0.809 1 98.56 215 ARG B O 1
ATOM 5359 N N . PHE B 1 216 ? 3.125 30.516 -2.139 1 98.56 216 PHE B N 1
ATOM 5360 C CA . PHE B 1 216 ? 1.789 30.938 -1.733 1 98.56 216 PHE B CA 1
ATOM 5361 C C . PHE B 1 216 ? 1.586 30.719 -0.238 1 98.56 216 PHE B C 1
ATOM 5363 O O . PHE B 1 216 ? 1.127 31.625 0.465 1 98.56 216 PHE B O 1
ATOM 5370 N N . VAL B 1 217 ? 1.985 29.594 0.298 1 98.69 217 VAL B N 1
ATOM 5371 C CA . VAL B 1 217 ? 1.67 29.266 1.682 1 98.69 217 VAL B CA 1
ATOM 5372 C C . VAL B 1 217 ? 2.799 29.734 2.598 1 98.69 217 VAL B C 1
ATOM 5374 O O . VAL B 1 217 ? 2.684 29.656 3.824 1 98.69 217 VAL B O 1
ATOM 5377 N N . GLU B 1 218 ? 3.9 30.266 2.084 1 98.69 218 GLU B N 1
ATOM 5378 C CA . GLU B 1 218 ? 5.039 30.719 2.875 1 98.69 218 GLU B CA 1
ATOM 5379 C C . GLU B 1 218 ? 4.605 31.719 3.951 1 98.69 218 GLU B C 1
ATOM 5381 O O . GLU B 1 218 ? 5.172 31.734 5.047 1 98.69 218 GLU B O 1
ATOM 5386 N N . ARG B 1 219 ? 3.594 32.5 3.676 1 97.94 219 ARG B N 1
ATOM 5387 C CA . ARG B 1 219 ? 3.09 33.5 4.59 1 97.94 219 ARG B CA 1
ATOM 5388 C C . ARG B 1 219 ? 2.588 32.875 5.887 1 97.94 219 ARG B C 1
ATOM 5390 O O . ARG B 1 219 ? 2.391 33.594 6.883 1 97.94 219 ARG B O 1
ATOM 5397 N N . SER B 1 220 ? 2.352 31.594 5.855 1 98.44 220 SER B N 1
ATOM 5398 C CA . SER B 1 220 ? 1.892 30.875 7.043 1 98.44 220 SER B CA 1
ATOM 5399 C C . SER B 1 220 ? 2.916 29.844 7.5 1 98.44 220 SER B C 1
ATOM 5401 O O . SER B 1 220 ? 3.35 29.859 8.656 1 98.44 220 SER B O 1
ATOM 5403 N N . VAL B 1 221 ? 3.443 29.047 6.602 1 98.69 221 VAL B N 1
ATOM 5404 C CA . VAL B 1 221 ? 4.219 27.859 6.922 1 98.69 221 VAL B CA 1
ATOM 5405 C C . VAL B 1 221 ? 5.625 28.266 7.363 1 98.69 221 VAL B C 1
ATOM 5407 O O . VAL B 1 221 ? 6.348 27.453 7.957 1 98.69 221 VAL B O 1
ATOM 5410 N N . ALA B 1 222 ? 6.07 29.484 7.133 1 98.75 222 ALA B N 1
ATOM 5411 C CA . ALA B 1 222 ? 7.371 29.953 7.605 1 98.75 222 ALA B CA 1
ATOM 5412 C C . ALA B 1 222 ? 7.309 30.359 9.078 1 98.75 222 ALA B C 1
ATOM 5414 O O . ALA B 1 222 ? 8.344 30.531 9.719 1 98.75 222 ALA B O 1
ATOM 5415 N N . TYR B 1 223 ? 6.082 30.453 9.641 1 98.38 223 TYR B N 1
ATOM 5416 C CA . TYR B 1 223 ? 5.934 31.047 10.961 1 98.38 223 TYR B CA 1
ATOM 5417 C C . TYR B 1 223 ? 5.309 30.047 11.938 1 98.38 223 TYR B C 1
ATOM 5419 O O . TYR B 1 223 ? 5.375 30.25 13.156 1 98.38 223 TYR B O 1
ATOM 5427 N N . GLN B 1 224 ? 4.641 29.094 11.453 1 98.19 224 GLN B N 1
ATOM 5428 C CA . GLN B 1 224 ? 4.055 28.031 12.258 1 98.19 224 GLN B CA 1
ATOM 5429 C C . GLN B 1 224 ? 4.18 26.672 11.562 1 98.19 224 GLN B C 1
ATOM 5431 O O . GLN B 1 224 ? 4.141 26.594 10.328 1 98.19 224 GLN B O 1
ATOM 5436 N N . PRO B 1 225 ? 4.352 25.594 12.344 1 98.44 225 PRO B N 1
ATOM 5437 C CA . PRO B 1 225 ? 4.516 24.281 11.703 1 98.44 225 PRO B CA 1
ATOM 5438 C C . PRO B 1 225 ? 3.209 23.75 11.125 1 98.44 225 PRO B C 1
ATOM 5440 O O . PRO B 1 225 ? 2.166 23.812 11.781 1 98.44 225 PRO B O 1
ATOM 5443 N N . TRP B 1 226 ? 3.23 23.297 9.938 1 98.44 226 TRP B N 1
ATOM 5444 C CA . TRP B 1 226 ? 2.18 22.484 9.344 1 98.44 226 TRP B CA 1
ATOM 5445 C C . TRP B 1 226 ? 2.543 21 9.406 1 98.44 226 TRP B C 1
ATOM 5447 O O . TRP B 1 226 ? 3.693 20.625 9.156 1 98.44 226 TRP B O 1
ATOM 5457 N N . LEU B 1 227 ? 1.646 20.203 9.867 1 98.56 227 LEU B N 1
ATOM 5458 C CA . LEU B 1 227 ? 1.789 18.75 9.789 1 98.56 227 LEU B CA 1
ATOM 5459 C C . LEU B 1 227 ? 1.278 18.219 8.453 1 98.56 227 LEU B C 1
ATOM 5461 O O . LEU B 1 227 ? 0.103 18.391 8.125 1 98.56 227 LEU B O 1
ATOM 5465 N N . TRP B 1 228 ? 2.184 17.547 7.734 1 98.62 228 TRP B N 1
ATOM 5466 C CA . TRP B 1 228 ? 1.887 17.172 6.359 1 98.62 228 TRP B CA 1
ATOM 5467 C C . TRP B 1 228 ? 1.251 15.781 6.309 1 98.62 228 TRP B C 1
ATOM 5469 O O . TRP B 1 228 ? 1.78 14.828 6.883 1 98.62 228 TRP B O 1
ATOM 5479 N N . THR B 1 229 ? 0.142 15.656 5.66 1 98.81 229 THR B N 1
ATOM 5480 C CA . THR B 1 229 ? -0.476 14.406 5.238 1 98.81 229 THR B CA 1
ATOM 5481 C C . THR B 1 229 ? -0.451 14.273 3.719 1 98.81 229 THR B C 1
ATOM 5483 O O . THR B 1 229 ? -0.679 15.25 3.002 1 98.81 229 THR B O 1
ATOM 5486 N N . THR B 1 230 ? -0.154 13.117 3.232 1 98.75 230 THR B N 1
ATOM 5487 C CA . THR B 1 230 ? -0.139 12.945 1.784 1 98.75 230 THR B CA 1
ATOM 5488 C C . THR B 1 230 ? -1.519 12.547 1.272 1 98.75 230 THR B C 1
ATOM 5490 O O . THR B 1 230 ? -2.207 11.734 1.899 1 98.75 230 THR B O 1
ATOM 5493 N N . GLY B 1 231 ? -1.97 13.188 0.22 1 98.69 231 GLY B N 1
ATOM 5494 C CA . GLY B 1 231 ? -3.139 12.781 -0.544 1 98.69 231 GLY B CA 1
ATOM 5495 C C . GLY B 1 231 ? -2.787 12.172 -1.889 1 98.69 231 GLY B C 1
ATOM 5496 O O . GLY B 1 231 ? -1.631 11.828 -2.139 1 98.69 231 GLY B O 1
ATOM 5497 N N . ASN B 1 232 ? -3.826 11.914 -2.703 1 98.62 232 ASN B N 1
ATOM 5498 C CA . ASN B 1 232 ? -3.594 11.305 -4.004 1 98.62 232 ASN B CA 1
ATOM 5499 C C . ASN B 1 232 ? -2.818 12.234 -4.934 1 98.62 232 ASN B C 1
ATOM 5501 O O . ASN B 1 232 ? -2.059 11.773 -5.789 1 98.62 232 ASN B O 1
ATOM 5505 N N . HIS B 1 233 ? -2.902 13.523 -4.785 1 98.75 233 HIS B N 1
ATOM 5506 C CA . HIS B 1 233 ? -2.232 14.469 -5.676 1 98.75 233 HIS B CA 1
ATOM 5507 C C . HIS B 1 233 ? -0.734 14.516 -5.398 1 98.75 233 HIS B C 1
ATOM 5509 O O . HIS B 1 233 ? 0.039 15 -6.227 1 98.75 233 HIS B O 1
ATOM 5515 N N . GLU B 1 234 ? -0.339 14.023 -4.25 1 98.75 234 GLU B N 1
ATOM 5516 C CA . GLU B 1 234 ? 1.087 13.969 -3.943 1 98.75 234 GLU B CA 1
ATOM 5517 C C . GLU B 1 234 ? 1.745 12.766 -4.609 1 98.75 234 GLU B C 1
ATOM 5519 O O . GLU B 1 234 ? 2.973 12.688 -4.691 1 98.75 234 GLU B O 1
ATOM 5524 N N . LEU B 1 235 ? 0.935 11.781 -5.051 1 98.62 235 LEU B N 1
ATOM 5525 C CA . LEU B 1 235 ? 1.516 10.656 -5.773 1 98.62 235 LEU B CA 1
ATOM 5526 C C . LEU B 1 235 ? 2.326 11.133 -6.973 1 98.62 235 LEU B C 1
ATOM 5528 O O . LEU B 1 235 ? 3.447 10.672 -7.191 1 98.62 235 LEU B O 1
ATOM 5532 N N . ASP B 1 236 ? 1.673 12.078 -7.699 1 98.25 236 ASP B N 1
ATOM 5533 C CA . ASP B 1 236 ? 2.283 12.633 -8.906 1 98.25 236 ASP B CA 1
ATOM 5534 C C . ASP B 1 236 ? 2.891 11.531 -9.773 1 98.25 236 ASP B C 1
ATOM 5536 O O . ASP B 1 236 ? 4.027 11.656 -10.234 1 98.25 236 ASP B O 1
ATOM 5540 N N . TYR B 1 237 ? 2.197 10.414 -9.859 1 98 237 TYR B N 1
ATOM 5541 C CA . TYR B 1 237 ? 2.58 9.219 -10.594 1 98 237 TYR B CA 1
ATOM 5542 C C . TYR B 1 237 ? 2.059 9.266 -12.023 1 98 237 TYR B C 1
ATOM 5544 O O . TYR B 1 237 ? 0.848 9.32 -12.25 1 98 237 TYR B O 1
ATOM 5552 N N . ALA B 1 238 ? 2.975 9.273 -13 1 97.56 238 ALA B N 1
ATOM 5553 C CA . ALA B 1 238 ? 2.623 9.352 -14.414 1 97.56 238 ALA B CA 1
ATOM 5554 C C . ALA B 1 238 ? 3.574 8.516 -15.266 1 97.56 238 ALA B C 1
ATOM 5556 O O . ALA B 1 238 ? 4.445 9.062 -15.945 1 97.56 238 ALA B O 1
ATOM 5557 N N . PRO B 1 239 ? 3.285 7.227 -15.289 1 95.81 239 PRO B N 1
ATOM 5558 C CA . PRO B 1 239 ? 4.207 6.363 -16.031 1 95.81 239 PRO B CA 1
ATOM 5559 C C . PRO B 1 239 ? 4.238 6.676 -17.516 1 95.81 239 PRO B C 1
ATOM 5561 O O . PRO B 1 239 ? 5.273 6.5 -18.172 1 95.81 239 PRO B O 1
ATOM 5564 N N . GLU B 1 240 ? 3.156 7.176 -18.109 1 95 240 GLU B N 1
ATOM 5565 C CA . GLU B 1 240 ? 3.088 7.539 -19.516 1 95 240 GLU B CA 1
ATOM 5566 C C . GLU B 1 240 ? 4.043 8.68 -19.844 1 95 240 GLU B C 1
ATOM 5568 O O . GLU B 1 240 ? 4.418 8.875 -21 1 95 240 GLU B O 1
ATOM 5573 N N . LEU B 1 241 ? 4.453 9.453 -18.812 1 97 241 LEU B N 1
ATOM 5574 C CA . LEU B 1 241 ? 5.398 10.555 -18.969 1 97 241 LEU B CA 1
ATOM 5575 C C . LEU B 1 241 ? 6.797 10.133 -18.547 1 97 241 LEU B C 1
ATOM 5577 O O . LEU B 1 241 ? 7.719 10.953 -18.516 1 97 241 LEU B O 1
ATOM 5581 N N . GLY B 1 242 ? 6.945 8.867 -18.172 1 96.12 242 GLY B N 1
ATOM 5582 C CA . GLY B 1 242 ? 8.219 8.367 -17.672 1 96.12 242 GLY B CA 1
ATOM 5583 C C . GLY B 1 242 ? 8.406 8.594 -16.188 1 96.12 242 GLY B C 1
ATOM 5584 O O . GLY B 1 242 ? 9.477 8.305 -15.641 1 96.12 242 GLY B O 1
ATOM 5585 N N . GLU B 1 243 ? 7.453 9.133 -15.5 1 97.75 243 GLU B N 1
ATOM 5586 C CA . GLU B 1 243 ? 7.52 9.383 -14.062 1 97.75 243 GLU B CA 1
ATOM 5587 C C . GLU B 1 243 ? 6.902 8.227 -13.281 1 97.75 243 GLU B C 1
ATOM 5589 O O . GLU B 1 243 ? 5.703 8.234 -13 1 97.75 243 GLU B O 1
ATOM 5594 N N . THR B 1 244 ? 7.742 7.301 -12.789 1 97.06 244 THR B N 1
ATOM 5595 C CA . THR B 1 244 ? 7.254 6.027 -12.273 1 97.06 244 THR B CA 1
ATOM 5596 C C . THR B 1 244 ? 7.414 5.961 -10.758 1 97.06 244 THR B C 1
ATOM 5598 O O . THR B 1 244 ? 7.035 4.973 -10.125 1 97.06 244 THR B O 1
ATOM 5601 N N . THR B 1 245 ? 8.008 6.984 -10.141 1 96.94 245 THR B N 1
ATOM 5602 C CA . THR B 1 245 ? 8.203 6.992 -8.695 1 96.94 245 THR B CA 1
ATOM 5603 C C . THR B 1 245 ? 7.121 7.816 -8 1 96.94 245 THR B C 1
ATOM 5605 O O . THR B 1 245 ? 7.07 9.039 -8.148 1 96.94 245 THR B O 1
ATOM 5608 N N . PRO B 1 246 ? 6.281 7.137 -7.207 1 98 246 PRO B N 1
ATOM 5609 C CA . PRO B 1 246 ? 5.258 7.91 -6.5 1 98 246 PRO B CA 1
ATOM 5610 C C . PRO B 1 246 ? 5.844 8.844 -5.445 1 98 246 PRO B C 1
ATOM 5612 O O . PRO B 1 246 ? 6.887 8.531 -4.855 1 98 246 PRO B O 1
ATOM 5615 N N . PHE B 1 247 ? 5.184 10 -5.16 1 98.69 247 PHE B N 1
ATOM 5616 C CA . PHE B 1 247 ? 5.453 10.953 -4.086 1 98.69 247 PHE B CA 1
ATOM 5617 C C . PHE B 1 247 ? 6.781 11.656 -4.309 1 98.69 247 PHE B C 1
ATOM 5619 O O . PHE B 1 247 ? 7.371 12.195 -3.367 1 98.69 247 PHE B O 1
ATOM 5626 N N . LYS B 1 248 ? 7.328 11.656 -5.551 1 98.38 248 LYS B N 1
ATOM 5627 C CA . LYS B 1 248 ? 8.656 12.188 -5.84 1 98.38 248 LYS B CA 1
ATOM 5628 C C . LYS B 1 248 ? 8.766 13.648 -5.418 1 98.38 248 LYS B C 1
ATOM 5630 O O . LYS B 1 248 ? 9.672 14.023 -4.672 1 98.38 248 LYS B O 1
ATOM 5635 N N . PRO B 1 249 ? 7.82 14.547 -5.785 1 98.75 249 PRO B N 1
ATOM 5636 C CA . PRO B 1 249 ? 7.965 15.938 -5.336 1 98.75 249 PRO B CA 1
ATOM 5637 C C . PRO B 1 249 ? 7.824 16.078 -3.824 1 98.75 249 PRO B C 1
ATOM 5639 O O . PRO B 1 249 ? 8.602 16.812 -3.197 1 98.75 249 PRO B O 1
ATOM 5642 N N . PHE B 1 250 ? 6.871 15.375 -3.271 1 98.81 250 PHE B N 1
ATOM 5643 C CA . PHE B 1 250 ? 6.59 15.492 -1.846 1 98.81 250 PHE B CA 1
ATOM 5644 C C . PHE B 1 250 ? 7.797 15.07 -1.018 1 98.81 250 PHE B C 1
ATOM 5646 O O . PHE B 1 250 ? 8.164 15.742 -0.055 1 98.81 250 PHE B O 1
ATOM 5653 N N . THR B 1 251 ? 8.438 13.922 -1.365 1 98.62 251 THR B N 1
ATOM 5654 C CA . THR B 1 251 ? 9.523 13.359 -0.563 1 98.62 251 THR B CA 1
ATOM 5655 C C . THR B 1 251 ? 10.75 14.258 -0.609 1 98.62 251 THR B C 1
ATOM 5657 O O . THR B 1 251 ? 11.578 14.234 0.305 1 98.62 251 THR B O 1
ATOM 5660 N N . HIS B 1 252 ? 10.867 15.078 -1.626 1 98.75 252 HIS B N 1
ATOM 5661 C CA . HIS B 1 252 ? 11.992 15.992 -1.729 1 98.75 252 HIS B CA 1
ATOM 5662 C C . HIS B 1 252 ? 11.703 17.312 -1.011 1 98.75 252 HIS B C 1
ATOM 5664 O O . HIS B 1 252 ? 12.625 17.953 -0.506 1 98.75 252 HIS B O 1
ATOM 5670 N N . ARG B 1 253 ? 10.438 17.688 -0.893 1 98.81 253 ARG B N 1
ATOM 5671 C CA . ARG B 1 253 ? 10.109 19.062 -0.521 1 98.81 253 ARG B CA 1
ATOM 5672 C C . ARG B 1 253 ? 9.656 19.141 0.933 1 98.81 253 ARG B C 1
ATOM 5674 O O . ARG B 1 253 ? 9.875 20.156 1.604 1 98.81 253 ARG B O 1
ATOM 5681 N N . TYR B 1 254 ? 9.016 18.094 1.441 1 98.75 254 TYR B N 1
ATOM 5682 C CA . TYR B 1 254 ? 8.305 18.219 2.709 1 98.75 254 TYR B CA 1
ATOM 5683 C C . TYR B 1 254 ? 8.727 17.141 3.684 1 98.75 254 TYR B C 1
ATOM 5685 O O . TYR B 1 254 ? 8.055 16.109 3.805 1 98.75 254 TYR B O 1
ATOM 5693 N N . PRO B 1 255 ? 9.781 17.406 4.414 1 98.25 255 PRO B N 1
ATOM 5694 C CA . PRO B 1 255 ? 10.219 16.422 5.422 1 98.25 255 PRO B CA 1
ATOM 5695 C C . PRO B 1 255 ? 9.211 16.266 6.562 1 98.25 255 PRO B C 1
ATOM 5697 O O . PRO B 1 255 ? 8.43 17.188 6.832 1 98.25 255 PRO B O 1
ATOM 5700 N N . THR B 1 256 ? 9.172 15.102 7.164 1 98.56 256 THR B N 1
ATOM 5701 C CA . THR B 1 256 ? 8.367 14.797 8.344 1 98.56 256 THR B CA 1
ATOM 5702 C C . THR B 1 256 ? 9.219 14.188 9.445 1 98.56 256 THR B C 1
ATOM 5704 O O . THR B 1 256 ? 10.328 13.711 9.188 1 98.56 256 THR B O 1
ATOM 5707 N N . PRO B 1 257 ? 8.789 14.195 10.625 1 98.56 257 PRO B N 1
ATOM 5708 C CA . PRO B 1 257 ? 9.57 13.602 11.711 1 98.56 257 PRO B CA 1
ATOM 5709 C C . PRO B 1 257 ? 9.352 12.102 11.844 1 98.56 257 PRO B C 1
ATOM 5711 O O . PRO B 1 257 ? 9.297 11.57 12.961 1 98.56 257 PRO B O 1
ATOM 5714 N N . HIS B 1 258 ? 9.25 11.375 10.734 1 98.38 258 HIS B N 1
ATOM 5715 C CA . HIS B 1 258 ? 8.867 9.969 10.727 1 98.38 258 HIS B CA 1
ATOM 5716 C C . HIS B 1 258 ? 9.898 9.117 11.461 1 98.38 258 HIS B C 1
ATOM 5718 O O . HIS B 1 258 ? 9.531 8.188 12.188 1 98.38 258 HIS B O 1
ATOM 5724 N N . ARG B 1 259 ? 11.18 9.461 11.344 1 97 259 ARG B N 1
ATOM 5725 C CA . ARG B 1 259 ? 12.203 8.648 12 1 97 259 ARG B CA 1
ATOM 5726 C C . ARG B 1 259 ? 12.109 8.766 13.516 1 97 259 ARG B C 1
ATOM 5728 O O . ARG B 1 259 ? 12.234 7.77 14.234 1 97 259 ARG B O 1
ATOM 5735 N N . ALA B 1 260 ? 11.891 9.992 13.914 1 97.44 260 ALA B N 1
ATOM 5736 C CA . ALA B 1 260 ? 11.75 10.227 15.352 1 97.44 260 ALA B CA 1
ATOM 5737 C C . ALA B 1 260 ? 10.539 9.492 15.914 1 97.44 260 ALA B C 1
ATOM 5739 O O . ALA B 1 260 ? 10.508 9.148 17.094 1 97.44 260 ALA B O 1
ATOM 5740 N N . ALA B 1 261 ? 9.602 9.234 15.07 1 97.31 261 ALA B N 1
ATOM 5741 C CA . ALA B 1 261 ? 8.383 8.547 15.477 1 97.31 261 ALA B CA 1
ATOM 5742 C C . ALA B 1 261 ? 8.508 7.039 15.281 1 97.31 261 ALA B C 1
ATOM 5744 O O . ALA B 1 261 ? 7.535 6.301 15.469 1 97.31 261 ALA B O 1
ATOM 5745 N N . GLY B 1 262 ? 9.648 6.562 14.836 1 97 262 GLY B N 1
ATOM 5746 C CA . GLY B 1 262 ? 9.883 5.133 14.688 1 97 262 GLY B CA 1
ATOM 5747 C C . GLY B 1 262 ? 9.375 4.582 13.367 1 97 262 GLY B C 1
ATOM 5748 O O . GLY B 1 262 ? 9.266 3.365 13.203 1 97 262 GLY B O 1
ATOM 5749 N N . SER B 1 263 ? 8.992 5.406 12.516 1 97.62 263 SER B N 1
ATOM 5750 C CA . SER B 1 263 ? 8.547 4.984 11.195 1 97.62 263 SER B CA 1
ATOM 5751 C C . SER B 1 263 ? 9.719 4.859 10.227 1 97.62 263 SER B C 1
ATOM 5753 O O . SER B 1 263 ? 10.797 5.406 10.484 1 97.62 263 SER B O 1
ATOM 5755 N N . THR B 1 264 ? 9.516 4.125 9.141 1 97.19 264 THR B N 1
ATOM 5756 C CA . THR B 1 264 ? 10.594 3.908 8.18 1 97.19 264 THR B CA 1
ATOM 5757 C C . THR B 1 264 ? 10.312 4.652 6.879 1 97.19 264 THR B C 1
ATOM 5759 O O . THR B 1 264 ? 11.141 4.648 5.965 1 97.19 264 THR B O 1
ATOM 5762 N N . GLU B 1 265 ? 9.109 5.305 6.785 1 97.5 265 GLU B N 1
ATOM 5763 C CA . GLU B 1 265 ? 8.734 6.113 5.625 1 97.5 265 GLU B CA 1
ATOM 5764 C C . GLU B 1 265 ? 8.18 7.465 6.059 1 97.5 265 GLU B C 1
ATOM 5766 O O . GLU B 1 265 ? 7.594 7.586 7.137 1 97.5 265 GLU B O 1
ATOM 5771 N N . PRO B 1 266 ? 8.266 8.445 5.203 1 98.19 266 PRO B N 1
ATOM 5772 C CA . PRO B 1 266 ? 7.91 9.797 5.625 1 98.19 266 PRO B CA 1
ATOM 5773 C C . PRO B 1 266 ? 6.406 10.062 5.562 1 98.19 266 PRO B C 1
ATOM 5775 O O . PRO B 1 266 ? 5.961 11.18 5.84 1 98.19 266 PRO B O 1
ATOM 5778 N N . PHE B 1 267 ? 5.617 9.047 5.262 1 98.69 267 PHE B N 1
ATOM 5779 C CA . PHE B 1 267 ? 4.219 9.289 4.922 1 98.69 267 PHE B CA 1
ATOM 5780 C C . PHE B 1 267 ? 3.32 9.047 6.129 1 98.69 267 PHE B C 1
ATOM 5782 O O . PHE B 1 267 ? 2.145 9.422 6.117 1 98.69 267 PHE B O 1
ATOM 5789 N N . TRP B 1 268 ? 3.818 8.359 7.16 1 98.88 268 TRP B N 1
ATOM 5790 C CA . TRP B 1 268 ? 3.102 8.18 8.414 1 98.88 268 TRP B CA 1
ATOM 5791 C C . TRP B 1 268 ? 4.023 8.398 9.609 1 98.88 268 TRP B C 1
ATOM 5793 O O . TRP B 1 268 ? 5.203 8.039 9.562 1 98.88 268 TRP B O 1
ATOM 5803 N N . TYR B 1 269 ? 3.527 9.102 10.602 1 98.88 269 TYR B N 1
ATOM 5804 C CA . TYR B 1 269 ? 4.309 9.5 11.766 1 98.88 269 TYR B CA 1
ATOM 5805 C C . TYR B 1 269 ? 3.404 10.023 12.867 1 98.88 269 TYR B C 1
ATOM 5807 O O . TYR B 1 269 ? 2.178 9.992 12.75 1 98.88 269 TYR B O 1
ATOM 5815 N N . SER B 1 270 ? 4.035 10.414 13.992 1 98.88 270 SER B N 1
ATOM 5816 C CA . SER B 1 270 ? 3.291 11.031 15.086 1 98.88 270 SER B CA 1
ATOM 5817 C C . SER B 1 270 ? 4.105 12.133 15.758 1 98.88 270 SER B C 1
ATOM 5819 O O . SER B 1 270 ? 5.328 12.172 15.625 1 98.88 270 SER B O 1
ATOM 5821 N N . VAL B 1 271 ? 3.377 13.039 16.328 1 98.75 271 VAL B N 1
ATOM 5822 C CA . VAL B 1 271 ? 3.975 14.102 17.141 1 98.75 271 VAL B CA 1
ATOM 5823 C C . VAL B 1 271 ? 3.139 14.328 18.391 1 98.75 271 VAL B C 1
ATOM 5825 O O . VAL B 1 271 ? 1.971 13.938 18.453 1 98.75 271 VAL B O 1
ATOM 5828 N N . LYS B 1 272 ? 3.76 14.922 19.359 1 98.44 272 LYS B N 1
ATOM 5829 C CA . LYS B 1 272 ? 3.09 15.391 20.562 1 98.44 272 LYS B CA 1
ATOM 5830 C C . LYS B 1 272 ? 3.15 16.906 20.672 1 98.44 272 LYS B C 1
ATOM 5832 O O . LYS B 1 272 ? 4.234 17.5 20.656 1 98.44 272 LYS B O 1
ATOM 5837 N N . ILE B 1 273 ? 2.031 17.5 20.703 1 98.19 273 ILE B N 1
ATOM 5838 C CA . ILE B 1 273 ? 1.903 18.953 20.844 1 98.19 273 ILE B CA 1
ATOM 5839 C C . ILE B 1 273 ? 0.941 19.281 21.984 1 98.19 273 ILE B C 1
ATOM 5841 O O . ILE B 1 273 ? -0.263 19.031 21.875 1 98.19 273 ILE B O 1
ATOM 5845 N N . ALA B 1 274 ? 1.464 19.891 23.016 1 98.12 274 ALA B N 1
ATOM 5846 C CA . ALA B 1 274 ? 0.621 20.219 24.156 1 98.12 274 ALA B CA 1
ATOM 5847 C C . ALA B 1 274 ? -0.098 18.984 24.688 1 98.12 274 ALA B C 1
ATOM 5849 O O . ALA B 1 274 ? 0.537 17.969 25 1 98.12 274 ALA B O 1
ATOM 5850 N N . SER B 1 275 ? -1.437 19 24.609 1 98.44 275 SER B N 1
ATOM 5851 C CA . SER B 1 275 ? -2.217 17.906 25.172 1 98.44 275 SER B CA 1
ATOM 5852 C C . SER B 1 275 ? -2.568 16.875 24.109 1 98.44 275 SER B C 1
ATOM 5854 O O . SER B 1 275 ? -3.357 15.961 24.344 1 98.44 275 SER B O 1
ATOM 5856 N N . ALA B 1 276 ? -1.962 16.969 22.969 1 98.69 276 ALA B N 1
ATOM 5857 C CA . ALA B 1 276 ? -2.418 16.141 21.859 1 98.69 276 ALA B CA 1
ATOM 5858 C C . ALA B 1 276 ? -1.31 15.203 21.375 1 98.69 276 ALA B C 1
ATOM 5860 O O . ALA B 1 276 ? -0.151 15.609 21.281 1 98.69 276 ALA B O 1
ATOM 5861 N N . HIS B 1 277 ? -1.625 13.953 21.297 1 98.81 277 HIS B N 1
ATOM 5862 C CA . HIS B 1 277 ? -0.903 12.992 20.453 1 98.81 277 HIS B CA 1
ATOM 5863 C C . HIS B 1 277 ? -1.519 12.898 19.062 1 98.81 277 HIS B C 1
ATOM 5865 O O . HIS B 1 277 ? -2.645 12.422 18.906 1 98.81 277 HIS B O 1
ATOM 5871 N N . VAL B 1 278 ? -0.767 13.383 18.031 1 98.88 278 VAL B N 1
ATOM 5872 C CA . VAL B 1 278 ? -1.287 13.438 16.656 1 98.88 278 VAL B CA 1
ATOM 5873 C C . VAL B 1 278 ? -0.633 12.352 15.812 1 98.88 278 VAL B C 1
ATOM 5875 O O . VAL B 1 278 ? 0.595 12.289 15.719 1 98.88 278 VAL B O 1
ATOM 5878 N N . ILE B 1 279 ? -1.423 11.5 15.25 1 98.94 279 ILE B N 1
ATOM 5879 C CA . ILE B 1 279 ? -0.964 10.438 14.367 1 98.94 279 ILE B CA 1
ATOM 5880 C C . ILE B 1 279 ? -1.352 10.758 12.93 1 98.94 279 ILE B C 1
ATOM 5882 O O . ILE B 1 279 ? -2.5 11.117 12.648 1 98.94 279 ILE B O 1
ATOM 5886 N N . VAL B 1 280 ? -0.398 10.695 12.031 1 98.94 280 VAL B N 1
ATOM 5887 C CA . VAL B 1 280 ? -0.636 10.891 10.602 1 98.94 280 VAL B CA 1
ATOM 5888 C C . VAL B 1 280 ? -0.516 9.555 9.867 1 98.94 280 VAL B C 1
ATOM 5890 O O . VAL B 1 280 ? 0.476 8.844 10.031 1 98.94 280 VAL B O 1
ATOM 5893 N N . LEU B 1 281 ? -1.55 9.211 9.109 1 98.94 281 LEU B N 1
ATOM 5894 C CA . LEU B 1 281 ? -1.562 8 8.289 1 98.94 281 LEU B CA 1
ATOM 5895 C C . LEU B 1 281 ? -1.575 8.359 6.805 1 98.94 281 LEU B C 1
ATOM 5897 O O . LEU B 1 281 ? -1.875 9.5 6.438 1 98.94 281 LEU B O 1
ATOM 5901 N N . ALA B 1 282 ? -1.217 7.379 6.016 1 98.88 282 ALA B N 1
ATOM 5902 C CA . ALA B 1 282 ? -1.104 7.582 4.57 1 98.88 282 ALA B CA 1
ATOM 5903 C C . ALA B 1 282 ? -2.109 6.719 3.816 1 98.88 282 ALA B C 1
ATOM 5905 O O . ALA B 1 282 ? -1.901 5.516 3.646 1 98.88 282 ALA B O 1
ATOM 5906 N N . SER B 1 283 ? -3.105 7.375 3.201 1 98.69 283 SER B N 1
ATOM 5907 C CA . SER B 1 283 ? -4.215 6.703 2.535 1 98.69 283 SER B CA 1
ATOM 5908 C C . SER B 1 283 ? -3.748 6 1.263 1 98.69 283 SER B C 1
ATOM 5910 O O . SER B 1 283 ? -4.383 5.047 0.806 1 98.69 283 SER B O 1
ATOM 5912 N N . TYR B 1 284 ? -2.66 6.41 0.694 1 98.56 284 TYR B N 1
ATOM 5913 C CA . TYR B 1 284 ? -2.275 5.914 -0.622 1 98.56 284 TYR B CA 1
ATOM 5914 C C . TYR B 1 284 ? -0.943 5.176 -0.557 1 98.56 284 TYR B C 1
ATOM 5916 O O . TYR B 1 284 ? -0.229 5.082 -1.559 1 98.56 284 TYR B O 1
ATOM 5924 N N . SER B 1 285 ? -0.576 4.707 0.625 1 98.44 285 SER B N 1
ATOM 5925 C CA . SER B 1 285 ? 0.489 3.744 0.889 1 98.44 285 SER B CA 1
ATOM 5926 C C . SER B 1 285 ? -0.079 2.391 1.303 1 98.44 285 SER B C 1
ATOM 5928 O O . SER B 1 285 ? -1.289 2.25 1.487 1 98.44 285 SER B O 1
ATOM 5930 N N . ALA B 1 286 ? 0.81 1.431 1.349 1 98.31 286 ALA B N 1
ATOM 5931 C CA . ALA B 1 286 ? 0.361 0.116 1.799 1 98.31 286 ALA B CA 1
ATOM 5932 C C . ALA B 1 286 ? -0.017 0.142 3.277 1 98.31 286 ALA B C 1
ATOM 5934 O O . ALA B 1 286 ? 0.68 0.751 4.094 1 98.31 286 ALA B O 1
ATOM 5935 N N . TYR B 1 287 ? -1.146 -0.48 3.592 1 98.25 287 TYR B N 1
ATOM 5936 C CA . TYR B 1 287 ? -1.559 -0.506 4.992 1 98.25 287 TYR B CA 1
ATOM 5937 C C . TYR B 1 287 ? -2.184 -1.85 5.348 1 98.25 287 TYR B C 1
ATOM 5939 O O . TYR B 1 287 ? -2.756 -2.006 6.43 1 98.25 287 TYR B O 1
ATOM 5947 N N . GLY B 1 288 ? -2.193 -2.803 4.438 1 96.56 288 GLY B N 1
ATOM 5948 C CA . GLY B 1 288 ? -2.631 -4.145 4.789 1 96.56 288 GLY B CA 1
ATOM 5949 C C . GLY B 1 288 ? -1.85 -4.746 5.945 1 96.56 288 GLY B C 1
ATOM 5950 O O . GLY B 1 288 ? -0.753 -4.281 6.266 1 96.56 288 GLY B O 1
ATOM 5951 N N . LYS B 1 289 ? -2.424 -5.777 6.535 1 97.5 289 LYS B N 1
ATOM 5952 C CA . LYS B 1 289 ? -1.774 -6.453 7.656 1 97.5 289 LYS B CA 1
ATOM 5953 C C . LYS B 1 289 ? -0.331 -6.816 7.316 1 97.5 289 LYS B C 1
ATOM 5955 O O . LYS B 1 289 ? -0.045 -7.277 6.211 1 97.5 289 LYS B O 1
ATOM 5960 N N . TYR B 1 290 ? 0.64 -6.512 8.164 1 97.5 290 TYR B N 1
ATOM 5961 C CA . TYR B 1 290 ? 2.061 -6.84 8.141 1 97.5 290 TYR B CA 1
ATOM 5962 C C . TYR B 1 290 ? 2.854 -5.777 7.387 1 97.5 290 TYR B C 1
ATOM 5964 O O . TYR B 1 290 ? 4.086 -5.758 7.441 1 97.5 290 TYR B O 1
ATOM 5972 N N . THR B 1 291 ? 2.244 -4.902 6.648 1 98.38 291 THR B N 1
ATOM 5973 C CA . THR B 1 291 ? 2.969 -3.848 5.949 1 98.38 291 THR B CA 1
ATOM 5974 C C . THR B 1 291 ? 3.607 -2.881 6.945 1 98.38 291 THR B C 1
ATOM 5976 O O . THR B 1 291 ? 3.238 -2.857 8.117 1 98.38 291 THR B O 1
ATOM 5979 N N . PRO B 1 292 ? 4.516 -2.064 6.504 1 98.56 292 PRO B N 1
ATOM 5980 C CA . PRO B 1 292 ? 5.219 -1.141 7.398 1 98.56 292 PRO B CA 1
ATOM 5981 C C . PRO B 1 292 ? 4.27 -0.186 8.125 1 98.56 292 PRO B C 1
ATOM 5983 O O . PRO B 1 292 ? 4.406 0.027 9.328 1 98.56 292 PRO B O 1
ATOM 5986 N N . GLN B 1 293 ? 3.311 0.383 7.457 1 98.81 293 GLN B N 1
ATOM 5987 C CA . GLN B 1 293 ? 2.375 1.308 8.086 1 98.81 293 GLN B CA 1
ATOM 5988 C C . GLN B 1 293 ? 1.524 0.599 9.141 1 98.81 293 GLN B C 1
ATOM 5990 O O . GLN B 1 293 ? 1.298 1.134 10.227 1 98.81 293 GLN B O 1
ATOM 5995 N N . TRP B 1 294 ? 1.058 -0.6 8.773 1 98.62 294 TRP B N 1
ATOM 5996 C CA . TRP B 1 294 ? 0.262 -1.412 9.688 1 98.62 294 TRP B CA 1
ATOM 5997 C C . TRP B 1 294 ? 1.046 -1.729 10.953 1 98.62 294 TRP B C 1
ATOM 5999 O O . TRP B 1 294 ? 0.551 -1.52 12.062 1 98.62 294 TRP B O 1
ATOM 6009 N N . THR B 1 295 ? 2.312 -2.219 10.789 1 98.31 295 THR B N 1
ATOM 6010 C CA . THR B 1 295 ? 3.162 -2.588 11.914 1 98.31 295 THR B CA 1
ATOM 6011 C C . THR B 1 295 ? 3.461 -1.372 12.789 1 98.31 295 THR B C 1
ATOM 6013 O O . THR B 1 295 ? 3.391 -1.451 14.016 1 98.31 295 THR B O 1
ATOM 6016 N N . TRP B 1 296 ? 3.715 -0.294 12.164 1 98.75 296 TRP B N 1
ATOM 6017 C CA . TRP B 1 296 ? 4.047 0.931 12.891 1 98.75 296 TRP B CA 1
ATOM 6018 C C . TRP B 1 296 ? 2.863 1.415 13.719 1 98.75 296 TRP B C 1
ATOM 6020 O O . TRP B 1 296 ? 3.021 1.786 14.883 1 98.75 296 TRP B O 1
ATOM 6030 N N . LEU B 1 297 ? 1.675 1.428 13.078 1 98.88 297 LEU B N 1
ATOM 6031 C CA . LEU B 1 297 ? 0.508 1.937 13.797 1 98.88 297 LEU B CA 1
ATOM 6032 C C . LEU B 1 297 ? 0.196 1.071 15.008 1 98.88 297 LEU B C 1
ATOM 6034 O O . LEU B 1 297 ? -0.168 1.59 16.062 1 98.88 297 LEU B O 1
ATOM 6038 N N . GLN B 1 298 ? 0.291 -0.247 14.844 1 98.25 298 GLN B N 1
ATOM 6039 C CA . GLN B 1 298 ? 0.079 -1.156 15.969 1 98.25 298 GLN B CA 1
ATOM 6040 C C . GLN B 1 298 ? 0.973 -0.789 17.141 1 98.25 298 GLN B C 1
ATOM 6042 O O . GLN B 1 298 ? 0.511 -0.739 18.281 1 98.25 298 GLN B O 1
ATOM 6047 N N . ASP B 1 299 ? 2.203 -0.488 16.859 1 97.94 299 ASP B N 1
ATOM 6048 C CA . ASP B 1 299 ? 3.174 -0.144 17.891 1 97.94 299 ASP B CA 1
ATOM 6049 C C . ASP B 1 299 ? 2.918 1.257 18.453 1 97.94 299 ASP B C 1
ATOM 6051 O O . ASP B 1 299 ? 3.021 1.483 19.656 1 97.94 299 ASP B O 1
ATOM 6055 N N . GLU B 1 300 ? 2.604 2.176 17.562 1 98.62 300 GLU B N 1
ATOM 6056 C CA . GLU B 1 300 ? 2.41 3.566 17.953 1 98.62 300 GLU B CA 1
ATOM 6057 C C . GLU B 1 300 ? 1.239 3.709 18.922 1 98.62 300 GLU B C 1
ATOM 6059 O O . GLU B 1 300 ? 1.319 4.461 19.891 1 98.62 300 GLU B O 1
ATOM 6064 N N . LEU B 1 301 ? 0.152 3.014 18.656 1 98.69 301 LEU B N 1
ATOM 6065 C CA . LEU B 1 301 ? -1.033 3.117 19.5 1 98.69 301 LEU B CA 1
ATOM 6066 C C . LEU B 1 301 ? -0.74 2.623 20.922 1 98.69 301 LEU B C 1
ATOM 6068 O O . LEU B 1 301 ? -1.297 3.143 21.891 1 98.69 301 LEU B O 1
ATOM 6072 N N . LYS B 1 302 ? 0.182 1.689 21.062 1 97.69 302 LYS B N 1
ATOM 6073 C CA . LYS B 1 302 ? 0.566 1.172 22.375 1 97.69 302 LYS B CA 1
ATOM 6074 C C . LYS B 1 302 ? 1.369 2.205 23.156 1 97.69 302 LYS B C 1
ATOM 6076 O O . LYS B 1 302 ? 1.418 2.156 24.391 1 97.69 302 LYS B O 1
ATOM 6081 N N . LYS B 1 303 ? 1.929 3.145 22.438 1 96.44 303 LYS B N 1
ATOM 6082 C CA . LYS B 1 303 ? 2.807 4.133 23.062 1 96.44 303 LYS B CA 1
ATOM 6083 C C . LYS B 1 303 ? 2.018 5.348 23.531 1 96.44 303 LYS B C 1
ATOM 6085 O O . LYS B 1 303 ? 2.539 6.18 24.281 1 96.44 303 LYS B O 1
ATOM 6090 N N . VAL B 1 304 ? 0.817 5.434 23.125 1 98.06 304 VAL B N 1
ATOM 6091 C CA . VAL B 1 304 ? 0.02 6.598 23.5 1 98.06 304 VAL B CA 1
ATOM 6092 C C . VAL B 1 304 ? -0.175 6.637 25.016 1 98.06 304 VAL B C 1
ATOM 6094 O O . VAL B 1 304 ? -0.639 5.664 25.609 1 98.06 304 VAL B O 1
ATOM 6097 N N . ASP B 1 305 ? 0.209 7.719 25.672 1 98.06 305 ASP B N 1
ATOM 6098 C CA . ASP B 1 305 ? 0.03 7.957 27.094 1 98.06 305 ASP B CA 1
ATOM 6099 C C . ASP B 1 305 ? -1.055 9.008 27.344 1 98.06 305 ASP B C 1
ATOM 6101 O O . ASP B 1 305 ? -0.78 10.203 27.344 1 98.06 305 ASP B O 1
ATOM 6105 N N . ARG B 1 306 ? -2.188 8.594 27.719 1 98 306 ARG B N 1
ATOM 6106 C CA . ARG B 1 306 ? -3.355 9.461 27.828 1 98 306 ARG B CA 1
ATOM 6107 C C . ARG B 1 306 ? -3.283 10.328 29.078 1 98 306 ARG B C 1
ATOM 6109 O O . ARG B 1 306 ? -4.082 11.25 29.25 1 98 306 ARG B O 1
ATOM 6116 N N . GLU B 1 307 ? -2.312 10.102 29.891 1 98 307 GLU B N 1
ATOM 6117 C CA . GLU B 1 307 ? -2.084 10.969 31.047 1 98 307 GLU B CA 1
ATOM 6118 C C . GLU B 1 307 ? -1.277 12.203 30.656 1 98 307 GLU B C 1
ATOM 6120 O O . GLU B 1 307 ? -1.428 13.266 31.266 1 98 307 GLU B O 1
ATOM 6125 N N . VAL B 1 308 ? -0.516 12.031 29.656 1 97.94 308 VAL B N 1
ATOM 6126 C CA . VAL B 1 308 ? 0.325 13.133 29.203 1 97.94 308 VAL B CA 1
ATOM 6127 C C . VAL B 1 308 ? -0.35 13.852 28.047 1 97.94 308 VAL B C 1
ATOM 6129 O O . VAL B 1 308 ? -0.432 15.086 28.031 1 97.94 308 VAL B O 1
ATOM 6132 N N . THR B 1 309 ? -0.772 13.102 27.109 1 98.5 309 THR B N 1
ATOM 6133 C CA . THR B 1 309 ? -1.489 13.633 25.953 1 98.5 309 THR B CA 1
ATOM 6134 C C . THR B 1 309 ? -2.893 13.039 25.875 1 98.5 309 THR B C 1
ATOM 6136 O O . THR B 1 309 ? -3.137 12.109 25.094 1 98.5 309 THR B O 1
ATOM 6139 N N . PRO B 1 310 ? -3.779 13.625 26.578 1 98.56 310 PRO B N 1
ATOM 6140 C CA . PRO B 1 310 ? -5.129 13.062 26.641 1 98.56 310 PRO B CA 1
ATOM 6141 C C . PRO B 1 310 ? -5.812 13.016 25.266 1 98.56 310 PRO B C 1
ATOM 6143 O O . PRO B 1 310 ? -6.57 12.086 24.984 1 98.56 310 PRO B O 1
ATOM 6146 N N . TRP B 1 311 ? -5.574 13.977 24.453 1 98.81 311 TRP B N 1
ATOM 6147 C CA . TRP B 1 311 ? -6.25 14.055 23.172 1 98.81 311 TRP B CA 1
ATOM 6148 C C . TRP B 1 311 ? -5.488 13.273 22.109 1 98.81 311 TRP B C 1
ATOM 6150 O O . TRP B 1 311 ? -4.293 13.5 21.906 1 98.81 311 TRP B O 1
ATOM 6160 N N . LEU B 1 312 ? -6.125 12.312 21.484 1 98.88 312 LEU B N 1
ATOM 6161 C CA . LEU B 1 312 ? -5.59 11.523 20.375 1 98.88 312 LEU B CA 1
ATOM 6162 C C . LEU B 1 312 ? -6.281 11.883 19.062 1 98.88 312 LEU B C 1
ATOM 6164 O O . LEU B 1 312 ? -7.488 11.664 18.922 1 98.88 312 LEU B O 1
ATOM 6168 N N . VAL B 1 313 ? -5.543 12.484 18.141 1 98.94 313 VAL B N 1
ATOM 6169 C CA . VAL B 1 313 ? -6.047 12.938 16.844 1 98.94 313 VAL B CA 1
ATOM 6170 C C . VAL B 1 313 ? -5.355 12.156 15.727 1 98.94 313 VAL B C 1
ATOM 6172 O O . VAL B 1 313 ? -4.137 11.992 15.734 1 98.94 313 VAL B O 1
ATOM 6175 N N . VAL B 1 314 ? -6.125 11.641 14.789 1 98.94 314 VAL B N 1
ATOM 6176 C CA . VAL B 1 314 ? -5.57 10.914 13.656 1 98.94 314 VAL B CA 1
ATOM 6177 C C . VAL B 1 314 ? -5.883 11.664 12.359 1 98.94 314 VAL B C 1
ATOM 6179 O O . VAL B 1 314 ? -7.02 12.078 12.141 1 98.94 314 VAL B O 1
ATOM 6182 N N . LEU B 1 315 ? -4.867 11.891 11.57 1 98.94 315 LEU B N 1
ATOM 6183 C CA . LEU B 1 315 ? -4.996 12.516 10.258 1 98.94 315 LEU B CA 1
ATOM 6184 C C . LEU B 1 315 ? -4.848 11.477 9.148 1 98.94 315 LEU B C 1
ATOM 6186 O O . LEU B 1 315 ? -4.016 10.57 9.25 1 98.94 315 LEU B O 1
ATOM 6190 N N . MET B 1 316 ? -5.602 11.586 8.148 1 98.88 316 MET B N 1
ATOM 6191 C CA . MET B 1 316 ? -5.512 10.859 6.887 1 98.88 316 MET B CA 1
ATOM 6192 C C . MET B 1 316 ? -6.082 11.695 5.742 1 98.88 316 MET B C 1
ATOM 6194 O O . MET B 1 316 ? -6.531 12.82 5.953 1 98.88 316 MET B O 1
ATOM 6198 N N . HIS B 1 317 ? -6.016 11.156 4.555 1 98.88 317 HIS B N 1
ATOM 6199 C CA . HIS B 1 317 ? -6.512 11.977 3.455 1 98.88 317 HIS B CA 1
ATOM 6200 C C . HIS B 1 317 ? -7.883 11.508 2.99 1 98.88 317 HIS B C 1
ATOM 6202 O O . HIS B 1 317 ? -8.82 12.305 2.902 1 98.88 317 HIS B O 1
ATOM 6208 N N . SER B 1 318 ? -8.008 10.242 2.674 1 98.75 318 SER B N 1
ATOM 6209 C CA . SER B 1 318 ? -9.281 9.703 2.205 1 98.75 318 SER B CA 1
ATOM 6210 C C . SER B 1 318 ? -10.227 9.422 3.369 1 98.75 318 SER B C 1
ATOM 6212 O O . SER B 1 318 ? -9.906 8.633 4.258 1 98.75 318 SER B O 1
ATOM 6214 N N . PRO B 1 319 ? -11.367 10.039 3.371 1 98.69 319 PRO B N 1
ATOM 6215 C CA . PRO B 1 319 ? -12.258 9.852 4.516 1 98.69 319 PRO B CA 1
ATOM 6216 C C . PRO B 1 319 ? -12.891 8.461 4.547 1 98.69 319 PRO B C 1
ATOM 6218 O O . PRO B 1 319 ? -13.266 7.926 3.502 1 98.69 319 PRO B O 1
ATOM 6221 N N . TRP B 1 320 ? -12.984 7.883 5.746 1 98.19 320 TRP B N 1
ATOM 6222 C CA . TRP B 1 320 ? -13.641 6.594 5.949 1 98.19 320 TRP B CA 1
ATOM 6223 C C . TRP B 1 320 ? -15.156 6.727 5.828 1 98.19 320 TRP B C 1
ATOM 6225 O O . TRP B 1 320 ? -15.828 5.816 5.34 1 98.19 320 TRP B O 1
ATOM 6235 N N . TYR B 1 321 ? -15.695 7.855 6.301 1 97.5 321 TYR B N 1
ATOM 6236 C CA . TYR B 1 321 ? -17.109 8.172 6.211 1 97.5 321 TYR B CA 1
ATOM 6237 C C . TYR B 1 321 ? -17.344 9.438 5.391 1 97.5 321 TYR B C 1
ATOM 6239 O O . TYR B 1 321 ? -16.828 10.508 5.738 1 97.5 321 TYR B O 1
ATOM 6247 N N . ASN B 1 322 ? -17.969 9.258 4.34 1 96.44 322 ASN B N 1
ATOM 6248 C CA . ASN B 1 322 ? -18.281 10.297 3.361 1 96.44 322 ASN B CA 1
ATOM 6249 C C . ASN B 1 322 ? -19.672 10.102 2.756 1 96.44 322 ASN B C 1
ATOM 6251 O O . ASN B 1 322 ? -19.984 9.008 2.275 1 96.44 322 ASN B O 1
ATOM 6255 N N . SER B 1 323 ? -20.5 11.086 2.842 1 96.75 323 SER B N 1
ATOM 6256 C CA . SER B 1 323 ? -21.859 10.953 2.299 1 96.75 323 SER B CA 1
ATOM 6257 C C . SER B 1 323 ? -22.031 11.805 1.042 1 96.75 323 SER B C 1
ATOM 6259 O O . SER B 1 323 ? -23.125 12.305 0.771 1 96.75 323 SER B O 1
ATOM 6261 N N . ASN B 1 324 ? -20.953 12.125 0.366 1 96.31 324 ASN B N 1
ATOM 6262 C CA . ASN B 1 324 ? -20.922 12.742 -0.957 1 96.31 324 ASN B CA 1
ATOM 6263 C C . ASN B 1 324 ? -20.703 11.703 -2.053 1 96.31 324 ASN B C 1
ATOM 6265 O O . ASN B 1 324 ? -20 10.711 -1.838 1 96.31 324 ASN B O 1
ATOM 6269 N N . GLY B 1 325 ? -21.375 11.898 -3.223 1 95.25 325 GLY B N 1
ATOM 6270 C CA . GLY B 1 325 ? -21.156 11 -4.34 1 95.25 325 GLY B CA 1
ATOM 6271 C C . GLY B 1 325 ? -19.703 10.984 -4.809 1 95.25 325 GLY B C 1
ATOM 6272 O O . GLY B 1 325 ? -19.234 9.977 -5.332 1 95.25 325 GLY B O 1
ATOM 6273 N N . TYR B 1 326 ? -19.031 12.07 -4.59 1 95.44 326 TYR B N 1
ATOM 6274 C CA . TYR B 1 326 ? -17.609 12.148 -4.93 1 95.44 326 TYR B CA 1
ATOM 6275 C C . TYR B 1 326 ? -16.781 11.344 -3.949 1 95.44 326 TYR B C 1
ATOM 6277 O O . TYR B 1 326 ? -16.828 11.57 -2.738 1 95.44 326 TYR B O 1
ATOM 6285 N N . HIS B 1 327 ? -15.992 10.406 -4.539 1 96.38 327 HIS B N 1
ATOM 6286 C CA . HIS B 1 327 ? -15.047 9.57 -3.807 1 96.38 327 HIS B CA 1
ATOM 6287 C C . HIS B 1 327 ? -15.758 8.719 -2.766 1 96.38 327 HIS B C 1
ATOM 6289 O O . HIS B 1 327 ? -15.18 8.391 -1.724 1 96.38 327 HIS B O 1
ATOM 6295 N N . TYR B 1 328 ? -17.078 8.484 -2.977 1 95.69 328 TYR B N 1
ATOM 6296 C CA . TYR B 1 328 ? -17.844 7.637 -2.074 1 95.69 328 TYR B CA 1
ATOM 6297 C C . TYR B 1 328 ? -17.203 6.266 -1.927 1 95.69 328 TYR B C 1
ATOM 6299 O O . TYR B 1 328 ? -16.797 5.652 -2.916 1 95.69 328 TYR B O 1
ATOM 6307 N N . MET B 1 329 ? -16.969 5.762 -0.684 1 95.44 329 MET B N 1
ATOM 6308 C CA . MET B 1 329 ? -16.469 4.438 -0.307 1 95.44 329 MET B CA 1
ATOM 6309 C C . MET B 1 329 ? -14.977 4.316 -0.578 1 95.44 329 MET B C 1
ATOM 6311 O O . MET B 1 329 ? -14.391 3.254 -0.37 1 95.44 329 MET B O 1
ATOM 6315 N N . GLU B 1 330 ? -14.312 5.391 -0.96 1 97.25 330 GLU B N 1
ATOM 6316 C CA . GLU B 1 330 ? -12.898 5.289 -1.308 1 97.25 330 GLU B CA 1
ATOM 6317 C C . GLU B 1 330 ? -12.055 4.945 -0.085 1 97.25 330 GLU B C 1
ATOM 6319 O O . GLU B 1 330 ? -11.062 4.215 -0.192 1 97.25 330 GLU B O 1
ATOM 6324 N N . GLY B 1 331 ? -12.414 5.441 1.069 1 97.75 331 GLY B N 1
ATOM 6325 C CA . GLY B 1 331 ? -11.672 5.195 2.291 1 97.75 331 GLY B CA 1
ATOM 6326 C C . GLY B 1 331 ? -12.023 3.879 2.957 1 97.75 331 GLY B C 1
ATOM 6327 O O . GLY B 1 331 ? -11.438 3.518 3.98 1 97.75 331 GLY B O 1
ATOM 6328 N N . GLU B 1 332 ? -12.984 3.109 2.385 1 97.06 332 GLU B N 1
ATOM 6329 C CA . GLU B 1 332 ? -13.492 1.896 3.016 1 97.06 332 GLU B CA 1
ATOM 6330 C C . GLU B 1 332 ? -12.383 0.859 3.189 1 97.06 332 GLU B C 1
ATOM 6332 O O . GLU B 1 332 ? -12.375 0.113 4.172 1 97.06 332 GLU B O 1
ATOM 6337 N N . THR B 1 333 ? -11.43 0.806 2.234 1 97.44 333 THR B N 1
ATOM 6338 C CA . THR B 1 333 ? -10.328 -0.148 2.289 1 97.44 333 THR B CA 1
ATOM 6339 C C . THR B 1 333 ? -9.508 0.04 3.564 1 97.44 333 THR B C 1
ATOM 6341 O O . THR B 1 333 ? -9.156 -0.935 4.23 1 97.44 333 THR B O 1
ATOM 6344 N N . MET B 1 334 ? -9.25 1.228 3.93 1 98.5 334 MET B N 1
ATOM 6345 C CA . MET B 1 334 ? -8.469 1.502 5.137 1 98.5 334 MET B CA 1
ATOM 6346 C C . MET B 1 334 ? -9.344 1.39 6.383 1 98.5 334 MET B C 1
ATOM 6348 O O . MET B 1 334 ? -8.867 0.977 7.441 1 98.5 334 MET B O 1
ATOM 6352 N N . ARG B 1 335 ? -10.625 1.771 6.281 1 98.25 335 ARG B N 1
ATOM 6353 C CA . ARG B 1 335 ? -11.523 1.699 7.434 1 98.25 335 ARG B CA 1
ATOM 6354 C C . ARG B 1 335 ? -11.586 0.28 7.988 1 98.25 335 ARG B C 1
ATOM 6356 O O . ARG B 1 335 ? -11.406 0.07 9.188 1 98.25 335 ARG B O 1
ATOM 6363 N N . VAL B 1 336 ? -11.789 -0.67 7.105 1 96.69 336 VAL B N 1
ATOM 6364 C CA . VAL B 1 336 ? -11.961 -2.055 7.539 1 96.69 336 VAL B CA 1
ATOM 6365 C C . VAL B 1 336 ? -10.68 -2.539 8.227 1 96.69 336 VAL B C 1
ATOM 6367 O O . VAL B 1 336 ? -10.734 -3.391 9.117 1 96.69 336 VAL B O 1
ATOM 6370 N N . GLN B 1 337 ? -9.57 -1.959 7.859 1 97.69 337 GLN B N 1
ATOM 6371 C CA . GLN B 1 337 ? -8.289 -2.371 8.414 1 97.69 337 GLN B CA 1
ATOM 6372 C C . GLN B 1 337 ? -8.078 -1.789 9.805 1 97.69 337 GLN B C 1
ATOM 6374 O O . GLN B 1 337 ? -7.598 -2.48 10.711 1 97.69 337 GLN B O 1
ATOM 6379 N N . PHE B 1 338 ? -8.477 -0.471 10 1 98.75 338 PHE B N 1
ATOM 6380 C CA . PHE B 1 338 ? -7.887 0.229 11.141 1 98.75 338 PHE B CA 1
ATOM 6381 C C . PHE B 1 338 ? -8.969 0.716 12.094 1 98.75 338 PHE B C 1
ATOM 6383 O O . PHE B 1 338 ? -8.672 1.108 13.227 1 98.75 338 PHE B O 1
ATOM 6390 N N . GLU B 1 339 ? -10.258 0.742 11.75 1 98.62 339 GLU B N 1
ATOM 6391 C CA . GLU B 1 339 ? -11.234 1.442 12.578 1 98.62 339 GLU B CA 1
ATOM 6392 C C . GLU B 1 339 ? -11.344 0.808 13.961 1 98.62 339 GLU B C 1
ATOM 6394 O O . GLU B 1 339 ? -11.453 1.513 14.969 1 98.62 339 GLU B O 1
ATOM 6399 N N . SER B 1 340 ? -11.328 -0.511 14.031 1 98.31 340 SER B N 1
ATOM 6400 C CA . SER B 1 340 ? -11.43 -1.164 15.328 1 98.31 340 SER B CA 1
ATOM 6401 C C . SER B 1 340 ? -10.281 -0.744 16.25 1 98.31 340 SER B C 1
ATOM 6403 O O . SER B 1 340 ? -10.477 -0.594 17.453 1 98.31 340 SER B O 1
ATOM 6405 N N . TRP B 1 341 ? -9.094 -0.525 15.672 1 98.75 341 TRP B N 1
ATOM 6406 C CA . TRP B 1 341 ? -7.949 -0.09 16.469 1 98.75 341 TRP B CA 1
ATOM 6407 C C . TRP B 1 341 ? -8.164 1.32 17 1 98.75 341 TRP B C 1
ATOM 6409 O O . TRP B 1 341 ? -7.824 1.609 18.156 1 98.75 341 TRP B O 1
ATOM 6419 N N . LEU B 1 342 ? -8.68 2.182 16.141 1 98.81 342 LEU B N 1
ATOM 6420 C CA . LEU B 1 342 ? -8.883 3.566 16.562 1 98.81 342 LEU B CA 1
ATOM 6421 C C . LEU B 1 342 ? -9.953 3.656 17.641 1 98.81 342 LEU B C 1
ATOM 6423 O O . LEU B 1 342 ? -9.828 4.445 18.578 1 98.81 342 LEU B O 1
ATOM 6427 N N . VAL B 1 343 ? -11.023 2.852 17.484 1 98.56 343 VAL B N 1
ATOM 6428 C CA . VAL B 1 343 ? -12.094 2.816 18.469 1 98.56 343 VAL B CA 1
ATOM 6429 C C . VAL B 1 343 ? -11.555 2.277 19.797 1 98.56 343 VAL B C 1
ATOM 6431 O O . VAL B 1 343 ? -11.812 2.846 20.859 1 98.56 343 VAL B O 1
ATOM 6434 N N . ASP B 1 344 ? -10.781 1.193 19.734 1 98.38 344 ASP B N 1
ATOM 6435 C CA . ASP B 1 344 ? -10.188 0.592 20.922 1 98.38 344 ASP B CA 1
ATOM 6436 C C . ASP B 1 344 ? -9.25 1.571 21.625 1 98.38 344 ASP B C 1
ATOM 6438 O O . ASP B 1 344 ? -9.188 1.607 22.859 1 98.38 344 ASP B O 1
ATOM 6442 N N . ALA B 1 345 ? -8.523 2.363 20.844 1 98.69 345 ALA B N 1
ATOM 6443 C CA . ALA B 1 345 ? -7.574 3.33 21.391 1 98.69 345 ALA B CA 1
ATOM 6444 C C . ALA B 1 345 ? -8.281 4.602 21.844 1 98.69 345 ALA B C 1
ATOM 6446 O O . ALA B 1 345 ? -7.652 5.512 22.391 1 98.69 345 ALA B O 1
ATOM 6447 N N . LYS B 1 346 ? -9.57 4.68 21.547 1 98.12 346 LYS B N 1
ATOM 6448 C CA . LYS B 1 346 ? -10.391 5.82 21.938 1 98.12 346 LYS B CA 1
ATOM 6449 C C . LYS B 1 346 ? -9.891 7.109 21.297 1 98.12 346 LYS B C 1
ATOM 6451 O O . LYS B 1 346 ? -9.734 8.125 21.984 1 98.12 346 LYS B O 1
ATOM 6456 N N . VAL B 1 347 ? -9.609 7 20.062 1 98.81 347 VAL B N 1
ATOM 6457 C CA . VAL B 1 347 ? -9.273 8.195 19.281 1 98.81 347 VAL B CA 1
ATOM 6458 C C . VAL B 1 347 ? -10.398 9.219 19.406 1 98.81 347 VAL B C 1
ATOM 6460 O O . VAL B 1 347 ? -11.578 8.867 19.359 1 98.81 347 VAL B O 1
ATOM 6463 N N . ASP B 1 348 ? -10.047 10.484 19.562 1 98.56 348 ASP B N 1
ATOM 6464 C CA . ASP B 1 348 ? -11.039 11.523 19.781 1 98.56 348 ASP B CA 1
ATOM 6465 C C . ASP B 1 348 ? -11.57 12.078 18.453 1 98.56 348 ASP B C 1
ATOM 6467 O O . ASP B 1 348 ? -12.766 12.32 18.312 1 98.56 348 ASP B O 1
ATOM 6471 N N . VAL B 1 349 ? -10.656 12.336 17.531 1 98.62 349 VAL B N 1
ATOM 6472 C CA . VAL B 1 349 ? -11 12.977 16.266 1 98.62 349 VAL B CA 1
ATOM 6473 C C . VAL B 1 349 ? -10.188 12.336 15.125 1 98.62 349 VAL B C 1
ATOM 6475 O O . VAL B 1 349 ? -9 12.07 15.281 1 98.62 349 VAL B O 1
ATOM 6478 N N . VAL B 1 350 ? -10.828 12.008 14.047 1 98.94 350 VAL B N 1
ATOM 6479 C CA . VAL B 1 350 ? -10.172 11.648 12.797 1 98.94 350 VAL B CA 1
ATOM 6480 C C . VAL B 1 350 ? -10.438 12.734 11.75 1 98.94 350 VAL B C 1
ATOM 6482 O O . VAL B 1 350 ? -11.594 13.078 11.484 1 98.94 350 VAL B O 1
ATOM 6485 N N . LEU B 1 351 ? -9.398 13.289 11.188 1 98.88 351 LEU B N 1
ATOM 6486 C CA . LEU B 1 351 ? -9.484 14.352 10.188 1 98.88 351 LEU B CA 1
ATOM 6487 C C . LEU B 1 351 ? -9.062 13.836 8.812 1 98.88 351 LEU B C 1
ATOM 6489 O O . LEU B 1 351 ? -8.047 13.148 8.68 1 98.88 351 LEU B O 1
ATOM 6493 N N . ALA B 1 352 ? -9.891 14.109 7.836 1 98.88 352 ALA B N 1
ATOM 6494 C CA . ALA B 1 352 ? -9.594 13.727 6.457 1 98.88 352 ALA B CA 1
ATOM 6495 C C . ALA B 1 352 ? -9.859 14.891 5.496 1 98.88 352 ALA B C 1
ATOM 6497 O O . ALA B 1 352 ? -10.375 15.93 5.906 1 98.88 352 ALA B O 1
ATOM 6498 N N . GLY B 1 353 ? -9.477 14.766 4.246 1 98.75 353 GLY B N 1
ATOM 6499 C CA . GLY B 1 353 ? -9.727 15.703 3.162 1 98.75 353 GLY B CA 1
ATOM 6500 C C . GLY B 1 353 ? -10.336 15.039 1.937 1 98.75 353 GLY B C 1
ATOM 6501 O O . GLY B 1 353 ? -11.32 14.312 2.043 1 98.75 353 GLY B O 1
ATOM 6502 N N . HIS B 1 354 ? -9.859 15.312 0.818 1 98.62 354 HIS B N 1
ATOM 6503 C CA . HIS B 1 354 ? -10.102 14.594 -0.426 1 98.62 354 HIS B CA 1
ATOM 6504 C C . HIS B 1 354 ? -11.438 14.984 -1.043 1 98.62 354 HIS B C 1
ATOM 6506 O O . HIS B 1 354 ? -11.539 15.172 -2.258 1 98.62 354 HIS B O 1
ATOM 6512 N N . VAL B 1 355 ? -12.523 15.008 -0.278 1 98.38 355 VAL B N 1
ATOM 6513 C CA . VAL B 1 355 ? -13.836 15.445 -0.743 1 98.38 355 VAL B CA 1
ATOM 6514 C C . VAL B 1 355 ? -13.977 16.953 -0.551 1 98.38 355 VAL B C 1
ATOM 6516 O O . VAL B 1 355 ? -13.867 17.453 0.57 1 98.38 355 VAL B O 1
ATOM 6519 N N . HIS B 1 356 ? -14.242 17.672 -1.618 1 96.94 356 HIS B N 1
ATOM 6520 C CA . HIS B 1 356 ? -14.195 19.125 -1.589 1 96.94 356 HIS B CA 1
ATOM 6521 C C . HIS B 1 356 ? -15.484 19.719 -1.021 1 96.94 356 HIS B C 1
ATOM 6523 O O . HIS B 1 356 ? -16.125 20.547 -1.662 1 96.94 356 HIS B O 1
ATOM 6529 N N . SER B 1 357 ? -15.773 19.297 0.117 1 96.31 357 SER B N 1
ATOM 6530 C CA . SER B 1 357 ? -16.891 19.719 0.964 1 96.31 357 SER B CA 1
ATOM 6531 C C . SER B 1 357 ? -16.578 19.469 2.438 1 96.31 357 SER B C 1
ATOM 6533 O O . SER B 1 357 ? -15.531 18.922 2.777 1 96.31 357 SER B O 1
ATOM 6535 N N . TYR B 1 358 ? -17.453 20.047 3.246 1 97.31 358 TYR B N 1
ATOM 6536 C CA . TYR B 1 358 ? -17.328 19.844 4.684 1 97.31 358 TYR B CA 1
ATOM 6537 C C . TYR B 1 358 ? -18.359 18.828 5.184 1 97.31 358 TYR B C 1
ATOM 6539 O O . TYR B 1 358 ? -19.516 18.859 4.758 1 97.31 358 TYR B O 1
ATOM 6547 N N . GLU B 1 359 ? -17.891 17.906 6.051 1 97.94 359 GLU B N 1
ATOM 6548 C CA . GLU B 1 359 ? -18.797 16.969 6.719 1 97.94 359 GLU B CA 1
ATOM 6549 C C . GLU B 1 359 ? -18.266 16.547 8.078 1 97.94 359 GLU B C 1
ATOM 6551 O O . GLU B 1 359 ? -17.078 16.25 8.219 1 97.94 359 GLU B O 1
ATOM 6556 N N . ARG B 1 360 ? -19.078 16.609 9.086 1 98.06 360 ARG B N 1
ATOM 6557 C CA . ARG B 1 360 ? -18.781 16.125 10.422 1 98.06 360 ARG B CA 1
ATOM 6558 C C . ARG B 1 360 ? -19.734 15 10.812 1 98.06 360 ARG B C 1
ATOM 6560 O O . ARG B 1 360 ? -20.953 15.109 10.617 1 98.06 360 ARG B O 1
ATOM 6567 N N . SER B 1 361 ? -19.188 13.984 11.359 1 96.69 361 SER B N 1
ATOM 6568 C CA . SER B 1 361 ? -20.016 12.859 11.797 1 96.69 361 SER B CA 1
ATOM 6569 C C . SER B 1 361 ? -20.406 12.992 13.258 1 96.69 361 SER B C 1
ATOM 6571 O O . SER B 1 361 ? -19.812 13.789 14 1 96.69 361 SER B O 1
ATOM 6573 N N . LYS B 1 362 ? -21.422 12.281 13.602 1 94.69 362 LYS B N 1
ATOM 6574 C CA . LYS B 1 362 ? -21.594 11.883 15 1 94.69 362 LYS B CA 1
ATOM 6575 C C . LYS B 1 362 ? -20.594 10.805 15.391 1 94.69 362 LYS B C 1
ATOM 6577 O O . LYS B 1 362 ? -19.703 10.453 14.602 1 94.69 362 LYS B O 1
ATOM 6582 N N . ARG B 1 363 ? -20.672 10.398 16.672 1 96.25 363 ARG B N 1
ATOM 6583 C CA . ARG B 1 363 ? -19.797 9.289 17.062 1 96.25 363 ARG B CA 1
ATOM 6584 C C . ARG B 1 363 ? -20.406 7.953 16.672 1 96.25 363 ARG B C 1
ATOM 6586 O O . ARG B 1 363 ? -21.281 7.426 17.359 1 96.25 363 ARG B O 1
ATOM 6593 N N . PHE B 1 364 ? -19.938 7.422 15.539 1 95.31 364 PHE B N 1
ATOM 6594 C CA . PHE B 1 364 ? -20.406 6.18 14.938 1 95.31 364 PHE B CA 1
ATOM 6595 C C . PHE B 1 364 ? -19.234 5.285 14.547 1 95.31 364 PHE B C 1
ATOM 6597 O O . PHE B 1 364 ? -18.109 5.766 14.375 1 95.31 364 PHE B O 1
ATOM 6604 N N . SER B 1 365 ? -19.406 4.027 14.531 1 97.19 365 SER B N 1
ATOM 6605 C CA . SER B 1 365 ? -18.422 3.098 13.977 1 97.19 365 SER B CA 1
ATOM 6606 C C . SER B 1 365 ? -19.109 1.931 13.273 1 97.19 365 SER B C 1
ATOM 6608 O O . SER B 1 365 ? -20.297 1.68 13.484 1 97.19 365 SER B O 1
ATOM 6610 N N . ASN B 1 366 ? -18.422 1.402 12.398 1 97.19 366 ASN B N 1
ATOM 6611 C CA . ASN B 1 366 ? -18.844 0.192 11.703 1 97.19 366 ASN B CA 1
ATOM 6612 C C . ASN B 1 366 ? -17.953 -0.995 12.039 1 97.19 366 ASN B C 1
ATOM 6614 O O . ASN B 1 366 ? -17.672 -1.832 11.18 1 97.19 366 ASN B O 1
ATOM 6618 N N . VAL B 1 367 ? -17.5 -1.1 13.297 1 96.56 367 VAL B N 1
ATOM 6619 C CA . VAL B 1 367 ? -16.5 -2.08 13.688 1 96.56 367 VAL B CA 1
ATOM 6620 C C . VAL B 1 367 ? -17.125 -3.467 13.766 1 96.56 367 VAL B C 1
ATOM 6622 O O . VAL B 1 367 ? -16.422 -4.477 13.781 1 96.56 367 VAL B O 1
ATOM 6625 N N . GLU B 1 368 ? -18.438 -3.561 13.742 1 94.31 368 GLU B N 1
ATOM 6626 C CA . GLU B 1 368 ? -19.109 -4.859 13.812 1 94.31 368 GLU B CA 1
ATOM 6627 C C . GLU B 1 368 ? -19.203 -5.504 12.43 1 94.31 368 GLU B C 1
ATOM 6629 O O . GLU B 1 368 ? -19.516 -6.688 12.312 1 94.31 368 GLU B O 1
ATOM 6634 N N . TYR B 1 369 ? -18.906 -4.734 11.453 1 94.25 369 TYR B N 1
ATOM 6635 C CA . TYR B 1 369 ? -19.031 -5.223 10.086 1 94.25 369 TYR B CA 1
ATOM 6636 C C . TYR B 1 369 ? -18.156 -6.449 9.859 1 94.25 369 TYR B C 1
ATOM 6638 O O . TYR B 1 369 ? -16.984 -6.453 10.234 1 94.25 369 TYR B O 1
ATOM 6646 N N . ASP B 1 370 ? -18.75 -7.469 9.211 1 89.75 370 ASP B N 1
ATOM 6647 C CA . ASP B 1 370 ? -18.031 -8.539 8.531 1 89.75 370 ASP B CA 1
ATOM 6648 C C . ASP B 1 370 ? -18.812 -9.047 7.32 1 89.75 370 ASP B C 1
ATOM 6650 O O . ASP B 1 370 ? -19.938 -8.594 7.074 1 89.75 370 ASP B O 1
ATOM 6654 N N . ILE B 1 371 ? -18.375 -9.883 6.516 1 90.5 371 ILE B N 1
ATOM 6655 C CA . ILE B 1 371 ? -18.969 -10.219 5.23 1 90.5 371 ILE B CA 1
ATOM 6656 C C . ILE B 1 371 ? -20.062 -11.273 5.426 1 90.5 371 ILE B C 1
ATOM 6658 O O . ILE B 1 371 ? -20.766 -11.625 4.48 1 90.5 371 ILE B O 1
ATOM 6662 N N . VAL B 1 372 ? -20.297 -11.805 6.711 1 89.12 372 VAL B N 1
ATOM 6663 C CA . VAL B 1 372 ? -21.25 -12.906 6.809 1 89.12 372 VAL B CA 1
ATOM 6664 C C . VAL B 1 372 ? -22.297 -12.594 7.867 1 89.12 372 VAL B C 1
ATOM 6666 O O . VAL B 1 372 ? -23.312 -13.281 7.965 1 89.12 372 VAL B O 1
ATOM 6669 N N . ASN B 1 373 ? -22.125 -11.477 8.68 1 87.81 373 ASN B N 1
ATOM 6670 C CA . ASN B 1 373 ? -23.016 -11.25 9.82 1 87.81 373 ASN B CA 1
ATOM 6671 C C . ASN B 1 373 ? -24.203 -10.359 9.445 1 87.81 373 ASN B C 1
ATOM 6673 O O . ASN B 1 373 ? -25.125 -10.195 10.234 1 87.81 373 ASN B O 1
ATOM 6677 N N . GLY B 1 374 ? -24.094 -9.805 8.297 1 88.81 374 GLY B N 1
ATOM 6678 C CA . GLY B 1 374 ? -25.188 -8.992 7.797 1 88.81 374 GLY B CA 1
ATOM 6679 C C . GLY B 1 374 ? -25.188 -7.586 8.367 1 88.81 374 GLY B C 1
ATOM 6680 O O . GLY B 1 374 ? -26.156 -6.844 8.195 1 88.81 374 GLY B O 1
ATOM 6681 N N . LYS B 1 375 ? -24.141 -7.246 9.062 1 90.62 375 LYS B N 1
ATOM 6682 C CA . LYS B 1 375 ? -24.016 -5.906 9.633 1 90.62 375 LYS B CA 1
ATOM 6683 C C . LYS B 1 375 ? -23.094 -5.035 8.797 1 90.62 375 LYS B C 1
ATOM 6685 O O . LYS B 1 375 ? -21.891 -5.336 8.664 1 90.62 375 LYS B O 1
ATOM 6690 N N . ALA B 1 376 ? -23.656 -3.998 8.219 1 90.81 376 ALA B N 1
ATOM 6691 C CA . ALA B 1 376 ? -22.859 -3.15 7.344 1 90.81 376 ALA B CA 1
ATOM 6692 C C . ALA B 1 376 ? -23.078 -1.673 7.648 1 90.81 376 ALA B C 1
ATOM 6694 O O . ALA B 1 376 ? -22.406 -0.805 7.086 1 90.81 376 ALA B O 1
ATOM 6695 N N . THR B 1 377 ? -23.906 -1.312 8.594 1 93.06 377 THR B N 1
ATOM 6696 C CA . THR B 1 377 ? -24.297 0.072 8.852 1 93.06 377 THR B CA 1
ATOM 6697 C C . THR B 1 377 ? -23.609 0.59 10.117 1 93.06 377 THR B C 1
ATOM 6699 O O . THR B 1 377 ? -23.688 -0.048 11.172 1 93.06 377 THR B O 1
ATOM 6702 N N . PRO B 1 378 ? -23.016 1.748 9.93 1 95.88 378 PRO B N 1
ATOM 6703 C CA . PRO B 1 378 ? -22.422 2.34 11.133 1 95.88 378 PRO B CA 1
ATOM 6704 C C . PRO B 1 378 ? -23.453 2.588 12.227 1 95.88 378 PRO B C 1
ATOM 6706 O O . PRO B 1 378 ? -24.594 2.992 11.938 1 95.88 378 PRO B O 1
ATOM 6709 N N . VAL B 1 379 ? -23.094 2.344 13.469 1 95.62 379 VAL B N 1
ATOM 6710 C CA . VAL B 1 379 ? -23.984 2.539 14.609 1 95.62 379 VAL B CA 1
ATOM 6711 C C . VAL B 1 379 ? -23.312 3.475 15.625 1 95.62 379 VAL B C 1
ATOM 6713 O O . VAL B 1 379 ? -22.094 3.664 15.602 1 95.62 379 VAL B O 1
ATOM 6716 N N . LYS B 1 380 ? -24.156 4.062 16.453 1 95.06 380 LYS B N 1
ATOM 6717 C CA . LYS B 1 380 ? -23.641 4.91 17.516 1 95.06 380 LYS B CA 1
ATOM 6718 C C . LYS B 1 380 ? -22.625 4.156 18.375 1 95.06 380 LYS B C 1
ATOM 6720 O O . LYS B 1 380 ? -22.844 2.988 18.703 1 95.06 380 LYS B O 1
ATOM 6725 N N . ASN B 1 381 ? -21.578 4.742 18.578 1 95.88 381 ASN B N 1
ATOM 6726 C CA . ASN B 1 381 ? -20.484 4.168 19.359 1 95.88 381 ASN B CA 1
ATOM 6727 C C . ASN B 1 381 ? -19.75 5.234 20.172 1 95.88 381 ASN B C 1
ATOM 6729 O O . ASN B 1 381 ? -19.016 6.047 19.609 1 95.88 381 ASN B O 1
ATOM 6733 N N . LEU B 1 382 ? -19.859 5.207 21.5 1 94.38 382 LEU B N 1
ATOM 6734 C CA . LEU B 1 382 ? -19.344 6.207 22.422 1 94.38 382 LEU B CA 1
ATOM 6735 C C . LEU B 1 382 ? -17.828 6.277 22.344 1 94.38 382 LEU B C 1
ATOM 6737 O O . LEU B 1 382 ? -17.234 7.312 22.672 1 94.38 382 LEU B O 1
ATOM 6741 N N . HIS B 1 383 ? -17.234 5.207 21.938 1 95.44 383 HIS B N 1
ATOM 6742 C CA . HIS B 1 383 ? -15.781 5.133 21.953 1 95.44 383 HIS B CA 1
ATOM 6743 C C . HIS B 1 383 ? -15.203 5.48 20.578 1 95.44 383 HIS B C 1
ATOM 6745 O O . HIS B 1 383 ? -13.984 5.527 20.406 1 95.44 383 HIS B O 1
ATOM 6751 N N . ALA B 1 384 ? -16.047 5.75 19.609 1 97.31 384 ALA B N 1
ATOM 6752 C CA . ALA B 1 384 ? -15.609 6.094 18.266 1 97.31 384 ALA B CA 1
ATOM 6753 C C . ALA B 1 384 ? -15.195 7.562 18.172 1 97.31 384 ALA B C 1
ATOM 6755 O O . ALA B 1 384 ? -15.695 8.398 18.938 1 97.31 384 ALA B O 1
ATOM 6756 N N . PRO B 1 385 ? -14.305 7.867 17.297 1 97.81 385 PRO B N 1
ATOM 6757 C CA . PRO B 1 385 ? -13.984 9.273 17.062 1 97.81 385 PRO B CA 1
ATOM 6758 C C . PRO B 1 385 ? -15.086 10.023 16.328 1 97.81 385 PRO B C 1
ATOM 6760 O O . PRO B 1 385 ? -16.016 9.398 15.797 1 97.81 385 PRO B O 1
ATOM 6763 N N . VAL B 1 386 ? -15.016 11.344 16.422 1 97.69 386 VAL B N 1
ATOM 6764 C CA . VAL B 1 386 ? -15.703 12.148 15.422 1 97.69 386 VAL B CA 1
ATOM 6765 C C . VAL B 1 386 ? -14.891 12.164 14.125 1 97.69 386 VAL B C 1
ATOM 6767 O O . VAL B 1 386 ? -13.695 12.445 14.141 1 97.69 386 VAL B O 1
ATOM 6770 N N . TYR B 1 387 ? -15.555 11.773 13.086 1 98.5 387 TYR B N 1
ATOM 6771 C CA . TYR B 1 387 ? -14.93 11.867 11.766 1 98.5 387 TYR B CA 1
ATOM 6772 C C . TYR B 1 387 ? -15.258 13.195 11.102 1 98.5 387 TYR B C 1
ATOM 6774 O O . TYR B 1 387 ? -16.422 13.578 11.016 1 98.5 387 TYR B O 1
ATOM 6782 N N . ILE B 1 388 ? -14.219 13.875 10.617 1 98.62 388 ILE B N 1
ATOM 6783 C CA . ILE B 1 388 ? -14.391 15.18 9.992 1 98.62 388 ILE B CA 1
ATOM 6784 C C . ILE B 1 388 ? -13.727 15.188 8.625 1 98.62 388 ILE B C 1
ATOM 6786 O O . ILE B 1 388 ? -12.539 14.859 8.5 1 98.62 388 ILE B O 1
ATOM 6790 N N . ASN B 1 389 ? -14.453 15.477 7.629 1 98.38 389 ASN B N 1
ATOM 6791 C CA . ASN B 1 389 ? -13.922 15.773 6.301 1 98.38 389 ASN B CA 1
ATOM 6792 C C . ASN B 1 389 ? -13.773 17.266 6.078 1 98.38 389 ASN B C 1
ATOM 6794 O O . ASN B 1 389 ? -14.758 18 6.078 1 98.38 389 ASN B O 1
ATOM 6798 N N . ILE B 1 390 ? -12.57 17.688 5.871 1 98.31 390 ILE B N 1
ATOM 6799 C CA . ILE B 1 390 ? -12.281 19.109 5.664 1 98.31 390 ILE B CA 1
ATOM 6800 C C . ILE B 1 390 ? -11.5 19.297 4.367 1 98.31 390 ILE B C 1
ATOM 6802 O O . ILE B 1 390 ? -10.5 20.016 4.332 1 98.31 390 ILE B O 1
ATOM 6806 N N . GLY B 1 391 ? -11.859 18.562 3.303 1 97.94 391 GLY B N 1
ATOM 6807 C CA . GLY B 1 391 ? -11.234 18.688 1.994 1 97.94 391 GLY B CA 1
ATOM 6808 C C . GLY B 1 391 ? -11.695 19.906 1.229 1 97.94 391 GLY B C 1
ATOM 6809 O O . GLY B 1 391 ? -11.781 19.891 0 1 97.94 391 GLY B O 1
ATOM 6810 N N . ASP B 1 392 ? -11.953 21.016 1.844 1 96.75 392 ASP B N 1
ATOM 6811 C CA . ASP B 1 392 ? -12.664 22.156 1.278 1 96.75 392 ASP B CA 1
ATOM 6812 C C . ASP B 1 392 ? -11.758 23.391 1.201 1 96.75 392 ASP B C 1
ATOM 6814 O O . ASP B 1 392 ? -12.227 24.516 1.336 1 96.75 392 ASP B O 1
ATOM 6818 N N . GLY B 1 393 ? -10.492 23.234 0.979 1 97.06 393 GLY B N 1
ATOM 6819 C CA . GLY B 1 393 ? -9.539 24.344 0.979 1 97.06 393 GLY B CA 1
ATOM 6820 C C . GLY B 1 393 ? -9.625 25.203 -0.267 1 97.06 393 GLY B C 1
ATOM 6821 O O . GLY B 1 393 ? -9.109 26.328 -0.288 1 97.06 393 GLY B O 1
ATOM 6822 N N . GLY B 1 394 ? -10.266 24.766 -1.432 1 94.31 394 GLY B N 1
ATOM 6823 C CA . GLY B 1 394 ? -10.539 25.641 -2.561 1 94.31 394 GLY B CA 1
ATOM 6824 C C . GLY B 1 394 ? -9.633 25.391 -3.746 1 94.31 394 GLY B C 1
ATOM 6825 O O . GLY B 1 394 ? -9.195 26.328 -4.41 1 94.31 394 GLY B O 1
ATOM 6826 N N . ASN B 1 395 ? -9.43 24.203 -4.273 1 93.38 395 ASN B N 1
ATOM 6827 C CA . ASN B 1 395 ? -8.539 23.844 -5.367 1 93.38 395 ASN B CA 1
ATOM 6828 C C . ASN B 1 395 ? -9.25 23.891 -6.711 1 93.38 395 ASN B C 1
ATOM 6830 O O . ASN B 1 395 ? -10.453 24.141 -6.773 1 93.38 395 ASN B O 1
ATOM 6834 N N . ILE B 1 396 ? -8.586 23.578 -7.781 1 95.44 396 ILE B N 1
ATOM 6835 C CA . ILE B 1 396 ? -9.008 23.812 -9.156 1 95.44 396 ILE B CA 1
ATOM 6836 C C . ILE B 1 396 ? -10.125 22.844 -9.531 1 95.44 396 ILE B C 1
ATOM 6838 O O . ILE B 1 396 ? -10.867 23.094 -10.484 1 95.44 396 ILE B O 1
ATOM 6842 N N . GLU B 1 397 ? -10.266 21.766 -8.766 1 94.81 397 GLU B N 1
ATOM 6843 C CA . GLU B 1 397 ? -11.266 20.75 -9.102 1 94.81 397 GLU B CA 1
ATOM 6844 C C . GLU B 1 397 ? -12.664 21.188 -8.672 1 94.81 397 GLU B C 1
ATOM 6846 O O . GLU B 1 397 ? -13.656 20.609 -9.109 1 94.81 397 GLU B O 1
ATOM 6851 N N . GLY B 1 398 ? -12.75 22.219 -7.832 1 92.94 398 GLY B N 1
ATOM 6852 C CA . GLY B 1 398 ? -14.031 22.812 -7.5 1 92.94 398 GLY B CA 1
ATOM 6853 C C . GLY B 1 398 ? -14.734 22.109 -6.352 1 92.94 398 GLY B C 1
ATOM 6854 O O . GLY B 1 398 ? -14.141 21.281 -5.672 1 92.94 398 GLY B O 1
ATOM 6855 N N . ILE B 1 399 ? -15.969 22.484 -6.152 1 92.94 399 ILE B N 1
ATOM 6856 C CA . ILE B 1 399 ? -16.75 22.078 -4.984 1 92.94 399 ILE B CA 1
ATOM 6857 C C . ILE B 1 399 ? -17.422 20.734 -5.258 1 92.94 399 ILE B C 1
ATOM 6859 O O . ILE B 1 399 ? -17.891 20.484 -6.371 1 92.94 399 ILE B O 1
ATOM 6863 N N . ALA B 1 400 ? -17.422 19.875 -4.277 1 93.88 400 ALA B N 1
ATOM 6864 C CA . ALA B 1 400 ? -18.203 18.641 -4.316 1 93.88 400 ALA B CA 1
ATOM 6865 C C . ALA B 1 400 ? -19.594 18.844 -3.719 1 93.88 400 ALA B C 1
ATOM 6867 O O . ALA B 1 400 ? -19.75 18.828 -2.496 1 93.88 400 ALA B O 1
ATOM 6868 N N . ASN B 1 401 ? -20.609 18.906 -4.52 1 92.19 401 ASN B N 1
ATOM 6869 C CA . ASN B 1 401 ? -21.938 19.281 -4.047 1 92.19 401 ASN B CA 1
ATOM 6870 C C . ASN B 1 401 ? -22.969 18.188 -4.297 1 92.19 401 ASN B C 1
ATOM 6872 O O . ASN B 1 401 ? -24.156 18.453 -4.449 1 92.19 401 ASN B O 1
ATOM 6876 N N . ASN B 1 402 ? -22.531 16.969 -4.391 1 93.69 402 ASN B N 1
ATOM 6877 C CA . ASN B 1 402 ? -23.422 15.844 -4.66 1 93.69 402 ASN B CA 1
ATOM 6878 C C . ASN B 1 402 ? -23.594 14.961 -3.426 1 93.69 402 ASN B C 1
ATOM 6880 O O . ASN B 1 402 ? -23.188 13.797 -3.426 1 93.69 402 ASN B O 1
ATOM 6884 N N . PHE B 1 403 ? -24.359 15.43 -2.43 1 94.81 403 PHE B N 1
ATOM 6885 C CA . PHE B 1 403 ? -24.594 14.68 -1.2 1 94.81 403 PHE B CA 1
ATOM 6886 C C . PHE B 1 403 ? -25.656 13.609 -1.409 1 94.81 403 PHE B C 1
ATOM 6888 O O . PHE B 1 403 ? -26.641 13.836 -2.119 1 94.81 403 PHE B O 1
ATOM 6895 N N . THR B 1 404 ? -25.406 12.555 -0.779 1 93.06 404 THR B N 1
ATOM 6896 C CA . THR B 1 404 ? -26.359 11.453 -0.878 1 93.06 404 THR B CA 1
ATOM 6897 C C . THR B 1 404 ? -27.688 11.805 -0.197 1 93.06 404 THR B C 1
ATOM 6899 O O . THR B 1 404 ? -27.703 12.625 0.728 1 93.06 404 THR B O 1
ATOM 6902 N N . LYS B 1 405 ? -28.781 11.273 -0.705 1 91.75 405 LYS B N 1
ATOM 6903 C CA . LYS B 1 405 ? -30.125 11.32 -0.107 1 91.75 405 LYS B CA 1
ATOM 6904 C C . LYS B 1 405 ? -30.703 9.922 0.052 1 91.75 405 LYS B C 1
ATOM 6906 O O . LYS B 1 405 ? -30.688 9.125 -0.888 1 91.75 405 LYS B O 1
ATOM 6911 N N . PRO B 1 406 ? -31.266 9.57 1.212 1 92.25 406 PRO B N 1
ATOM 6912 C CA . PRO B 1 406 ? -31.312 10.391 2.42 1 92.25 406 PRO B CA 1
ATOM 6913 C C . PRO B 1 406 ? -29.938 10.586 3.055 1 92.25 406 PRO B C 1
ATOM 6915 O O . PRO B 1 406 ? -29 9.828 2.766 1 92.25 406 PRO B O 1
ATOM 6918 N N . GLN B 1 407 ? -29.781 11.57 3.857 1 94.31 407 GLN B N 1
ATOM 6919 C CA . GLN B 1 407 ? -28.594 11.766 4.664 1 94.31 407 GLN B CA 1
ATOM 6920 C C . GLN B 1 407 ? -28.375 10.602 5.625 1 94.31 407 GLN B C 1
ATOM 6922 O O . GLN B 1 407 ? -29.281 10.219 6.359 1 94.31 407 GLN B O 1
ATOM 6927 N N . PRO B 1 408 ? -27.219 10.023 5.57 1 95.19 408 PRO B N 1
ATOM 6928 C CA . PRO B 1 408 ? -26.969 8.922 6.504 1 95.19 408 PRO B CA 1
ATOM 6929 C C . PRO B 1 408 ? -27.016 9.367 7.965 1 95.19 408 PRO B C 1
ATOM 6931 O O . PRO B 1 408 ? -26.656 10.5 8.281 1 95.19 408 PRO B O 1
ATOM 6934 N N . ALA B 1 409 ? -27.297 8.414 8.883 1 93.31 409 ALA B N 1
ATOM 6935 C CA . ALA B 1 409 ? -27.484 8.711 10.305 1 93.31 409 ALA B CA 1
ATOM 6936 C C . ALA B 1 409 ? -26.172 9.164 10.953 1 93.31 409 ALA B C 1
ATOM 6938 O O . ALA B 1 409 ? -26.188 9.922 11.922 1 93.31 409 ALA B O 1
ATOM 6939 N N . TYR B 1 410 ? -25.078 8.75 10.367 1 95.06 410 TYR B N 1
ATOM 6940 C CA . TYR B 1 410 ? -23.797 9.078 10.992 1 95.06 410 TYR B CA 1
ATOM 6941 C C . TYR B 1 410 ? -23.422 10.531 10.734 1 95.06 410 TYR B C 1
ATOM 6943 O O . TYR B 1 410 ? -22.578 11.102 11.438 1 95.06 410 TYR B O 1
ATOM 6951 N N . SER B 1 411 ? -23.938 11.148 9.719 1 96.5 411 SER B N 1
ATOM 6952 C CA . SER B 1 411 ? -23.578 12.508 9.32 1 96.5 411 SER B CA 1
ATOM 6953 C C . SER B 1 411 ? -24.312 13.547 10.164 1 96.5 411 SER B C 1
ATOM 6955 O O . SER B 1 411 ? -25.531 13.641 10.125 1 96.5 411 SER B O 1
ATOM 6957 N N . ALA B 1 412 ? -23.578 14.32 10.914 1 96.19 412 ALA B N 1
ATOM 6958 C CA . ALA B 1 412 ? -24.156 15.32 11.805 1 96.19 412 ALA B CA 1
ATOM 6959 C C . ALA B 1 412 ? -24.391 16.641 11.07 1 96.19 412 ALA B C 1
ATOM 6961 O O . ALA B 1 412 ? -25.422 17.297 11.266 1 96.19 412 ALA B O 1
ATOM 6962 N N . PHE B 1 413 ? -23.438 17.047 10.344 1 96.38 413 PHE B N 1
ATOM 6963 C CA . PHE B 1 413 ? -23.469 18.297 9.602 1 96.38 413 PHE B CA 1
ATOM 6964 C C . PHE B 1 413 ? -22.656 18.188 8.312 1 96.38 413 PHE B C 1
ATOM 6966 O O . PHE B 1 413 ? -21.562 17.625 8.312 1 96.38 413 PHE B O 1
ATOM 6973 N N . ARG B 1 414 ? -23.188 18.656 7.207 1 97.12 414 ARG B N 1
ATOM 6974 C CA . ARG B 1 414 ? -22.453 18.656 5.945 1 97.12 414 ARG B CA 1
ATOM 6975 C C . ARG B 1 414 ? -22.828 19.859 5.09 1 97.12 414 ARG B C 1
ATOM 6977 O O . ARG B 1 414 ? -23.969 20.328 5.137 1 97.12 414 ARG B O 1
ATOM 6984 N N . GLU B 1 415 ? -21.828 20.391 4.383 1 95.94 415 GLU B N 1
ATOM 6985 C CA . GLU B 1 415 ? -22.016 21.562 3.543 1 95.94 415 GLU B CA 1
ATOM 6986 C C . GLU B 1 415 ? -21.016 21.594 2.396 1 95.94 415 GLU B C 1
ATOM 6988 O O . GLU B 1 415 ? -19.844 21.266 2.586 1 95.94 415 GLU B O 1
ATOM 6993 N N . ALA B 1 416 ? -21.531 21.984 1.229 1 94.19 416 ALA B N 1
ATOM 6994 C CA . ALA B 1 416 ? -20.672 22.125 0.057 1 94.19 416 ALA B CA 1
ATOM 6995 C C . ALA B 1 416 ? -20.156 23.547 -0.069 1 94.19 416 ALA B C 1
ATOM 6997 O O . ALA B 1 416 ? -20.625 24.312 -0.912 1 94.19 416 ALA B O 1
ATOM 6998 N N . SER B 1 417 ? -19.156 23.891 0.732 1 93.88 417 SER B N 1
ATOM 6999 C CA . SER B 1 417 ? -18.484 25.188 0.726 1 93.88 417 SER B CA 1
ATOM 7000 C C . SER B 1 417 ? -16.984 25.031 1.006 1 93.88 417 SER B C 1
ATOM 7002 O O . SER B 1 417 ? -16.562 24.031 1.594 1 93.88 417 SER B O 1
ATOM 7004 N N . PHE B 1 418 ? -16.281 26 0.531 1 95.06 418 PHE B N 1
ATOM 7005 C CA . PHE B 1 418 ? -14.867 26.047 0.904 1 95.06 418 PHE B CA 1
ATOM 7006 C C . PHE B 1 418 ? -14.703 26.703 2.273 1 95.06 418 PHE B C 1
ATOM 7008 O O . PHE B 1 418 ? -15.523 27.531 2.684 1 95.06 418 PHE B O 1
ATOM 7015 N N . GLY B 1 419 ? -13.68 26.297 2.908 1 96 419 GLY B N 1
ATOM 7016 C CA . GLY B 1 419 ? -13.43 26.828 4.238 1 96 419 GLY B CA 1
ATOM 7017 C C . GLY B 1 419 ? -12.25 26.172 4.934 1 96 419 GLY B C 1
ATOM 7018 O O . GLY B 1 419 ? -11.344 25.656 4.277 1 96 419 GLY B O 1
ATOM 7019 N N . HIS B 1 420 ? -12.148 26.375 6.23 1 97.81 420 HIS B N 1
ATOM 7020 C CA . HIS B 1 420 ? -11.156 25.859 7.156 1 97.81 420 HIS B CA 1
ATOM 7021 C C . HIS B 1 420 ? -11.742 25.672 8.555 1 97.81 420 HIS B C 1
ATOM 7023 O O . HIS B 1 420 ? -12.883 26.078 8.805 1 97.81 420 HIS B O 1
ATOM 7029 N N . ALA B 1 421 ? -11 24.984 9.398 1 98.12 421 ALA B N 1
ATOM 7030 C CA . ALA B 1 421 ? -11.5 24.797 10.758 1 98.12 421 ALA B CA 1
ATOM 7031 C C . ALA B 1 421 ? -10.398 25.016 11.781 1 98.12 421 ALA B C 1
ATOM 7033 O O . ALA B 1 421 ? -9.242 25.25 11.422 1 98.12 421 ALA B O 1
ATOM 7034 N N . THR B 1 422 ? -10.828 25.125 13.023 1 98 422 THR B N 1
ATOM 7035 C CA . THR B 1 422 ? -9.922 25.156 14.164 1 98 422 THR B CA 1
ATOM 7036 C C . THR B 1 422 ? -10.336 24.125 15.219 1 98 422 THR B C 1
ATOM 7038 O O . THR B 1 422 ? -11.508 23.766 15.312 1 98 422 THR B O 1
ATOM 7041 N N . LEU B 1 423 ? -9.438 23.578 15.859 1 98.5 423 LEU B N 1
ATOM 7042 C CA . LEU B 1 423 ? -9.594 22.734 17.031 1 98.5 423 LEU B CA 1
ATOM 7043 C C . LEU B 1 423 ? -8.82 23.312 18.219 1 98.5 423 LEU B C 1
ATOM 7045 O O . LEU B 1 423 ? -7.59 23.281 18.234 1 98.5 423 LEU B O 1
ATOM 7049 N N . GLU B 1 424 ? -9.539 23.828 19.172 1 98.31 424 GLU B N 1
ATOM 7050 C CA . GLU B 1 424 ? -8.938 24.422 20.359 1 98.31 424 GLU B CA 1
ATOM 7051 C C . GLU B 1 424 ? -9.078 23.516 21.578 1 98.31 424 GLU B C 1
ATOM 7053 O O . GLU B 1 424 ? -10.156 23.422 22.172 1 98.31 424 GLU B O 1
ATOM 7058 N N . ILE B 1 425 ? -8.008 22.938 21.953 1 98.56 425 ILE B N 1
ATOM 7059 C CA . ILE B 1 425 ? -7.98 22.109 23.156 1 98.56 425 ILE B CA 1
ATOM 7060 C C . ILE B 1 425 ? -7.875 23.016 24.391 1 98.56 425 ILE B C 1
ATOM 7062 O O . ILE B 1 425 ? -6.938 23.812 24.5 1 98.56 425 ILE B O 1
ATOM 7066 N N . MET B 1 426 ? -8.852 22.859 25.297 1 98.31 426 MET B N 1
ATOM 7067 C CA . MET B 1 426 ? -8.883 23.703 26.484 1 98.31 426 MET B CA 1
ATOM 7068 C C . MET B 1 426 ? -8.148 23.047 27.641 1 98.31 426 MET B C 1
ATOM 7070 O O . MET B 1 426 ? -7.414 23.703 28.375 1 98.31 426 MET B O 1
ATOM 7074 N N . ASN B 1 427 ? -8.391 21.875 27.844 1 98.12 427 ASN B N 1
ATOM 7075 C CA . ASN B 1 427 ? -7.824 21.047 28.906 1 98.12 427 ASN B CA 1
ATOM 7076 C C . ASN B 1 427 ? -7.949 19.562 28.578 1 98.12 427 ASN B C 1
ATOM 7078 O O . ASN B 1 427 ? -8.18 19.188 27.422 1 98.12 427 ASN B O 1
ATOM 7082 N N . ARG B 1 428 ? -7.777 18.688 29.562 1 98.44 428 ARG B N 1
ATOM 7083 C CA . ARG B 1 428 ? -7.711 17.266 29.297 1 98.44 428 ARG B CA 1
ATOM 7084 C C . ARG B 1 428 ? -9.086 16.703 28.938 1 98.44 428 ARG B C 1
ATOM 7086 O O . ARG B 1 428 ? -9.188 15.641 28.312 1 98.44 428 ARG B O 1
ATOM 7093 N N . THR B 1 429 ? -10.18 17.469 29.156 1 97.81 429 THR B N 1
ATOM 7094 C CA . THR B 1 429 ? -11.5 16.891 28.969 1 97.81 429 THR B CA 1
ATOM 7095 C C . THR B 1 429 ? -12.258 17.594 27.859 1 97.81 429 THR B C 1
ATOM 7097 O O . THR B 1 429 ? -13.164 17.031 27.25 1 97.81 429 THR B O 1
ATOM 7100 N N . HIS B 1 430 ? -11.961 18.906 27.578 1 97.56 430 HIS B N 1
ATOM 7101 C CA . HIS B 1 430 ? -12.789 19.703 26.672 1 97.56 430 HIS B CA 1
ATOM 7102 C C . HIS B 1 430 ? -11.953 20.297 25.547 1 97.56 430 HIS B C 1
ATOM 7104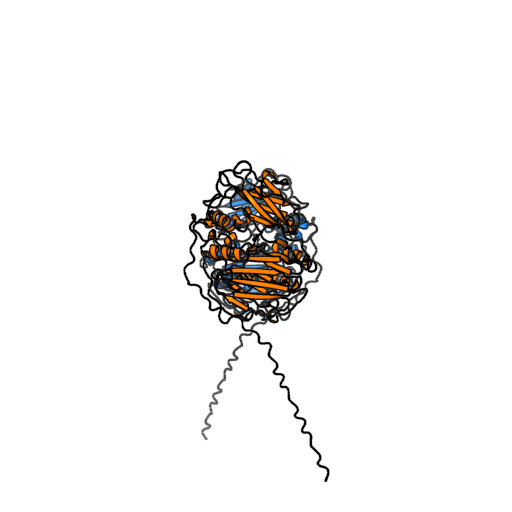 O O . HIS B 1 430 ? -10.852 20.797 25.797 1 97.56 430 HIS B O 1
ATOM 7110 N N . ALA B 1 431 ? -12.453 20.25 24.344 1 97.88 431 ALA B N 1
ATOM 7111 C CA . ALA B 1 431 ? -11.945 20.953 23.156 1 97.88 431 ALA B CA 1
ATOM 7112 C C . ALA B 1 431 ? -13.086 21.578 22.375 1 97.88 431 ALA B C 1
ATOM 7114 O O . ALA B 1 431 ? -14.211 21.078 22.375 1 97.88 431 ALA B O 1
ATOM 7115 N N . TYR B 1 432 ? -12.828 22.672 21.75 1 97.19 432 TYR B N 1
ATOM 7116 C CA . TYR B 1 432 ? -13.812 23.359 20.938 1 97.19 432 TYR B CA 1
ATOM 7117 C C . TYR B 1 432 ? -13.43 23.281 19.453 1 97.19 432 TYR B C 1
ATOM 7119 O O . TYR B 1 432 ? -12.344 23.703 19.062 1 97.19 432 TYR B O 1
ATOM 7127 N N . TYR B 1 433 ? -14.336 22.703 18.688 1 97.44 433 TYR B N 1
ATOM 7128 C CA . TYR B 1 433 ? -14.18 22.609 17.25 1 97.44 433 TYR B CA 1
ATOM 7129 C C . TYR B 1 433 ? -15.055 23.625 16.531 1 97.44 433 TYR B C 1
ATOM 7131 O O . TYR B 1 433 ? -16.234 23.781 16.875 1 97.44 433 TYR B O 1
ATOM 7139 N N . ALA B 1 434 ? -14.492 24.297 15.484 1 96.56 434 ALA B N 1
ATOM 7140 C CA . ALA B 1 434 ? -15.25 25.281 14.711 1 96.56 434 ALA B CA 1
ATOM 7141 C C . ALA B 1 434 ? -14.852 25.25 13.242 1 96.56 434 ALA B C 1
ATOM 7143 O O . ALA B 1 434 ? -13.664 25.328 12.914 1 96.56 434 ALA B O 1
ATOM 7144 N N . TRP B 1 435 ? -15.844 25.094 12.398 1 97.19 435 TRP B N 1
ATOM 7145 C CA . TRP B 1 435 ? -15.656 25.172 10.961 1 97.19 435 TRP B CA 1
ATOM 7146 C C . TRP B 1 435 ? -16.156 26.516 10.422 1 97.19 435 TRP B C 1
ATOM 7148 O O . TRP B 1 435 ? -17.234 26.969 10.789 1 97.19 435 TRP B O 1
ATOM 7158 N N . HIS B 1 436 ? -15.32 27.156 9.523 1 96.06 436 HIS B N 1
ATOM 7159 C CA . HIS B 1 436 ? -15.609 28.469 8.977 1 96.06 436 HIS B CA 1
ATOM 7160 C C . HIS B 1 436 ? -15.656 28.453 7.453 1 96.06 436 HIS B C 1
ATOM 7162 O O . HIS B 1 436 ? -14.758 27.891 6.812 1 96.06 436 HIS B O 1
ATOM 7168 N N . ARG B 1 437 ? -16.672 29.125 6.879 1 93.38 437 ARG B N 1
ATOM 7169 C CA . ARG B 1 437 ? -16.688 29.359 5.441 1 93.38 437 ARG B CA 1
ATOM 7170 C C . ARG B 1 437 ? -15.695 30.453 5.059 1 93.38 437 ARG B C 1
ATOM 7172 O O . ARG B 1 437 ? -15.594 31.484 5.734 1 93.38 437 ARG B O 1
ATOM 7179 N N . ASN B 1 438 ? -15.023 30.188 3.992 1 90.12 438 ASN B N 1
ATOM 7180 C CA . ASN B 1 438 ? -14.023 31.188 3.621 1 90.12 438 ASN B CA 1
ATOM 7181 C C . ASN B 1 438 ? -14.68 32.5 3.158 1 90.12 438 ASN B C 1
ATOM 7183 O O . ASN B 1 438 ? -14.062 33.562 3.213 1 90.12 438 ASN B O 1
ATOM 7187 N N . HIS B 1 439 ? -15.93 32.438 2.746 1 86.88 439 HIS B N 1
ATOM 7188 C CA . HIS B 1 439 ? -16.625 33.594 2.207 1 86.88 439 HIS B CA 1
ATOM 7189 C C . HIS B 1 439 ? -17.188 34.469 3.324 1 86.88 439 HIS B C 1
ATOM 7191 O O . HIS B 1 439 ? -17.578 35.625 3.086 1 86.88 439 HIS B O 1
ATOM 7197 N N . ASP B 1 440 ? -17.25 33.844 4.359 1 88 440 ASP B N 1
ATOM 7198 C CA . ASP B 1 440 ? -17.766 34.625 5.48 1 88 440 ASP B CA 1
ATOM 7199 C C . ASP B 1 440 ? -16.688 35.562 6.039 1 88 440 ASP B C 1
ATOM 7201 O O . ASP B 1 440 ? -15.484 35.281 5.91 1 88 440 ASP B O 1
ATOM 7205 N N . GLY B 1 441 ? -17.156 36.719 6.48 1 84.19 441 GLY B N 1
ATOM 7206 C CA . GLY B 1 441 ? -16.188 37.562 7.148 1 84.19 441 GLY B CA 1
ATOM 7207 C C . GLY B 1 441 ? -15.453 36.875 8.281 1 84.19 441 GLY B C 1
ATOM 7208 O O . GLY B 1 441 ? -16 36 8.938 1 84.19 441 GLY B O 1
ATOM 7209 N N . ALA B 1 442 ? -14.242 37.25 8.461 1 79.12 442 ALA B N 1
ATOM 7210 C CA . ALA B 1 442 ? -13.375 36.594 9.438 1 79.12 442 ALA B CA 1
ATOM 7211 C C . ALA B 1 442 ? -14.008 36.625 10.828 1 79.12 442 ALA B C 1
ATOM 7213 O O . ALA B 1 442 ? -13.719 35.75 11.664 1 79.12 442 ALA B O 1
ATOM 7214 N N . MET B 1 443 ? -14.859 37.562 11.008 1 79.75 443 MET B N 1
ATOM 7215 C CA . MET B 1 443 ? -15.469 37.688 12.328 1 79.75 443 MET B CA 1
ATOM 7216 C C . MET B 1 443 ? -16.828 37.031 12.383 1 79.75 443 MET B C 1
ATOM 7218 O O . MET B 1 443 ? -17.5 37.031 13.422 1 79.75 443 MET B O 1
ATOM 7222 N N . ALA B 1 444 ? -17.047 36.406 11.305 1 82.25 444 ALA B N 1
ATOM 7223 C CA . ALA B 1 444 ? -18.344 35.719 11.273 1 82.25 444 ALA B CA 1
ATOM 7224 C C . ALA B 1 444 ? -18.344 34.5 12.18 1 82.25 444 ALA B C 1
ATOM 7226 O O . ALA B 1 444 ? -17.297 33.906 12.461 1 82.25 444 ALA B O 1
ATOM 7227 N N . ALA B 1 445 ? -19.531 34.25 12.641 1 83.31 445 ALA B N 1
ATOM 7228 C CA . ALA B 1 445 ? -19.719 33 13.422 1 83.31 445 ALA B CA 1
ATOM 7229 C C . ALA B 1 445 ? -19.375 31.781 12.594 1 83.31 445 ALA B C 1
ATOM 7231 O O . ALA B 1 445 ? -19.562 31.766 11.375 1 83.31 445 ALA B O 1
ATOM 7232 N N . ALA B 1 446 ? -18.891 30.781 13.359 1 92.69 446 ALA B N 1
ATOM 7233 C CA . ALA B 1 446 ? -18.594 29.5 12.703 1 92.69 446 ALA B CA 1
ATOM 7234 C C . ALA B 1 446 ? -19.859 28.906 12.102 1 92.69 446 ALA B C 1
ATOM 7236 O O . ALA B 1 446 ? -20.938 28.969 12.695 1 92.69 446 ALA B O 1
ATOM 7237 N N . ALA B 1 447 ? -19.703 28.375 10.945 1 92.94 447 ALA B N 1
ATOM 7238 C CA . ALA B 1 447 ? -20.828 27.734 10.273 1 92.94 447 ALA B CA 1
ATOM 7239 C C . ALA B 1 447 ? -21.234 26.438 10.984 1 92.94 447 ALA B C 1
ATOM 7241 O O . ALA B 1 447 ? -22.391 26.047 10.953 1 92.94 447 ALA B O 1
ATOM 7242 N N . ASP B 1 448 ? -20.297 25.719 11.5 1 94.88 448 ASP B N 1
ATOM 7243 C CA . ASP B 1 448 ? -20.484 24.562 12.352 1 94.88 448 ASP B CA 1
ATOM 7244 C C . ASP B 1 448 ? -19.5 24.562 13.523 1 94.88 448 ASP B C 1
ATOM 7246 O O . ASP B 1 448 ? -18.312 24.891 13.352 1 94.88 448 ASP B O 1
ATOM 7250 N N . SER B 1 449 ? -20.031 24.297 14.695 1 95.12 449 SER B N 1
ATOM 7251 C CA . SER B 1 449 ? -19.172 24.234 15.867 1 95.12 449 SER B CA 1
ATOM 7252 C C . SER B 1 449 ? -19.703 23.266 16.906 1 95.12 449 SER B C 1
ATOM 7254 O O . SER B 1 449 ? -20.922 23.047 16.984 1 95.12 449 SER B O 1
ATOM 7256 N N . VAL B 1 450 ? -18.812 22.625 17.609 1 95 450 VAL B N 1
ATOM 7257 C CA . VAL B 1 450 ? -19.203 21.672 18.641 1 95 450 VAL B CA 1
ATOM 7258 C C . VAL B 1 450 ? -18.125 21.625 19.734 1 95 450 VAL B C 1
ATOM 7260 O O . VAL B 1 450 ? -16.938 21.797 19.453 1 95 450 VAL B O 1
ATOM 7263 N N . TRP B 1 451 ? -18.594 21.531 20.969 1 95.94 451 TRP B N 1
ATOM 7264 C CA . TRP B 1 451 ? -17.703 21.141 22.062 1 95.94 451 TRP B CA 1
ATOM 7265 C C . TRP B 1 451 ? -17.469 19.641 22.062 1 95.94 451 TRP B C 1
ATOM 7267 O O . TRP B 1 451 ? -18.438 18.859 22.016 1 95.94 451 TRP B O 1
ATOM 7277 N N . LEU B 1 452 ? -16.266 19.25 22.078 1 96.75 452 LEU B N 1
ATOM 7278 C CA . LEU B 1 452 ? -15.898 17.844 22.141 1 96.75 452 LEU B CA 1
ATOM 7279 C C . LEU B 1 452 ? -15.406 17.469 23.547 1 96.75 452 LEU B C 1
ATOM 7281 O O . LEU B 1 452 ? -14.711 18.266 24.188 1 96.75 452 LEU B O 1
ATOM 7285 N N . THR B 1 453 ? -15.82 16.328 23.984 1 96.69 453 THR B N 1
ATOM 7286 C CA . THR B 1 453 ? -15.258 15.773 25.219 1 96.69 453 THR B CA 1
ATOM 7287 C C . THR B 1 453 ? -14.312 14.609 24.906 1 96.69 453 THR B C 1
ATOM 7289 O O . THR B 1 453 ? -14.5 13.898 23.922 1 96.69 453 THR B O 1
ATOM 7292 N N . ASN B 1 454 ? -13.297 14.516 25.75 1 97.25 454 ASN B N 1
ATOM 7293 C CA . ASN B 1 454 ? -12.25 13.516 25.562 1 97.25 454 ASN B CA 1
ATOM 7294 C C . ASN B 1 454 ? -12.766 12.102 25.766 1 97.25 454 ASN B C 1
ATOM 7296 O O . ASN B 1 454 ? -13.531 11.852 26.703 1 97.25 454 ASN B O 1
ATOM 7300 N N . ARG B 1 455 ? -12.344 11.164 24.953 1 96.31 455 ARG B N 1
ATOM 7301 C CA . ARG B 1 455 ? -12.883 9.805 24.969 1 96.31 455 ARG B CA 1
ATOM 7302 C C . ARG B 1 455 ? -12.297 8.992 26.109 1 96.31 455 ARG B C 1
ATOM 7304 O O . ARG B 1 455 ? -12.867 7.977 26.516 1 96.31 455 ARG B O 1
ATOM 7311 N N . TYR B 1 456 ? -11.203 9.352 26.609 1 96.44 456 TYR B N 1
ATOM 7312 C CA . TYR B 1 456 ? -10.539 8.617 27.672 1 96.44 456 TYR B CA 1
ATOM 7313 C C . TYR B 1 456 ? -10.914 9.188 29.047 1 96.44 456 TYR B C 1
ATOM 7315 O O . TYR B 1 456 ? -11.258 8.438 29.953 1 96.44 456 TYR B O 1
ATOM 7323 N N . TRP B 1 457 ? -10.984 10.523 29.203 1 96.62 457 TRP B N 1
ATOM 7324 C CA . TRP B 1 457 ? -11.133 11.172 30.5 1 96.62 457 TRP B CA 1
ATOM 7325 C C . TRP B 1 457 ? -12.594 11.539 30.766 1 96.62 457 TRP B C 1
ATOM 7327 O O . TRP B 1 457 ? -13.016 11.656 31.922 1 96.62 457 TRP B O 1
ATOM 7337 N N . MET B 1 458 ? -13.367 11.734 29.656 1 95 458 MET B N 1
ATOM 7338 C CA . MET B 1 458 ? -14.766 12.125 29.812 1 95 458 MET B CA 1
ATOM 7339 C C . MET B 1 458 ? -15.594 11.672 28.609 1 95 458 MET B C 1
ATOM 7341 O O . MET B 1 458 ? -16.109 12.5 27.859 1 95 458 MET B O 1
ATOM 7345 N N . PRO B 1 459 ? -15.773 10.328 28.531 1 92.75 459 PRO B N 1
ATOM 7346 C CA . PRO B 1 459 ? -16.562 9.836 27.406 1 92.75 459 PRO B CA 1
ATOM 7347 C C . PRO B 1 459 ? -18.047 10.156 27.531 1 92.75 459 PRO B C 1
ATOM 7349 O O . PRO B 1 459 ? -18.703 9.664 28.453 1 92.75 459 PRO B O 1
ATOM 7352 N N . THR B 1 460 ? -18.469 11.188 26.703 1 86.88 460 THR B N 1
ATOM 7353 C CA . THR B 1 460 ? -19.875 11.555 26.609 1 86.88 460 THR B CA 1
ATOM 7354 C C . THR B 1 460 ? -20.312 11.602 25.156 1 86.88 460 THR B C 1
ATOM 7356 O O . THR B 1 460 ? -19.5 11.508 24.234 1 86.88 460 THR B O 1
ATOM 7359 N N . HIS B 1 461 ? -21.641 11.555 24.938 1 76.69 461 HIS B N 1
ATOM 7360 C CA . HIS B 1 461 ? -22.109 11.812 23.578 1 76.69 461 HIS B CA 1
ATOM 7361 C C . HIS B 1 461 ? -22.109 13.305 23.266 1 76.69 461 HIS B C 1
ATOM 7363 O O . HIS B 1 461 ? -22.625 14.109 24.047 1 76.69 461 HIS B O 1
ATOM 7369 N N . ASP B 1 462 ? -21.125 13.797 22.531 1 69.81 462 ASP B N 1
ATOM 7370 C CA . ASP B 1 462 ? -20.891 15.211 22.266 1 69.81 462 ASP B CA 1
ATOM 7371 C C . ASP B 1 462 ? -22.219 15.945 22.031 1 69.81 462 ASP B C 1
ATOM 7373 O O . ASP B 1 462 ? -22.281 17.172 22.141 1 69.81 462 ASP B O 1
ATOM 7377 N N . ASP B 1 463 ? -23.297 15.352 21.453 1 56.25 463 ASP B N 1
ATOM 7378 C CA . ASP B 1 463 ? -24.547 16.062 21.219 1 56.25 463 ASP B CA 1
ATOM 7379 C C . ASP B 1 463 ? -25.219 16.438 22.547 1 56.25 463 ASP B C 1
ATOM 7381 O O . ASP B 1 463 ? -26.234 17.141 22.562 1 56.25 463 ASP B O 1
ATOM 7385 N N . SER B 1 464 ? -24.719 15.938 23.594 1 42.88 464 SER B N 1
ATOM 7386 C CA . SER B 1 464 ? -25.359 16.188 24.891 1 42.88 464 SER B CA 1
ATOM 7387 C C . SER B 1 464 ? -24.812 17.469 25.531 1 42.88 464 SER B C 1
ATOM 7389 O O . SER B 1 464 ? -25.25 17.859 26.609 1 42.88 464 SER B O 1
ATOM 7391 N N . ILE B 1 465 ? -23.844 18 24.969 1 40.25 465 ILE B N 1
ATOM 7392 C CA . ILE B 1 465 ? -23.406 19.188 25.703 1 40.25 465 ILE B CA 1
ATOM 7393 C C . ILE B 1 465 ? -23.953 20.438 25.031 1 40.25 465 ILE B C 1
ATOM 7395 O O . ILE B 1 465 ? -23.875 20.578 23.797 1 40.25 465 ILE B O 1
#

Foldseek 3Di:
DPPPPPPPPPPPPPPPPPPPPPLPFADEDPDDDPQPAWDFDDCPDPLLDDDDWAQEWFLWFWAQQFFFQFKIKIKTFGAPDQAFLKKFKDQPDLDSVPRDDMWGWDWDWDDALPDTGGIMTITMDGRHDAQTKMKMWDDPPIDIDIAIETTFHGFFFQFKFKEWEAEQQAGTPLSLLFLVLDVLLDGQEYAYQENQHLLLVDPSSNCVSVSSRSSNCCVPRNYHHYDDAYDPSLQSDDVVSVRHGGNVVVVNHPAANAVNQVAPDRRWGWHGGHQEIETEDEQPDDQPPPDRRVVSVVVSLVVDDCRRRVAYEYGHAQFCDDQFPPCPNVSVVVQQVPQVVCLVSLHAEYEYARAQWKWKWFFWHQNVDDPPPPRGAIDHDLSGYIYIYQNNSRHNVGWRDGGDPPHHSGTRYIYTAHHIKMWIDRGNFKIKIFIDGSPDDSPDGGPDIFITTGSPPDRDRRVVD/DDPPPPPPPPPPPPPPPPPPPPLPFADEDPDDDPPPAWDFDDCPDPLLDDDDWAQEWFLWFWAQQFFFQFKIKIKTFGAPDQAFLKKFKDQPDLPSVPRDDMWGWDWDWDDALPDTGGIMTITMDGRHDAQTKMKMWDDPPIDIDIAIETTFHGFFFQFKFKEWEAEQQAGTPLSLLFLVLDVLLDGQEYAYQENQHLLLVDPSSNCVSVSSRSSNCCVPRNYHHYDDAYDPSLQSDDVVSVRHGGNVVVVNHPAANAVNQVAPDRRWGWHGGHQEIETEDEQPDDQPPPDRRVVSVVVSLVVDDCRRRVAYEYHHAQFCDDQFPPCPNVSVVVQQVPQVVCLVSLHAEYEYARAQWKWKWFFWHQNVDDPPPPRGAIDHDLSGYIYIYQNNSRHNVAWRDGGDPPHHSGTRYIYGAHHIKMWIDRGNFKIKIFIDGSPDPSPDGGPDIFITTGSPPDRDRRVVD